Protein AF-0000000086999234 (afdb_homodimer)

Radius of gyration: 30.46 Å; Cα contacts (8 Å, |Δi|>4): 2586; chains: 2; bounding box: 68×95×69 Å

Organism: Coptotermes formosanus (NCBI:txid36987)

Nearest PDB structures (foldseek):
  6o4e-assembly1_C  TM=9.951E-01  e=9.672E-84  Homo sapiens
  6o4g-assembly2_H  TM=9.944E-01  e=2.050E-83  Homo sapiens
  6o4b-assembly2_G  TM=9.876E-01  e=1.150E-83  Homo sapiens
  4zvw-assembly1_D  TM=9.862E-01  e=4.919E-82  Homo sapiens
  2w8o-assembly1_A  TM=9.496E-01  e=3.370E-39  Homo sapiens

InterPro domains:
  IPR015590 Aldehyde dehydrogenase domain [PF00171] (38-498)
  IPR016161 Aldehyde/histidinol dehydrogenase [SSF53720] (27-504)
  IPR016162 Aldehyde dehydrogenase, N-terminal [G3DSA:3.40.605.10] (38-493)
  IPR016163 Aldehyde dehydrogenase, C-terminal [G3DSA:3.40.309.10] (273-467)
  IPR029510 Aldehyde dehydrogenase, glutamic acid active site [PS00687] (269-276)
  IPR044638 Aldehyde dehydrogenase family 7 member A1-like [PTHR43521] (7-514)

Structure (mmCIF, N/CA/C/O backbone):
data_AF-0000000086999234-model_v1
#
loop_
_entity.id
_entity.type
_entity.pdbx_description
1 polymer 'aldehyde dehydrogenase (NAD(+))'
#
loop_
_atom_site.group_PDB
_atom_site.id
_atom_site.type_symbol
_atom_site.label_atom_id
_atom_site.label_alt_id
_atom_site.label_comp_id
_atom_site.label_asym_id
_atom_site.label_entity_id
_atom_site.label_seq_id
_atom_site.pdbx_PDB_ins_code
_atom_site.Cartn_x
_atom_site.Cartn_y
_atom_site.Cartn_z
_atom_site.occupancy
_atom_site.B_iso_or_equiv
_atom_site.auth_seq_id
_atom_site.auth_comp_id
_atom_site.auth_asym_id
_atom_site.auth_atom_id
_atom_site.pdbx_PDB_model_num
ATOM 1 N N . MET A 1 1 ? 6.191 53.688 -1.06 1 38.19 1 MET A N 1
ATOM 2 C CA . MET A 1 1 ? 7.52 53.188 -0.714 1 38.19 1 MET A CA 1
ATOM 3 C C . MET A 1 1 ? 7.449 51.719 -0.226 1 38.19 1 MET A C 1
ATOM 5 O O . MET A 1 1 ? 6.715 51.438 0.713 1 38.19 1 MET A O 1
ATOM 9 N N . SER A 1 2 ? 7.676 50.812 -1.041 1 50.12 2 SER A N 1
ATOM 10 C CA . SER A 1 2 ? 7.43 49.375 -0.823 1 50.12 2 SER A CA 1
ATOM 11 C C . SER A 1 2 ? 8.016 48.906 0.508 1 50.12 2 SER A C 1
ATOM 13 O O . SER A 1 2 ? 9.18 49.156 0.802 1 50.12 2 SER A O 1
ATOM 15 N N . ALA A 1 3 ? 7.184 48.812 1.558 1 71.31 3 ALA A N 1
ATOM 16 C CA . ALA A 1 3 ? 7.598 48.5 2.926 1 71.31 3 ALA A CA 1
ATOM 17 C C . ALA A 1 3 ? 8.727 47.5 2.943 1 71.31 3 ALA A C 1
ATOM 19 O O . ALA A 1 3 ? 8.766 46.562 2.115 1 71.31 3 ALA A O 1
ATOM 20 N N . LEU A 1 4 ? 9.875 47.844 3.438 1 87.12 4 LEU A N 1
ATOM 21 C CA . LEU A 1 4 ? 11.023 46.969 3.654 1 87.12 4 LEU A CA 1
ATOM 22 C C . LEU A 1 4 ? 10.586 45.594 4.141 1 87.12 4 LEU A C 1
ATOM 24 O O . LEU A 1 4 ? 9.617 45.5 4.898 1 87.12 4 LEU A O 1
ATOM 28 N N . PRO A 1 5 ? 11.273 44.594 3.535 1 96 5 PRO A N 1
ATOM 29 C CA . PRO A 1 5 ? 10.969 43.25 4.039 1 96 5 PRO A CA 1
ATOM 30 C C . PRO A 1 5 ? 11.031 43.156 5.559 1 96 5 PRO A C 1
ATOM 32 O O . PRO A 1 5 ? 11.844 43.844 6.188 1 96 5 PRO A O 1
ATOM 35 N N . LEU A 1 6 ? 10.164 42.344 6.113 1 97.69 6 LEU A N 1
ATOM 36 C CA . LEU A 1 6 ? 10.016 42.25 7.562 1 97.69 6 LEU A CA 1
ATOM 37 C C . LEU A 1 6 ? 11.336 41.844 8.211 1 97.69 6 LEU A C 1
ATOM 39 O O . LEU A 1 6 ? 11.602 42.219 9.359 1 97.69 6 LEU A O 1
ATOM 43 N N . ILE A 1 7 ? 12.141 41.125 7.492 1 97.94 7 ILE A N 1
ATOM 44 C CA . ILE A 1 7 ? 13.391 40.594 8.047 1 97.94 7 ILE A CA 1
ATOM 45 C C . ILE A 1 7 ? 14.305 41.75 8.438 1 97.94 7 ILE A C 1
ATOM 47 O O . ILE A 1 7 ? 15.227 41.594 9.234 1 97.94 7 ILE A O 1
ATOM 51 N N . ASN A 1 8 ? 14.094 42.906 7.895 1 97 8 ASN A N 1
ATOM 52 C CA . ASN A 1 8 ? 14.906 44.094 8.203 1 97 8 ASN A CA 1
ATOM 53 C C . ASN A 1 8 ? 14.297 44.906 9.336 1 97 8 ASN A C 1
ATOM 55 O O . ASN A 1 8 ? 14.875 45.906 9.75 1 97 8 ASN A O 1
ATOM 59 N N . ASP A 1 9 ? 13.125 44.594 9.789 1 96.31 9 ASP A N 1
ATOM 60 C CA . ASP A 1 9 ? 12.484 45.219 10.953 1 96.31 9 ASP A CA 1
ATOM 61 C C . ASP A 1 9 ? 13.016 44.625 12.25 1 96.31 9 ASP A C 1
ATOM 63 O O . ASP A 1 9 ? 13.023 43.406 12.422 1 96.31 9 ASP A O 1
ATOM 67 N N . PRO A 1 10 ? 13.453 45.406 13.211 1 95.81 10 PRO A N 1
ATOM 68 C CA . PRO A 1 10 ? 14.008 44.906 14.477 1 95.81 10 PRO A CA 1
ATOM 69 C C . PRO A 1 10 ? 13.031 44 15.234 1 95.81 10 PRO A C 1
ATOM 71 O O . PRO A 1 10 ? 13.461 43.125 15.984 1 95.81 10 PRO A O 1
ATOM 74 N N . LYS A 1 11 ? 11.82 44.188 14.953 1 95 11 LYS A N 1
ATOM 75 C CA . LYS A 1 11 ? 10.797 43.344 15.586 1 95 11 LYS A CA 1
ATOM 76 C C . LYS A 1 11 ? 10.961 41.875 15.219 1 95 11 LYS A C 1
ATOM 78 O O . LYS A 1 11 ? 10.586 41 15.984 1 95 11 LYS A O 1
ATOM 83 N N . TYR A 1 12 ? 11.578 41.719 14.117 1 97.62 12 TYR A N 1
ATOM 84 C CA . TYR A 1 12 ? 11.719 40.344 13.609 1 97.62 1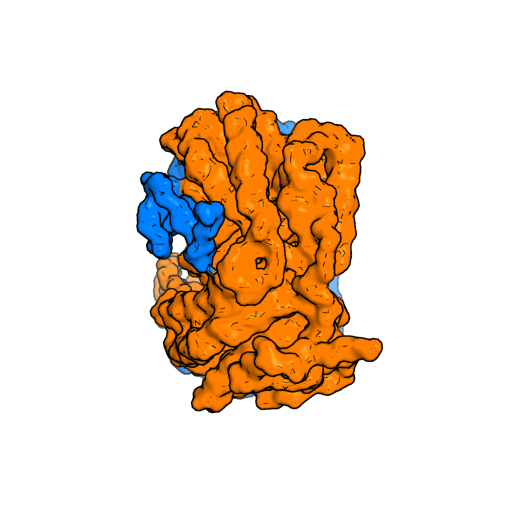2 TYR A CA 1
ATOM 85 C C . TYR A 1 12 ? 13.188 39.938 13.539 1 97.62 12 TYR A C 1
ATOM 87 O O . TYR A 1 12 ? 13.594 39.188 12.656 1 97.62 12 TYR A O 1
ATOM 95 N N . ALA A 1 13 ? 14 40.406 14.422 1 97.38 13 ALA A N 1
ATOM 96 C CA . ALA A 1 13 ? 15.445 40.188 14.43 1 97.38 13 ALA A CA 1
ATOM 97 C C . ALA A 1 13 ? 15.773 38.688 14.57 1 97.38 13 ALA A C 1
ATOM 99 O O . ALA A 1 13 ? 16.859 38.25 14.164 1 97.38 13 ALA A O 1
ATOM 100 N N . PHE A 1 14 ? 14.836 37.875 15.133 1 97.69 14 PHE A N 1
ATOM 101 C CA . PHE A 1 14 ? 15.055 36.469 15.352 1 97.69 14 PHE A CA 1
ATOM 102 C C . PHE A 1 14 ? 15.273 35.75 14.023 1 97.69 14 PHE A C 1
ATOM 104 O O . PHE A 1 14 ? 15.922 34.688 13.977 1 97.69 14 PHE A O 1
ATOM 111 N N . LEU A 1 15 ? 14.734 36.25 12.875 1 98.62 15 LEU A N 1
ATOM 112 C CA . LEU A 1 15 ? 14.898 35.625 11.555 1 98.62 15 LEU A CA 1
ATOM 113 C C . LEU A 1 15 ? 16.375 35.531 11.18 1 98.62 15 LEU A C 1
ATOM 115 O O . LEU A 1 15 ? 16.828 34.5 10.695 1 98.62 15 LEU A O 1
ATOM 119 N N . LYS A 1 16 ? 17.078 36.656 11.438 1 98.38 16 LYS A N 1
ATOM 120 C CA . LYS A 1 16 ? 18.5 36.688 11.125 1 98.38 16 LYS A CA 1
ATOM 121 C C . LYS A 1 16 ? 19.328 36.094 12.273 1 98.38 16 LYS A C 1
ATOM 123 O O . LYS A 1 16 ? 20.156 35.219 12.062 1 98.38 16 LYS A O 1
ATOM 128 N N . ASP A 1 17 ? 19.109 36.5 13.461 1 98.06 17 ASP A N 1
ATOM 129 C CA . ASP A 1 17 ? 19.984 36.281 14.609 1 98.06 17 ASP A CA 1
ATOM 130 C C . ASP A 1 17 ? 19.875 34.844 15.109 1 98.06 17 ASP A C 1
ATOM 132 O O . ASP A 1 17 ? 20.844 34.25 15.57 1 98.06 17 ASP A O 1
ATOM 136 N N . GLU A 1 18 ? 18.641 34.281 15.008 1 98.06 18 GLU A N 1
ATOM 137 C CA . GLU A 1 18 ? 18.422 32.969 15.617 1 98.06 18 GLU A CA 1
ATOM 138 C C . GLU A 1 18 ? 18.266 31.906 14.547 1 98.06 18 GLU A C 1
ATOM 140 O O . GLU A 1 18 ? 18.562 30.734 14.797 1 98.06 18 GLU A O 1
ATOM 145 N N . LEU A 1 19 ? 17.844 32.312 13.297 1 98.62 19 LEU A N 1
ATOM 146 C CA . LEU A 1 19 ? 17.531 31.297 12.297 1 98.62 19 LEU A CA 1
ATOM 147 C C . LEU A 1 19 ? 18.469 31.406 11.102 1 98.62 19 LEU A C 1
ATOM 149 O O . LEU A 1 19 ? 18.375 30.641 10.141 1 98.62 19 LEU A O 1
ATOM 153 N N . ASP A 1 20 ? 19.391 32.375 11.133 1 97.88 20 ASP A N 1
ATOM 154 C CA . ASP A 1 20 ? 20.422 32.562 10.109 1 97.88 20 ASP A CA 1
ATOM 155 C C . ASP A 1 20 ? 19.797 32.75 8.727 1 97.88 20 ASP A C 1
ATOM 157 O O . ASP A 1 20 ? 20.266 32.156 7.75 1 97.88 20 ASP A O 1
ATOM 161 N N . LEU A 1 21 ? 18.641 33.438 8.664 1 98.69 21 LEU A N 1
ATOM 162 C CA . LEU A 1 21 ? 18.031 33.781 7.387 1 98.69 21 LEU A CA 1
ATOM 163 C C . LEU A 1 21 ? 18.547 35.125 6.883 1 98.69 21 LEU A C 1
ATOM 165 O O . LEU A 1 21 ? 19.078 35.906 7.66 1 98.69 21 LEU A O 1
ATOM 169 N N . LYS A 1 22 ? 18.438 35.281 5.594 1 98.25 22 LYS A N 1
ATOM 170 C CA . LYS A 1 22 ? 18.844 36.5 4.914 1 98.25 22 LYS A CA 1
ATOM 171 C C . LYS A 1 22 ? 17.703 37.094 4.09 1 98.25 22 LYS A C 1
ATOM 173 O O . LYS A 1 22 ? 16.625 36.531 4.02 1 98.25 22 LYS A O 1
ATOM 178 N N . GLU A 1 23 ? 17.938 38.281 3.582 1 97.75 23 GLU A N 1
ATOM 179 C CA . GLU A 1 23 ? 16.922 38.906 2.727 1 97.75 23 GLU A CA 1
ATOM 180 C C . GLU A 1 23 ? 16.625 38.031 1.509 1 97.75 23 GLU A C 1
ATOM 182 O O . GLU A 1 23 ? 15.477 37.906 1.088 1 97.75 23 GLU A O 1
ATOM 187 N N . GLU A 1 24 ? 17.688 37.438 0.98 1 98.12 24 GLU A N 1
ATOM 188 C CA . GLU A 1 24 ? 17.578 36.406 -0.045 1 98.12 24 GLU A CA 1
ATOM 189 C C . GLU A 1 24 ? 18.297 35.125 0.378 1 98.12 24 GLU A C 1
ATOM 191 O O . GLU A 1 24 ? 19.469 35.156 0.758 1 98.12 24 GLU A O 1
ATOM 196 N N . ASN A 1 25 ? 17.625 34 0.308 1 98.69 25 ASN A N 1
ATOM 197 C CA . ASN A 1 25 ? 18.141 32.688 0.756 1 98.69 25 ASN A CA 1
ATOM 198 C C . ASN A 1 25 ? 18.188 31.688 -0.387 1 98.69 25 ASN A C 1
ATOM 200 O O . ASN A 1 25 ? 17.375 31.75 -1.305 1 98.69 25 ASN A O 1
ATOM 204 N N . SER A 1 26 ? 19.141 30.797 -0.36 1 98.56 26 SER A N 1
ATOM 205 C CA . SER A 1 26 ? 19.188 29.672 -1.295 1 98.56 26 SER A CA 1
ATOM 206 C C . SER A 1 26 ? 18.203 28.578 -0.89 1 98.56 26 SER A C 1
ATOM 208 O O . SER A 1 26 ? 18.188 28.156 0.267 1 98.56 26 SER A O 1
ATOM 210 N N . GLY A 1 27 ? 17.453 28.109 -1.893 1 98.62 27 GLY A N 1
ATOM 211 C CA . GLY A 1 27 ? 16.422 27.125 -1.611 1 98.62 27 GLY A CA 1
ATOM 212 C C . GLY A 1 27 ? 16.828 25.703 -1.943 1 98.62 27 GLY A C 1
ATOM 213 O O . GLY A 1 27 ? 16.016 24.781 -1.878 1 98.62 27 GLY A O 1
ATOM 214 N N . MET A 1 28 ? 18.109 25.531 -2.311 1 98.56 28 MET A N 1
ATOM 215 C CA . MET A 1 28 ? 18.625 24.203 -2.609 1 98.56 28 MET A CA 1
ATOM 216 C C . MET A 1 28 ? 19.766 23.844 -1.658 1 98.56 28 MET A C 1
ATOM 218 O O . MET A 1 28 ? 20.578 24.688 -1.305 1 98.56 28 MET A O 1
ATOM 222 N N . PHE A 1 29 ? 19.828 22.578 -1.273 1 98.69 29 PHE A N 1
ATOM 223 C CA . PHE A 1 29 ? 20.891 22.094 -0.41 1 98.69 29 PHE A CA 1
ATOM 224 C C . PHE A 1 29 ? 21.188 20.625 -0.665 1 98.69 29 PHE A C 1
ATOM 226 O O . PHE A 1 29 ? 20.266 19.797 -0.709 1 98.69 29 PHE A O 1
ATOM 233 N N . ASP A 1 30 ? 22.375 20.203 -0.878 1 98.44 30 ASP A N 1
ATOM 234 C CA . ASP A 1 30 ? 22.812 18.828 -1.023 1 98.44 30 ASP A CA 1
ATOM 235 C C . ASP A 1 30 ? 24.141 18.578 -0.32 1 98.44 30 ASP A C 1
ATOM 237 O O . ASP A 1 30 ? 24.891 17.672 -0.685 1 98.44 30 ASP A O 1
ATOM 241 N N . GLY A 1 31 ? 24.484 19.344 0.677 1 97.81 31 GLY A N 1
ATOM 242 C CA . GLY A 1 31 ? 25.766 19.438 1.342 1 97.81 31 GLY A CA 1
ATOM 243 C C . GLY A 1 31 ? 26.375 20.828 1.269 1 97.81 31 GLY A C 1
ATOM 244 O O . GLY A 1 31 ? 27.219 21.188 2.084 1 97.81 31 GLY A O 1
ATOM 245 N N . THR A 1 32 ? 25.906 21.516 0.294 1 98 32 THR A N 1
ATOM 246 C CA . THR A 1 32 ? 26.188 22.938 0.106 1 98 32 THR A CA 1
ATOM 247 C C . THR A 1 32 ? 24.938 23.688 -0.305 1 98 32 THR A C 1
ATOM 249 O O . THR A 1 32 ? 24.062 23.141 -0.979 1 98 32 THR A O 1
ATOM 252 N N . TRP A 1 33 ? 24.797 24.922 0.127 1 98.56 33 TRP A N 1
ATOM 253 C CA . TRP A 1 33 ? 23.688 25.766 -0.268 1 98.56 33 TRP A CA 1
ATOM 254 C C . TRP A 1 33 ? 23.906 26.344 -1.659 1 98.56 33 TRP A C 1
ATOM 256 O O . TRP A 1 33 ? 24.969 26.875 -1.954 1 98.56 33 TRP A O 1
ATOM 266 N N . PHE A 1 34 ? 22.906 26.188 -2.518 1 98.31 34 PHE A N 1
ATOM 267 C CA . PHE A 1 34 ? 22.953 26.703 -3.883 1 98.31 34 PHE A CA 1
ATOM 268 C C . PHE A 1 34 ? 21.531 26.906 -4.422 1 98.31 34 PHE A C 1
ATOM 270 O O . PHE A 1 34 ? 20.547 26.641 -3.732 1 98.31 34 PHE A O 1
ATOM 277 N N . ALA A 1 35 ? 21.312 27.5 -5.504 1 97.88 35 ALA A N 1
ATOM 278 C CA . ALA A 1 35 ? 20.062 27.625 -6.23 1 97.88 35 ALA A CA 1
ATOM 279 C C . ALA A 1 35 ? 20.234 28.484 -7.477 1 97.88 35 ALA A C 1
ATOM 281 O O . ALA A 1 35 ? 20.906 29.516 -7.441 1 97.88 35 ALA A O 1
ATOM 282 N N . SER A 1 36 ? 19.656 28.047 -8.547 1 97.69 36 SER A N 1
ATOM 283 C CA . SER A 1 36 ? 19.828 28.766 -9.797 1 97.69 36 SER A CA 1
ATOM 284 C C . SER A 1 36 ? 18.484 29.078 -10.445 1 97.69 36 SER A C 1
ATOM 286 O O . SER A 1 36 ? 18.422 29.438 -11.625 1 97.69 36 SER A O 1
ATOM 288 N N . GLY A 1 37 ? 17.406 28.875 -9.719 1 97.12 37 GLY A N 1
ATOM 289 C CA . GLY A 1 37 ? 16.078 29.125 -10.273 1 97.12 37 GLY A CA 1
ATOM 290 C C . GLY A 1 37 ? 15.562 30.516 -9.969 1 97.12 37 GLY A C 1
ATOM 291 O O . GLY A 1 37 ? 16.344 31.469 -9.828 1 97.12 37 GLY A O 1
ATOM 292 N N . ASP A 1 38 ? 14.266 30.672 -9.984 1 96.88 38 ASP A N 1
ATOM 293 C CA . ASP A 1 38 ? 13.617 31.969 -9.789 1 96.88 38 ASP A CA 1
ATOM 294 C C . ASP A 1 38 ? 13.625 32.375 -8.32 1 96.88 38 ASP A C 1
ATOM 296 O O . ASP A 1 38 ? 13.648 31.516 -7.434 1 96.88 38 ASP A O 1
ATOM 300 N N . VAL A 1 39 ? 13.641 33.656 -8.094 1 97.62 39 VAL A N 1
ATOM 301 C CA . VAL A 1 39 ? 13.508 34.188 -6.746 1 97.62 39 VAL A CA 1
ATOM 302 C C . VAL A 1 39 ? 12.023 34.406 -6.418 1 97.62 39 VAL A C 1
ATOM 304 O O . VAL A 1 39 ? 11.289 35 -7.195 1 97.62 39 VAL A O 1
ATOM 307 N N . VAL A 1 40 ? 11.609 33.875 -5.301 1 97.06 40 VAL A N 1
ATOM 308 C CA . VAL A 1 40 ? 10.211 33.969 -4.887 1 97.06 40 VAL A CA 1
ATOM 309 C C . VAL A 1 40 ? 10.125 34.688 -3.531 1 97.06 40 VAL A C 1
ATOM 311 O O . VAL A 1 40 ? 10.922 34.406 -2.631 1 97.06 40 VAL A O 1
ATOM 314 N N . ALA A 1 41 ? 9.195 35.594 -3.424 1 97.31 41 ALA A N 1
ATOM 315 C CA . ALA A 1 41 ? 8.977 36.312 -2.164 1 97.31 41 ALA A CA 1
ATOM 316 C C . ALA A 1 41 ? 8.07 35.5 -1.232 1 97.31 41 ALA A C 1
ATOM 318 O O . ALA A 1 41 ? 7.094 34.906 -1.674 1 97.31 41 ALA A O 1
ATOM 319 N N . SER A 1 42 ? 8.484 35.438 -0.004 1 97.5 42 SER A N 1
ATOM 320 C CA . SER A 1 42 ? 7.621 34.906 1.045 1 97.5 42 SER A CA 1
ATOM 321 C C . SER A 1 42 ? 6.82 36 1.719 1 97.5 42 SER A C 1
ATOM 323 O O . SER A 1 42 ? 7.383 37.031 2.096 1 97.5 42 SER A O 1
ATOM 325 N N . VAL A 1 43 ? 5.543 35.781 1.846 1 97.38 43 VAL A N 1
ATOM 326 C CA . VAL A 1 43 ? 4.648 36.844 2.291 1 97.38 43 VAL A CA 1
ATOM 327 C C . VAL A 1 43 ? 4.012 36.469 3.625 1 97.38 43 VAL A C 1
ATOM 329 O O . VAL A 1 43 ? 3.65 35.312 3.834 1 97.38 43 VAL A O 1
ATOM 332 N N . CYS A 1 44 ? 3.91 37.406 4.527 1 98.25 44 CYS A N 1
ATOM 333 C CA . CYS A 1 44 ? 3.209 37.219 5.793 1 98.25 44 CYS A CA 1
ATOM 334 C C . CYS A 1 44 ? 1.704 37.406 5.613 1 98.25 44 CYS A C 1
ATOM 336 O O . CYS A 1 44 ? 1.228 38.469 5.273 1 98.25 44 CYS A O 1
ATOM 338 N N . PRO A 1 45 ? 0.913 36.375 5.902 1 98.44 45 PRO A N 1
ATOM 339 C CA . PRO A 1 45 ? -0.528 36.438 5.652 1 98.44 45 PRO A CA 1
ATOM 340 C C . PRO A 1 45 ? -1.241 37.406 6.617 1 98.44 45 PRO A C 1
ATOM 342 O O . PRO A 1 45 ? -2.367 37.812 6.352 1 98.44 45 PRO A O 1
ATOM 345 N N . ALA A 1 46 ? -0.634 37.75 7.73 1 97.81 46 ALA A N 1
ATOM 346 C CA . ALA A 1 46 ? -1.266 38.562 8.758 1 97.81 46 ALA A CA 1
ATOM 347 C C . ALA A 1 46 ? -1.276 40.031 8.344 1 97.81 46 ALA A C 1
ATOM 349 O O . ALA A 1 46 ? -2.094 40.812 8.836 1 97.81 46 ALA A O 1
ATOM 350 N N . ASN A 1 47 ? -0.355 40.438 7.387 1 96.25 47 ASN A N 1
ATOM 351 C CA . ASN A 1 47 ? -0.299 41.875 7.043 1 96.25 47 ASN A CA 1
ATOM 352 C C . ASN A 1 47 ? 0.035 42.062 5.57 1 96.25 47 ASN A C 1
ATOM 354 O O . ASN A 1 47 ? 0.067 43.188 5.09 1 96.25 47 ASN A O 1
ATOM 358 N N . GLY A 1 48 ? 0.313 41 4.828 1 94.94 48 GLY A N 1
ATOM 359 C CA . GLY A 1 48 ? 0.537 41.062 3.393 1 94.94 48 GLY A CA 1
ATOM 360 C C . GLY A 1 48 ? 1.936 41.531 3.029 1 94.94 48 GLY A C 1
ATOM 361 O O . GLY A 1 48 ? 2.256 41.688 1.851 1 94.94 48 GLY A O 1
ATOM 362 N N . ARG A 1 49 ? 2.82 41.688 3.945 1 96.56 49 ARG A N 1
ATOM 363 C CA . ARG A 1 49 ? 4.164 42.188 3.688 1 96.56 49 ARG A CA 1
ATOM 364 C C . ARG A 1 49 ? 5.129 41.031 3.373 1 96.56 49 ARG A C 1
ATOM 366 O O . ARG A 1 49 ? 4.934 39.906 3.834 1 96.56 49 ARG A O 1
ATOM 373 N N . ILE A 1 50 ? 6.156 41.406 2.602 1 97.88 50 ILE A N 1
ATOM 374 C CA . ILE A 1 50 ? 7.199 40.438 2.281 1 97.88 50 ILE A CA 1
ATOM 375 C C . ILE A 1 50 ? 8.07 40.188 3.516 1 97.88 50 ILE A C 1
ATOM 377 O O . ILE A 1 50 ? 8.484 41.125 4.191 1 97.88 50 ILE A O 1
ATOM 381 N N . ILE A 1 51 ? 8.297 38.906 3.836 1 98.56 51 ILE A N 1
ATOM 382 C CA . ILE A 1 51 ? 9.172 38.562 4.945 1 98.56 51 ILE A CA 1
ATOM 383 C C . ILE A 1 51 ? 10.625 38.562 4.48 1 98.56 51 ILE A C 1
ATOM 385 O O . ILE A 1 51 ? 11.453 39.281 5.031 1 98.56 51 ILE A O 1
ATOM 389 N N . ALA A 1 52 ? 10.938 37.812 3.529 1 98.5 52 ALA A N 1
ATOM 390 C CA . ALA A 1 52 ? 12.203 37.594 2.83 1 98.5 52 ALA A CA 1
ATOM 391 C C . ALA A 1 52 ? 11.992 36.875 1.511 1 98.5 52 ALA A C 1
ATOM 393 O O . ALA A 1 52 ? 10.859 36.719 1.05 1 98.5 52 ALA A O 1
ATOM 394 N N . LYS A 1 53 ? 13.109 36.562 0.816 1 98.38 53 LYS A N 1
ATOM 395 C CA . LYS A 1 53 ? 13.016 35.906 -0.479 1 98.38 53 LYS A CA 1
ATOM 396 C C . LYS A 1 53 ? 13.82 34.594 -0.489 1 98.38 53 LYS A C 1
ATOM 398 O O . LYS A 1 53 ? 14.742 34.438 0.314 1 98.38 53 LYS A O 1
ATOM 403 N N . VAL A 1 54 ? 13.461 33.656 -1.341 1 98.5 54 VAL A N 1
ATOM 404 C CA . VAL A 1 54 ? 14.18 32.406 -1.551 1 98.5 54 VAL A CA 1
ATOM 405 C C . VAL A 1 54 ? 14.414 32.188 -3.043 1 98.5 54 VAL A C 1
ATOM 407 O O . VAL A 1 54 ? 13.484 32.312 -3.85 1 98.5 54 VAL A O 1
ATOM 410 N N . ARG A 1 55 ? 15.656 31.984 -3.414 1 98.5 55 ARG A N 1
ATOM 411 C CA . ARG A 1 55 ? 15.945 31.516 -4.77 1 98.5 55 ARG A CA 1
ATOM 412 C C . ARG A 1 55 ? 15.688 30.031 -4.91 1 98.5 55 ARG A C 1
ATOM 414 O O . ARG A 1 55 ? 16.297 29.219 -4.211 1 98.5 55 ARG A O 1
ATOM 421 N N . THR A 1 56 ? 14.758 29.609 -5.797 1 98.06 56 THR A N 1
ATOM 422 C CA . THR A 1 56 ? 14.344 28.219 -5.961 1 98.06 56 THR A CA 1
ATOM 423 C C . THR A 1 56 ? 15.281 27.484 -6.914 1 98.06 56 THR A C 1
ATOM 425 O O . THR A 1 56 ? 16.234 28.078 -7.434 1 98.06 56 THR A O 1
ATOM 428 N N . GLY A 1 57 ? 15.055 26.203 -7.094 1 97.25 57 GLY A N 1
ATOM 429 C CA . GLY A 1 57 ? 15.867 25.406 -7.996 1 97.25 57 GLY A CA 1
ATOM 430 C C . GLY A 1 57 ? 15.227 25.203 -9.359 1 97.25 57 GLY A C 1
ATOM 431 O O . GLY A 1 57 ? 14.031 25.453 -9.523 1 97.25 57 GLY A O 1
ATOM 432 N N . ASN A 1 58 ? 16.062 24.844 -10.336 1 97.31 58 ASN A N 1
ATOM 433 C CA . ASN A 1 58 ? 15.586 24.375 -11.633 1 97.31 58 ASN A CA 1
ATOM 434 C C . ASN A 1 58 ? 15.859 22.891 -11.828 1 97.31 58 ASN A C 1
ATOM 436 O O . ASN A 1 58 ? 16.234 22.203 -10.883 1 97.31 58 ASN A O 1
ATOM 440 N N . ALA A 1 59 ? 15.633 22.375 -13.039 1 97.75 59 ALA A N 1
ATOM 441 C CA . ALA A 1 59 ? 15.75 20.953 -13.336 1 97.75 59 ALA A CA 1
ATOM 442 C C . ALA A 1 59 ? 17.172 20.453 -13.07 1 97.75 59 ALA A C 1
ATOM 444 O O . ALA A 1 59 ? 17.359 19.344 -12.562 1 97.75 59 ALA A O 1
ATOM 445 N N . SER A 1 60 ? 18.141 21.219 -13.461 1 98.25 60 SER A N 1
ATOM 446 C CA . SER A 1 60 ? 19.531 20.844 -13.242 1 98.25 60 SER A CA 1
ATOM 447 C C . SER A 1 60 ? 19.844 20.734 -11.75 1 98.25 60 SER A C 1
ATOM 449 O O . SER A 1 60 ? 20.516 19.797 -11.312 1 98.25 60 SER A O 1
ATOM 451 N N . ASP A 1 61 ? 19.391 21.734 -10.992 1 98.5 61 ASP A N 1
ATOM 452 C CA . ASP A 1 61 ? 19.562 21.734 -9.539 1 98.5 61 ASP A CA 1
ATOM 453 C C . ASP A 1 61 ? 18.922 20.5 -8.922 1 98.5 61 ASP A C 1
ATOM 455 O O . ASP A 1 61 ? 19.516 19.859 -8.039 1 98.5 61 ASP A O 1
ATOM 459 N N . TYR A 1 62 ? 17.734 20.188 -9.406 1 98.5 62 TYR A N 1
ATOM 460 C CA . TYR A 1 62 ? 17.016 19 -8.93 1 98.5 62 TYR A CA 1
ATOM 461 C C . TYR A 1 62 ? 17.844 17.75 -9.133 1 98.5 62 TYR A C 1
ATOM 463 O O . TYR A 1 62 ? 18.031 16.953 -8.203 1 98.5 62 TYR A O 1
ATOM 471 N N . ASN A 1 63 ? 18.328 17.547 -10.32 1 98.62 63 ASN A N 1
ATOM 472 C CA . ASN A 1 63 ? 19.109 16.344 -10.641 1 98.62 63 ASN A CA 1
ATOM 473 C C . ASN A 1 63 ? 20.375 16.25 -9.781 1 98.62 63 ASN A C 1
ATOM 475 O O . ASN A 1 63 ? 20.75 15.164 -9.352 1 98.62 63 ASN A O 1
ATOM 479 N N . ARG A 1 64 ? 20.953 17.391 -9.555 1 98.56 64 ARG A N 1
ATOM 480 C CA . ARG A 1 64 ? 22.141 17.422 -8.688 1 98.56 64 ARG A CA 1
ATOM 481 C C . ARG A 1 64 ? 21.797 16.922 -7.289 1 98.56 64 ARG A C 1
ATOM 483 O O . ARG A 1 64 ? 22.547 16.125 -6.715 1 98.56 64 ARG A O 1
ATOM 490 N N . CYS A 1 65 ? 20.656 17.359 -6.742 1 98.69 65 CYS A N 1
ATOM 491 C CA . CYS A 1 65 ? 20.234 16.953 -5.402 1 98.69 65 CYS A CA 1
ATOM 492 C C . CYS A 1 65 ? 19.953 15.461 -5.348 1 98.69 65 CYS A C 1
ATOM 494 O O . CYS A 1 65 ? 20.328 14.789 -4.383 1 98.69 65 CYS A O 1
ATOM 496 N N . VAL A 1 66 ? 19.281 14.891 -6.367 1 98.75 66 VAL A N 1
ATOM 497 C CA . VAL A 1 66 ? 18.938 13.469 -6.398 1 98.75 66 VAL A CA 1
ATOM 498 C C . VAL A 1 66 ? 20.203 12.625 -6.43 1 98.75 66 VAL A C 1
ATOM 500 O O . VAL A 1 66 ? 20.344 11.664 -5.672 1 98.75 66 VAL A O 1
ATOM 503 N N . GLU A 1 67 ? 21.156 12.977 -7.285 1 98.62 67 GLU A N 1
ATOM 504 C CA . GLU A 1 67 ? 22.406 12.242 -7.406 1 98.62 67 GLU A CA 1
ATOM 505 C C . GLU A 1 67 ? 23.188 12.273 -6.094 1 98.62 67 GLU A C 1
ATOM 507 O O . GLU A 1 67 ? 23.734 11.258 -5.668 1 98.62 67 GLU A O 1
ATOM 512 N N . ALA A 1 68 ? 23.234 13.461 -5.504 1 98.81 68 ALA A N 1
ATOM 513 C CA . ALA A 1 68 ? 23.938 13.602 -4.23 1 98.81 68 ALA A CA 1
ATOM 514 C C . ALA A 1 68 ? 23.281 12.742 -3.15 1 98.81 68 ALA A C 1
ATOM 516 O O . ALA A 1 68 ? 23.969 12.117 -2.344 1 98.81 68 ALA A O 1
ATOM 517 N N . ALA A 1 69 ? 21.953 12.742 -3.115 1 98.81 69 ALA A N 1
ATOM 518 C CA . ALA A 1 69 ? 21.219 11.945 -2.135 1 98.81 69 ALA A CA 1
ATOM 519 C C . ALA A 1 69 ? 21.469 10.453 -2.334 1 98.81 69 ALA A C 1
ATOM 521 O O . ALA A 1 69 ? 21.594 9.703 -1.362 1 98.81 69 ALA A O 1
ATOM 522 N N . GLN A 1 70 ? 21.531 9.961 -3.576 1 98.44 70 GLN A N 1
ATOM 523 C CA . GLN A 1 70 ? 21.844 8.57 -3.873 1 98.44 70 GLN A CA 1
ATOM 524 C C . GLN A 1 70 ? 23.219 8.18 -3.355 1 98.44 70 GLN A C 1
ATOM 526 O O . GLN A 1 70 ? 23.391 7.113 -2.768 1 98.44 70 GLN A O 1
ATOM 531 N N . GLN A 1 71 ? 24.172 9.078 -3.6 1 98.31 71 GLN A N 1
ATOM 532 C CA . GLN A 1 71 ? 25.531 8.812 -3.131 1 98.31 71 GLN A CA 1
ATOM 533 C C . GLN A 1 71 ? 25.594 8.781 -1.606 1 98.31 71 GLN A C 1
ATOM 535 O O . GLN A 1 71 ? 26.25 7.91 -1.022 1 98.31 71 GLN A O 1
ATOM 540 N N . ALA A 1 72 ? 24.891 9.711 -0.996 1 98.69 72 ALA A N 1
ATOM 541 C CA . ALA A 1 72 ? 24.875 9.805 0.461 1 98.69 72 ALA A CA 1
ATOM 542 C C . ALA A 1 72 ? 24.219 8.578 1.083 1 98.69 72 ALA A C 1
ATOM 544 O O . ALA A 1 72 ? 24.594 8.148 2.176 1 98.69 72 ALA A O 1
ATOM 545 N N . TRP A 1 73 ? 23.266 8.016 0.39 1 98.38 73 TRP A N 1
ATOM 546 C CA . TRP A 1 73 ? 22.531 6.852 0.888 1 98.38 73 TRP A CA 1
ATOM 547 C C . TRP A 1 73 ? 23.484 5.688 1.155 1 98.38 73 TRP A C 1
ATOM 549 O O . TRP A 1 73 ? 23.312 4.953 2.133 1 98.38 73 TRP A O 1
ATOM 559 N N . HIS A 1 74 ? 24.484 5.527 0.308 1 96.75 74 HIS A N 1
ATOM 560 C CA . HIS A 1 74 ? 25.391 4.398 0.44 1 96.75 74 HIS A CA 1
ATOM 561 C C . HIS A 1 74 ? 26.156 4.461 1.76 1 96.75 74 HIS A C 1
ATOM 563 O O . HIS A 1 74 ? 26.453 3.426 2.359 1 96.75 74 HIS A O 1
ATOM 569 N N . ILE A 1 75 ? 26.375 5.645 2.174 1 97.38 75 ILE A N 1
ATOM 570 C CA . ILE A 1 75 ? 27.078 5.848 3.439 1 97.38 75 ILE A CA 1
ATOM 571 C C . ILE A 1 75 ? 26.094 5.711 4.598 1 97.38 75 ILE A C 1
ATOM 573 O O . ILE A 1 75 ? 26.375 5.008 5.574 1 97.38 75 ILE A O 1
ATOM 577 N N . TRP A 1 76 ? 25.016 6.301 4.504 1 98.56 76 TRP A N 1
ATOM 578 C CA . TRP A 1 76 ? 24 6.352 5.555 1 98.56 76 TRP A CA 1
ATOM 579 C C . TRP A 1 76 ? 23.453 4.957 5.852 1 98.56 76 TRP A C 1
ATOM 581 O O . TRP A 1 76 ? 23.312 4.578 7.016 1 98.56 76 TRP A O 1
ATOM 591 N N . ALA A 1 77 ? 23.219 4.164 4.832 1 97.62 77 ALA A N 1
ATOM 592 C CA . ALA A 1 77 ? 22.609 2.838 4.965 1 97.62 77 ALA A CA 1
ATOM 593 C C . ALA A 1 77 ? 23.562 1.877 5.68 1 97.62 77 ALA A C 1
ATOM 595 O O . ALA A 1 77 ? 23.125 0.872 6.242 1 97.62 77 ALA A O 1
ATOM 596 N N . ASP A 1 78 ? 24.828 2.205 5.676 1 96.38 78 ASP A N 1
ATOM 597 C CA . ASP A 1 78 ? 25.828 1.323 6.273 1 96.38 78 ASP A CA 1
ATOM 598 C C . ASP A 1 78 ? 25.906 1.541 7.785 1 96.38 78 ASP A C 1
ATOM 600 O O . ASP A 1 78 ? 26.484 0.721 8.5 1 96.38 78 ASP A O 1
ATOM 604 N N . LEU A 1 79 ? 25.359 2.67 8.242 1 97 79 LEU A N 1
ATOM 605 C CA . LEU A 1 79 ? 25.359 2.904 9.68 1 97 79 LEU A CA 1
ATOM 606 C C . LEU A 1 79 ? 24.344 1.997 10.375 1 97 79 LEU A C 1
ATOM 608 O O . LEU A 1 79 ? 23.219 1.825 9.898 1 97 79 LEU A O 1
ATOM 612 N N . PRO A 1 80 ? 24.75 1.381 11.555 1 97.12 80 PRO A N 1
ATOM 613 C CA . PRO A 1 80 ? 23.75 0.643 12.32 1 97.12 80 PRO A CA 1
ATOM 614 C C . PRO A 1 80 ? 22.578 1.518 12.75 1 97.12 80 PRO A C 1
ATOM 616 O O . PRO A 1 80 ? 22.75 2.701 13.047 1 97.12 80 PRO A O 1
ATOM 619 N N . ALA A 1 81 ? 21.422 0.985 12.836 1 97.5 81 ALA A N 1
ATOM 620 C CA . ALA A 1 81 ? 20.172 1.719 13.07 1 97.5 81 ALA A CA 1
ATOM 621 C C . ALA A 1 81 ? 20.266 2.533 14.359 1 97.5 81 ALA A C 1
ATOM 623 O O . ALA A 1 81 ? 19.859 3.701 14.391 1 97.5 81 ALA A O 1
ATOM 624 N N . PRO A 1 82 ? 20.828 1.979 15.508 1 97.81 82 PRO A N 1
ATOM 625 C CA . PRO A 1 82 ? 20.891 2.789 16.734 1 97.81 82 PRO A CA 1
ATOM 626 C C . PRO A 1 82 ? 21.781 4.027 16.562 1 97.81 82 PRO A C 1
ATOM 628 O O . PRO A 1 82 ? 21.516 5.062 17.188 1 97.81 82 PRO A O 1
ATOM 631 N N . ARG A 1 83 ? 22.812 3.924 15.703 1 98.44 83 ARG A N 1
ATOM 632 C CA . ARG A 1 83 ? 23.656 5.09 15.422 1 98.44 83 ARG A CA 1
ATOM 633 C C . ARG A 1 83 ? 22.875 6.141 14.633 1 98.44 83 ARG A C 1
ATOM 635 O O . ARG A 1 83 ? 22.969 7.336 14.93 1 98.44 83 ARG A O 1
ATOM 642 N N . ARG A 1 84 ? 22.109 5.727 13.625 1 98.69 84 ARG A N 1
ATOM 643 C CA . ARG A 1 84 ? 21.219 6.648 12.922 1 98.69 84 ARG A CA 1
ATOM 644 C C . ARG A 1 84 ? 20.234 7.297 13.891 1 98.69 84 ARG A C 1
ATOM 646 O O . ARG A 1 84 ? 20 8.508 13.828 1 98.69 84 ARG A O 1
ATOM 653 N N . GLY A 1 85 ? 19.703 6.445 14.812 1 98.75 85 GLY A N 1
ATOM 654 C CA . GLY A 1 85 ? 18.781 6.945 15.82 1 98.75 85 GLY A CA 1
ATOM 655 C C . GLY A 1 85 ? 19.391 8.016 16.703 1 98.75 85 GLY A C 1
ATOM 656 O O . GLY A 1 85 ? 18.734 9.008 17.031 1 98.75 85 GLY A O 1
ATOM 657 N N . ASP A 1 86 ? 20.641 7.816 17.094 1 98.62 86 ASP A N 1
ATOM 658 C CA . ASP A 1 86 ? 21.328 8.789 17.938 1 98.62 86 ASP A CA 1
ATOM 659 C C . ASP A 1 86 ? 21.5 10.125 17.219 1 98.62 86 ASP A C 1
ATOM 661 O O . ASP A 1 86 ? 21.391 11.188 17.828 1 98.62 86 ASP A O 1
ATOM 665 N N . ILE A 1 87 ? 21.781 10.055 15.93 1 98.81 87 ILE A N 1
ATOM 666 C CA . ILE A 1 87 ? 21.922 11.273 15.133 1 98.81 87 ILE A CA 1
ATOM 667 C C . ILE A 1 87 ? 20.562 11.969 15.031 1 98.81 87 ILE A C 1
ATOM 669 O O . ILE A 1 87 ? 20.469 13.195 15.18 1 98.81 87 ILE A O 1
ATOM 673 N N . VAL A 1 88 ? 19.5 11.195 14.852 1 98.88 88 VAL A N 1
ATOM 674 C CA . VAL A 1 88 ? 18.156 11.75 14.773 1 98.88 88 VAL A CA 1
ATOM 675 C C . VAL A 1 88 ? 17.766 12.367 16.109 1 98.88 88 VAL A C 1
ATOM 677 O O . VAL A 1 88 ? 17.125 13.414 16.156 1 98.88 88 VAL A O 1
ATOM 680 N N . ARG A 1 89 ? 18.156 11.75 17.219 1 98.75 89 ARG A N 1
ATOM 681 C CA . ARG A 1 89 ? 17.953 12.328 18.547 1 98.75 89 ARG A CA 1
ATOM 682 C C . ARG A 1 89 ? 18.609 13.703 18.656 1 98.75 89 ARG A C 1
ATOM 684 O O . ARG A 1 89 ? 18.031 14.641 19.188 1 98.75 89 ARG A O 1
ATOM 691 N N . GLN A 1 90 ? 19.828 13.82 18.109 1 98.88 90 GLN A N 1
ATOM 692 C CA . GLN A 1 90 ? 20.547 15.086 18.141 1 98.88 90 GLN A CA 1
ATOM 693 C C . GLN A 1 90 ? 19.844 16.141 17.281 1 98.88 90 GLN A C 1
ATOM 695 O O . GLN A 1 90 ? 19.859 17.328 17.609 1 98.88 90 GLN A O 1
ATOM 700 N N . ILE A 1 91 ? 19.25 15.695 16.203 1 98.88 91 ILE A N 1
ATOM 701 C CA . ILE A 1 91 ? 18.422 16.609 15.43 1 98.88 91 ILE A CA 1
ATOM 702 C C . ILE A 1 91 ? 17.281 17.125 16.297 1 98.88 91 ILE A C 1
ATOM 704 O O . ILE A 1 91 ? 16.984 18.328 16.312 1 98.88 91 ILE A O 1
ATOM 708 N N . GLY A 1 92 ? 16.625 16.219 17.062 1 98.88 92 GLY A N 1
ATOM 709 C CA . GLY A 1 92 ? 15.602 16.641 18.016 1 98.88 92 GLY A CA 1
ATOM 710 C C . GLY A 1 92 ? 16.094 17.672 19 1 98.88 92 GLY A C 1
ATOM 711 O O . GLY A 1 92 ? 15.406 18.641 19.297 1 98.88 92 GLY A O 1
ATOM 712 N N . ASP A 1 93 ? 17.297 17.484 19.5 1 98.75 93 ASP A N 1
ATOM 713 C CA . ASP A 1 93 ? 17.891 18.422 20.453 1 98.75 93 ASP A CA 1
ATOM 714 C C . ASP A 1 93 ? 18.109 19.797 19.812 1 98.75 93 ASP A C 1
ATOM 716 O O . ASP A 1 93 ? 17.844 20.828 20.422 1 98.75 93 ASP A O 1
ATOM 720 N N . ALA A 1 94 ? 18.625 19.766 18.609 1 98.81 94 ALA A N 1
ATOM 721 C CA . ALA A 1 94 ? 18.859 21.016 17.891 1 98.81 94 ALA A CA 1
ATOM 722 C C . ALA A 1 94 ? 17.547 21.75 17.656 1 98.81 94 ALA A C 1
ATOM 724 O O . ALA A 1 94 ? 17.5 22.984 17.781 1 98.81 94 ALA A O 1
ATOM 725 N N . LEU A 1 95 ? 16.562 21.031 17.281 1 98.81 95 LEU A N 1
ATOM 726 C CA . LEU A 1 95 ? 15.25 21.625 17.078 1 98.81 95 LEU A CA 1
ATOM 727 C C . LEU A 1 95 ? 14.703 22.203 18.391 1 98.81 95 LEU A C 1
ATOM 729 O O . LEU A 1 95 ? 14.094 23.266 18.406 1 98.81 95 LEU A O 1
ATOM 733 N N . ARG A 1 96 ? 14.898 21.469 19.469 1 98.25 96 ARG A N 1
ATOM 734 C CA . ARG A 1 96 ? 14.469 21.953 20.781 1 98.25 96 ARG A CA 1
ATOM 735 C C . ARG A 1 96 ? 15.086 23.312 21.094 1 98.25 96 ARG A C 1
ATOM 737 O O . ARG A 1 96 ? 14.422 24.172 21.688 1 98.25 96 ARG A O 1
ATOM 744 N N . SER A 1 97 ? 16.266 23.469 20.703 1 98.25 97 SER A N 1
ATOM 745 C CA . SER A 1 97 ? 16.969 24.719 20.984 1 98.25 97 SER A CA 1
ATOM 746 C C . SER A 1 97 ? 16.453 25.859 20.109 1 98.25 97 SER A C 1
ATOM 748 O O . SER A 1 97 ? 16.719 27.031 20.391 1 98.25 97 SER A O 1
ATOM 750 N N . LYS A 1 98 ? 15.688 25.547 19.078 1 98.38 98 LYS A N 1
ATOM 751 C CA . LYS A 1 98 ? 15.141 26.547 18.172 1 98.38 98 LYS A CA 1
ATOM 752 C C . LYS A 1 98 ? 13.617 26.562 18.203 1 98.38 98 LYS A C 1
ATOM 754 O O . LYS A 1 98 ? 12.969 27.016 17.266 1 98.38 98 LYS A O 1
ATOM 759 N N . LEU A 1 99 ? 13.031 26.016 19.234 1 98.06 99 LEU A N 1
ATOM 760 C CA . LEU A 1 99 ? 11.594 25.812 19.328 1 98.06 99 LEU A CA 1
ATOM 761 C C . LEU A 1 99 ? 10.852 27.125 19.078 1 98.06 99 LEU A C 1
ATOM 763 O O . LEU A 1 99 ? 10.016 27.219 18.172 1 98.06 99 LEU A O 1
ATOM 767 N N . GLU A 1 100 ? 11.195 28.156 19.797 1 97.69 100 GLU A N 1
ATOM 768 C CA . GLU A 1 100 ? 10.469 29.422 19.75 1 97.69 100 GLU A CA 1
ATOM 769 C C . GLU A 1 100 ? 10.734 30.172 18.438 1 97.69 100 GLU A C 1
ATOM 771 O O . GLU A 1 100 ? 9.797 30.578 17.75 1 97.69 100 GLU A O 1
ATOM 776 N N . PRO A 1 101 ? 12.023 30.344 18.047 1 98.56 101 PRO A N 1
ATOM 777 C CA . PRO A 1 101 ? 12.242 31.094 16.797 1 98.56 101 PRO A CA 1
ATOM 778 C C . PRO A 1 101 ? 11.664 30.391 15.578 1 98.56 101 PRO A C 1
ATOM 780 O O . PRO A 1 101 ? 11.133 31.047 14.68 1 98.56 101 PRO A O 1
ATOM 783 N N . LEU A 1 102 ? 11.758 29.078 15.484 1 98.81 102 LEU A N 1
ATOM 784 C CA . LEU A 1 102 ? 11.148 28.359 14.367 1 98.81 102 LEU A CA 1
ATOM 785 C C . LEU A 1 102 ? 9.625 28.453 14.438 1 98.81 102 LEU A C 1
ATOM 787 O O . LEU A 1 102 ? 8.969 28.609 13.406 1 98.81 102 LEU A O 1
ATOM 791 N N . GLY A 1 103 ? 9.07 28.312 15.641 1 98.5 103 GLY A N 1
ATOM 792 C CA . GLY A 1 103 ? 7.637 28.484 15.812 1 98.5 103 GLY A CA 1
ATOM 793 C C . GLY A 1 103 ? 7.145 29.844 15.375 1 98.5 103 GLY A C 1
ATOM 794 O O . GLY A 1 103 ? 6.102 29.953 14.727 1 98.5 103 GLY A O 1
ATOM 795 N N . LYS A 1 104 ? 7.898 30.891 15.734 1 98.56 104 LYS A N 1
ATOM 796 C CA . LYS A 1 104 ? 7.578 32.25 15.305 1 98.56 104 LYS A CA 1
ATOM 797 C C . LYS A 1 104 ? 7.594 32.375 13.789 1 98.56 104 LYS A C 1
ATOM 799 O O . LYS A 1 104 ? 6.734 33.031 13.203 1 98.56 104 LYS A O 1
ATOM 804 N N . LEU A 1 105 ? 8.586 31.766 13.211 1 98.88 105 LEU A N 1
ATOM 805 C CA . LEU A 1 105 ? 8.664 31.812 11.75 1 98.88 105 LEU A CA 1
ATOM 806 C C . LEU A 1 105 ? 7.465 31.109 11.125 1 98.88 105 LEU A C 1
ATOM 808 O O . LEU A 1 105 ? 6.898 31.609 10.141 1 98.88 105 LEU A O 1
ATOM 812 N N . VAL A 1 106 ? 7.043 29.953 11.648 1 98.75 106 VAL A N 1
ATOM 813 C CA . VAL A 1 106 ? 5.859 29.25 11.148 1 98.75 106 VAL A CA 1
ATOM 814 C C . VAL A 1 106 ? 4.641 30.156 11.25 1 98.75 106 VAL A C 1
ATOM 816 O O . VAL A 1 106 ? 3.881 30.297 10.289 1 98.75 106 VAL A O 1
ATOM 819 N N . SER A 1 107 ? 4.492 30.812 12.375 1 98.38 107 SER A N 1
ATOM 820 C CA . SER A 1 107 ? 3.373 31.719 12.578 1 98.38 107 SER A CA 1
ATOM 821 C C . SER A 1 107 ? 3.412 32.875 11.578 1 98.38 107 SER A C 1
ATOM 823 O O . SER A 1 107 ? 2.377 33.281 11.047 1 98.38 107 SER A O 1
ATOM 825 N N . LEU A 1 108 ? 4.617 33.375 11.406 1 98.44 108 LEU A N 1
ATOM 826 C CA . LEU A 1 108 ? 4.812 34.531 10.547 1 98.44 108 LEU A CA 1
ATOM 827 C C . LEU A 1 108 ? 4.531 34.188 9.086 1 98.44 108 LEU A C 1
ATOM 829 O O . LEU A 1 108 ? 3.904 34.969 8.367 1 98.44 108 LEU A O 1
ATOM 833 N N . GLU A 1 109 ? 4.984 33.031 8.672 1 98.62 109 GLU A N 1
ATOM 834 C CA . GLU A 1 109 ? 4.945 32.688 7.25 1 98.62 109 GLU A CA 1
ATOM 835 C C . GLU A 1 109 ? 3.682 31.906 6.906 1 98.62 109 GLU A C 1
ATOM 837 O O . GLU A 1 109 ? 3.137 32.062 5.809 1 98.62 109 GLU A O 1
ATOM 842 N N . MET A 1 110 ? 3.174 31.078 7.727 1 98.62 110 MET A N 1
ATOM 843 C CA . MET A 1 110 ? 1.998 30.25 7.473 1 98.62 110 MET A CA 1
ATOM 844 C C . MET A 1 110 ? 0.731 30.953 7.965 1 98.62 110 MET A C 1
ATOM 846 O O . MET A 1 110 ? -0.324 30.844 7.336 1 98.62 110 MET A O 1
ATOM 850 N N . GLY A 1 111 ? 0.795 31.594 9.141 1 98.38 111 GLY A N 1
ATOM 851 C CA . GLY A 1 111 ? -0.339 32.375 9.625 1 98.38 111 GLY A CA 1
ATOM 852 C C . GLY A 1 111 ? -0.958 31.781 10.883 1 98.38 111 GLY A C 1
ATOM 853 O O . GLY A 1 111 ? -1.815 32.406 11.508 1 98.38 111 GLY A O 1
ATOM 854 N N . LYS A 1 112 ? -0.538 30.578 11.359 1 97.88 112 LYS A N 1
ATOM 855 C CA . LYS A 1 112 ? -1.12 30.016 12.578 1 97.88 112 LYS A CA 1
ATOM 856 C C . LYS A 1 112 ? -0.612 30.734 13.82 1 97.88 112 LYS A C 1
ATOM 858 O O . LYS A 1 112 ? 0.463 31.344 13.797 1 97.88 112 LYS A O 1
ATOM 863 N N . ILE A 1 113 ? -1.284 30.641 14.898 1 97 113 ILE A N 1
ATOM 864 C CA . ILE A 1 113 ? -0.945 31.375 16.109 1 97 113 ILE A CA 1
ATOM 865 C C . ILE A 1 113 ? 0.343 30.812 16.719 1 97 113 ILE A C 1
ATOM 867 O O . ILE A 1 113 ? 0.719 29.672 16.438 1 97 113 ILE A O 1
ATOM 871 N N . LEU A 1 114 ? 1.01 31.594 17.531 1 96.75 114 LEU A N 1
ATOM 872 C CA . LEU A 1 114 ? 2.344 31.281 18.031 1 96.75 114 LEU A CA 1
ATOM 873 C C . LEU A 1 114 ? 2.354 29.953 18.766 1 96.75 114 LEU A C 1
ATOM 875 O O . LEU A 1 114 ? 3.25 29.125 18.562 1 96.75 114 LEU A O 1
ATOM 879 N N . ALA A 1 115 ? 1.313 29.703 19.609 1 95.38 115 ALA A N 1
ATOM 880 C CA . ALA A 1 115 ? 1.255 28.453 20.359 1 95.38 115 ALA A CA 1
ATOM 881 C C . ALA A 1 115 ? 1.236 27.25 19.422 1 95.38 115 ALA A C 1
ATOM 883 O O . ALA A 1 115 ? 1.884 26.234 19.688 1 95.38 115 ALA A O 1
ATOM 884 N N . GLU A 1 116 ? 0.515 27.344 18.328 1 95.94 116 GLU A N 1
ATOM 885 C CA . GLU A 1 116 ? 0.443 26.266 17.359 1 95.94 116 GLU A CA 1
ATOM 886 C C . GLU A 1 116 ? 1.747 26.141 16.578 1 95.94 116 GLU A C 1
ATOM 888 O O . GLU A 1 116 ? 2.152 25.031 16.203 1 95.94 116 GLU A O 1
ATOM 893 N N . GLY A 1 117 ? 2.363 27.281 16.234 1 97.44 117 GLY A N 1
ATOM 894 C CA . GLY A 1 117 ? 3.662 27.234 15.578 1 97.44 117 GLY A CA 1
ATOM 895 C C . GLY A 1 117 ? 4.715 26.516 16.391 1 97.44 117 GLY A C 1
ATOM 896 O O . GLY A 1 117 ? 5.395 25.609 15.891 1 97.44 117 GLY A O 1
ATOM 897 N N . VAL A 1 118 ? 4.801 26.891 17.688 1 97.31 118 VAL A N 1
ATOM 898 C CA . VAL A 1 118 ? 5.742 26.25 18.594 1 97.31 118 VAL A CA 1
ATOM 899 C C . VAL A 1 118 ? 5.383 24.766 18.75 1 97.31 118 VAL A C 1
ATOM 901 O O . VAL A 1 118 ? 6.266 23.906 18.75 1 97.31 118 VAL A O 1
ATOM 904 N N . GLY A 1 119 ? 4.074 24.516 18.875 1 95.75 119 GLY A N 1
ATOM 905 C CA . GLY A 1 119 ? 3.605 23.141 18.984 1 95.75 119 GLY A CA 1
ATOM 906 C C . GLY A 1 119 ? 3.988 22.281 17.781 1 95.75 119 GLY A C 1
ATOM 907 O O . GLY A 1 119 ? 4.285 21.094 17.938 1 95.75 119 GLY A O 1
ATOM 908 N N . GLU A 1 120 ? 3.955 22.891 16.656 1 96.31 120 GLU A N 1
ATOM 909 C CA . GLU A 1 120 ? 4.316 22.172 15.445 1 96.31 120 GLU A CA 1
ATOM 910 C C . GLU A 1 120 ? 5.789 21.766 15.461 1 96.31 120 GLU A C 1
ATOM 912 O O . GLU A 1 120 ? 6.141 20.656 15.086 1 96.31 120 GLU A O 1
ATOM 917 N N . VAL A 1 121 ? 6.707 22.672 15.812 1 98.38 121 VAL A N 1
ATOM 918 C CA . VAL A 1 121 ? 8.125 22.359 15.922 1 98.38 121 VAL A CA 1
ATOM 919 C C . VAL A 1 121 ? 8.336 21.281 16.984 1 98.38 121 VAL A C 1
ATOM 921 O O . VAL A 1 121 ? 9.117 20.344 16.781 1 98.38 121 VAL A O 1
ATOM 924 N N . GLN A 1 122 ? 7.598 21.391 18.078 1 97.38 122 GLN A N 1
ATOM 925 C CA . GLN A 1 122 ? 7.656 20.375 19.141 1 97.38 122 GLN A CA 1
ATOM 926 C C . GLN A 1 122 ? 7.273 19 18.609 1 97.38 122 GLN A C 1
ATOM 928 O O . GLN A 1 122 ? 7.832 17.984 19.031 1 97.38 122 GLN A O 1
ATOM 933 N N . GLU A 1 123 ? 6.324 19.016 17.734 1 95.88 123 GLU A N 1
ATOM 934 C CA . GLU A 1 123 ? 5.918 17.734 17.141 1 95.88 123 GLU A CA 1
ATOM 935 C C . GLU A 1 123 ? 7.086 17.062 16.422 1 95.88 123 GLU A C 1
ATOM 937 O O . GLU A 1 123 ? 7.27 15.852 16.531 1 95.88 123 GLU A O 1
ATOM 942 N N . TYR A 1 124 ? 7.859 17.812 15.633 1 98.12 124 TYR A N 1
ATOM 943 C CA . TYR A 1 124 ? 9.047 17.25 15 1 98.12 124 TYR A CA 1
ATOM 944 C C . TYR A 1 124 ? 10.008 16.703 16.047 1 98.12 124 TYR A C 1
ATOM 946 O O . TYR A 1 124 ? 10.539 15.594 15.891 1 98.12 124 TYR A O 1
ATOM 954 N N . VAL A 1 125 ? 10.188 17.453 17.125 1 98.38 125 VAL A N 1
ATOM 955 C CA . VAL A 1 125 ? 11.039 17.016 18.234 1 98.38 125 VAL A CA 1
ATOM 956 C C . VAL A 1 125 ? 10.539 15.672 18.766 1 98.38 125 VAL A C 1
ATOM 958 O O . VAL A 1 125 ? 11.32 14.727 18.922 1 98.38 125 VAL A O 1
ATOM 961 N N . ASP A 1 126 ? 9.258 15.609 19.031 1 97 126 ASP A N 1
ATOM 962 C CA . ASP A 1 126 ? 8.672 14.398 19.578 1 97 126 ASP A CA 1
ATOM 963 C C . ASP A 1 126 ? 8.844 13.219 18.625 1 97 126 ASP A C 1
ATOM 965 O O . ASP A 1 126 ? 9.07 12.086 19.047 1 97 126 ASP A O 1
ATOM 969 N N . VAL A 1 127 ? 8.734 13.461 17.344 1 97.38 127 VAL A N 1
ATOM 970 C CA . VAL A 1 127 ? 8.914 12.391 16.375 1 97.38 127 VAL A CA 1
ATOM 971 C C . VAL A 1 127 ? 10.375 11.945 16.344 1 97.38 127 VAL A C 1
ATOM 973 O O . VAL A 1 127 ? 10.672 10.766 16.156 1 97.38 127 VAL A O 1
ATOM 976 N N . CYS A 1 128 ? 11.297 12.883 16.516 1 98.56 128 CYS A N 1
ATOM 977 C CA . CYS A 1 128 ? 12.703 12.5 16.625 1 98.56 128 CYS A CA 1
ATOM 978 C C . CYS A 1 128 ? 12.914 11.562 17.812 1 98.56 128 CYS A C 1
ATOM 980 O O . CYS A 1 128 ? 13.633 10.57 17.703 1 98.56 128 CYS A O 1
ATOM 982 N N . ASP A 1 129 ? 12.281 11.906 18.938 1 97.81 129 ASP A N 1
ATOM 983 C CA . ASP A 1 129 ? 12.375 11.039 20.109 1 97.81 129 ASP A CA 1
ATOM 984 C C . ASP A 1 129 ? 11.789 9.656 19.812 1 97.81 129 ASP A C 1
ATOM 986 O O . ASP A 1 129 ? 12.406 8.641 20.125 1 97.81 129 ASP A O 1
ATOM 990 N N . PHE A 1 130 ? 10.641 9.664 19.234 1 97.5 130 PHE A N 1
ATOM 991 C CA . PHE A 1 130 ? 10 8.422 18.844 1 97.5 130 PHE A CA 1
ATOM 992 C C . PHE A 1 130 ? 10.906 7.605 17.938 1 97.5 130 PHE A C 1
ATOM 994 O O . PHE A 1 130 ? 11.102 6.41 18.141 1 97.5 130 PHE A O 1
ATOM 1001 N N . ALA A 1 131 ? 11.453 8.227 16.922 1 98.06 131 ALA A N 1
ATOM 1002 C CA . ALA A 1 131 ? 12.305 7.574 15.922 1 98.06 131 ALA A CA 1
ATOM 1003 C C . ALA A 1 131 ? 13.57 7.016 16.562 1 98.06 131 ALA A C 1
ATOM 1005 O O . ALA A 1 131 ? 14.062 5.957 16.172 1 98.06 131 ALA A O 1
ATOM 1006 N N . CYS A 1 132 ? 14.094 7.762 17.5 1 98.12 132 CYS A N 1
ATOM 1007 C CA . CYS A 1 132 ? 15.258 7.258 18.234 1 98.12 132 CYS A CA 1
ATOM 1008 C C . CYS A 1 132 ? 14.938 5.93 18.906 1 98.12 132 CYS A C 1
ATOM 1010 O O . CYS A 1 132 ? 15.703 4.969 18.781 1 98.12 132 CYS A O 1
ATOM 1012 N N . GLY A 1 133 ? 13.805 5.898 19.625 1 97.44 133 GLY A N 1
ATOM 1013 C CA . GLY A 1 133 ? 13.383 4.637 20.203 1 97.44 133 GLY A CA 1
ATOM 1014 C C . GLY A 1 133 ? 13.148 3.553 19.172 1 97.44 133 GLY A C 1
ATOM 1015 O O . GLY A 1 133 ? 13.562 2.406 19.359 1 97.44 133 GLY A O 1
ATOM 1016 N N . LEU A 1 134 ? 12.508 3.922 18.125 1 96.94 134 LEU A N 1
ATOM 1017 C CA . LEU A 1 134 ? 12.188 3.002 17.031 1 96.94 134 LEU A CA 1
ATOM 1018 C C . LEU A 1 134 ? 13.453 2.371 16.469 1 96.94 134 LEU A C 1
ATOM 1020 O O . LEU A 1 134 ? 13.461 1.188 16.125 1 96.94 134 LEU A O 1
ATOM 1024 N N . SER A 1 135 ? 14.531 3.094 16.375 1 97.31 135 SER A N 1
ATOM 1025 C CA . SER A 1 135 ? 15.781 2.607 15.805 1 97.31 135 SER A CA 1
ATOM 1026 C C . SER A 1 135 ? 16.281 1.367 16.547 1 97.31 135 SER A C 1
ATOM 1028 O O . SER A 1 135 ? 17.016 0.563 15.984 1 97.31 135 SER A O 1
ATOM 1030 N N . ARG A 1 136 ? 15.875 1.19 17.781 1 96.31 136 ARG A N 1
ATOM 1031 C CA . ARG A 1 136 ? 16.312 0.048 18.578 1 96.31 136 ARG A CA 1
ATOM 1032 C C . ARG A 1 136 ? 15.258 -1.051 18.578 1 96.31 136 ARG A C 1
ATOM 1034 O O . ARG A 1 136 ? 15.469 -2.121 19.156 1 96.31 136 ARG A O 1
ATOM 1041 N N . THR A 1 137 ? 14.078 -0.748 17.922 1 95 137 THR A N 1
ATOM 1042 C CA . THR A 1 137 ? 12.992 -1.723 17.969 1 95 137 THR A CA 1
ATOM 1043 C C . THR A 1 137 ? 12.578 -2.135 16.562 1 95 137 THR A C 1
ATOM 1045 O O . THR A 1 137 ? 11.594 -2.861 16.391 1 95 137 THR A O 1
ATOM 1048 N N . LEU A 1 138 ? 13.273 -1.669 15.523 1 95.06 138 LEU A N 1
ATOM 1049 C CA . LEU A 1 138 ? 13.023 -2.156 14.172 1 95.06 138 LEU A CA 1
ATOM 1050 C C . LEU A 1 138 ? 13.281 -3.656 14.078 1 95.06 138 LEU A C 1
ATOM 1052 O O . LEU A 1 138 ? 14.367 -4.125 14.43 1 95.06 138 LEU A O 1
ATOM 1056 N N . ARG A 1 139 ? 12.281 -4.359 13.664 1 92.5 139 ARG A N 1
ATOM 1057 C CA . ARG A 1 139 ? 12.492 -5.805 13.734 1 92.5 139 ARG A CA 1
ATOM 1058 C C . ARG A 1 139 ? 11.875 -6.5 12.523 1 92.5 139 ARG A C 1
ATOM 1060 O O . ARG A 1 139 ? 10.859 -6.047 11.984 1 92.5 139 ARG A O 1
ATOM 1067 N N . GLY A 1 140 ? 12.578 -7.578 12.047 1 94.38 140 GLY A N 1
ATOM 1068 C CA . GLY A 1 140 ? 11.977 -8.602 11.203 1 94.38 140 GLY A CA 1
ATOM 1069 C C . GLY A 1 140 ? 11.336 -9.727 11.992 1 94.38 140 GLY A C 1
ATOM 1070 O O . GLY A 1 140 ? 10.93 -9.531 13.141 1 94.38 140 GLY A O 1
ATOM 1071 N N . GLN A 1 141 ? 11.039 -10.781 11.328 1 95.12 141 GLN A N 1
ATOM 1072 C CA . GLN A 1 141 ? 10.414 -11.938 11.969 1 95.12 141 GLN A CA 1
ATOM 1073 C C . GLN A 1 141 ? 11.156 -13.227 11.617 1 95.12 141 GLN A C 1
ATOM 1075 O O . GLN A 1 141 ? 11.727 -13.344 10.531 1 95.12 141 GLN A O 1
ATOM 1080 N N . VAL A 1 142 ? 11.227 -14.086 12.57 1 95.38 142 VAL A N 1
ATOM 1081 C CA . VAL A 1 142 ? 11.523 -15.492 12.305 1 95.38 142 VAL A CA 1
ATOM 1082 C C . VAL A 1 142 ? 10.234 -16.297 12.273 1 95.38 142 VAL A C 1
ATOM 1084 O O . VAL A 1 142 ? 9.438 -16.25 13.211 1 95.38 142 VAL A O 1
ATOM 1087 N N . LEU A 1 143 ? 10 -16.984 11.164 1 94.94 143 LEU A N 1
ATOM 1088 C CA . LEU A 1 143 ? 8.773 -17.75 10.953 1 94.94 143 LEU A CA 1
ATOM 1089 C C . LEU A 1 143 ? 9.07 -19.25 10.906 1 94.94 143 LEU A C 1
ATOM 1091 O O . LEU A 1 143 ? 10.156 -19.656 10.5 1 94.94 143 LEU A O 1
ATOM 1095 N N . PRO A 1 144 ? 8.148 -20.062 11.398 1 92.5 144 PRO A N 1
ATOM 1096 C CA . PRO A 1 144 ? 8.375 -21.5 11.289 1 92.5 144 PRO A CA 1
ATOM 1097 C C . PRO A 1 144 ? 8.453 -21.984 9.844 1 92.5 144 PRO A C 1
ATOM 1099 O O . PRO A 1 144 ? 7.531 -21.75 9.062 1 92.5 144 PRO A O 1
ATOM 1102 N N . SER A 1 145 ? 9.508 -22.609 9.508 1 92.12 145 SER A N 1
ATOM 1103 C CA . SER A 1 145 ? 9.617 -23.234 8.195 1 92.12 145 SER A CA 1
ATOM 1104 C C . SER A 1 145 ? 8.859 -24.562 8.148 1 92.12 145 SER A C 1
ATOM 1106 O O . SER A 1 145 ? 8.828 -25.297 9.133 1 92.12 145 SER A O 1
ATOM 1108 N N . GLU A 1 146 ? 8.328 -24.875 7.023 1 89.75 146 GLU A N 1
ATOM 1109 C CA . GLU A 1 146 ? 7.672 -26.172 6.824 1 89.75 146 GLU A CA 1
ATOM 1110 C C . GLU A 1 146 ? 8.664 -27.234 6.375 1 89.75 146 GLU A C 1
ATOM 1112 O O . GLU A 1 146 ? 8.312 -28.406 6.242 1 89.75 146 GLU A O 1
ATOM 1117 N N . ARG A 1 147 ? 9.898 -26.859 6.156 1 90.81 147 ARG A N 1
ATOM 1118 C CA . ARG A 1 147 ? 10.898 -27.766 5.598 1 90.81 147 ARG A CA 1
ATOM 1119 C C . ARG A 1 147 ? 12.023 -28.016 6.594 1 90.81 147 ARG A C 1
ATOM 1121 O O . ARG A 1 147 ? 12.609 -27.078 7.137 1 90.81 147 ARG A O 1
ATOM 1128 N N . PRO A 1 148 ? 12.375 -29.344 6.84 1 92.5 148 PRO A N 1
ATOM 1129 C CA . PRO A 1 148 ? 13.555 -29.625 7.664 1 92.5 148 PRO A CA 1
ATOM 1130 C C . PRO A 1 148 ? 14.828 -29 7.094 1 92.5 148 PRO A C 1
ATOM 1132 O O . PRO A 1 148 ? 15.023 -29 5.875 1 92.5 148 PRO A O 1
ATOM 1135 N N . GLY A 1 149 ? 15.625 -28.484 7.941 1 94.06 149 GLY A N 1
ATOM 1136 C CA . GLY A 1 149 ? 16.906 -27.938 7.508 1 94.06 149 GLY A CA 1
ATOM 1137 C C . GLY A 1 149 ? 16.797 -26.562 6.895 1 94.06 149 GLY A C 1
ATOM 1138 O O . GLY A 1 149 ? 17.719 -26.094 6.219 1 94.06 149 GLY A O 1
ATOM 1139 N N . HIS A 1 150 ? 15.664 -25.891 7.059 1 95 150 HIS A N 1
ATOM 1140 C CA . HIS A 1 150 ? 15.445 -24.562 6.5 1 95 150 HIS A CA 1
ATOM 1141 C C . HIS A 1 150 ? 15.062 -23.562 7.586 1 95 150 HIS A C 1
ATOM 1143 O O . HIS A 1 150 ? 14.531 -23.953 8.633 1 95 150 HIS A O 1
ATOM 1149 N N . VAL A 1 151 ? 15.445 -22.344 7.398 1 95.81 151 VAL A N 1
ATOM 1150 C CA . VAL A 1 151 ? 14.961 -21.234 8.219 1 95.81 151 VAL A CA 1
ATOM 1151 C C . VAL A 1 151 ? 14.211 -20.234 7.344 1 95.81 151 VAL A C 1
ATOM 1153 O O . VAL A 1 151 ? 14.617 -19.953 6.211 1 95.81 151 VAL A O 1
ATOM 1156 N N . LEU A 1 152 ? 13.078 -19.766 7.805 1 96.19 152 LEU A N 1
ATOM 1157 C CA . LEU A 1 152 ? 12.25 -18.75 7.148 1 96.19 152 LEU A CA 1
ATOM 1158 C C . LEU A 1 152 ? 12.266 -17.453 7.938 1 96.19 152 LEU A C 1
ATOM 1160 O O . LEU A 1 152 ? 11.945 -17.438 9.125 1 96.19 152 LEU A O 1
ATOM 1164 N N . LEU A 1 153 ? 12.766 -16.391 7.23 1 96 153 LEU A N 1
ATOM 1165 C CA . LEU A 1 153 ? 12.875 -15.07 7.852 1 96 153 LEU A CA 1
ATOM 1166 C C . LEU A 1 153 ? 12.078 -14.031 7.066 1 96 153 LEU A C 1
ATOM 1168 O O . LEU A 1 153 ? 11.797 -14.227 5.883 1 96 153 LEU A O 1
ATOM 1172 N N . GLU A 1 154 ? 11.664 -13.031 7.734 1 96.31 154 GLU A N 1
ATOM 1173 C CA . GLU A 1 154 ? 11.227 -11.781 7.129 1 96.31 154 GLU A CA 1
ATOM 1174 C C . GLU A 1 154 ? 12.211 -10.648 7.434 1 96.31 154 GLU A C 1
ATOM 1176 O O . GLU A 1 154 ? 12.5 -10.367 8.594 1 96.31 154 GLU A O 1
ATOM 1181 N N . ASN A 1 155 ? 12.734 -10.133 6.391 1 96.81 155 ASN A N 1
ATOM 1182 C CA . ASN A 1 155 ? 13.734 -9.078 6.531 1 96.81 155 ASN A CA 1
ATOM 1183 C C . ASN A 1 155 ? 13.258 -7.766 5.926 1 96.81 155 ASN A C 1
ATOM 1185 O O . ASN A 1 155 ? 12.594 -7.758 4.887 1 96.81 155 ASN A O 1
ATOM 1189 N N . TRP A 1 156 ? 13.602 -6.617 6.621 1 97.38 156 TRP A N 1
ATOM 1190 C CA . TRP A 1 156 ? 13.258 -5.277 6.152 1 97.38 156 TRP A CA 1
ATOM 1191 C C . TRP A 1 156 ? 14.516 -4.465 5.859 1 97.38 156 TRP A C 1
ATOM 1193 O O . TRP A 1 156 ? 15.438 -4.414 6.684 1 97.38 156 TRP A O 1
ATOM 1203 N N . ASN A 1 157 ? 14.609 -3.896 4.656 1 98.12 157 ASN A N 1
ATOM 1204 C CA . ASN A 1 157 ? 15.742 -3.08 4.234 1 98.12 157 ASN A CA 1
ATOM 1205 C C . ASN A 1 157 ? 15.289 -1.723 3.705 1 98.12 157 ASN A C 1
ATOM 1207 O O . ASN A 1 157 ? 14.148 -1.576 3.26 1 98.12 157 ASN A O 1
ATOM 1211 N N . PRO A 1 158 ? 16.172 -0.672 3.785 1 98.44 158 PRO A N 1
ATOM 1212 C CA . PRO A 1 158 ? 15.789 0.646 3.271 1 98.44 158 PRO A CA 1
ATOM 1213 C C . PRO A 1 158 ? 15.484 0.633 1.775 1 98.44 158 PRO A C 1
ATOM 1215 O O . PRO A 1 158 ? 15.922 -0.273 1.062 1 98.44 158 PRO A O 1
ATOM 1218 N N . LEU A 1 159 ? 14.805 1.648 1.332 1 98.25 159 LEU A N 1
ATOM 1219 C CA . LEU A 1 159 ? 14.406 1.785 -0.064 1 98.25 159 LEU A CA 1
ATOM 1220 C C . LEU A 1 159 ? 15.484 2.498 -0.872 1 98.25 159 LEU A C 1
ATOM 1222 O O . LEU A 1 159 ? 15.625 2.262 -2.074 1 98.25 159 LEU A O 1
ATOM 1226 N N . GLY A 1 160 ? 16.172 3.42 -0.346 1 98.25 160 GLY A N 1
ATOM 1227 C CA . GLY A 1 160 ? 17.109 4.289 -1.039 1 98.25 160 GLY A CA 1
ATOM 1228 C C . GLY A 1 160 ? 16.906 5.758 -0.722 1 98.25 160 GLY A C 1
ATOM 1229 O O . GLY A 1 160 ? 17.094 6.18 0.422 1 98.25 160 GLY A O 1
ATOM 1230 N N . VAL A 1 161 ? 16.469 6.527 -1.748 1 98.69 161 VAL A N 1
ATOM 1231 C CA . VAL A 1 161 ? 16.156 7.941 -1.58 1 98.69 161 VAL A CA 1
ATOM 1232 C C . VAL A 1 161 ? 14.641 8.125 -1.51 1 98.69 161 VAL A C 1
ATOM 1234 O O . VAL A 1 161 ? 13.922 7.758 -2.439 1 98.69 161 VAL A O 1
ATOM 1237 N N . VAL A 1 162 ? 14.211 8.703 -0.402 1 98.56 162 VAL A N 1
ATOM 1238 C CA . VAL A 1 162 ? 12.789 8.992 -0.208 1 98.56 162 VAL A CA 1
ATOM 1239 C C . VAL A 1 162 ? 12.516 10.461 -0.519 1 98.56 162 VAL A C 1
ATOM 1241 O O . VAL A 1 162 ? 13.211 11.352 -0.024 1 98.56 162 VAL A O 1
ATOM 1244 N N . GLY A 1 163 ? 11.531 10.695 -1.434 1 98.81 163 GLY A N 1
ATOM 1245 C CA . GLY A 1 163 ? 11.07 12.055 -1.652 1 98.81 163 GLY A CA 1
ATOM 1246 C C . GLY A 1 163 ? 9.961 12.469 -0.701 1 98.81 163 GLY A C 1
ATOM 1247 O O . GLY A 1 163 ? 9.078 11.672 -0.385 1 98.81 163 GLY A O 1
ATOM 1248 N N . VAL A 1 164 ? 10.008 13.711 -0.232 1 98.81 164 VAL A N 1
ATOM 1249 C CA . VAL A 1 164 ? 8.977 14.266 0.64 1 98.81 164 VAL A CA 1
ATOM 1250 C C . VAL A 1 164 ? 8.5 15.609 0.091 1 98.81 164 VAL A C 1
ATOM 1252 O O . VAL A 1 164 ? 9.289 16.547 -0.044 1 98.81 164 VAL A O 1
ATOM 1255 N N . ILE A 1 165 ? 7.266 15.672 -0.282 1 98.75 165 ILE A N 1
ATOM 1256 C CA . ILE A 1 165 ? 6.598 16.938 -0.598 1 98.75 165 ILE A CA 1
ATOM 1257 C C . ILE A 1 165 ? 5.621 17.297 0.519 1 98.75 165 ILE A C 1
ATOM 1259 O O . ILE A 1 165 ? 4.621 16.594 0.724 1 98.75 165 ILE A O 1
ATOM 1263 N N . SER A 1 166 ? 5.93 18.344 1.228 1 97.94 166 SER A N 1
ATOM 1264 C CA . SER A 1 166 ? 5.156 18.656 2.424 1 97.94 166 SER A CA 1
ATOM 1265 C C . SER A 1 166 ? 4.16 19.781 2.154 1 97.94 166 SER A C 1
ATOM 1267 O O . SER A 1 166 ? 4.312 20.547 1.189 1 97.94 166 SER A O 1
ATOM 1269 N N . ALA A 1 167 ? 3.178 19.938 2.971 1 97.25 167 ALA A N 1
ATOM 1270 C CA . ALA A 1 167 ? 2.086 20.891 2.842 1 97.25 167 ALA A CA 1
ATOM 1271 C C . ALA A 1 167 ? 2.438 22.219 3.518 1 97.25 167 ALA A C 1
ATOM 1273 O O . ALA A 1 167 ? 3.314 22.266 4.383 1 97.25 167 ALA A O 1
ATOM 1274 N N . PHE A 1 168 ? 1.653 23.266 3.232 1 97.94 168 PHE A N 1
ATOM 1275 C CA . PHE A 1 168 ? 1.968 24.609 3.709 1 97.94 168 PHE A CA 1
ATOM 1276 C C . PHE A 1 168 ? 1.528 24.781 5.156 1 97.94 168 PHE A C 1
ATOM 1278 O O . PHE A 1 168 ? 2.094 25.594 5.887 1 97.94 168 PHE A O 1
ATOM 1285 N N . ASN A 1 169 ? 0.522 24.031 5.527 1 97.75 169 ASN A N 1
ATOM 1286 C CA . ASN A 1 169 ? -0.143 24.375 6.777 1 97.75 169 ASN A CA 1
ATOM 1287 C C . ASN A 1 169 ? 0.588 23.797 7.984 1 97.75 169 ASN A C 1
ATOM 1289 O O . ASN A 1 169 ? 0.402 24.266 9.109 1 97.75 169 ASN A O 1
ATOM 1293 N N . PHE A 1 170 ? 1.342 22.719 7.785 1 97.38 170 PHE A N 1
ATOM 1294 C CA . PHE A 1 170 ? 2.246 22.172 8.789 1 97.38 170 PHE A CA 1
ATOM 1295 C C . PHE A 1 170 ? 3.609 21.859 8.18 1 97.38 170 PHE A C 1
ATOM 1297 O O . PHE A 1 170 ? 4.043 20.703 8.164 1 97.38 170 PHE A O 1
ATOM 1304 N N . PRO A 1 171 ? 4.312 22.859 7.777 1 98.19 171 PRO A N 1
ATOM 1305 C CA . PRO A 1 171 ? 5.508 22.656 6.957 1 98.19 171 PRO A CA 1
ATOM 1306 C C . PRO A 1 171 ? 6.637 21.969 7.719 1 98.19 171 PRO A C 1
ATOM 1308 O O . PRO A 1 171 ? 7.426 21.234 7.129 1 98.19 171 PRO A O 1
ATOM 1311 N N . VAL A 1 172 ? 6.738 22.156 9.039 1 98.62 172 VAL A N 1
ATOM 1312 C CA . VAL A 1 172 ? 7.809 21.547 9.82 1 98.62 172 VAL A CA 1
ATOM 1313 C C . VAL A 1 172 ? 7.43 20.125 10.195 1 98.62 172 VAL A C 1
ATOM 1315 O O . VAL A 1 172 ? 8.203 19.188 9.977 1 98.62 172 VAL A O 1
ATOM 1318 N N . ALA A 1 173 ? 6.227 19.953 10.695 1 97.12 173 ALA A N 1
ATOM 1319 C CA . ALA A 1 173 ? 5.797 18.672 11.25 1 97.12 173 ALA A CA 1
ATOM 1320 C C . ALA A 1 173 ? 5.703 17.609 10.172 1 97.12 173 ALA A C 1
ATOM 1322 O O . ALA A 1 173 ? 6.16 16.484 10.359 1 97.12 173 ALA A O 1
ATOM 1323 N N . VAL A 1 174 ? 5.109 17.969 9.023 1 96.94 174 VAL A N 1
ATOM 1324 C CA . VAL A 1 174 ? 4.918 16.984 7.961 1 96.94 174 VAL A CA 1
ATOM 1325 C C . VAL A 1 174 ? 6.273 16.484 7.469 1 96.94 174 VAL A C 1
ATOM 1327 O O . VAL A 1 174 ? 6.453 15.289 7.238 1 96.94 174 VAL A O 1
ATOM 1330 N N . TYR A 1 175 ? 7.207 17.438 7.293 1 98.31 175 TYR A N 1
ATOM 1331 C CA . TYR A 1 175 ? 8.562 17.016 6.953 1 98.31 175 TYR A CA 1
ATOM 1332 C C . TYR A 1 175 ? 9.141 16.109 8.039 1 98.31 175 TYR A C 1
ATOM 1334 O O . TYR A 1 175 ? 9.75 15.086 7.75 1 98.31 175 TYR A O 1
ATOM 1342 N N . GLY A 1 176 ? 8.969 16.484 9.281 1 97.88 176 GLY A N 1
ATOM 1343 C CA . GLY A 1 176 ? 9.523 15.758 10.414 1 97.88 176 GLY A CA 1
ATOM 1344 C C . GLY A 1 176 ? 9.008 14.328 10.523 1 97.88 176 GLY A C 1
ATOM 1345 O O . GLY A 1 176 ? 9.773 13.406 10.789 1 97.88 176 GLY A O 1
ATOM 1346 N N . TRP A 1 177 ? 7.656 14.148 10.328 1 95.75 177 TRP A N 1
ATOM 1347 C CA . TRP A 1 177 ? 7.039 12.828 10.359 1 95.75 177 TRP A CA 1
ATOM 1348 C C . TRP A 1 177 ? 7.738 11.875 9.398 1 95.75 177 TRP A C 1
ATOM 1350 O O . TRP A 1 177 ? 7.973 10.711 9.734 1 95.75 177 TRP A O 1
ATOM 1360 N N . ASN A 1 178 ? 8.07 12.406 8.258 1 97.81 178 ASN A N 1
ATOM 1361 C CA . ASN A 1 178 ? 8.641 11.578 7.199 1 97.81 178 ASN A CA 1
ATOM 1362 C C . ASN A 1 178 ? 10.148 11.398 7.379 1 97.81 178 ASN A C 1
ATOM 1364 O O . ASN A 1 178 ? 10.648 10.273 7.348 1 97.81 178 ASN A O 1
ATOM 1368 N N . SER A 1 179 ? 10.844 12.516 7.613 1 98.5 179 SER A N 1
ATOM 1369 C CA . SER A 1 179 ? 12.297 12.484 7.586 1 98.5 179 SER A CA 1
ATOM 1370 C C . SER A 1 179 ? 12.852 11.664 8.75 1 98.5 179 SER A C 1
ATOM 1372 O O . SER A 1 179 ? 13.773 10.867 8.57 1 98.5 179 SER A O 1
ATOM 1374 N N . ALA A 1 180 ? 12.297 11.836 9.969 1 98.62 180 ALA A N 1
ATOM 1375 C CA . ALA A 1 180 ? 12.812 11.133 11.141 1 98.62 180 ALA A CA 1
ATOM 1376 C C . ALA A 1 180 ? 12.711 9.617 10.969 1 98.62 180 ALA A C 1
ATOM 1378 O O . ALA A 1 180 ? 13.688 8.898 11.203 1 98.62 180 ALA A O 1
ATOM 1379 N N . ILE A 1 181 ? 11.555 9.18 10.484 1 98.38 181 ILE A N 1
ATOM 1380 C CA . ILE A 1 181 ? 11.328 7.746 10.336 1 98.38 181 ILE A CA 1
ATOM 1381 C C . ILE A 1 181 ? 12.148 7.215 9.156 1 98.38 181 ILE A C 1
ATOM 1383 O O . ILE A 1 181 ? 12.797 6.172 9.266 1 98.38 181 ILE A O 1
ATOM 1387 N N . ALA A 1 182 ? 12.148 7.949 8.039 1 98.69 182 ALA A N 1
ATOM 1388 C CA . ALA A 1 182 ? 12.906 7.52 6.867 1 98.69 182 ALA A CA 1
ATOM 1389 C C . ALA A 1 182 ? 14.391 7.375 7.199 1 98.69 182 ALA A C 1
ATOM 1391 O O . ALA A 1 182 ? 15.031 6.402 6.793 1 98.69 182 ALA A O 1
ATOM 1392 N N . MET A 1 183 ? 14.922 8.312 7.977 1 98.81 183 MET A N 1
ATOM 1393 C CA . MET A 1 183 ? 16.344 8.312 8.305 1 98.81 183 MET A CA 1
ATOM 1394 C C . MET A 1 183 ? 16.703 7.105 9.164 1 98.81 183 MET A C 1
ATOM 1396 O O . MET A 1 183 ? 17.672 6.402 8.875 1 98.81 183 MET A O 1
ATOM 1400 N N . VAL A 1 184 ? 15.898 6.816 10.188 1 98.5 184 VAL A N 1
ATOM 1401 C CA . VAL A 1 184 ? 16.266 5.723 11.078 1 98.5 184 VAL A CA 1
ATOM 1402 C C . VAL A 1 184 ? 16.109 4.391 10.352 1 98.5 184 VAL A C 1
ATOM 1404 O O . VAL A 1 184 ? 16.781 3.412 10.68 1 98.5 184 VAL A O 1
ATOM 1407 N N . CYS A 1 185 ? 15.219 4.344 9.328 1 98.5 185 CYS A N 1
ATOM 1408 C CA . CYS A 1 185 ? 15.047 3.145 8.516 1 98.5 185 CYS A CA 1
ATOM 1409 C C . CYS A 1 185 ? 16.219 2.959 7.562 1 98.5 185 CYS A C 1
ATOM 1411 O O . CYS A 1 185 ? 16.359 1.906 6.938 1 98.5 185 CYS A O 1
ATOM 1413 N N . GLY A 1 186 ? 17.031 4 7.363 1 98.69 186 GLY A N 1
ATOM 1414 C CA . GLY A 1 186 ? 18.266 3.877 6.594 1 98.69 186 GLY A CA 1
ATOM 1415 C C . GLY A 1 186 ? 18.188 4.562 5.242 1 98.69 186 GLY A C 1
ATOM 1416 O O . GLY A 1 186 ? 19.031 4.32 4.375 1 98.69 186 GLY A O 1
ATOM 1417 N N . ASN A 1 187 ? 17.172 5.414 5.031 1 98.88 187 ASN A N 1
ATOM 1418 C CA . ASN A 1 187 ? 17 6.113 3.762 1 98.88 187 ASN A CA 1
ATOM 1419 C C . ASN A 1 187 ? 17.594 7.52 3.814 1 98.88 187 ASN A C 1
ATOM 1421 O O . ASN A 1 187 ? 17.672 8.125 4.883 1 98.88 187 ASN A O 1
ATOM 1425 N N . SER A 1 188 ? 18.047 8.008 2.703 1 98.88 188 SER A N 1
ATOM 1426 C CA . SER A 1 188 ? 18.219 9.445 2.551 1 98.88 188 SER A CA 1
ATOM 1427 C C . SER A 1 188 ? 16.906 10.109 2.115 1 98.88 188 SER A C 1
ATOM 1429 O O . SER A 1 188 ? 15.984 9.43 1.662 1 98.88 188 SER A O 1
ATOM 1431 N N . VAL A 1 189 ? 16.828 11.461 2.346 1 98.88 189 VAL A N 1
ATOM 1432 C CA . VAL A 1 189 ? 15.555 12.156 2.135 1 98.88 189 VAL A CA 1
ATOM 1433 C C . VAL A 1 189 ? 15.781 13.375 1.244 1 98.88 189 VAL A C 1
ATOM 1435 O O . VAL A 1 189 ? 16.719 14.148 1.459 1 98.88 189 VAL A O 1
ATOM 1438 N N . LEU A 1 190 ? 15.016 13.539 0.207 1 98.88 190 LEU A N 1
ATOM 1439 C CA . LEU A 1 190 ? 14.914 14.75 -0.604 1 98.88 190 LEU A CA 1
ATOM 1440 C C . LEU A 1 190 ? 13.609 15.484 -0.326 1 98.88 190 LEU A C 1
ATOM 1442 O O . LEU A 1 190 ? 12.523 14.938 -0.552 1 98.88 190 LEU A O 1
ATOM 1446 N N . TRP A 1 191 ? 13.727 16.766 0.108 1 98.88 191 TRP A N 1
ATOM 1447 C CA . TRP A 1 191 ? 12.57 17.484 0.622 1 98.88 191 TRP A CA 1
ATOM 1448 C C . TRP A 1 191 ? 12.203 18.656 -0.295 1 98.88 191 TRP A C 1
ATOM 1450 O O . TRP A 1 191 ? 13.062 19.453 -0.659 1 98.88 191 TRP A O 1
ATOM 1460 N N . LYS A 1 192 ? 11.031 18.672 -0.745 1 98.81 192 LYS A N 1
ATOM 1461 C CA . LYS A 1 192 ? 10.414 19.844 -1.356 1 98.81 192 LYS A CA 1
ATOM 1462 C C . LYS A 1 192 ? 9.289 20.391 -0.487 1 98.81 192 LYS A C 1
ATOM 1464 O O . LYS A 1 192 ? 8.203 19.812 -0.424 1 98.81 192 LYS A O 1
ATOM 1469 N N . GLY A 1 193 ? 9.477 21.516 0.136 1 98.25 193 GLY A N 1
ATOM 1470 C CA . GLY A 1 193 ? 8.43 22.172 0.899 1 98.25 193 GLY A CA 1
ATOM 1471 C C . GLY A 1 193 ? 7.418 22.891 0.028 1 98.25 193 GLY A C 1
ATOM 1472 O O . GLY A 1 193 ? 7.605 23 -1.186 1 98.25 193 GLY A O 1
ATOM 1473 N N . ALA A 1 194 ? 6.352 23.344 0.643 1 97.94 194 ALA A N 1
ATOM 1474 C CA . ALA A 1 194 ? 5.344 24.109 -0.088 1 97.94 194 ALA A CA 1
ATOM 1475 C C . ALA A 1 194 ? 5.918 25.422 -0.597 1 97.94 194 ALA A C 1
ATOM 1477 O O . ALA A 1 194 ? 6.703 26.078 0.094 1 97.94 194 ALA A O 1
ATOM 1478 N N . PRO A 1 195 ? 5.484 25.891 -1.743 1 96.62 195 PRO A N 1
ATOM 1479 C CA . PRO A 1 195 ? 6.043 27.109 -2.336 1 96.62 195 PRO A CA 1
ATOM 1480 C C . PRO A 1 195 ? 5.777 28.344 -1.491 1 96.62 195 PRO A C 1
ATOM 1482 O O . PRO A 1 195 ? 6.492 29.344 -1.61 1 96.62 195 PRO A O 1
ATOM 1485 N N . SER A 1 196 ? 4.793 28.297 -0.641 1 97.25 196 SER A N 1
ATOM 1486 C CA . SER A 1 196 ? 4.406 29.484 0.107 1 97.25 196 SER A CA 1
ATOM 1487 C C . SER A 1 196 ? 5.043 29.5 1.494 1 97.25 196 SER A C 1
ATOM 1489 O O . SER A 1 196 ? 4.852 30.438 2.262 1 97.25 196 SER A O 1
ATOM 1491 N N . THR A 1 197 ? 5.801 28.422 1.886 1 98.31 197 THR A N 1
ATOM 1492 C CA . THR A 1 197 ? 6.457 28.375 3.189 1 98.31 197 THR A CA 1
ATOM 1493 C C . THR A 1 197 ? 7.918 27.953 3.047 1 98.31 197 THR A C 1
ATOM 1495 O O . THR A 1 197 ? 8.398 27.109 3.793 1 98.31 197 THR A O 1
ATOM 1498 N N . GLN A 1 198 ? 8.617 28.562 2.174 1 97.88 198 GLN A N 1
ATOM 1499 C CA . GLN A 1 198 ? 9.969 28.141 1.814 1 97.88 198 GLN A CA 1
ATOM 1500 C C . GLN A 1 198 ? 10.984 28.594 2.859 1 97.88 198 GLN A C 1
ATOM 1502 O O . GLN A 1 198 ? 12.008 27.953 3.062 1 97.88 198 GLN A O 1
ATOM 1507 N N . LEU A 1 199 ? 10.703 29.75 3.537 1 98.81 199 LEU A N 1
ATOM 1508 C CA . LEU A 1 199 ? 11.633 30.203 4.57 1 98.81 199 LEU A CA 1
ATOM 1509 C C . LEU A 1 199 ? 11.68 29.203 5.723 1 98.81 199 LEU A C 1
ATOM 1511 O O . LEU A 1 199 ? 12.758 28.922 6.262 1 98.81 199 LEU A O 1
ATOM 1515 N N . VAL A 1 200 ? 10.523 28.625 6.043 1 98.81 200 VAL A N 1
ATOM 1516 C CA . VAL A 1 200 ? 10.461 27.594 7.062 1 98.81 200 VAL A CA 1
ATOM 1517 C C . VAL A 1 200 ? 11.281 26.375 6.617 1 98.81 200 VAL A C 1
ATOM 1519 O O . VAL A 1 200 ? 12.016 25.797 7.414 1 98.81 200 VAL A O 1
ATOM 1522 N N . SER A 1 201 ? 11.188 26.016 5.336 1 98.75 201 SER A N 1
ATOM 1523 C CA . SER A 1 201 ? 11.938 24.875 4.809 1 98.75 201 SER A CA 1
ATOM 1524 C C . SER A 1 201 ? 13.438 25.109 4.922 1 98.75 201 SER A C 1
ATOM 1526 O O . SER A 1 201 ? 14.18 24.234 5.367 1 98.75 201 SER A O 1
ATOM 1528 N N . VAL A 1 202 ? 13.867 26.297 4.551 1 98.88 202 VAL A N 1
ATOM 1529 C CA . VAL A 1 202 ? 15.289 26.625 4.582 1 98.88 202 VAL A CA 1
ATOM 1530 C C . VAL A 1 202 ? 15.797 26.609 6.02 1 98.88 202 VAL A C 1
ATOM 1532 O O . VAL A 1 202 ? 16.812 26 6.316 1 98.88 202 VAL A O 1
ATOM 1535 N N . ALA A 1 203 ? 15.047 27.281 6.906 1 98.88 203 ALA A N 1
ATOM 1536 C CA . ALA A 1 203 ? 15.461 27.359 8.305 1 98.88 203 ALA A CA 1
ATOM 1537 C C . ALA A 1 203 ? 15.531 25.969 8.945 1 98.88 203 ALA A C 1
ATOM 1539 O O . ALA A 1 203 ? 16.484 25.656 9.664 1 98.88 203 ALA A O 1
ATOM 1540 N N . THR A 1 204 ? 14.531 25.141 8.672 1 98.88 204 THR A N 1
ATOM 1541 C CA . THR A 1 204 ? 14.492 23.781 9.211 1 98.88 204 THR A CA 1
ATOM 1542 C C . THR A 1 204 ? 15.648 22.953 8.664 1 98.88 204 THR A C 1
ATOM 1544 O O . THR A 1 204 ? 16.312 22.234 9.406 1 98.88 204 THR A O 1
ATOM 1547 N N . ALA A 1 205 ? 15.875 23.062 7.355 1 98.75 205 ALA A N 1
ATOM 1548 C CA . ALA A 1 205 ? 16.969 22.312 6.723 1 98.75 205 ALA A CA 1
ATOM 1549 C C . ALA A 1 205 ? 18.312 22.688 7.34 1 98.75 205 ALA A C 1
ATOM 1551 O O . ALA A 1 205 ? 19.172 21.828 7.543 1 98.75 205 ALA A O 1
ATOM 1552 N N . LYS A 1 206 ? 18.516 24 7.672 1 98.62 206 LYS A N 1
ATOM 1553 C CA . LYS A 1 206 ? 19.766 24.453 8.289 1 98.62 206 LYS A CA 1
ATOM 1554 C C . LYS A 1 206 ? 19.984 23.766 9.641 1 98.62 206 LYS A C 1
ATOM 1556 O O . LYS A 1 206 ? 21.094 23.344 9.953 1 98.62 206 LYS A O 1
ATOM 1561 N N . VAL A 1 207 ? 18.906 23.688 10.391 1 98.56 207 VAL A N 1
ATOM 1562 C CA . VAL A 1 207 ? 19 23.047 11.703 1 98.56 207 VAL A CA 1
ATOM 1563 C C . VAL A 1 207 ? 19.359 21.578 11.547 1 98.56 207 VAL A C 1
ATOM 1565 O O . VAL A 1 207 ? 20.297 21.094 12.188 1 98.56 207 VAL A O 1
ATOM 1568 N N . VAL A 1 208 ? 18.688 20.844 10.664 1 98.75 208 VAL A N 1
ATOM 1569 C CA . VAL A 1 208 ? 18.844 19.406 10.477 1 98.75 208 VAL A CA 1
ATOM 1570 C C . VAL A 1 208 ? 20.25 19.109 9.93 1 98.75 208 VAL A C 1
ATOM 1572 O O . VAL A 1 208 ? 20.953 18.266 10.461 1 98.75 208 VAL A O 1
ATOM 1575 N N . THR A 1 209 ? 20.688 19.844 8.898 1 97.75 209 THR A N 1
ATOM 1576 C CA . THR A 1 209 ? 21.938 19.531 8.211 1 97.75 209 THR A CA 1
ATOM 1577 C C . THR A 1 209 ? 23.141 19.953 9.055 1 97.75 209 THR A C 1
ATOM 1579 O O . THR A 1 209 ? 24.219 19.375 8.945 1 97.75 209 THR A O 1
ATOM 1582 N N . GLY A 1 210 ? 22.922 20.938 9.953 1 98.19 210 GLY A N 1
ATOM 1583 C CA . GLY A 1 210 ? 23.969 21.266 10.906 1 98.19 210 GLY A CA 1
ATOM 1584 C C . GLY A 1 210 ? 24.359 20.094 11.781 1 98.19 210 GLY A C 1
ATOM 1585 O O . GLY A 1 210 ? 25.547 19.891 12.062 1 98.19 210 GLY A O 1
ATOM 1586 N N . VAL A 1 211 ? 23.375 19.297 12.172 1 98.75 211 VAL A N 1
ATOM 1587 C CA . VAL A 1 211 ? 23.625 18.125 13.008 1 98.75 211 VAL A CA 1
ATOM 1588 C C . VAL A 1 211 ? 24.344 17.047 12.195 1 98.75 211 VAL A C 1
ATOM 1590 O O . VAL A 1 211 ? 25.266 16.406 12.688 1 98.75 211 VAL A O 1
ATOM 1593 N N . LEU A 1 212 ? 23.906 16.875 10.938 1 98.62 212 LEU A N 1
ATOM 1594 C CA . LEU A 1 212 ? 24.562 15.898 10.086 1 98.62 212 LEU A CA 1
ATOM 1595 C C . LEU A 1 212 ? 26.031 16.25 9.898 1 98.62 212 LEU A C 1
ATOM 1597 O O . LEU A 1 212 ? 26.906 15.391 10.039 1 98.62 212 LEU A O 1
ATOM 1601 N N . GLU A 1 213 ? 26.297 17.5 9.664 1 97.75 213 GLU A N 1
ATOM 1602 C CA . GLU A 1 213 ? 27.672 17.969 9.477 1 97.75 213 GLU A CA 1
ATOM 1603 C C . GLU A 1 213 ? 28.5 17.75 10.734 1 97.75 213 GLU A C 1
ATOM 1605 O O . GLU A 1 213 ? 29.656 17.312 10.656 1 97.75 213 GLU A O 1
ATOM 1610 N N . ALA A 1 214 ? 27.938 18.016 11.828 1 98.25 214 ALA A N 1
ATOM 1611 C CA . ALA A 1 214 ? 28.641 17.859 13.102 1 98.25 214 ALA A CA 1
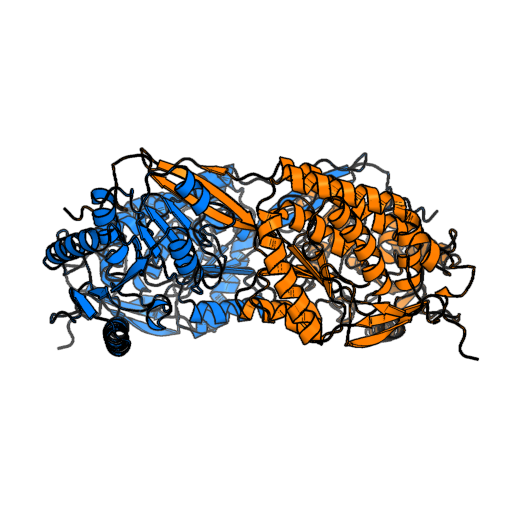ATOM 1612 C C . ALA A 1 214 ? 29.016 16.406 13.359 1 98.25 214 ALA A C 1
ATOM 1614 O O . ALA A 1 214 ? 29.953 16.109 14.102 1 98.25 214 ALA A O 1
ATOM 1615 N N . ASN A 1 215 ? 28.297 15.477 12.766 1 98.31 215 ASN A N 1
ATOM 1616 C CA . ASN A 1 215 ? 28.547 14.055 12.938 1 98.31 215 ASN A CA 1
ATOM 1617 C C . ASN A 1 215 ? 29.375 13.484 11.789 1 98.31 215 ASN A C 1
ATOM 1619 O O . ASN A 1 215 ? 29.562 12.266 11.695 1 98.31 215 ASN A O 1
ATOM 1623 N N . GLY A 1 216 ? 29.812 14.297 10.859 1 98 216 GLY A N 1
ATOM 1624 C CA . GLY A 1 216 ? 30.578 13.852 9.703 1 98 216 GLY A CA 1
ATOM 1625 C C . GLY A 1 216 ? 29.734 13.109 8.68 1 98 216 GLY A C 1
ATOM 1626 O O . GLY A 1 216 ? 30.25 12.273 7.938 1 98 216 GLY A O 1
ATOM 1627 N N . ILE A 1 217 ? 28.469 13.258 8.734 1 98.44 217 ILE A N 1
ATOM 1628 C CA . ILE A 1 217 ? 27.531 12.633 7.809 1 98.44 217 ILE A CA 1
ATOM 1629 C C . ILE A 1 217 ? 27.281 13.562 6.617 1 98.44 217 ILE A C 1
ATOM 1631 O O . ILE A 1 217 ? 27.078 14.766 6.793 1 98.44 217 ILE A O 1
ATOM 1635 N N . PRO A 1 218 ? 27.359 13.047 5.336 1 98.25 218 PRO A N 1
ATOM 1636 C CA . PRO A 1 218 ? 27.062 13.914 4.191 1 98.25 218 PRO A CA 1
ATOM 1637 C C . PRO A 1 218 ? 25.719 14.625 4.324 1 98.25 218 PRO A C 1
ATOM 1639 O O . PRO A 1 218 ? 24.703 13.992 4.656 1 98.25 218 PRO A O 1
ATOM 1642 N N . GLY A 1 219 ? 25.719 15.914 4.016 1 98.12 219 GLY A N 1
ATOM 1643 C CA . GLY A 1 219 ? 24.5 16.703 4.137 1 98.12 219 GLY A CA 1
ATOM 1644 C C . GLY A 1 219 ? 23.375 16.219 3.238 1 98.12 219 GLY A C 1
ATOM 1645 O O . GLY A 1 219 ? 22.203 16.344 3.578 1 98.12 219 GLY A O 1
ATOM 1646 N N . ALA A 1 220 ? 23.75 15.531 2.152 1 98.62 220 ALA A N 1
ATOM 1647 C CA . ALA A 1 220 ? 22.781 15.086 1.153 1 98.62 220 ALA A CA 1
ATOM 1648 C C . ALA A 1 220 ? 21.922 13.938 1.687 1 98.62 220 ALA A C 1
ATOM 1650 O O . ALA A 1 220 ? 20.969 13.508 1.031 1 98.62 220 ALA A O 1
ATOM 1651 N N . VAL A 1 221 ? 22.219 13.422 2.906 1 98.88 221 VAL A N 1
ATOM 1652 C CA . VAL A 1 221 ? 21.312 12.492 3.57 1 98.88 221 VAL A CA 1
ATOM 1653 C C . VAL A 1 221 ? 19.953 13.172 3.777 1 98.88 221 VAL A C 1
ATOM 1655 O O . VAL A 1 221 ? 18.906 12.508 3.748 1 98.88 221 VAL A O 1
ATOM 1658 N N . CYS A 1 222 ? 19.984 14.477 3.986 1 98.81 222 CYS A N 1
ATOM 1659 C CA . CYS A 1 222 ? 18.781 15.32 3.99 1 98.81 222 CYS A CA 1
ATOM 1660 C C . CYS A 1 222 ? 18.953 16.5 3.041 1 98.81 222 CYS A C 1
ATOM 1662 O O . CYS A 1 222 ? 19.422 17.562 3.443 1 98.81 222 CYS A O 1
ATOM 1664 N N . ALA A 1 223 ? 18.516 16.312 1.85 1 98.81 223 ALA A N 1
ATOM 1665 C CA . ALA A 1 223 ? 18.641 17.359 0.841 1 98.81 223 ALA A CA 1
ATOM 1666 C C . ALA A 1 223 ? 17.359 18.172 0.734 1 98.81 223 ALA A C 1
ATOM 1668 O O . ALA A 1 223 ? 16.281 17.688 1.063 1 98.81 223 ALA A O 1
ATOM 1669 N N . LEU A 1 224 ? 17.484 19.453 0.376 1 98.81 224 LEU A N 1
ATOM 1670 C CA . LEU A 1 224 ? 16.359 20.359 0.177 1 98.81 224 LEU A CA 1
ATOM 1671 C C . LEU A 1 224 ? 16.281 20.812 -1.278 1 98.81 224 LEU A C 1
ATOM 1673 O O . LEU A 1 224 ? 17.297 21.156 -1.886 1 98.81 224 LEU A O 1
ATOM 1677 N N . CYS A 1 225 ? 15.156 20.719 -1.806 1 98.31 225 CYS A N 1
ATOM 1678 C CA . CYS A 1 225 ? 14.891 21.172 -3.166 1 98.31 225 CYS A CA 1
ATOM 1679 C C . CYS A 1 225 ? 13.625 22.016 -3.223 1 98.31 225 CYS A C 1
ATOM 1681 O O . CYS A 1 225 ? 12.531 21.484 -3.424 1 98.31 225 CYS A O 1
ATOM 1683 N N . SER A 1 226 ? 13.828 23.328 -3.15 1 97.62 226 SER A N 1
ATOM 1684 C CA . SER A 1 226 ? 12.68 24.219 -3.256 1 97.62 226 SER A CA 1
ATOM 1685 C C . SER A 1 226 ? 12.266 24.422 -4.711 1 97.62 226 SER A C 1
ATOM 1687 O O . SER A 1 226 ? 13.109 24.391 -5.609 1 97.62 226 SER A O 1
ATOM 1689 N N . GLY A 1 227 ? 11.008 24.594 -4.953 1 95.75 227 GLY A N 1
ATOM 1690 C CA . GLY A 1 227 ? 10.477 24.812 -6.285 1 95.75 227 GLY A CA 1
ATOM 1691 C C . GLY A 1 227 ? 8.961 24.734 -6.344 1 95.75 227 GLY A C 1
ATOM 1692 O O . GLY A 1 227 ? 8.297 24.625 -5.312 1 95.75 227 GLY A O 1
ATOM 1693 N N . GLY A 1 228 ? 8.422 24.953 -7.535 1 94.94 228 GLY A N 1
ATOM 1694 C CA . GLY A 1 228 ? 6.98 24.891 -7.75 1 94.94 228 GLY A CA 1
ATOM 1695 C C . GLY A 1 228 ? 6.523 23.531 -8.25 1 94.94 228 GLY A C 1
ATOM 1696 O O . GLY A 1 228 ? 7.07 22.5 -7.848 1 94.94 228 GLY A O 1
ATOM 1697 N N . SER A 1 229 ? 5.438 23.531 -8.992 1 94.75 229 SER A N 1
ATOM 1698 C CA . SER A 1 229 ? 4.805 22.297 -9.469 1 94.75 229 SER A CA 1
ATOM 1699 C C . SER A 1 229 ? 5.719 21.547 -10.43 1 94.75 229 SER A C 1
ATOM 1701 O O . SER A 1 229 ? 5.645 20.312 -10.523 1 94.75 229 SER A O 1
ATOM 1703 N N . ASP A 1 230 ? 6.617 22.203 -11.062 1 96.19 230 ASP A N 1
ATOM 1704 C CA . ASP A 1 230 ? 7.547 21.562 -11.992 1 96.19 230 ASP A CA 1
ATOM 1705 C C . ASP A 1 230 ? 8.477 20.609 -11.25 1 96.19 230 ASP A C 1
ATOM 1707 O O . ASP A 1 230 ? 8.664 19.469 -11.68 1 96.19 230 ASP A O 1
ATOM 1711 N N . ILE A 1 231 ? 9.055 21.078 -10.148 1 97.44 231 ILE A N 1
ATOM 1712 C CA . ILE A 1 231 ? 9.914 20.234 -9.328 1 97.44 231 ILE A CA 1
ATOM 1713 C C . ILE A 1 231 ? 9.094 19.094 -8.734 1 97.44 231 ILE A C 1
ATOM 1715 O O . ILE A 1 231 ? 9.57 17.953 -8.672 1 97.44 231 ILE A O 1
ATOM 1719 N N . GLY A 1 232 ? 7.883 19.422 -8.289 1 98 232 GLY A N 1
ATOM 1720 C CA . GLY A 1 232 ? 7.012 18.391 -7.777 1 98 232 GLY A CA 1
ATOM 1721 C C . GLY A 1 232 ? 6.742 17.281 -8.781 1 98 232 GLY A C 1
ATOM 1722 O O . GLY A 1 232 ? 6.754 16.094 -8.438 1 98 232 GLY A O 1
ATOM 1723 N N . GLU A 1 233 ? 6.496 17.641 -9.992 1 98.12 233 GLU A N 1
ATOM 1724 C CA . GLU A 1 233 ? 6.23 16.656 -11.047 1 98.12 233 GLU A CA 1
ATOM 1725 C C . GLU A 1 233 ? 7.48 15.844 -11.367 1 98.12 233 GLU A C 1
ATOM 1727 O O . GLU A 1 233 ? 7.391 14.633 -11.617 1 98.12 233 GLU A O 1
ATOM 1732 N N . MET A 1 234 ? 8.664 16.5 -11.391 1 98.5 234 MET A N 1
ATOM 1733 C CA . MET A 1 234 ? 9.922 15.773 -11.594 1 98.5 234 MET A CA 1
ATOM 1734 C C . MET A 1 234 ? 10.109 14.703 -10.523 1 98.5 234 MET A C 1
ATOM 1736 O O . MET A 1 234 ? 10.5 13.578 -10.836 1 98.5 234 MET A O 1
ATOM 1740 N N . MET A 1 235 ? 9.812 15.062 -9.32 1 98.69 235 MET A N 1
ATOM 1741 C CA . MET A 1 235 ? 9.922 14.109 -8.219 1 98.69 235 MET A CA 1
ATOM 1742 C C . MET A 1 235 ? 8.992 12.922 -8.43 1 98.69 235 MET A C 1
ATOM 1744 O O . MET A 1 235 ? 9.383 11.773 -8.219 1 98.69 235 MET A O 1
ATOM 1748 N N . ALA A 1 236 ? 7.758 13.211 -8.844 1 98.75 236 ALA A N 1
ATOM 1749 C CA . ALA A 1 236 ? 6.738 12.18 -8.992 1 98.75 236 ALA A CA 1
ATOM 1750 C C . ALA A 1 236 ? 7.113 11.195 -10.094 1 98.75 236 ALA A C 1
ATOM 1752 O O . ALA A 1 236 ? 6.836 10 -9.992 1 98.75 236 ALA A O 1
ATOM 1753 N N . ARG A 1 237 ? 7.801 11.633 -11.109 1 98.5 237 ARG A N 1
ATOM 1754 C CA . ARG A 1 237 ? 8.109 10.82 -12.281 1 98.5 237 ARG A CA 1
ATOM 1755 C C . ARG A 1 237 ? 9.453 10.117 -12.117 1 98.5 237 ARG A C 1
ATOM 1757 O O . ARG A 1 237 ? 9.781 9.203 -12.883 1 98.5 237 ARG A O 1
ATOM 1764 N N . ASP A 1 238 ? 10.25 10.516 -11.164 1 98.69 238 ASP A N 1
ATOM 1765 C CA . ASP A 1 238 ? 11.648 10.117 -11.102 1 98.69 238 ASP A CA 1
ATOM 1766 C C . ASP A 1 238 ? 11.789 8.703 -10.531 1 98.69 238 ASP A C 1
ATOM 1768 O O . ASP A 1 238 ? 11.516 8.477 -9.352 1 98.69 238 ASP A O 1
ATOM 1772 N N . THR A 1 239 ? 12.258 7.75 -11.344 1 97.38 239 THR A N 1
ATOM 1773 C CA . THR A 1 239 ? 12.398 6.355 -10.938 1 97.38 239 THR A CA 1
ATOM 1774 C C . THR A 1 239 ? 13.531 6.199 -9.93 1 97.38 239 THR A C 1
ATOM 1776 O O . THR A 1 239 ? 13.641 5.164 -9.266 1 97.38 239 THR A O 1
ATOM 1779 N N . ARG A 1 240 ? 14.391 7.203 -9.758 1 98 240 ARG A N 1
ATOM 1780 C CA . ARG A 1 240 ? 15.477 7.168 -8.781 1 98 240 ARG A CA 1
ATOM 1781 C C . ARG A 1 240 ? 14.945 7.371 -7.363 1 98 240 ARG A C 1
ATOM 1783 O O . ARG A 1 240 ? 15.664 7.141 -6.387 1 98 240 ARG A O 1
ATOM 1790 N N . LEU A 1 241 ? 13.68 7.797 -7.133 1 98.56 241 LEU A N 1
ATOM 1791 C CA . LEU A 1 241 ? 12.984 7.918 -5.855 1 98.56 241 LEU A CA 1
ATOM 1792 C C . LEU A 1 241 ? 11.961 6.801 -5.688 1 98.56 241 LEU A C 1
ATOM 1794 O O . LEU A 1 241 ? 10.797 6.961 -6.062 1 98.56 241 LEU A O 1
ATOM 1798 N N . PRO A 1 242 ? 12.344 5.742 -5.023 1 98 242 PRO A N 1
ATOM 1799 C CA . PRO A 1 242 ? 11.43 4.602 -4.914 1 98 242 PRO A CA 1
ATOM 1800 C C . PRO A 1 242 ? 10.148 4.941 -4.16 1 98 242 PRO A C 1
ATOM 1802 O O . PRO A 1 242 ? 9.117 4.301 -4.371 1 98 242 PRO A O 1
ATOM 1805 N N . LEU A 1 243 ? 10.18 5.91 -3.281 1 98.56 243 LEU A N 1
ATOM 1806 C CA . LEU A 1 243 ? 9.023 6.355 -2.514 1 98.56 243 LEU A CA 1
ATOM 1807 C C . LEU A 1 243 ? 8.875 7.871 -2.586 1 98.56 243 LEU A C 1
ATOM 1809 O O . LEU A 1 243 ? 9.859 8.602 -2.439 1 98.56 243 LEU A O 1
ATOM 1813 N N . LEU A 1 244 ? 7.668 8.328 -2.902 1 98.81 244 LEU A N 1
ATOM 1814 C CA . LEU A 1 244 ? 7.332 9.742 -2.783 1 98.81 244 LEU A CA 1
ATOM 1815 C C . LEU A 1 244 ? 6.188 9.945 -1.795 1 98.81 244 LEU A C 1
ATOM 1817 O O . LEU A 1 244 ? 5.09 9.414 -1.988 1 98.81 244 LEU A O 1
ATOM 1821 N N . SER A 1 245 ? 6.484 10.633 -0.71 1 98.69 245 SER A N 1
ATOM 1822 C CA . SER A 1 245 ? 5.445 11.078 0.213 1 98.69 245 SER A CA 1
ATOM 1823 C C . SER A 1 245 ? 4.895 12.445 -0.19 1 98.69 245 SER A C 1
ATOM 1825 O O . SER A 1 245 ? 5.66 13.375 -0.451 1 98.69 245 SER A O 1
ATOM 1827 N N . PHE A 1 246 ? 3.619 12.523 -0.279 1 98.62 246 PHE A N 1
ATOM 1828 C CA . PHE A 1 246 ? 2.955 13.781 -0.619 1 98.62 246 PHE A CA 1
ATOM 1829 C C . PHE A 1 246 ? 1.842 14.086 0.375 1 98.62 246 PHE A C 1
ATOM 1831 O O . PHE A 1 246 ? 0.932 13.281 0.569 1 98.62 246 PHE A O 1
ATOM 1838 N N . THR A 1 247 ? 1.938 15.172 1.008 1 98.19 247 THR A N 1
ATOM 1839 C CA . THR A 1 247 ? 0.864 15.711 1.833 1 98.19 247 THR A CA 1
ATOM 1840 C C . THR A 1 247 ? 0.31 17 1.227 1 98.19 247 THR A C 1
ATOM 1842 O O . THR A 1 247 ? 1.05 17.969 1.017 1 98.19 247 THR A O 1
ATOM 1845 N N . GLY A 1 248 ? -0.958 17.016 0.903 1 96.94 248 GLY A N 1
ATOM 1846 C CA . GLY A 1 248 ? -1.58 18.172 0.277 1 96.94 248 GLY A CA 1
ATOM 1847 C C . GLY A 1 248 ? -3.018 17.922 -0.136 1 96.94 248 GLY A C 1
ATOM 1848 O O . GLY A 1 248 ? -3.719 17.125 0.483 1 96.94 248 GLY A O 1
ATOM 1849 N N . SER A 1 249 ? -3.471 18.656 -1.137 1 96 249 SER A N 1
ATOM 1850 C CA . SER A 1 249 ? -4.863 18.562 -1.561 1 96 249 SER A CA 1
ATOM 1851 C C . SER A 1 249 ? -5.137 17.234 -2.256 1 96 249 SER A C 1
ATOM 1853 O O . SER A 1 249 ? -4.234 16.641 -2.85 1 96 249 SER A O 1
ATOM 1855 N N . THR A 1 250 ? -6.363 16.812 -2.182 1 96.75 250 THR A N 1
ATOM 1856 C CA . THR A 1 250 ? -6.785 15.586 -2.838 1 96.75 250 THR A CA 1
ATOM 1857 C C . THR A 1 250 ? -6.555 15.672 -4.344 1 96.75 250 THR A C 1
ATOM 1859 O O . THR A 1 250 ? -6.117 14.695 -4.965 1 96.75 250 THR A O 1
ATOM 1862 N N . GLN A 1 251 ? -6.789 16.812 -4.891 1 95.88 251 GLN A N 1
ATOM 1863 C CA . GLN A 1 251 ? -6.652 17 -6.332 1 95.88 251 GLN A CA 1
ATOM 1864 C C . GLN A 1 251 ? -5.211 16.781 -6.781 1 95.88 251 GLN A C 1
ATOM 1866 O O . GLN A 1 251 ? -4.961 16.016 -7.723 1 95.88 251 GLN A O 1
ATOM 1871 N N . ILE A 1 252 ? -4.289 17.438 -6.121 1 96.94 252 ILE A N 1
ATOM 1872 C CA . ILE A 1 252 ? -2.889 17.297 -6.496 1 96.94 252 ILE A CA 1
ATOM 1873 C C . ILE A 1 252 ? -2.395 15.906 -6.141 1 96.94 252 ILE A C 1
ATOM 1875 O O . ILE A 1 252 ? -1.629 15.297 -6.891 1 96.94 252 ILE A O 1
ATOM 1879 N N . GLY A 1 253 ? -2.838 15.43 -4.973 1 98 253 GLY A N 1
ATOM 1880 C CA . GLY A 1 253 ? -2.484 14.07 -4.582 1 98 253 GLY A CA 1
ATOM 1881 C C . GLY A 1 253 ? -2.92 13.023 -5.59 1 98 253 GLY A C 1
ATOM 1882 O O . GLY A 1 253 ? -2.23 12.023 -5.793 1 98 253 GLY A O 1
ATOM 1883 N N . HIS A 1 254 ? -4.105 13.234 -6.172 1 98.06 254 HIS A N 1
ATOM 1884 C CA . HIS A 1 254 ? -4.598 12.344 -7.219 1 98.06 254 HIS A CA 1
ATOM 1885 C C . HIS A 1 254 ? -3.623 12.273 -8.391 1 98.06 254 HIS A C 1
ATOM 1887 O O . HIS A 1 254 ? -3.285 11.188 -8.859 1 98.06 254 HIS A O 1
ATOM 1893 N N . GLN A 1 255 ? -3.096 13.367 -8.82 1 98.19 255 GLN A N 1
ATOM 1894 C CA . GLN A 1 255 ? -2.141 13.445 -9.922 1 98.19 255 GLN A CA 1
ATOM 1895 C C . GLN A 1 255 ? -0.814 12.789 -9.547 1 98.19 255 GLN A C 1
ATOM 1897 O O . GLN A 1 255 ? -0.263 12.008 -10.312 1 98.19 255 GLN A O 1
ATOM 1902 N N . VAL A 1 256 ? -0.33 13.133 -8.375 1 98.5 256 VAL A N 1
ATOM 1903 C CA . VAL A 1 256 ? 0.932 12.586 -7.887 1 98.5 256 VAL A CA 1
ATOM 1904 C C . VAL A 1 256 ? 0.836 11.062 -7.809 1 98.5 256 VAL A C 1
ATOM 1906 O O . VAL A 1 256 ? 1.731 10.352 -8.273 1 98.5 256 VAL A O 1
ATOM 1909 N N . GLY A 1 257 ? -0.284 10.57 -7.238 1 98.38 257 GLY A N 1
ATOM 1910 C CA . GLY A 1 257 ? -0.479 9.133 -7.121 1 98.38 257 GLY A CA 1
ATOM 1911 C C . GLY A 1 257 ? -0.422 8.414 -8.453 1 98.38 257 GLY A C 1
ATOM 1912 O O . GLY A 1 257 ? 0.198 7.355 -8.57 1 98.38 257 GLY A O 1
ATOM 1913 N N . LEU A 1 258 ? -1.045 8.969 -9.445 1 98.44 258 LEU A N 1
ATOM 1914 C CA . LEU A 1 258 ? -1.081 8.359 -10.766 1 98.44 258 LEU A CA 1
ATOM 1915 C C . LEU A 1 258 ? 0.305 8.352 -11.406 1 98.44 258 LEU A C 1
ATOM 1917 O O . LEU A 1 258 ? 0.717 7.348 -11.992 1 98.44 258 LEU A O 1
ATOM 1921 N N . LEU A 1 259 ? 1.056 9.469 -11.273 1 98.56 259 LEU A N 1
ATOM 1922 C CA . LEU A 1 259 ? 2.391 9.562 -11.859 1 98.56 259 LEU A CA 1
ATOM 1923 C C . LEU A 1 259 ? 3.334 8.555 -11.203 1 98.56 259 LEU A C 1
ATOM 1925 O O . LEU A 1 259 ? 4.117 7.895 -11.891 1 98.56 259 LEU A O 1
ATOM 1929 N N . VAL A 1 260 ? 3.258 8.484 -9.875 1 98.56 260 VAL A N 1
ATOM 1930 C CA . VAL A 1 260 ? 4.129 7.559 -9.156 1 98.56 260 VAL A CA 1
ATOM 1931 C C . VAL A 1 260 ? 3.762 6.117 -9.516 1 98.56 260 VAL A C 1
ATOM 1933 O O . VAL A 1 260 ? 4.645 5.277 -9.711 1 98.56 260 VAL A O 1
ATOM 1936 N N . GLN A 1 261 ? 2.445 5.809 -9.594 1 97.94 261 GLN A N 1
ATOM 1937 C CA . GLN A 1 261 ? 1.975 4.473 -9.945 1 97.94 261 GLN A CA 1
ATOM 1938 C C . GLN A 1 261 ? 2.418 4.086 -11.352 1 97.94 261 GLN A C 1
ATOM 1940 O O . GLN A 1 261 ? 2.711 2.916 -11.609 1 97.94 261 GLN A O 1
ATOM 1945 N N . GLU A 1 262 ? 2.467 5.027 -12.203 1 97.75 262 GLU A N 1
ATOM 1946 C CA . GLU A 1 262 ? 2.836 4.766 -13.594 1 97.75 262 GLU A CA 1
ATOM 1947 C C . GLU A 1 262 ? 4.211 4.113 -13.68 1 97.75 262 GLU A C 1
ATOM 1949 O O . GLU A 1 262 ? 4.453 3.283 -14.562 1 97.75 262 GLU A O 1
ATOM 1954 N N . ARG A 1 263 ? 5.094 4.43 -12.781 1 97.38 263 ARG A N 1
ATOM 1955 C CA . ARG A 1 263 ? 6.438 3.859 -12.789 1 97.38 263 ARG A CA 1
ATOM 1956 C C . ARG A 1 263 ? 6.578 2.77 -11.734 1 97.38 263 ARG A C 1
ATOM 1958 O O . ARG A 1 263 ? 7.695 2.41 -11.352 1 97.38 263 ARG A O 1
ATOM 1965 N N . PHE A 1 264 ? 5.48 2.318 -11.164 1 97.31 264 PHE A N 1
ATOM 1966 C CA . PHE A 1 264 ? 5.434 1.299 -10.125 1 97.31 264 PHE A CA 1
ATOM 1967 C C . PHE A 1 264 ? 6.172 1.766 -8.875 1 97.31 264 PHE A C 1
ATOM 1969 O O . PHE A 1 264 ? 6.781 0.958 -8.172 1 97.31 264 PHE A O 1
ATOM 1976 N N . GLY A 1 265 ? 6.23 3.119 -8.727 1 97.38 265 GLY A N 1
ATOM 1977 C CA . GLY A 1 265 ? 6.773 3.652 -7.484 1 97.38 265 GLY A CA 1
ATOM 1978 C C . GLY A 1 265 ? 5.828 3.51 -6.309 1 97.38 265 GLY A C 1
ATOM 1979 O O . GLY A 1 265 ? 4.652 3.188 -6.484 1 97.38 265 GLY A O 1
ATOM 1980 N N . ARG A 1 266 ? 6.379 3.717 -5.121 1 97.31 266 ARG A N 1
ATOM 1981 C CA . ARG A 1 266 ? 5.57 3.785 -3.908 1 97.31 266 ARG A CA 1
ATOM 1982 C C . ARG A 1 266 ? 5.141 5.219 -3.615 1 97.31 266 ARG A C 1
ATOM 1984 O O . ARG A 1 266 ? 5.93 6.152 -3.773 1 97.31 266 ARG A O 1
ATOM 1991 N N . HIS A 1 267 ? 3.918 5.375 -3.332 1 97.62 267 HIS A N 1
ATOM 1992 C CA . HIS A 1 267 ? 3.498 6.684 -2.848 1 97.62 267 HIS A CA 1
ATOM 1993 C C . HIS A 1 267 ? 2.91 6.59 -1.443 1 97.62 267 HIS A C 1
ATOM 1995 O O . HIS A 1 267 ? 2.32 5.57 -1.08 1 97.62 267 HIS A O 1
ATOM 2001 N N . LEU A 1 268 ? 3.182 7.52 -0.611 1 98.12 268 LEU A N 1
ATOM 2002 C CA . LEU A 1 268 ? 2.551 7.805 0.673 1 98.12 268 LEU A CA 1
ATOM 2003 C C . LEU A 1 268 ? 1.736 9.094 0.606 1 98.12 268 LEU A C 1
ATOM 2005 O O . LEU A 1 268 ? 2.287 10.188 0.737 1 98.12 268 LEU A O 1
ATOM 2009 N N . LEU A 1 269 ? 0.402 8.938 0.445 1 98.31 269 LEU A N 1
ATOM 2010 C CA . LEU A 1 269 ? -0.475 10.086 0.243 1 98.31 269 LEU A CA 1
ATOM 2011 C C . LEU A 1 269 ? -1.255 10.406 1.515 1 98.31 269 LEU A C 1
ATOM 2013 O O . LEU A 1 269 ? -1.93 9.539 2.068 1 98.31 269 LEU A O 1
ATOM 2017 N N . GLU A 1 270 ? -1.071 11.508 2.041 1 97.5 270 GLU A N 1
ATOM 2018 C CA . GLU A 1 270 ? -1.885 12.117 3.09 1 97.5 270 GLU A CA 1
ATOM 2019 C C . GLU A 1 270 ? -2.609 13.359 2.576 1 97.5 270 GLU A C 1
ATOM 2021 O O . GLU A 1 270 ? -1.994 14.406 2.395 1 97.5 270 GLU A O 1
ATOM 2026 N N . LEU A 1 271 ? -3.914 13.234 2.367 1 97.81 271 LEU A N 1
ATOM 2027 C CA . LEU A 1 271 ? -4.629 14.25 1.61 1 97.81 271 LEU A CA 1
ATOM 2028 C C . LEU A 1 271 ? -5.781 14.828 2.426 1 97.81 271 LEU A C 1
ATOM 2030 O O . LEU A 1 271 ? -5.695 14.922 3.652 1 97.81 271 LEU A O 1
ATOM 2034 N N . GLY A 1 272 ? -6.711 15.383 1.756 1 95.19 272 GLY A N 1
ATOM 2035 C CA . GLY A 1 272 ? -7.75 16.156 2.416 1 95.19 272 GLY A CA 1
ATOM 2036 C C . GLY A 1 272 ? -8.68 15.305 3.266 1 95.19 272 GLY A C 1
ATOM 2037 O O . GLY A 1 272 ? -8.719 14.086 3.119 1 95.19 272 GLY A O 1
ATOM 2038 N N . GLY A 1 273 ? -9.359 15.961 4.176 1 96.12 273 GLY A N 1
ATOM 2039 C CA . GLY A 1 273 ? -10.414 15.383 4.996 1 96.12 273 GLY A CA 1
ATOM 2040 C C . GLY A 1 273 ? -11.695 16.188 4.961 1 96.12 273 GLY A C 1
ATOM 2041 O O . GLY A 1 273 ? -11.68 17.391 4.75 1 96.12 273 GLY A O 1
ATOM 2042 N N . ASN A 1 274 ? -12.812 15.523 5.004 1 97.81 274 ASN A N 1
ATOM 2043 C CA . ASN A 1 274 ? -14.125 16.109 5.25 1 97.81 274 ASN A CA 1
ATOM 2044 C C . ASN A 1 274 ? -14.742 15.57 6.543 1 97.81 274 ASN A C 1
ATOM 2046 O O . ASN A 1 274 ? -15.773 14.898 6.516 1 97.81 274 ASN A O 1
ATOM 2050 N N . ASN A 1 275 ? -14.086 15.969 7.598 1 98.69 275 ASN A N 1
ATOM 2051 C CA . ASN A 1 275 ? -14.195 15.312 8.898 1 98.69 275 ASN A CA 1
ATOM 2052 C C . ASN A 1 275 ? -15.523 15.641 9.57 1 98.69 275 ASN A C 1
ATOM 2054 O O . ASN A 1 275 ? -15.992 16.781 9.516 1 98.69 275 ASN A O 1
ATOM 2058 N N . ALA A 1 276 ? -16.109 14.633 10.195 1 98.81 276 ALA A N 1
ATOM 2059 C CA . ALA A 1 276 ? -17.391 14.797 10.891 1 98.81 276 ALA A CA 1
ATOM 2060 C C . ALA A 1 276 ? -17.234 14.531 12.383 1 98.81 276 ALA A C 1
ATOM 2062 O O . ALA A 1 276 ? -16.469 13.648 12.789 1 98.81 276 ALA A O 1
ATOM 2063 N N . LEU A 1 277 ? -17.859 15.312 13.125 1 98.88 277 LEU A N 1
ATOM 2064 C CA . LEU A 1 277 ? -18.062 15.102 14.555 1 98.88 277 LEU A CA 1
ATOM 2065 C C . LEU A 1 277 ? -19.531 14.828 14.852 1 98.88 277 LEU A C 1
ATOM 2067 O O . LEU A 1 277 ? -20.391 15.695 14.641 1 98.88 277 LEU A O 1
ATOM 2071 N N . ILE A 1 278 ? -19.812 13.602 15.25 1 98.94 278 ILE A N 1
ATOM 2072 C CA . ILE A 1 278 ? -21.172 13.156 15.539 1 98.94 278 ILE A CA 1
ATOM 2073 C C . ILE A 1 278 ? -21.469 13.328 17.031 1 98.94 278 ILE A C 1
ATOM 2075 O O . ILE A 1 278 ? -20.672 12.93 17.875 1 98.94 278 ILE A O 1
ATOM 2079 N N . VAL A 1 279 ? -22.641 13.938 17.328 1 98.94 279 VAL A N 1
ATOM 2080 C CA . VAL A 1 279 ? -23.078 14.086 18.703 1 98.94 279 VAL A CA 1
ATOM 2081 C C . VAL A 1 279 ? -24.359 13.273 18.922 1 98.94 279 VAL A C 1
ATOM 2083 O O . VAL A 1 279 ? -25.422 13.633 18.406 1 98.94 279 VAL A O 1
ATOM 2086 N N . HIS A 1 280 ? -24.219 12.203 19.688 1 98.62 280 HIS A N 1
ATOM 2087 C CA . HIS A 1 280 ? -25.359 11.383 20.031 1 98.62 280 HIS A CA 1
ATOM 2088 C C . HIS A 1 280 ? -26.203 12.016 21.141 1 98.62 280 HIS A C 1
ATOM 2090 O O . HIS A 1 280 ? -25.766 12.992 21.75 1 98.62 280 HIS A O 1
ATOM 2096 N N . HIS A 1 281 ? -27.406 11.461 21.469 1 98.25 281 HIS A N 1
ATOM 2097 C CA . HIS A 1 281 ? -28.359 12.078 22.391 1 98.25 281 HIS A CA 1
ATOM 2098 C C . HIS A 1 281 ? -27.859 12.008 23.828 1 98.25 281 HIS A C 1
ATOM 2100 O O . HIS A 1 281 ? -28.297 12.781 24.688 1 98.25 281 HIS A O 1
ATOM 2106 N N . ASP A 1 282 ? -26.906 11.094 24.078 1 98 282 ASP A N 1
ATOM 2107 C CA . ASP A 1 282 ? -26.453 10.891 25.453 1 98 282 ASP A CA 1
ATOM 2108 C C . ASP A 1 282 ? -25.094 11.539 25.688 1 98 282 ASP A C 1
ATOM 2110 O O . ASP A 1 282 ? -24.438 11.281 26.703 1 98 282 ASP A O 1
ATOM 2114 N N . ALA A 1 283 ? -24.609 12.391 24.766 1 98 283 ALA A N 1
ATOM 2115 C CA . ALA A 1 283 ? -23.281 13.008 24.812 1 98 283 ALA A CA 1
ATOM 2116 C C . ALA A 1 283 ? -23.203 14.039 25.938 1 98 283 ALA A C 1
ATOM 2118 O O . ALA A 1 283 ? -24.219 14.633 26.312 1 98 283 ALA A O 1
ATOM 2119 N N . ASP A 1 284 ? -22.016 14.227 26.5 1 97.12 284 ASP A N 1
ATOM 2120 C CA . ASP A 1 284 ? -21.734 15.352 27.391 1 97.12 284 ASP A CA 1
ATOM 2121 C C . ASP A 1 284 ? -21.609 16.656 26.609 1 97.12 284 ASP A C 1
ATOM 2123 O O . ASP A 1 284 ? -20.578 16.922 25.984 1 97.12 284 ASP A O 1
ATOM 2127 N N . LEU A 1 285 ? -22.562 17.531 26.734 1 96.81 285 LEU A N 1
ATOM 2128 C CA . LEU A 1 285 ? -22.656 18.703 25.859 1 96.81 285 LEU A CA 1
ATOM 2129 C C . LEU A 1 285 ? -21.578 19.719 26.203 1 96.81 285 LEU A C 1
ATOM 2131 O O . LEU A 1 285 ? -21.156 20.5 25.344 1 96.81 285 LEU A O 1
ATOM 2135 N N . ASP A 1 286 ? -21.094 19.734 27.453 1 94.69 286 ASP A N 1
ATOM 2136 C CA . ASP A 1 286 ? -19.969 20.609 27.797 1 94.69 286 ASP A CA 1
ATOM 2137 C C . ASP A 1 286 ? -18.719 20.219 27.016 1 94.69 286 ASP A C 1
ATOM 2139 O O . ASP A 1 286 ? -18.031 21.078 26.469 1 94.69 286 ASP A O 1
ATOM 2143 N N . LEU A 1 287 ? -18.484 18.953 27 1 94.81 287 LEU A N 1
ATOM 2144 C CA . LEU A 1 287 ? -17.344 18.438 26.266 1 94.81 287 LEU A CA 1
ATOM 2145 C C . LEU A 1 287 ? -17.484 18.688 24.766 1 94.81 287 LEU A C 1
ATOM 2147 O O . LEU A 1 287 ? -16.516 19.047 24.094 1 94.81 287 LEU A O 1
ATOM 2151 N N . VAL A 1 288 ? -18.703 18.547 24.297 1 96.94 288 VAL A N 1
ATOM 2152 C CA . VAL A 1 288 ? -19 18.672 22.875 1 96.94 288 VAL A CA 1
ATOM 2153 C C . VAL A 1 288 ? -18.672 20.094 22.406 1 96.94 288 VAL A C 1
ATOM 2155 O O . VAL A 1 288 ? -17.984 20.297 21.406 1 96.94 288 VAL A O 1
ATOM 2158 N N . VAL A 1 289 ? -19.141 21.078 23.125 1 95.94 289 VAL A N 1
ATOM 2159 C CA . VAL A 1 289 ? -19.016 22.469 22.688 1 95.94 289 VAL A CA 1
ATOM 2160 C C . VAL A 1 289 ? -17.531 22.875 22.734 1 95.94 289 VAL A C 1
ATOM 2162 O O . VAL A 1 289 ? -17.031 23.484 21.781 1 95.94 289 VAL A O 1
ATOM 2165 N N . ARG A 1 290 ? -16.859 22.516 23.75 1 92.88 290 ARG A N 1
ATOM 2166 C CA . ARG A 1 290 ? -15.445 22.828 23.844 1 92.88 290 ARG A CA 1
ATOM 2167 C C . ARG A 1 290 ? -14.664 22.172 22.703 1 92.88 290 ARG A C 1
ATOM 2169 O O . ARG A 1 290 ? -13.836 22.828 22.062 1 92.88 290 ARG A O 1
ATOM 2176 N N . ALA A 1 291 ? -14.93 20.891 22.5 1 95.06 291 ALA A N 1
ATOM 2177 C CA . ALA A 1 291 ? -14.25 20.141 21.453 1 95.06 291 ALA A CA 1
ATOM 2178 C C . ALA A 1 291 ? -14.562 20.719 20.078 1 95.06 291 ALA A C 1
ATOM 2180 O O . ALA A 1 291 ? -13.664 20.875 19.234 1 95.06 291 ALA A O 1
ATOM 2181 N N . ALA A 1 292 ? -15.789 21.031 19.859 1 96.75 292 ALA A N 1
ATOM 2182 C CA . ALA A 1 292 ? -16.234 21.484 18.547 1 96.75 292 ALA A CA 1
ATOM 2183 C C . ALA A 1 292 ? -15.609 22.828 18.188 1 96.75 292 ALA A C 1
ATOM 2185 O O . ALA A 1 292 ? -15.203 23.047 17.047 1 96.75 292 ALA A O 1
ATOM 2186 N N . VAL A 1 293 ? -15.547 23.734 19.156 1 95.06 293 VAL A N 1
ATOM 2187 C CA . VAL A 1 293 ? -14.977 25.047 18.891 1 95.06 293 VAL A CA 1
ATOM 2188 C C . VAL A 1 293 ? -13.531 24.906 18.406 1 95.06 293 VAL A C 1
ATOM 2190 O O . VAL A 1 293 ? -13.156 25.422 17.359 1 95.06 293 VAL A O 1
ATOM 2193 N N . PHE A 1 294 ? -12.789 24.188 19.078 1 91.62 294 PHE A N 1
ATOM 2194 C CA . PHE A 1 294 ? -11.383 23.984 18.734 1 91.62 294 PHE A CA 1
ATOM 2195 C C . PHE A 1 294 ? -11.258 23.266 17.391 1 91.62 294 PHE A C 1
ATOM 2197 O O . PHE A 1 294 ? -10.445 23.672 16.547 1 91.62 294 PHE A O 1
ATOM 2204 N N . ALA A 1 295 ? -12.047 22.234 17.266 1 96.19 295 ALA A N 1
ATOM 2205 C CA . ALA A 1 295 ? -11.969 21.391 16.062 1 96.19 295 ALA A CA 1
ATOM 2206 C C . ALA A 1 295 ? -12.336 22.188 14.812 1 96.19 295 ALA A C 1
ATOM 2208 O O . ALA A 1 295 ? -11.789 21.938 13.734 1 96.19 295 ALA A O 1
ATOM 2209 N N . CYS A 1 296 ? -13.18 23.156 14.922 1 97.25 296 CYS A N 1
ATOM 2210 C CA . CYS A 1 296 ? -13.711 23.875 13.773 1 97.25 296 CYS A CA 1
ATOM 2211 C C . CYS A 1 296 ? -12.852 25.094 13.453 1 97.25 296 CYS A C 1
ATOM 2213 O O . CYS A 1 296 ? -12.664 25.438 12.281 1 97.25 296 CYS A O 1
ATOM 2215 N N . VAL A 1 297 ? -12.289 25.719 14.477 1 96 297 VAL A N 1
ATOM 2216 C CA . VAL A 1 297 ? -11.766 27.047 14.242 1 96 297 VAL A CA 1
ATOM 2217 C C . VAL A 1 297 ? -10.25 27.047 14.375 1 96 297 VAL A C 1
ATOM 2219 O O . VAL A 1 297 ? -9.578 28 13.945 1 96 297 VAL A O 1
ATOM 2222 N N . GLY A 1 298 ? -9.719 25.906 15.016 1 94.56 298 GLY A N 1
ATOM 2223 C CA . GLY A 1 298 ? -8.273 25.844 15.164 1 94.56 298 GLY A CA 1
ATOM 2224 C C . GLY A 1 298 ? -7.531 26.078 13.859 1 94.56 298 GLY A C 1
ATOM 2225 O O . GLY A 1 298 ? -7.941 25.578 12.805 1 94.56 298 GLY A O 1
ATOM 2226 N N . THR A 1 299 ? -6.441 26.859 13.93 1 96.75 299 THR A N 1
ATOM 2227 C CA . THR A 1 299 ? -5.625 27.219 12.781 1 96.75 299 THR A CA 1
ATOM 2228 C C . THR A 1 299 ? -6.48 27.828 11.68 1 96.75 299 THR A C 1
ATOM 2230 O O . THR A 1 299 ? -6.262 27.578 10.492 1 96.75 299 THR A O 1
ATOM 2233 N N . ALA A 1 300 ? -7.574 28.5 12.102 1 97.62 300 ALA A N 1
ATOM 2234 C CA . ALA A 1 300 ? -8.523 29.141 11.188 1 97.62 300 ALA A CA 1
ATOM 2235 C C . ALA A 1 300 ? -9.109 28.125 10.211 1 97.62 300 ALA A C 1
ATOM 2237 O O . ALA A 1 300 ? -9.312 28.422 9.039 1 97.62 300 ALA A O 1
ATOM 2238 N N . GLY A 1 301 ? -9.297 26.922 10.625 1 97.62 301 GLY A N 1
ATOM 2239 C CA . GLY A 1 301 ? -9.906 25.891 9.82 1 97.62 301 GLY A CA 1
ATOM 2240 C C . GLY A 1 301 ? -8.961 25.297 8.781 1 97.62 301 GLY A C 1
ATOM 2241 O O . GLY A 1 301 ? -9.398 24.625 7.848 1 97.62 301 GLY A O 1
ATOM 2242 N N . GLN A 1 302 ? -7.664 25.562 8.922 1 97.94 302 GLN A N 1
ATOM 2243 C CA . GLN A 1 302 ? -6.711 25.156 7.895 1 97.94 302 GLN A CA 1
ATOM 2244 C C . GLN A 1 302 ? -5.922 23.922 8.328 1 97.94 302 GLN A C 1
ATOM 2246 O O . GLN A 1 302 ? -4.695 23.875 8.188 1 97.94 302 GLN A O 1
ATOM 2251 N N . ARG A 1 303 ? -6.59 22.953 8.891 1 97.06 303 ARG A N 1
ATOM 2252 C CA . ARG A 1 303 ? -6.066 21.609 9.172 1 97.06 303 ARG A CA 1
ATOM 2253 C C . ARG A 1 303 ? -6.766 20.562 8.328 1 97.06 303 ARG A C 1
ATOM 2255 O O . ARG A 1 303 ? -7.969 20.641 8.086 1 97.06 303 ARG A O 1
ATOM 2262 N N . CYS A 1 304 ? -6.027 19.578 7.945 1 96.75 304 CYS A N 1
ATOM 2263 C CA . CYS A 1 304 ? -6.664 18.484 7.223 1 96.75 304 CYS A CA 1
ATOM 2264 C C . CYS A 1 304 ? -7.707 17.781 8.086 1 96.75 304 CYS A C 1
ATOM 2266 O O . CYS A 1 304 ? -8.672 17.219 7.57 1 96.75 304 CYS A O 1
ATOM 2268 N N . THR A 1 305 ? -7.539 17.875 9.453 1 97.5 305 THR A N 1
ATOM 2269 C CA . THR A 1 305 ? -8.414 17.188 10.391 1 97.5 305 THR A CA 1
ATOM 2270 C C . THR A 1 305 ? -9.477 18.141 10.945 1 97.5 305 THR A C 1
ATOM 2272 O O . THR A 1 305 ? -10.188 17.781 11.891 1 97.5 305 THR A O 1
ATOM 2275 N N . THR A 1 306 ? -9.617 19.312 10.43 1 98.12 306 THR A N 1
ATOM 2276 C CA . THR A 1 306 ? -10.633 20.266 10.867 1 98.12 306 THR A CA 1
ATOM 2277 C C . THR A 1 306 ? -12.031 19.672 10.727 1 98.12 306 THR A C 1
ATOM 2279 O O . THR A 1 306 ? -12.336 19.016 9.719 1 98.12 306 THR A O 1
ATOM 2282 N N . THR A 1 307 ? -12.852 19.844 11.82 1 98.5 307 THR A N 1
ATOM 2283 C CA . THR A 1 307 ? -14.242 19.438 11.727 1 98.5 307 THR A CA 1
ATOM 2284 C C . THR A 1 307 ? -15 20.312 10.734 1 98.5 307 THR A C 1
ATOM 2286 O O . THR A 1 307 ? -15.102 21.531 10.93 1 98.5 307 THR A O 1
ATOM 2289 N N . ARG A 1 308 ? -15.547 19.75 9.75 1 98.56 308 ARG A N 1
ATOM 2290 C CA . ARG A 1 308 ? -16.25 20.5 8.711 1 98.56 308 ARG A CA 1
ATOM 2291 C C . ARG A 1 308 ? -17.75 20.188 8.727 1 98.56 308 ARG A C 1
ATOM 2293 O O . ARG A 1 308 ? -18.547 20.969 8.211 1 98.56 308 ARG A O 1
ATOM 2300 N N . ARG A 1 309 ? -18.109 19.031 9.258 1 98.81 309 ARG A N 1
ATOM 2301 C CA . ARG A 1 309 ? -19.5 18.625 9.414 1 98.81 309 ARG A CA 1
ATOM 2302 C C . ARG A 1 309 ? -19.797 18.266 10.867 1 98.81 309 ARG A C 1
ATOM 2304 O O . ARG A 1 309 ? -19.156 17.391 11.438 1 98.81 309 ARG A O 1
ATOM 2311 N N . LEU A 1 310 ? -20.656 18.969 11.445 1 98.81 310 LEU A N 1
ATOM 2312 C CA . LEU A 1 310 ? -21.188 18.641 12.766 1 98.81 310 LEU A CA 1
ATOM 2313 C C . LEU A 1 310 ? -22.578 18 12.648 1 98.81 310 LEU A C 1
ATOM 2315 O O . LEU A 1 310 ? -23.547 18.656 12.258 1 98.81 310 LEU A O 1
ATOM 2319 N N . ILE A 1 311 ? -22.656 16.703 12.945 1 98.94 311 ILE A N 1
ATOM 2320 C CA . ILE A 1 311 ? -23.891 15.93 12.812 1 98.94 311 ILE A CA 1
ATOM 2321 C C . ILE A 1 311 ? -24.516 15.703 14.188 1 98.94 311 ILE A C 1
ATOM 2323 O O . ILE A 1 311 ? -23.984 14.938 14.992 1 98.94 311 ILE A O 1
ATOM 2327 N N . LEU A 1 312 ? -25.656 16.344 14.422 1 98.88 312 LEU A N 1
ATOM 2328 C CA . LEU A 1 312 ? -26.25 16.391 15.75 1 98.88 312 LEU A CA 1
ATOM 2329 C C . LEU A 1 312 ? -27.547 15.594 15.797 1 98.88 312 LEU A C 1
ATOM 2331 O O . LEU A 1 312 ? -28.422 15.758 14.938 1 98.88 312 LEU A O 1
ATOM 2335 N N . HIS A 1 313 ? -27.609 14.719 16.781 1 98.81 313 HIS A N 1
ATOM 2336 C CA . HIS A 1 313 ? -28.891 14.07 17.031 1 98.81 313 HIS A CA 1
ATOM 2337 C C . HIS A 1 313 ? -29.984 15.102 17.266 1 98.81 313 HIS A C 1
ATOM 2339 O O . HIS A 1 313 ? -29.766 16.109 17.938 1 98.81 313 HIS A O 1
ATOM 2345 N N . THR A 1 314 ? -31.172 14.781 16.828 1 98.5 314 THR A N 1
ATOM 2346 C CA . THR A 1 314 ? -32.312 15.688 16.875 1 98.5 314 THR A CA 1
ATOM 2347 C C . THR A 1 314 ? -32.562 16.172 18.312 1 98.5 314 THR A C 1
ATOM 2349 O O . THR A 1 314 ? -32.969 17.312 18.531 1 98.5 314 THR A O 1
ATOM 2352 N N . LYS A 1 315 ? -32.281 15.422 19.266 1 98.5 315 LYS A N 1
ATOM 2353 C CA . LYS A 1 315 ? -32.625 15.711 20.656 1 98.5 315 LYS A CA 1
ATOM 2354 C C . LYS A 1 315 ? -31.672 16.75 21.234 1 98.5 315 LYS A C 1
ATOM 2356 O O . LYS A 1 315 ? -31.984 17.391 22.25 1 98.5 315 LYS A O 1
ATOM 2361 N N . VAL A 1 316 ? -30.5 16.953 20.625 1 98.56 316 VAL A N 1
ATOM 2362 C CA . VAL A 1 316 ? -29.531 17.875 21.219 1 98.56 316 VAL A CA 1
ATOM 2363 C C . VAL A 1 316 ? -29.203 18.984 20.219 1 98.56 316 VAL A C 1
ATOM 2365 O O . VAL A 1 316 ? -28.406 19.875 20.516 1 98.56 316 VAL A O 1
ATOM 2368 N N . TYR A 1 317 ? -29.781 19 19.062 1 98.5 317 TYR A N 1
ATOM 2369 C CA . TYR A 1 317 ? -29.453 19.875 17.938 1 98.5 317 TYR A CA 1
ATOM 2370 C C . TYR A 1 317 ? -29.516 21.344 18.359 1 98.5 317 TYR A C 1
ATOM 2372 O O . TYR A 1 317 ? -28.531 22.062 18.234 1 98.5 317 TYR A O 1
ATOM 2380 N N . ASP A 1 318 ? -30.641 21.781 18.953 1 98.38 318 ASP A N 1
ATOM 2381 C CA . ASP A 1 318 ? -30.859 23.203 19.234 1 98.38 318 ASP A CA 1
ATOM 2382 C C . ASP A 1 318 ? -29.938 23.688 20.359 1 98.38 318 ASP A C 1
ATOM 2384 O O . ASP A 1 318 ? -29.391 24.781 20.281 1 98.38 318 ASP A O 1
ATOM 2388 N N . GLN A 1 319 ? -29.75 22.844 21.281 1 98.44 319 GLN A N 1
ATOM 2389 C CA . GLN A 1 319 ? -28.906 23.219 22.406 1 98.44 319 GLN A CA 1
ATOM 2390 C C . GLN A 1 319 ? -27.453 23.359 21.969 1 98.44 319 GLN A C 1
ATOM 2392 O O . GLN A 1 319 ? -26.781 24.328 22.359 1 98.44 319 GLN A O 1
ATOM 2397 N N . VAL A 1 320 ? -26.953 22.453 21.219 1 98.5 320 VAL A N 1
ATOM 2398 C CA . VAL A 1 320 ? -25.562 22.5 20.766 1 98.5 320 VAL A CA 1
ATOM 2399 C C . VAL A 1 320 ? -25.344 23.703 19.859 1 98.5 320 VAL A C 1
ATOM 2401 O O . VAL A 1 320 ? -24.359 24.422 19.984 1 98.5 320 VAL A O 1
ATOM 2404 N N . LEU A 1 321 ? -26.281 23.922 18.922 1 98.38 321 LEU A N 1
ATOM 2405 C CA . LEU A 1 321 ? -26.156 25.062 18 1 98.38 321 LEU A CA 1
ATOM 2406 C C . LEU A 1 321 ? -26.109 26.375 18.766 1 98.38 321 LEU A C 1
ATOM 2408 O O . LEU A 1 321 ? -25.281 27.234 18.484 1 98.38 321 LEU A O 1
ATOM 2412 N N . MET A 1 322 ? -27 26.516 19.734 1 98.38 322 MET A N 1
ATOM 2413 C CA . MET A 1 322 ? -27.062 27.734 20.547 1 98.38 322 MET A CA 1
ATOM 2414 C C . MET A 1 322 ? -25.75 27.953 21.297 1 98.38 322 MET A C 1
ATOM 2416 O O . MET A 1 322 ? -25.188 29.047 21.25 1 98.38 322 MET A O 1
ATOM 2420 N N . ARG A 1 323 ? -25.281 26.953 21.891 1 97.94 323 ARG A N 1
ATOM 2421 C CA . ARG A 1 323 ? -24.062 27.047 22.703 1 97.94 323 ARG A CA 1
ATOM 2422 C C . ARG A 1 323 ? -22.844 27.281 21.812 1 97.94 323 ARG A C 1
ATOM 2424 O O . ARG A 1 323 ? -21.922 28.016 22.203 1 97.94 323 ARG A O 1
ATOM 2431 N N . LEU A 1 324 ? -22.812 26.641 20.672 1 97.94 324 LEU A N 1
ATOM 2432 C CA . LEU A 1 324 ? -21.703 26.828 19.75 1 97.94 324 LEU A CA 1
ATOM 2433 C C . LEU A 1 324 ? -21.656 28.266 19.234 1 97.94 324 LEU A C 1
ATOM 2435 O O . LEU A 1 324 ? -20.578 28.844 19.141 1 97.94 324 LEU A O 1
ATOM 2439 N N . LYS A 1 325 ? -22.828 28.859 18.922 1 97.94 325 LYS A N 1
ATOM 2440 C CA . LYS A 1 325 ? -22.875 30.25 18.484 1 97.94 325 LYS A CA 1
ATOM 2441 C C . LYS A 1 325 ? -22.328 31.172 19.562 1 97.94 325 LYS A C 1
ATOM 2443 O O . LYS A 1 325 ? -21.578 32.094 19.266 1 97.94 325 LYS A O 1
ATOM 2448 N N . ALA A 1 326 ? -22.734 30.875 20.734 1 97.19 326 ALA A N 1
ATOM 2449 C CA . ALA A 1 326 ? -22.25 31.688 21.859 1 97.19 326 ALA A CA 1
ATOM 2450 C C . ALA A 1 326 ? -20.734 31.578 22 1 97.19 326 ALA A C 1
ATOM 2452 O O . ALA A 1 326 ? -20.062 32.594 22.234 1 97.19 326 ALA A O 1
ATOM 2453 N N . ALA A 1 327 ? -20.25 30.391 21.922 1 95.75 327 ALA A N 1
ATOM 2454 C CA . ALA A 1 327 ? -18.812 30.172 22.031 1 95.75 327 ALA A CA 1
ATOM 2455 C C . ALA A 1 327 ? -18.062 30.859 20.891 1 95.75 327 ALA A C 1
ATOM 2457 O O . ALA A 1 327 ? -17 31.453 21.109 1 95.75 327 ALA A O 1
ATOM 2458 N N . TYR A 1 328 ? -18.578 30.797 19.641 1 96.88 328 TYR A N 1
ATOM 2459 C CA . TYR A 1 328 ? -17.984 31.484 18.5 1 96.88 328 TYR A CA 1
ATOM 2460 C C . TYR A 1 328 ? -17.922 33 18.734 1 96.88 328 TYR A C 1
ATOM 2462 O O . TYR A 1 328 ? -16.953 33.656 18.359 1 96.88 328 TYR A O 1
ATOM 2470 N N . GLY A 1 329 ? -18.969 33.531 19.312 1 95.88 329 GLY A N 1
ATOM 2471 C CA . GLY A 1 329 ? -19 34.938 19.641 1 95.88 329 GLY A CA 1
ATOM 2472 C C . GLY A 1 329 ? -17.844 35.375 20.5 1 95.88 329 GLY A C 1
ATOM 2473 O O . GLY A 1 329 ? -17.297 36.469 20.312 1 95.88 329 GLY A O 1
ATOM 2474 N N . LYS A 1 330 ? -17.422 34.531 21.359 1 92.06 330 LYS A N 1
ATOM 2475 C CA . LYS A 1 330 ? -16.359 34.844 22.297 1 92.06 330 LYS A CA 1
ATOM 2476 C C . LYS A 1 330 ? -15 34.875 21.609 1 92.06 330 LYS A C 1
ATOM 2478 O O . LYS A 1 330 ? -14.094 35.594 22.047 1 92.06 330 LYS A O 1
ATOM 2483 N N . VAL A 1 331 ? -14.82 34.156 20.562 1 92.38 331 VAL A N 1
ATOM 2484 C CA . VAL A 1 331 ? -13.5 34.031 19.953 1 92.38 331 VAL A CA 1
ATOM 2485 C C . VAL A 1 331 ? -13.305 35.125 18.922 1 92.38 331 VAL A C 1
ATOM 2487 O O . VAL A 1 331 ? -12.18 35.375 18.5 1 92.38 331 VAL A O 1
ATOM 2490 N N . LEU A 1 332 ? -14.336 35.844 18.547 1 93.75 332 LEU A N 1
ATOM 2491 C CA . LEU A 1 332 ? -14.234 36.875 17.531 1 93.75 332 LEU A CA 1
ATOM 2492 C C . LEU A 1 332 ? -13.273 38 17.969 1 93.75 332 LEU A C 1
ATOM 2494 O O . LEU A 1 332 ? -12.57 38.562 17.141 1 93.75 332 LEU A O 1
ATOM 2498 N N . SER A 1 333 ? -13.25 38.281 19.234 1 92.44 333 SER A N 1
ATOM 2499 C CA . SER A 1 333 ? -12.414 39.344 19.75 1 92.44 333 SER A CA 1
ATOM 2500 C C . SER A 1 333 ? -10.953 38.938 19.828 1 92.44 333 SER A C 1
ATOM 2502 O O . SER A 1 333 ? -10.078 39.781 20.078 1 92.44 333 SER A O 1
ATOM 2504 N N . ARG A 1 334 ? -10.703 37.719 19.562 1 94.81 334 ARG A N 1
ATOM 2505 C CA . ARG A 1 334 ? -9.352 37.219 19.672 1 94.81 334 ARG A CA 1
ATOM 2506 C C . ARG A 1 334 ? -8.805 36.812 18.312 1 94.81 334 ARG A C 1
ATOM 2508 O O . ARG A 1 334 ? -8.016 35.875 18.203 1 94.81 334 ARG A O 1
ATOM 2515 N N . ILE A 1 335 ? -9.273 37.406 17.25 1 96.75 335 ILE A N 1
ATOM 2516 C CA . ILE A 1 335 ? -8.742 37.25 15.891 1 96.75 335 ILE A CA 1
ATOM 2517 C C . ILE A 1 335 ? -7.719 38.375 15.633 1 96.75 335 ILE A C 1
ATOM 2519 O O . ILE A 1 335 ? -7.98 39.531 15.906 1 96.75 335 ILE A O 1
ATOM 2523 N N . GLY A 1 336 ? -6.512 38 15.211 1 97.12 336 GLY A N 1
ATOM 2524 C CA . GLY A 1 336 ? -5.527 39.031 14.969 1 97.12 336 GLY A CA 1
ATOM 2525 C C . GLY A 1 336 ? -4.156 38.5 14.609 1 97.12 336 GLY A C 1
ATOM 2526 O O . GLY A 1 336 ? -4.043 37.438 13.953 1 97.12 336 GLY A O 1
ATOM 2527 N N . ASP A 1 337 ? -3.141 39.25 14.977 1 96.81 337 ASP A N 1
ATOM 2528 C CA . ASP A 1 337 ? -1.752 38.906 14.664 1 96.81 337 ASP A CA 1
ATOM 2529 C C . ASP A 1 337 ? -1.328 37.625 15.352 1 96.81 337 ASP A C 1
ATOM 2531 O O . ASP A 1 337 ? -1.315 37.531 16.578 1 96.81 337 ASP A O 1
ATOM 2535 N N . PRO A 1 338 ? -0.871 36.656 14.539 1 96.69 338 PRO A N 1
ATOM 2536 C CA . PRO A 1 338 ? -0.558 35.344 15.109 1 96.69 338 PRO A CA 1
ATOM 2537 C C . PRO A 1 338 ? 0.566 35.406 16.141 1 96.69 338 PRO A C 1
ATOM 2539 O O . PRO A 1 338 ? 0.687 34.5 16.984 1 96.69 338 PRO A O 1
ATOM 2542 N N . LEU A 1 339 ? 1.41 36.344 16.125 1 96.75 339 LEU A N 1
ATOM 2543 C CA . LEU A 1 339 ? 2.545 36.438 17.031 1 96.75 339 LEU A CA 1
ATOM 2544 C C . LEU A 1 339 ? 2.127 37.031 18.375 1 96.75 339 LEU A C 1
ATOM 2546 O O . LEU A 1 339 ? 2.893 37 19.328 1 96.75 339 LEU A O 1
ATOM 2550 N N . ASP A 1 340 ? 0.891 37.594 18.391 1 95.31 340 ASP A N 1
ATOM 2551 C CA . ASP A 1 340 ? 0.334 38.094 19.656 1 95.31 340 ASP A CA 1
ATOM 2552 C C . ASP A 1 340 ? -0.178 36.938 20.5 1 95.31 340 ASP A C 1
ATOM 2554 O O . ASP A 1 340 ? -1.03 36.156 20.062 1 95.31 340 ASP A O 1
ATOM 2558 N N . LYS A 1 341 ? 0.227 36.844 21.719 1 91.25 341 LYS A N 1
ATOM 2559 C CA . LYS A 1 341 ? -0.035 35.719 22.609 1 91.25 341 LYS A CA 1
ATOM 2560 C C . LYS A 1 341 ? -1.516 35.625 22.969 1 91.25 341 LYS A C 1
ATOM 2562 O O . LYS A 1 341 ? -1.999 34.594 23.391 1 91.25 341 LYS A O 1
ATOM 2567 N N . GLU A 1 342 ? -2.24 36.719 22.797 1 91.88 342 GLU A N 1
ATOM 2568 C CA . GLU A 1 342 ? -3.645 36.75 23.203 1 91.88 342 GLU A CA 1
ATOM 2569 C C . GLU A 1 342 ? -4.551 36.281 22.062 1 91.88 342 GLU A C 1
ATOM 2571 O O . GLU A 1 342 ? -5.742 36.062 22.266 1 91.88 342 GLU A O 1
ATOM 2576 N N . ILE A 1 343 ? -3.982 36.188 20.922 1 94.94 343 ILE A N 1
ATOM 2577 C CA . ILE A 1 343 ? -4.766 35.844 19.734 1 94.94 343 ILE A CA 1
ATOM 2578 C C . ILE A 1 343 ? -4.969 34.344 19.656 1 94.94 343 ILE A C 1
ATOM 2580 O O . ILE A 1 343 ? -4.043 33.562 19.922 1 94.94 343 ILE A O 1
ATOM 2584 N N . LEU A 1 344 ? -6.223 33.938 19.312 1 94.62 344 LEU A N 1
ATOM 2585 C CA . LEU A 1 344 ? -6.582 32.531 19.234 1 94.62 344 LEU A CA 1
ATOM 2586 C C . LEU A 1 344 ? -6.816 32.125 17.781 1 94.62 344 LEU A C 1
ATOM 2588 O O . LEU A 1 344 ? -6.84 30.922 17.469 1 94.62 344 LEU A O 1
ATOM 2592 N N . ILE A 1 345 ? -7.094 33.062 16.922 1 96.75 345 ILE A N 1
ATOM 2593 C CA . ILE A 1 345 ? -7.348 32.75 15.516 1 96.75 345 ILE A CA 1
ATOM 2594 C C . ILE A 1 345 ? -6.52 33.656 14.625 1 96.75 345 ILE A C 1
ATOM 2596 O O . ILE A 1 345 ? -6.602 34.906 14.742 1 96.75 345 ILE A O 1
ATOM 2600 N N . GLY A 1 346 ? -5.68 33.094 13.82 1 98.06 346 GLY A N 1
ATOM 2601 C CA . GLY A 1 346 ? -4.891 33.844 12.844 1 98.06 346 GLY A CA 1
ATOM 2602 C C . GLY A 1 346 ? -5.578 33.969 11.5 1 98.06 346 GLY A C 1
ATOM 2603 O O . GLY A 1 346 ? -6.777 33.688 11.375 1 98.06 346 GLY A O 1
ATOM 2604 N N . PRO A 1 347 ? -4.859 34.469 10.539 1 98.69 347 PRO A N 1
ATOM 2605 C CA . PRO A 1 347 ? -5.41 34.656 9.195 1 98.69 347 PRO A CA 1
ATOM 2606 C C . PRO A 1 347 ? -5.484 33.344 8.406 1 98.69 347 PRO A C 1
ATOM 2608 O O . PRO A 1 347 ? -4.855 32.344 8.789 1 98.69 347 PRO A O 1
ATOM 2611 N N . LEU A 1 348 ? -6.344 33.344 7.348 1 98.62 348 LEU A N 1
ATOM 2612 C CA . LEU A 1 348 ? -6.129 32.375 6.293 1 98.62 348 LEU A CA 1
ATOM 2613 C C . LEU A 1 348 ? -4.777 32.594 5.621 1 98.62 348 LEU A C 1
ATOM 2615 O O . LEU A 1 348 ? -4.184 33.656 5.734 1 98.62 348 LEU A O 1
ATOM 2619 N N . HIS A 1 349 ? -4.289 31.594 4.957 1 98.44 349 HIS A N 1
ATOM 2620 C CA . HIS A 1 349 ? -2.914 31.547 4.473 1 98.44 349 HIS A CA 1
ATOM 2621 C C . HIS A 1 349 ? -2.711 32.469 3.279 1 98.44 349 HIS A C 1
ATOM 2623 O O . HIS A 1 349 ? -1.612 33 3.072 1 98.44 349 HIS A O 1
ATOM 2629 N N . SER A 1 350 ? -3.791 32.75 2.469 1 97.69 350 SER A N 1
ATOM 2630 C CA . SER A 1 350 ? -3.615 33.469 1.224 1 97.69 350 SER A CA 1
ATOM 2631 C C . SER A 1 350 ? -4.906 34.188 0.804 1 97.69 350 SER A C 1
ATOM 2633 O O . SER A 1 350 ? -5.977 33.875 1.347 1 97.69 350 SER A O 1
ATOM 2635 N N . ALA A 1 351 ? -4.711 35.062 -0.189 1 97.31 351 ALA A N 1
ATOM 2636 C CA . ALA A 1 351 ? -5.871 35.719 -0.774 1 97.31 351 ALA A CA 1
ATOM 2637 C C . ALA A 1 351 ? -6.785 34.719 -1.467 1 97.31 351 ALA A C 1
ATOM 2639 O O . ALA A 1 351 ? -8.008 34.875 -1.447 1 97.31 351 ALA A O 1
ATOM 2640 N N . ALA A 1 352 ? -6.199 33.75 -2.039 1 97.25 352 ALA A N 1
ATOM 2641 C CA . ALA A 1 352 ? -6.973 32.719 -2.697 1 97.25 352 ALA A CA 1
ATOM 2642 C C . ALA A 1 352 ? -7.844 31.969 -1.696 1 97.25 352 ALA A C 1
ATOM 2644 O O . ALA A 1 352 ? -8.969 31.578 -2.018 1 97.25 352 ALA A O 1
ATOM 2645 N N . ALA A 1 353 ? -7.324 31.703 -0.51 1 98 353 ALA A N 1
ATOM 2646 C CA . ALA A 1 353 ? -8.094 31.031 0.535 1 98 353 ALA A CA 1
ATOM 2647 C C . ALA A 1 353 ? -9.289 31.891 0.968 1 98 353 ALA A C 1
ATOM 2649 O O . ALA A 1 353 ? -10.367 31.359 1.234 1 98 353 ALA A O 1
ATOM 2650 N N . VAL A 1 354 ? -9.109 33.219 1.019 1 98.44 354 VAL A N 1
ATOM 2651 C CA . VAL A 1 354 ? -10.203 34.125 1.355 1 98.44 354 VAL A CA 1
ATOM 2652 C C . VAL A 1 354 ? -11.289 34.062 0.289 1 98.44 354 VAL A C 1
ATOM 2654 O O . VAL A 1 354 ? -12.477 33.969 0.609 1 98.44 354 VAL A O 1
ATOM 2657 N N . LYS A 1 355 ? -10.836 34.094 -0.921 1 98.44 355 LYS A N 1
ATOM 2658 C CA . LYS A 1 355 ? -11.789 33.969 -2.023 1 98.44 355 LYS A CA 1
ATOM 2659 C C . LYS A 1 355 ? -12.555 32.656 -1.959 1 98.44 355 LYS A C 1
ATOM 2661 O O . LYS A 1 355 ? -13.773 32.625 -2.164 1 98.44 355 LYS A O 1
ATOM 2666 N N . SER A 1 356 ? -11.859 31.594 -1.696 1 98.19 356 SER A N 1
ATOM 2667 C CA . SER A 1 356 ? -12.5 30.281 -1.554 1 98.19 356 SER A CA 1
ATOM 2668 C C . SER A 1 356 ? -13.531 30.297 -0.427 1 98.19 356 SER A C 1
ATOM 2670 O O . SER A 1 356 ? -14.602 29.703 -0.552 1 98.19 356 SER A O 1
ATOM 2672 N N . TYR A 1 357 ? -13.211 30.922 0.682 1 98.56 357 TYR A N 1
ATOM 2673 C CA . TYR A 1 357 ? -14.125 31.094 1.806 1 98.56 357 TYR A CA 1
ATOM 2674 C C . TYR A 1 357 ? -15.398 31.812 1.367 1 98.56 357 TYR A C 1
ATOM 2676 O O . TYR A 1 357 ? -16.5 31.328 1.614 1 98.56 357 TYR A O 1
ATOM 2684 N N . GLN A 1 358 ? -15.203 32.875 0.668 1 98.62 358 GLN A N 1
ATOM 2685 C CA . GLN A 1 358 ? -16.344 33.656 0.214 1 98.62 358 GLN A CA 1
ATOM 2686 C C . GLN A 1 358 ? -17.188 32.906 -0.798 1 98.62 358 GLN A C 1
ATOM 2688 O O . GLN A 1 358 ? -18.406 32.875 -0.708 1 98.62 358 GLN A O 1
ATOM 2693 N N . ASP A 1 359 ? -16.516 32.312 -1.733 1 98.69 359 ASP A N 1
ATOM 2694 C CA . ASP A 1 359 ? -17.203 31.531 -2.77 1 98.69 359 ASP A CA 1
ATOM 2695 C C . ASP A 1 359 ? -18 30.375 -2.164 1 98.69 359 ASP A C 1
ATOM 2697 O O . ASP A 1 359 ? -19.109 30.078 -2.596 1 98.69 359 ASP A O 1
ATOM 2701 N N . THR A 1 360 ? -17.422 29.719 -1.217 1 98.69 360 THR A N 1
ATOM 2702 C CA . THR A 1 360 ? -18.062 28.578 -0.57 1 98.69 360 THR A CA 1
ATOM 2703 C C . THR A 1 360 ? -19.328 29.016 0.175 1 98.69 360 THR A C 1
ATOM 2705 O O . THR A 1 360 ? -20.359 28.344 0.098 1 98.69 360 THR A O 1
ATOM 2708 N N . LEU A 1 361 ? -19.266 30.078 0.895 1 98.69 361 LEU A N 1
ATOM 2709 C CA . LEU A 1 361 ? -20.438 30.578 1.619 1 98.69 361 LEU A CA 1
ATOM 2710 C C . LEU A 1 361 ? -21.547 30.984 0.654 1 98.69 361 LEU A C 1
ATOM 2712 O O . LEU A 1 361 ? -22.719 30.719 0.912 1 98.69 361 LEU A O 1
ATOM 2716 N N . SER A 1 362 ? -21.125 31.625 -0.42 1 98.62 362 SER A N 1
ATOM 2717 C CA . SER A 1 362 ? -22.109 31.969 -1.448 1 98.62 362 SER A CA 1
ATOM 2718 C C . SER A 1 362 ? -22.781 30.719 -1.997 1 98.62 362 SER A C 1
ATOM 2720 O O . SER A 1 362 ? -24 30.703 -2.186 1 98.62 362 SER A O 1
ATOM 2722 N N . GLU A 1 363 ? -22.031 29.734 -2.238 1 98.5 363 GLU A N 1
ATOM 2723 C CA . GLU A 1 363 ? -22.562 28.469 -2.721 1 98.5 363 GLU A CA 1
ATOM 2724 C C . GLU A 1 363 ? -23.5 27.844 -1.695 1 98.5 363 GLU A C 1
ATOM 2726 O O . GLU A 1 363 ? -24.562 27.297 -2.055 1 98.5 363 GLU A O 1
ATOM 2731 N N . ALA A 1 364 ? -23.125 27.828 -0.452 1 98.62 364 ALA A N 1
ATOM 2732 C CA . ALA A 1 364 ? -23.922 27.25 0.622 1 98.62 364 ALA A CA 1
ATOM 2733 C C . ALA A 1 364 ? -25.281 27.938 0.72 1 98.62 364 ALA A C 1
ATOM 2735 O O . ALA A 1 364 ? -26.312 27.281 0.852 1 98.62 364 ALA A O 1
ATOM 2736 N N . VAL A 1 365 ? -25.266 29.25 0.629 1 98.56 365 VAL A N 1
ATOM 2737 C CA . VAL A 1 365 ? -26.516 30.031 0.714 1 98.56 365 VAL A CA 1
ATOM 2738 C C . VAL A 1 365 ? -27.375 29.734 -0.505 1 98.56 365 VAL A C 1
ATOM 2740 O O . VAL A 1 365 ? -28.594 29.531 -0.377 1 98.56 365 VAL A O 1
ATOM 2743 N N . LYS A 1 366 ? -26.797 29.672 -1.657 1 98.31 366 LYS A N 1
ATOM 2744 C CA . LYS A 1 366 ? -27.516 29.359 -2.887 1 98.31 366 LYS A CA 1
ATOM 2745 C C . LYS A 1 366 ? -28.156 27.984 -2.812 1 98.31 366 LYS A C 1
ATOM 2747 O O . LYS A 1 366 ? -29.219 27.75 -3.381 1 98.31 366 LYS A O 1
ATOM 2752 N N . ALA A 1 367 ? -27.516 27.141 -2.086 1 98 367 ALA A N 1
ATOM 2753 C CA . ALA A 1 367 ? -28 25.766 -1.965 1 98 367 ALA A CA 1
ATOM 2754 C C . ALA A 1 367 ? -29.062 25.656 -0.878 1 98 367 ALA A C 1
ATOM 2756 O O . ALA A 1 367 ? -29.578 24.562 -0.61 1 98 367 ALA A O 1
ATOM 2757 N N . GLY A 1 368 ? -29.391 26.719 -0.268 1 98 368 GLY A N 1
ATOM 2758 C CA . GLY A 1 368 ? -30.469 26.734 0.713 1 98 368 GLY A CA 1
ATOM 2759 C C . GLY A 1 368 ? -29.969 26.828 2.143 1 98 368 GLY A C 1
ATOM 2760 O O . GLY A 1 368 ? -30.766 26.781 3.088 1 98 368 GLY A O 1
ATOM 2761 N N . GLY A 1 369 ? -28.703 27.016 2.326 1 98.5 369 GLY A N 1
ATOM 2762 C CA . GLY A 1 369 ? -28.125 27.125 3.66 1 98.5 369 GLY A CA 1
ATOM 2763 C C . GLY A 1 369 ? -28.359 28.484 4.297 1 98.5 369 GLY A C 1
ATOM 2764 O O . GLY A 1 369 ? -28.531 29.484 3.594 1 98.5 369 GLY A O 1
ATOM 2765 N N . THR A 1 370 ? -28.375 28.453 5.578 1 98.56 370 THR A N 1
ATOM 2766 C CA . THR A 1 370 ? -28.484 29.672 6.375 1 98.56 370 THR A CA 1
ATOM 2767 C C . THR A 1 370 ? -27.203 29.891 7.184 1 98.56 370 THR A C 1
ATOM 2769 O O . THR A 1 370 ? -26.781 29.016 7.93 1 98.56 370 THR A O 1
ATOM 2772 N N . ILE A 1 371 ? -26.656 31.062 7.012 1 98.75 371 ILE A N 1
ATOM 2773 C CA . ILE A 1 371 ? -25.531 31.422 7.855 1 98.75 371 ILE A CA 1
ATOM 2774 C C . ILE A 1 371 ? -26.016 31.75 9.266 1 98.75 371 ILE A C 1
ATOM 2776 O O . ILE A 1 371 ? -26.641 32.781 9.492 1 98.75 371 ILE A O 1
ATOM 2780 N N . GLU A 1 372 ? -25.719 30.891 10.172 1 98.56 372 GLU A N 1
ATOM 2781 C CA . GLU A 1 372 ? -26.156 31.031 11.555 1 98.56 372 GLU A CA 1
ATOM 2782 C C . GLU A 1 372 ? -25.234 31.953 12.344 1 98.56 372 GLU A C 1
ATOM 2784 O O . GLU A 1 372 ? -25.625 32.531 13.352 1 98.56 372 GLU A O 1
ATOM 2789 N N . PHE A 1 373 ? -24.016 32.031 11.945 1 98.56 373 PHE A N 1
ATOM 2790 C CA . PHE A 1 373 ? -23 32.812 12.609 1 98.56 373 PHE A CA 1
ATOM 2791 C C . PHE A 1 373 ? -21.875 33.188 11.648 1 98.56 373 PHE A C 1
ATOM 2793 O O . PHE A 1 373 ? -21.469 32.344 10.844 1 98.56 373 PHE A O 1
ATOM 2800 N N . GLY A 1 374 ? -21.359 34.375 11.727 1 98.31 374 GLY A N 1
ATOM 2801 C CA . GLY A 1 374 ? -20.203 34.781 10.953 1 98.31 374 GLY A CA 1
ATOM 2802 C C . GLY A 1 374 ? -20.516 35.031 9.492 1 98.31 374 GLY A C 1
ATOM 2803 O O . GLY A 1 374 ? -21.547 35.625 9.164 1 98.31 374 GLY A O 1
ATOM 2804 N N . GLY A 1 375 ? -19.578 34.719 8.602 1 98.06 375 GLY A N 1
ATOM 2805 C CA . GLY A 1 375 ? -19.797 34.781 7.164 1 98.06 375 GLY A CA 1
ATOM 2806 C C . GLY A 1 375 ? -19.125 35.969 6.512 1 98.06 375 GLY A C 1
ATOM 2807 O O . GLY A 1 375 ? -19.281 36.188 5.312 1 98.06 375 GLY A O 1
ATOM 2808 N N . ASN A 1 376 ? -18.266 36.625 7.266 1 97.94 376 ASN A N 1
ATOM 2809 C CA . ASN A 1 376 ? -17.719 37.875 6.699 1 97.94 376 ASN A CA 1
ATOM 2810 C C . ASN A 1 376 ? -16.188 37.812 6.633 1 97.94 376 ASN A C 1
ATOM 2812 O O . ASN A 1 376 ? -15.555 37.125 7.449 1 97.94 376 ASN A O 1
ATOM 2816 N N . VAL A 1 377 ? -15.688 38.469 5.625 1 98.25 377 VAL A N 1
ATOM 2817 C CA . VAL A 1 377 ? -14.266 38.812 5.617 1 98.25 377 VAL A CA 1
ATOM 2818 C C . VAL A 1 377 ? -14.016 40 6.543 1 98.25 377 VAL A C 1
ATOM 2820 O O . VAL A 1 377 ? -14.742 41 6.5 1 98.25 377 VAL A O 1
ATOM 2823 N N . ILE A 1 378 ? -13.062 39.875 7.406 1 97.75 378 ILE A N 1
ATOM 2824 C CA . ILE A 1 378 ? -12.789 40.938 8.367 1 97.75 378 ILE A CA 1
ATOM 2825 C C . ILE A 1 378 ? -11.984 42.031 7.691 1 97.75 378 ILE A C 1
ATOM 2827 O O . ILE A 1 378 ? -10.984 41.781 7.027 1 97.75 378 ILE A O 1
ATOM 2831 N N . LYS A 1 379 ? -12.383 43.25 7.875 1 94.94 379 LYS A N 1
ATOM 2832 C CA . LYS A 1 379 ? -11.75 44.406 7.238 1 94.94 379 LYS A CA 1
ATOM 2833 C C . LYS A 1 379 ? -10.523 44.844 8.031 1 94.94 379 LYS A C 1
ATOM 2835 O O . LYS A 1 379 ? -10.602 45.812 8.805 1 94.94 379 LYS A O 1
ATOM 2840 N N . MET A 1 380 ? -9.414 44.375 7.812 1 94 380 MET A N 1
ATOM 2841 C CA . MET A 1 380 ? -8.109 44.719 8.352 1 94 380 MET A CA 1
ATOM 2842 C C . MET A 1 380 ? -6.992 44.156 7.477 1 94 380 MET A C 1
ATOM 2844 O O . MET A 1 380 ? -7.242 43.344 6.594 1 94 380 MET A O 1
ATOM 2848 N N . PRO A 1 381 ? -5.836 44.719 7.59 1 94.88 381 PRO A N 1
ATOM 2849 C CA . PRO A 1 381 ? -4.75 44.125 6.801 1 94.88 381 PRO A CA 1
ATOM 2850 C C . PRO A 1 381 ? -4.578 42.625 7.059 1 94.88 381 PRO A C 1
ATOM 2852 O O . PRO A 1 381 ? -4.695 42.156 8.195 1 94.88 381 PRO A O 1
ATOM 2855 N N . GLY A 1 382 ? -4.324 41.906 5.98 1 97.19 382 GLY A N 1
ATOM 2856 C CA . GLY A 1 382 ? -4.152 40.469 6.082 1 97.19 382 GLY A CA 1
ATOM 2857 C C . GLY A 1 382 ? -5.375 39.688 5.637 1 97.19 382 GLY A C 1
ATOM 2858 O O . GLY A 1 382 ? -6.305 40.25 5.062 1 97.19 382 GLY A O 1
ATOM 2859 N N . PHE A 1 383 ? -5.336 38.375 5.781 1 98.38 383 PHE A N 1
ATOM 2860 C CA . PHE A 1 383 ? -6.344 37.5 5.227 1 98.38 383 PHE A CA 1
ATOM 2861 C C . PHE A 1 383 ? -7.219 36.906 6.328 1 98.38 383 PHE A C 1
ATOM 2863 O O . PHE A 1 383 ? -7.242 35.688 6.531 1 98.38 383 PHE A O 1
ATOM 2870 N N . PHE A 1 384 ? -7.992 37.781 7.008 1 98.56 384 PHE A N 1
ATOM 2871 C CA . PHE A 1 384 ? -8.781 37.375 8.164 1 98.56 384 PHE A CA 1
ATOM 2872 C C . PHE A 1 384 ? -10.25 37.188 7.785 1 98.56 384 PHE A C 1
ATOM 2874 O O . PHE A 1 384 ? -10.805 37.969 7.027 1 98.56 384 PHE A O 1
ATOM 2881 N N . VAL A 1 385 ? -10.82 36.094 8.273 1 98.69 385 VAL A N 1
ATOM 2882 C CA . VAL A 1 385 ? -12.234 35.812 8.07 1 98.69 385 VAL A CA 1
ATOM 2883 C C . VAL A 1 385 ? -12.875 35.406 9.398 1 98.69 385 VAL A C 1
ATOM 2885 O O . VAL A 1 385 ? -12.18 35.062 10.352 1 98.69 385 VAL A O 1
ATOM 2888 N N . GLU A 1 386 ? -14.164 35.531 9.484 1 98.44 386 GLU A N 1
ATOM 2889 C CA . GLU A 1 386 ? -14.906 35.094 10.656 1 98.44 386 GLU A CA 1
ATOM 2890 C C . GLU A 1 386 ? -15.18 33.594 10.594 1 98.44 386 GLU A C 1
ATOM 2892 O O . GLU A 1 386 ? -15.539 33.062 9.539 1 98.44 386 GLU A O 1
ATOM 2897 N N . PRO A 1 387 ? -14.93 32.844 11.758 1 98.31 387 PRO A N 1
ATOM 2898 C CA . PRO A 1 387 ? -15.492 31.5 11.789 1 98.31 387 PRO A CA 1
ATOM 2899 C C . PRO A 1 387 ? -16.984 31.484 11.477 1 98.31 387 PRO A C 1
ATOM 2901 O O . PRO A 1 387 ? -17.719 32.375 11.906 1 98.31 387 PRO A O 1
ATOM 2904 N N . THR A 1 388 ? -17.406 30.484 10.688 1 98.88 388 THR A N 1
ATOM 2905 C CA . THR A 1 388 ? -18.766 30.547 10.164 1 98.88 388 THR A CA 1
ATOM 2906 C C . THR A 1 388 ? -19.5 29.219 10.391 1 98.88 388 THR A C 1
ATOM 2908 O O . THR A 1 388 ? -18.922 28.141 10.219 1 98.88 388 THR A O 1
ATOM 2911 N N . ILE A 1 389 ? -20.734 29.328 10.883 1 98.81 389 ILE A N 1
ATOM 2912 C CA . ILE A 1 389 ? -21.641 28.188 11.062 1 98.81 389 ILE A CA 1
ATOM 2913 C C . ILE A 1 389 ? -22.75 28.266 10.023 1 98.81 389 ILE A C 1
ATOM 2915 O O . ILE A 1 389 ? -23.438 29.281 9.914 1 98.81 389 ILE A O 1
ATOM 2919 N N . VAL A 1 390 ? -22.906 27.25 9.25 1 98.88 390 VAL A N 1
ATOM 2920 C CA . VAL A 1 390 ? -23.984 27.172 8.258 1 98.88 390 VAL A CA 1
ATOM 2921 C C . VAL A 1 390 ? -24.922 26 8.602 1 98.88 390 VAL A C 1
ATOM 2923 O O . VAL A 1 390 ? -24.469 24.891 8.852 1 98.88 390 VAL A O 1
ATOM 2926 N N . ALA A 1 391 ? -26.203 26.234 8.688 1 98.56 391 ALA A N 1
ATOM 2927 C CA . ALA A 1 391 ? -27.219 25.219 8.938 1 98.56 391 ALA A CA 1
ATOM 2928 C C . ALA A 1 391 ? -28.234 25.156 7.785 1 98.56 391 ALA A C 1
ATOM 2930 O O . ALA A 1 391 ? -28.203 26 6.879 1 98.56 391 ALA A O 1
ATOM 2931 N N . GLY A 1 392 ? -29 24.078 7.758 1 97.94 392 GLY A N 1
ATOM 2932 C CA . GLY A 1 392 ? -30.156 24.016 6.863 1 97.94 392 GLY A CA 1
ATOM 2933 C C . GLY A 1 392 ? -29.859 23.281 5.57 1 97.94 392 GLY A C 1
ATOM 2934 O O . GLY A 1 392 ? -30.75 23.078 4.746 1 97.94 392 GLY A O 1
ATOM 2935 N N . LEU A 1 393 ? -28.656 22.875 5.32 1 98.5 393 LEU A N 1
ATOM 2936 C CA . LEU A 1 393 ? -28.281 22.172 4.098 1 98.5 393 LEU A CA 1
ATOM 2937 C C . LEU A 1 393 ? -28.625 20.688 4.203 1 98.5 393 LEU A C 1
ATOM 2939 O O . LEU A 1 393 ? -28.625 20.125 5.301 1 98.5 393 LEU A O 1
ATOM 2943 N N . SER A 1 394 ? -28.875 20.141 3.025 1 98.19 394 SER A N 1
ATOM 2944 C CA . SER A 1 394 ? -28.984 18.688 2.961 1 98.19 394 SER A CA 1
ATOM 2945 C C . SER A 1 394 ? -27.625 18.031 3.195 1 98.19 394 SER A C 1
ATOM 2947 O O . SER A 1 394 ? -26.578 18.609 2.854 1 98.19 394 SER A O 1
ATOM 2949 N N . HIS A 1 395 ? -27.641 16.781 3.754 1 97.88 395 HIS A N 1
ATOM 2950 C CA . HIS A 1 395 ? -26.422 16.047 4.086 1 97.88 395 HIS A CA 1
ATOM 2951 C C . HIS A 1 395 ? -25.578 15.789 2.84 1 97.88 395 HIS A C 1
ATOM 2953 O O . HIS A 1 395 ? -24.359 15.625 2.932 1 97.88 395 HIS A O 1
ATOM 2959 N N . ASN A 1 396 ? -26.188 15.742 1.678 1 97.75 396 ASN A N 1
ATOM 2960 C CA . ASN A 1 396 ? -25.469 15.391 0.453 1 97.75 396 ASN A CA 1
ATOM 2961 C C . ASN A 1 396 ? -25.344 16.594 -0.487 1 97.75 396 ASN A C 1
ATOM 2963 O O . ASN A 1 396 ? -25.172 16.422 -1.694 1 97.75 396 ASN A O 1
ATOM 2967 N N . ALA A 1 397 ? -25.578 17.844 0.031 1 98.06 397 ALA A N 1
ATOM 2968 C CA . ALA A 1 397 ? -25.297 19.016 -0.782 1 98.06 397 ALA A CA 1
ATOM 2969 C C . ALA A 1 397 ? -23.844 19.031 -1.241 1 98.06 397 ALA A C 1
ATOM 2971 O O . ALA A 1 397 ? -22.938 18.609 -0.5 1 98.06 397 ALA A O 1
ATOM 2972 N N . SER A 1 398 ? -23.609 19.531 -2.465 1 97.5 398 SER A N 1
ATOM 2973 C CA . SER A 1 398 ? -22.281 19.5 -3.051 1 97.5 398 SER A CA 1
ATOM 2974 C C . SER A 1 398 ? -21.281 20.234 -2.168 1 97.5 398 SER A C 1
ATOM 2976 O O . SER A 1 398 ? -20.141 19.781 -1.993 1 97.5 398 SER A O 1
ATOM 2978 N N . VAL A 1 399 ? -21.688 21.328 -1.59 1 97.94 399 VAL A N 1
ATOM 2979 C CA . VAL A 1 399 ? -20.797 22.156 -0.777 1 97.94 399 VAL A CA 1
ATOM 2980 C C . VAL A 1 399 ? -20.453 21.422 0.515 1 97.94 399 VAL A C 1
ATOM 2982 O O . VAL A 1 399 ? -19.344 21.562 1.044 1 97.94 399 VAL A O 1
ATOM 2985 N N . VAL A 1 400 ? -21.359 20.516 1 1 98.31 400 VAL A N 1
ATOM 2986 C CA . VAL A 1 400 ? -21.141 19.734 2.213 1 98.31 400 VAL A CA 1
ATOM 2987 C C . VAL A 1 400 ? -20.125 18.625 1.938 1 98.31 400 VAL A C 1
ATOM 2989 O O . VAL A 1 400 ? -19.359 18.25 2.826 1 98.31 400 VAL A O 1
ATOM 2992 N N . HIS A 1 401 ? -20.031 18.156 0.722 1 97.62 401 HIS A N 1
ATOM 2993 C CA . HIS A 1 401 ? -19.172 17.031 0.355 1 97.62 401 HIS A CA 1
ATOM 2994 C C . HIS A 1 401 ? -17.797 17.531 -0.118 1 97.62 401 HIS A C 1
ATOM 2996 O O . HIS A 1 401 ? -16.922 16.719 -0.419 1 97.62 401 HIS A O 1
ATOM 3002 N N . LYS A 1 402 ? -17.609 18.797 -0.147 1 95.5 402 LYS A N 1
ATOM 3003 C CA . LYS A 1 402 ? -16.359 19.391 -0.631 1 95.5 402 LYS A CA 1
ATOM 3004 C C . LYS A 1 402 ? -15.531 19.953 0.521 1 95.5 402 LYS A C 1
ATOM 3006 O O . LYS A 1 402 ? -16.078 20.625 1.408 1 95.5 402 LYS A O 1
ATOM 3011 N N . GLU A 1 403 ? -14.25 19.656 0.515 1 96.25 403 GLU A N 1
ATOM 3012 C CA . GLU A 1 403 ? -13.375 20.234 1.526 1 96.25 403 GLU A CA 1
ATOM 3013 C C . GLU A 1 403 ? -13.023 21.688 1.18 1 96.25 403 GLU A C 1
ATOM 3015 O O . GLU A 1 403 ? -12.578 21.969 0.065 1 96.25 403 GLU A O 1
ATOM 3020 N N . THR A 1 404 ? -13.289 22.578 2.049 1 96.44 404 THR A N 1
ATOM 3021 C CA . THR A 1 404 ? -12.797 23.953 1.984 1 96.44 404 THR A CA 1
ATOM 3022 C C . THR A 1 404 ? -11.891 24.266 3.174 1 96.44 404 THR A C 1
ATOM 3024 O O . THR A 1 404 ? -12.312 24.156 4.328 1 96.44 404 THR A O 1
ATOM 3027 N N . PHE A 1 405 ? -10.68 24.641 2.902 1 97 405 PHE A N 1
ATOM 3028 C CA . PHE A 1 405 ? -9.672 24.906 3.922 1 97 405 PHE A CA 1
ATOM 3029 C C . PHE A 1 405 ? -9.891 26.266 4.57 1 97 405 PHE A C 1
ATOM 3031 O O . PHE A 1 405 ? -9.086 27.172 4.387 1 97 405 PHE A O 1
ATOM 3038 N N . ALA A 1 406 ? -10.938 26.422 5.305 1 98.38 406 ALA A N 1
ATOM 3039 C CA . ALA A 1 406 ? -11.398 27.609 5.996 1 98.38 406 ALA A CA 1
ATOM 3040 C C . ALA A 1 406 ? -12.273 27.25 7.195 1 98.38 406 ALA A C 1
ATOM 3042 O O . ALA A 1 406 ? -12.672 26.094 7.352 1 98.38 406 ALA A O 1
ATOM 3043 N N . PRO A 1 407 ? -12.484 28.156 8.102 1 98.38 407 PRO A N 1
ATOM 3044 C CA . PRO A 1 407 ? -13.25 27.844 9.305 1 98.38 407 PRO A CA 1
ATOM 3045 C C . PRO A 1 407 ? -14.758 27.875 9.07 1 98.38 407 PRO A C 1
ATOM 3047 O O . PRO A 1 407 ? -15.453 28.719 9.656 1 98.38 407 PRO A O 1
ATOM 3050 N N . ILE A 1 408 ? -15.258 26.984 8.258 1 98.81 408 ILE A N 1
ATOM 3051 C CA . ILE A 1 408 ? -16.672 26.812 7.977 1 98.81 408 ILE A CA 1
ATOM 3052 C C . ILE A 1 408 ? -17.141 25.453 8.492 1 98.81 408 ILE A C 1
ATOM 3054 O O . ILE A 1 408 ? -16.516 24.422 8.195 1 98.81 408 ILE A O 1
ATOM 3058 N N . VAL A 1 409 ? -18.188 25.422 9.289 1 98.81 409 VAL A N 1
ATOM 3059 C CA . VAL A 1 409 ? -18.75 24.156 9.727 1 98.81 409 VAL A CA 1
ATOM 3060 C C . VAL A 1 409 ? -20.219 24.062 9.328 1 98.81 409 VAL A C 1
ATOM 3062 O O . VAL A 1 409 ? -20.953 25.062 9.422 1 98.81 409 VAL A O 1
ATOM 3065 N N . TYR A 1 410 ? -20.594 22.984 8.742 1 98.88 410 TYR A N 1
ATOM 3066 C CA . TYR A 1 410 ? -21.984 22.703 8.414 1 98.88 410 TYR A CA 1
ATOM 3067 C C . TYR A 1 410 ? -22.656 21.891 9.531 1 98.88 410 TYR A C 1
ATOM 3069 O O . TYR A 1 410 ? -22.109 20.875 9.977 1 98.88 410 TYR A O 1
ATOM 3077 N N . ILE A 1 411 ? -23.781 22.328 9.961 1 98.69 411 ILE A N 1
ATOM 3078 C CA . ILE A 1 411 ? -24.531 21.625 11 1 98.69 411 ILE A CA 1
ATOM 3079 C C . ILE A 1 411 ? -25.656 20.812 10.359 1 98.69 411 ILE A C 1
ATOM 3081 O O . ILE A 1 411 ? -26.484 21.359 9.625 1 98.69 411 ILE A O 1
ATOM 3085 N N . LEU A 1 412 ? -25.656 19.531 10.633 1 98.81 412 LEU A N 1
ATOM 3086 C CA . LEU A 1 412 ? -26.672 18.609 10.102 1 98.81 412 LEU A CA 1
ATOM 3087 C C . LEU A 1 412 ? -27.469 17.969 11.227 1 98.81 412 LEU A C 1
ATOM 3089 O O . LEU A 1 412 ? -26.938 17.75 12.328 1 98.81 412 LEU A O 1
ATOM 3093 N N . ARG A 1 413 ? -28.719 17.734 11.016 1 98.62 413 ARG A N 1
ATOM 3094 C CA . ARG A 1 413 ? -29.625 17.125 11.984 1 98.62 413 ARG A CA 1
ATOM 3095 C C . ARG A 1 413 ? -29.906 15.664 11.625 1 98.62 413 ARG A C 1
ATOM 3097 O O . ARG A 1 413 ? -30.484 15.375 10.578 1 98.62 413 ARG A O 1
ATOM 3104 N N . ALA A 1 414 ? -29.469 14.773 12.469 1 98.69 414 ALA A N 1
ATOM 3105 C CA . ALA A 1 414 ? -29.703 13.352 12.258 1 98.69 414 ALA A CA 1
ATOM 3106 C C . ALA A 1 414 ? -30.703 12.805 13.273 1 98.69 414 ALA A C 1
ATOM 3108 O O . ALA A 1 414 ? -30.797 13.312 14.391 1 98.69 414 ALA A O 1
ATOM 3109 N N . GLU A 1 415 ? -31.375 11.641 12.898 1 98.38 415 GLU A N 1
ATOM 3110 C CA . GLU A 1 415 ? -32.406 11.062 13.742 1 98.38 415 GLU A CA 1
ATOM 3111 C C . GLU A 1 415 ? -31.875 9.883 14.539 1 98.38 415 GLU A C 1
ATOM 3113 O O . GLU A 1 415 ? -32.5 9.453 15.516 1 98.38 415 GLU A O 1
ATOM 3118 N N . SER A 1 416 ? -30.797 9.32 14.055 1 98.38 416 SER A N 1
ATOM 3119 C CA . SER A 1 416 ? -30.234 8.141 14.695 1 98.38 416 SER A CA 1
ATOM 3120 C C . SER A 1 416 ? -28.719 8.055 14.469 1 98.38 416 SER A C 1
ATOM 3122 O O . SER A 1 416 ? -28.188 8.734 13.594 1 98.38 416 SER A O 1
ATOM 3124 N N . LEU A 1 417 ? -28.094 7.254 15.32 1 98.38 417 LEU A N 1
ATOM 3125 C CA . LEU A 1 417 ? -26.656 7.012 15.148 1 98.38 417 LEU A CA 1
ATOM 3126 C C . LEU A 1 417 ? -26.375 6.363 13.797 1 98.38 417 LEU A C 1
ATOM 3128 O O . LEU A 1 417 ? -25.406 6.719 13.125 1 98.38 417 LEU A O 1
ATOM 3132 N N . ASP A 1 418 ? -27.25 5.395 13.328 1 98.31 418 ASP A N 1
ATOM 3133 C CA . ASP A 1 418 ? -27.062 4.719 12.047 1 98.31 418 ASP A CA 1
ATOM 3134 C C . ASP A 1 418 ? -27.078 5.719 10.898 1 98.31 418 ASP A C 1
ATOM 3136 O O . ASP A 1 418 ? -26.266 5.629 9.977 1 98.31 418 ASP A O 1
ATOM 3140 N N . GLN A 1 419 ? -27.984 6.609 10.992 1 98.62 419 GLN A N 1
ATOM 3141 C CA . GLN A 1 419 ? -28.078 7.641 9.961 1 98.62 419 GLN A CA 1
ATOM 3142 C C . GLN A 1 419 ? -26.828 8.523 9.969 1 98.62 419 GLN A C 1
ATOM 3144 O O . GLN A 1 419 ? -26.281 8.852 8.906 1 98.62 419 GLN A O 1
ATOM 3149 N N . ALA A 1 420 ? -26.375 8.938 11.125 1 98.81 420 ALA A N 1
ATOM 3150 C CA . ALA A 1 420 ? -25.203 9.781 11.258 1 98.81 420 ALA A CA 1
ATOM 3151 C C . ALA A 1 420 ? -23.953 9.078 10.711 1 98.81 420 ALA A C 1
ATOM 3153 O O . ALA A 1 420 ? -23.141 9.703 10.031 1 98.81 420 ALA A O 1
ATOM 3154 N N . ILE A 1 421 ? -23.828 7.789 11.031 1 98.75 421 ILE A N 1
ATOM 3155 C CA . ILE A 1 421 ? -22.703 7.004 10.531 1 98.75 421 ILE A CA 1
ATOM 3156 C C . ILE A 1 421 ? -22.75 6.93 9.008 1 98.75 421 ILE A C 1
ATOM 3158 O O . ILE A 1 421 ? -21.719 7.074 8.344 1 98.75 421 ILE A O 1
ATOM 3162 N N . MET A 1 422 ? -23.938 6.691 8.484 1 98.38 422 MET A N 1
ATOM 3163 C CA . MET A 1 422 ? -24.109 6.66 7.039 1 98.38 422 MET A CA 1
ATOM 3164 C C . MET A 1 422 ? -23.656 7.973 6.41 1 98.38 422 MET A C 1
ATOM 3166 O O . MET A 1 422 ? -22.984 7.969 5.379 1 98.38 422 MET A O 1
ATOM 3170 N N . TRP A 1 423 ? -24.031 9.117 7.004 1 98.69 423 TRP A N 1
ATOM 3171 C CA . TRP A 1 423 ? -23.641 10.422 6.496 1 98.69 423 TRP A CA 1
ATOM 3172 C C . TRP A 1 423 ? -22.125 10.625 6.625 1 98.69 423 TRP A C 1
ATOM 3174 O O . TRP A 1 423 ? -21.5 11.188 5.73 1 98.69 423 TRP A O 1
ATOM 3184 N N . ASN A 1 424 ? -21.531 10.203 7.723 1 98.69 424 ASN A N 1
ATOM 3185 C CA . ASN A 1 424 ? -20.094 10.266 7.887 1 98.69 424 ASN A CA 1
ATOM 3186 C C . ASN A 1 424 ? -19.375 9.555 6.738 1 98.69 424 ASN A C 1
ATOM 3188 O O . ASN A 1 424 ? -18.391 10.078 6.203 1 98.69 424 ASN A O 1
ATOM 3192 N N . ASN A 1 425 ? -19.875 8.383 6.332 1 98.06 425 ASN A N 1
ATOM 3193 C CA . ASN A 1 425 ? -19.172 7.484 5.422 1 98.06 425 ASN A CA 1
ATOM 3194 C C . ASN A 1 425 ? -19.469 7.828 3.963 1 98.06 425 ASN A C 1
ATOM 3196 O O . ASN A 1 425 ? -18.828 7.301 3.057 1 98.06 425 ASN A O 1
ATOM 3200 N N . GLU A 1 426 ? -20.391 8.719 3.709 1 97.31 426 GLU A N 1
ATOM 3201 C CA . GLU A 1 426 ? -20.859 8.898 2.34 1 97.31 426 GLU A CA 1
ATOM 3202 C C . GLU A 1 426 ? -19.953 9.859 1.571 1 97.31 426 GLU A C 1
ATOM 3204 O O . GLU A 1 426 ? -20.047 9.961 0.346 1 97.31 426 GLU A O 1
ATOM 3209 N N . VAL A 1 427 ? -19.062 10.602 2.281 1 97.44 427 VAL A N 1
ATOM 3210 C CA . VAL A 1 427 ? -18.156 11.531 1.601 1 97.44 427 VAL A CA 1
ATOM 3211 C C . VAL A 1 427 ? -16.953 10.773 1.049 1 97.44 427 VAL A C 1
ATOM 3213 O O . VAL A 1 427 ? -16.641 9.672 1.507 1 97.44 427 VAL A O 1
ATOM 3216 N N . HIS A 1 428 ? -16.266 11.375 0.085 1 96.31 428 HIS A N 1
ATOM 3217 C CA . HIS A 1 428 ? -15.156 10.711 -0.589 1 96.31 428 HIS A CA 1
ATOM 3218 C C . HIS A 1 428 ? -13.945 10.578 0.335 1 96.31 428 HIS A C 1
ATOM 3220 O O . HIS A 1 428 ? -13.203 9.594 0.253 1 96.31 428 HIS A O 1
ATOM 3226 N N . GLN A 1 429 ? -13.758 11.539 1.21 1 97.06 429 GLN A N 1
ATOM 3227 C CA . GLN A 1 429 ? -12.602 11.547 2.098 1 97.06 429 GLN A CA 1
ATOM 3228 C C . GLN A 1 429 ? -12.82 10.633 3.301 1 97.06 429 GLN A C 1
ATOM 3230 O O . GLN A 1 429 ? -13.961 10.422 3.721 1 97.06 429 GLN A O 1
ATOM 3235 N N . GLY A 1 430 ? -11.812 10.07 3.922 1 97.88 430 GLY A N 1
ATOM 3236 C CA . GLY A 1 430 ? -11.867 9.227 5.102 1 97.88 430 GLY A CA 1
ATOM 3237 C C . GLY A 1 430 ? -10.711 9.445 6.055 1 97.88 430 GLY A C 1
ATOM 3238 O O . GLY A 1 430 ? -10.047 8.492 6.465 1 97.88 430 GLY A O 1
ATOM 3239 N N . LEU A 1 431 ? -10.5 10.711 6.488 1 98.06 431 LEU A N 1
ATOM 3240 C CA . LEU A 1 431 ? -9.344 11.023 7.32 1 98.06 431 LEU A CA 1
ATOM 3241 C C . LEU A 1 431 ? -9.672 10.844 8.797 1 98.06 431 LEU A C 1
ATOM 3243 O O . LEU A 1 431 ? -9.25 9.867 9.414 1 98.06 431 LEU A O 1
ATOM 3247 N N . SER A 1 432 ? -10.516 11.734 9.32 1 98.38 432 SER A N 1
ATOM 3248 C CA . SER A 1 432 ? -10.805 11.727 10.75 1 98.38 432 SER A CA 1
ATOM 3249 C C . SER A 1 432 ? -12.297 11.883 11.016 1 98.38 432 SER A C 1
ATOM 3251 O O . SER A 1 432 ? -13.008 12.531 10.242 1 98.38 432 SER A O 1
ATOM 3253 N N . SER A 1 433 ? -12.789 11.266 12.047 1 98.56 433 SER A N 1
ATOM 3254 C CA . SER A 1 433 ? -14.164 11.422 12.508 1 98.56 433 SER A CA 1
ATOM 3255 C C . SER A 1 433 ? -14.273 11.156 14.008 1 98.56 433 SER A C 1
ATOM 3257 O O . SER A 1 433 ? -13.383 10.547 14.602 1 98.56 433 SER A O 1
ATOM 3259 N N . SER A 1 434 ? -15.289 11.68 14.602 1 98.75 434 SER A N 1
ATOM 3260 C CA . SER A 1 434 ? -15.469 11.547 16.047 1 98.75 434 SER A CA 1
ATOM 3261 C C . SER A 1 434 ? -16.938 11.289 16.406 1 98.75 434 SER A C 1
ATOM 3263 O O . SER A 1 434 ? -17.828 11.805 15.734 1 98.75 434 SER A O 1
ATOM 3265 N N . LEU A 1 435 ? -17.125 10.484 17.438 1 98.88 435 LEU A N 1
ATOM 3266 C CA . LEU A 1 435 ? -18.438 10.281 18.047 1 98.88 435 LEU A CA 1
ATOM 3267 C C . LEU A 1 435 ? -18.406 10.672 19.516 1 98.88 435 LEU A C 1
ATOM 3269 O O . LEU A 1 435 ? -17.516 10.242 20.266 1 98.88 435 LEU A O 1
ATOM 3273 N N . PHE A 1 436 ? -19.297 11.539 19.891 1 98.75 436 PHE A N 1
ATOM 3274 C CA . PHE A 1 436 ? -19.516 11.836 21.297 1 98.75 436 PHE A CA 1
ATOM 3275 C C . PHE A 1 436 ? -20.703 11.062 21.844 1 98.75 436 PHE A C 1
ATOM 3277 O O . PHE A 1 436 ? -21.828 11.219 21.344 1 98.75 436 PHE A O 1
ATOM 3284 N N . THR A 1 437 ? -20.5 10.211 22.797 1 98.56 437 THR A N 1
ATOM 3285 C CA . THR A 1 437 ? -21.531 9.352 23.375 1 98.56 437 THR A CA 1
ATOM 3286 C C . THR A 1 437 ? -21.078 8.805 24.734 1 98.56 437 THR A C 1
ATOM 3288 O O . THR A 1 437 ? -19.906 8.875 25.078 1 98.56 437 THR A O 1
ATOM 3291 N N . ALA A 1 438 ? -22.047 8.383 25.516 1 97.06 438 ALA A N 1
ATOM 3292 C CA . ALA A 1 438 ? -21.766 7.664 26.766 1 97.06 438 ALA A CA 1
ATOM 3293 C C . ALA A 1 438 ? -22.109 6.18 26.625 1 97.06 438 ALA A C 1
ATOM 3295 O O . ALA A 1 438 ? -21.844 5.391 27.531 1 97.06 438 ALA A O 1
ATOM 3296 N N . GLY A 1 439 ? -22.609 5.766 25.469 1 96.75 439 GLY A N 1
ATOM 3297 C CA . GLY A 1 439 ? -23.109 4.41 25.312 1 96.75 439 GLY A CA 1
ATOM 3298 C C . GLY A 1 439 ? -22.047 3.428 24.859 1 96.75 439 GLY A C 1
ATOM 3299 O O . GLY A 1 439 ? -21.375 3.643 23.844 1 96.75 439 GLY A O 1
ATOM 3300 N N . LEU A 1 440 ? -22 2.387 25.625 1 96 440 LEU A N 1
ATOM 3301 C CA . LEU A 1 440 ? -21.062 1.324 25.312 1 96 440 LEU A CA 1
ATOM 3302 C C . LEU A 1 440 ? -21.344 0.72 23.938 1 96 440 LEU A C 1
ATOM 3304 O O . LEU A 1 440 ? -20.422 0.467 23.172 1 96 440 LEU A O 1
ATOM 3308 N N . ASP A 1 441 ? -22.562 0.445 23.656 1 96.44 441 ASP A N 1
ATOM 3309 C CA . ASP A 1 441 ? -22.969 -0.143 22.375 1 96.44 441 ASP A CA 1
ATOM 3310 C C . ASP A 1 441 ? -22.641 0.787 21.219 1 96.44 441 ASP A C 1
ATOM 3312 O O . ASP A 1 441 ? -22.188 0.333 20.156 1 96.44 441 ASP A O 1
ATOM 3316 N N . CYS A 1 442 ? -22.781 2.145 21.453 1 97.88 442 CYS A N 1
ATOM 3317 C CA . CYS A 1 442 ? -22.5 3.137 20.422 1 97.88 442 CYS A CA 1
ATOM 3318 C C . CYS A 1 442 ? -21.016 3.193 20.094 1 97.88 442 CYS A C 1
ATOM 3320 O O . CYS A 1 442 ? -20.625 3.303 18.938 1 97.88 442 CYS A O 1
ATOM 3322 N N . ILE A 1 443 ? -20.203 3.123 21.125 1 97.81 443 ILE A N 1
ATOM 3323 C CA . ILE A 1 443 ? -18.75 3.199 20.969 1 97.81 443 ILE A CA 1
ATOM 3324 C C . ILE A 1 443 ? -18.266 2.049 20.094 1 97.81 443 ILE A C 1
ATOM 3326 O O . ILE A 1 443 ? -17.531 2.266 19.125 1 97.81 443 ILE A O 1
ATOM 3330 N N . PHE A 1 444 ? -18.719 0.837 20.328 1 96.5 444 PHE A N 1
ATOM 3331 C CA . PHE A 1 444 ? -18.172 -0.329 19.641 1 96.5 444 PHE A CA 1
ATOM 3332 C C . PHE A 1 444 ? -18.828 -0.513 18.281 1 96.5 444 PHE A C 1
ATOM 3334 O O . PHE A 1 444 ? -18.234 -1.099 17.375 1 96.5 444 PHE A O 1
ATOM 3341 N N . LYS A 1 445 ? -20.078 0.008 18.125 1 97.5 445 LYS A N 1
ATOM 3342 C CA . LYS A 1 445 ? -20.625 0.12 16.766 1 97.5 445 LYS A CA 1
ATOM 3343 C C . LYS A 1 445 ? -19.797 1.082 15.922 1 97.5 445 LYS A C 1
ATOM 3345 O O . LYS A 1 445 ? -19.469 0.783 14.773 1 97.5 445 LYS A O 1
ATOM 3350 N N . TRP A 1 446 ? -19.375 2.164 16.516 1 98.62 446 TRP A N 1
ATOM 3351 C CA . TRP A 1 446 ? -18.656 3.254 15.859 1 98.62 446 TRP A CA 1
ATOM 3352 C C . TRP A 1 446 ? -17.266 2.809 15.422 1 98.62 446 TRP A C 1
ATOM 3354 O O . TRP A 1 446 ? -16.844 3.072 14.297 1 98.62 446 TRP A O 1
ATOM 3364 N N . ILE A 1 447 ? -16.5 2.088 16.188 1 98.19 447 ILE A N 1
ATOM 3365 C CA . ILE A 1 447 ? -15.125 1.735 15.859 1 98.19 447 ILE A CA 1
ATOM 3366 C C . ILE A 1 447 ? -15.086 0.376 15.164 1 98.19 447 ILE A C 1
ATOM 3368 O O . ILE A 1 447 ? -14.016 -0.111 14.797 1 98.19 447 ILE A O 1
ATOM 3372 N N . GLY A 1 448 ? -16.297 -0.275 14.914 1 97.06 448 GLY A N 1
ATOM 3373 C CA . GLY A 1 448 ? -16.406 -1.62 14.375 1 97.06 448 GLY A CA 1
ATOM 3374 C C . GLY A 1 448 ? -16.531 -1.646 12.859 1 97.06 448 GLY A C 1
ATOM 3375 O O . GLY A 1 448 ? -16.297 -0.633 12.195 1 97.06 448 GLY A O 1
ATOM 3376 N N . PRO A 1 449 ? -16.844 -2.801 12.266 1 96.81 449 PRO A N 1
ATOM 3377 C CA . PRO A 1 449 ? -16.812 -3.027 10.82 1 96.81 449 PRO A CA 1
ATOM 3378 C C . PRO A 1 449 ? -17.812 -2.143 10.062 1 96.81 449 PRO A C 1
ATOM 3380 O O . PRO A 1 449 ? -17.578 -1.814 8.898 1 96.81 449 PRO A O 1
ATOM 3383 N N . LYS A 1 450 ? -18.859 -1.749 10.695 1 96.75 450 LYS A N 1
ATOM 3384 C CA . LYS A 1 450 ? -19.891 -0.965 10 1 96.75 450 LYS A CA 1
ATOM 3385 C C . LYS A 1 450 ? -19.938 0.464 10.539 1 96.75 450 LYS A C 1
ATOM 3387 O O . LYS A 1 450 ? -20.906 1.182 10.312 1 96.75 450 LYS A O 1
ATOM 3392 N N . GLY A 1 451 ? -18.938 0.84 11.367 1 98.19 451 GLY A N 1
ATOM 3393 C CA . GLY A 1 451 ? -18.812 2.186 11.906 1 98.19 451 GLY A CA 1
ATOM 3394 C C . GLY A 1 451 ? -18.078 3.135 10.977 1 98.19 451 GLY A C 1
ATOM 3395 O O . GLY A 1 451 ? -18.234 3.062 9.758 1 98.19 451 GLY A O 1
ATOM 3396 N N . SER A 1 452 ? -17.281 4.004 11.555 1 98.62 452 SER A N 1
ATOM 3397 C CA . SER A 1 452 ? -16.516 4.984 10.773 1 98.62 452 SER A CA 1
ATOM 3398 C C . SER A 1 452 ? -15.578 4.301 9.797 1 98.62 452 SER A C 1
ATOM 3400 O O . SER A 1 452 ? -14.922 3.311 10.141 1 98.62 452 SER A O 1
ATOM 3402 N N . ASP A 1 453 ? -15.492 4.824 8.625 1 97.81 453 ASP A N 1
ATOM 3403 C CA . ASP A 1 453 ? -14.562 4.305 7.625 1 97.81 453 ASP A CA 1
ATOM 3404 C C . ASP A 1 453 ? -13.328 5.199 7.508 1 97.81 453 ASP A C 1
ATOM 3406 O O . ASP A 1 453 ? -12.641 5.18 6.484 1 97.81 453 ASP A O 1
ATOM 3410 N N . CYS A 1 454 ? -13.062 6.02 8.547 1 98.19 454 CYS A N 1
ATOM 3411 C CA . CYS A 1 454 ? -11.914 6.922 8.562 1 98.19 454 CYS A CA 1
ATOM 3412 C C . CYS A 1 454 ? -10.68 6.223 9.109 1 98.19 454 CYS A C 1
ATOM 3414 O O . CYS A 1 454 ? -10.781 5.172 9.75 1 98.19 454 CYS A O 1
ATOM 3416 N N . GLY A 1 455 ? -9.523 6.809 8.82 1 97.56 455 GLY A N 1
ATOM 3417 C CA . GLY A 1 455 ? -8.266 6.297 9.359 1 97.56 455 GLY A CA 1
ATOM 3418 C C . GLY A 1 455 ? -8.039 6.695 10.805 1 97.56 455 GLY A C 1
ATOM 3419 O O . GLY A 1 455 ? -7.305 6.016 11.531 1 97.56 455 GLY A O 1
ATOM 3420 N N . ILE A 1 456 ? -8.578 7.785 11.211 1 97.88 456 ILE A N 1
ATOM 3421 C CA . ILE A 1 456 ? -8.555 8.266 12.586 1 97.88 456 ILE A CA 1
ATOM 3422 C C . ILE A 1 456 ? -9.984 8.312 13.133 1 97.88 456 ILE A C 1
ATOM 3424 O O . ILE A 1 456 ? -10.836 9.023 12.602 1 97.88 456 ILE A O 1
ATOM 3428 N N . VAL A 1 457 ? -10.234 7.535 14.141 1 98.44 457 VAL A N 1
ATOM 3429 C CA . VAL A 1 457 ? -11.578 7.398 14.703 1 98.44 457 VAL A CA 1
ATOM 3430 C C . VAL A 1 457 ? -11.555 7.754 16.188 1 98.44 457 VAL A C 1
ATOM 3432 O O . VAL A 1 457 ? -10.93 7.059 16.984 1 98.44 457 VAL A O 1
ATOM 3435 N N . ASN A 1 458 ? -12.289 8.797 16.531 1 98.25 458 ASN A N 1
ATOM 3436 C CA . ASN A 1 458 ? -12.242 9.352 17.891 1 98.25 458 ASN A CA 1
ATOM 3437 C C . ASN A 1 458 ? -13.562 9.156 18.625 1 98.25 458 ASN A C 1
ATOM 3439 O O . ASN A 1 458 ? -14.625 9.109 18 1 98.25 458 ASN A O 1
ATOM 3443 N N . VAL A 1 459 ? -13.43 9 19.922 1 98.12 459 VAL A N 1
ATOM 3444 C CA . VAL A 1 459 ? -14.586 9 20.812 1 98.12 459 VAL A CA 1
ATOM 3445 C C . VAL A 1 459 ? -14.398 10.039 21.922 1 98.12 459 VAL A C 1
ATOM 3447 O O . VAL A 1 459 ? -13.422 9.977 22.672 1 98.12 459 VAL A O 1
ATOM 3450 N N . ASN A 1 460 ? -15.234 11.016 21.969 1 97.25 460 ASN A N 1
ATOM 3451 C CA . ASN A 1 460 ? -15.289 12.039 23 1 97.25 460 ASN A CA 1
ATOM 3452 C C . ASN A 1 460 ? -14.055 12.93 22.969 1 97.25 460 ASN A C 1
ATOM 3454 O O . ASN A 1 460 ? -13.609 13.406 24.016 1 97.25 460 ASN A O 1
ATOM 3458 N N . ILE A 1 461 ? -13.484 13.078 21.875 1 95.94 461 ILE A N 1
ATOM 3459 C CA . ILE A 1 461 ? -12.453 14.062 21.578 1 95.94 461 ILE A CA 1
ATOM 3460 C C . ILE A 1 461 ? -12.672 14.633 20.188 1 95.94 461 ILE A C 1
ATOM 3462 O O . ILE A 1 461 ? -13.383 14.031 19.359 1 95.94 461 ILE A O 1
ATOM 3466 N N . PRO A 1 462 ? -12.102 15.781 19.922 1 96.38 462 PRO A N 1
ATOM 3467 C CA . PRO A 1 462 ? -12.312 16.391 18.609 1 96.38 462 PRO A CA 1
ATOM 3468 C C . PRO A 1 462 ? -11.602 15.641 17.484 1 96.38 462 PRO A C 1
ATOM 3470 O O . PRO A 1 462 ? -10.828 14.719 17.75 1 96.38 462 PRO A O 1
ATOM 3473 N N . THR A 1 463 ? -11.898 16.031 16.203 1 97.25 463 THR A N 1
ATOM 3474 C CA . THR A 1 463 ? -11.312 15.414 15.016 1 97.25 463 THR A CA 1
ATOM 3475 C C . THR A 1 463 ? -9.844 15.805 14.867 1 97.25 463 THR A C 1
ATOM 3477 O O . THR A 1 463 ? -9.086 15.141 14.156 1 97.25 463 THR A O 1
ATOM 3480 N N . ASN A 1 464 ? -9.469 16.922 15.453 1 92.94 464 ASN A N 1
ATOM 3481 C CA . ASN A 1 464 ? -8.078 17.359 15.359 1 92.94 464 ASN A CA 1
ATOM 3482 C C . ASN A 1 464 ? -7.215 16.703 16.438 1 92.94 464 ASN A C 1
ATOM 3484 O O . ASN A 1 464 ? -7.711 16.359 17.516 1 92.94 464 ASN A O 1
ATOM 3488 N N . GLY A 1 465 ? -6.035 16.469 16.172 1 80.19 465 GLY A N 1
ATOM 3489 C CA . GLY A 1 465 ? -5.09 15.914 17.12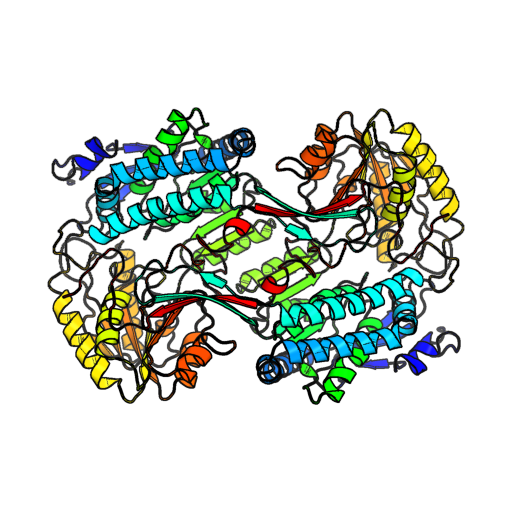5 1 80.19 465 GLY A CA 1
ATOM 3490 C C . GLY A 1 465 ? -4.793 14.445 16.859 1 80.19 465 GLY A C 1
ATOM 3491 O O . GLY A 1 465 ? -5.656 13.703 16.406 1 80.19 465 GLY A O 1
ATOM 3492 N N . ALA A 1 466 ? -3.67 14.141 16.906 1 81.69 466 ALA A N 1
ATOM 3493 C CA . ALA A 1 466 ? -3.211 12.758 16.766 1 81.69 466 ALA A CA 1
ATOM 3494 C C . ALA A 1 466 ? -2.047 12.469 17.703 1 81.69 466 ALA A C 1
ATOM 3496 O O . ALA A 1 466 ? -1.337 13.391 18.125 1 81.69 466 ALA A O 1
ATOM 3497 N N . GLU A 1 467 ? -2.113 11.344 18.219 1 89.56 467 GLU A N 1
ATOM 3498 C CA . GLU A 1 467 ? -0.986 10.898 19.031 1 89.56 467 GLU A CA 1
ATOM 3499 C C . GLU A 1 467 ? 0.071 10.203 18.188 1 89.56 467 GLU A C 1
ATOM 3501 O O . GLU A 1 467 ? -0.258 9.359 17.344 1 89.56 467 GLU A O 1
ATOM 3506 N N . ILE A 1 468 ? 1.255 10.477 18.438 1 90.62 468 ILE A N 1
ATOM 3507 C CA . ILE A 1 468 ? 2.379 10.086 17.594 1 90.62 468 ILE A CA 1
ATOM 3508 C C . ILE A 1 468 ? 2.502 8.57 17.562 1 90.62 468 ILE A C 1
ATOM 3510 O O . ILE A 1 468 ? 2.951 7.996 16.562 1 90.62 468 ILE A O 1
ATOM 3514 N N . GLY A 1 469 ? 2.078 7.949 18.656 1 91.5 469 GLY A N 1
ATOM 3515 C CA . GLY A 1 469 ? 2.207 6.5 18.719 1 91.5 469 GLY A CA 1
ATOM 3516 C C . GLY A 1 469 ? 1.297 5.77 17.75 1 91.5 469 GLY A C 1
ATOM 3517 O O . GLY A 1 469 ? 1.54 4.609 17.422 1 91.5 469 GLY A O 1
ATOM 3518 N N . GLY A 1 470 ? 0.181 6.445 17.406 1 93.69 470 GLY A N 1
ATOM 3519 C CA . GLY A 1 470 ? -0.739 5.883 16.438 1 93.69 470 GLY A CA 1
ATOM 3520 C C . GLY A 1 470 ? -0.491 6.379 15.016 1 93.69 470 GLY A C 1
ATOM 3521 O O . GLY A 1 470 ? -0.076 7.523 14.82 1 93.69 470 GLY A O 1
ATOM 3522 N N . ALA A 1 471 ? -0.788 5.527 14.102 1 92.44 471 ALA A N 1
ATOM 3523 C CA . ALA A 1 471 ? -0.595 5.926 12.711 1 92.44 471 ALA A CA 1
ATOM 3524 C C . ALA A 1 471 ? -1.557 7.043 12.32 1 92.44 471 ALA A C 1
ATOM 3526 O O . ALA A 1 471 ? -2.732 7.02 12.695 1 92.44 471 ALA A O 1
ATOM 3527 N N . PHE A 1 472 ? -0.996 8.023 11.664 1 95.31 472 PHE A N 1
ATOM 3528 C CA . PHE A 1 472 ? -1.778 9.148 11.156 1 95.31 472 PHE A CA 1
ATOM 3529 C C . PHE A 1 472 ? -2.031 9 9.664 1 95.31 472 PHE A C 1
ATOM 3531 O O . PHE A 1 472 ? -1.105 8.719 8.898 1 95.31 472 PHE A O 1
ATOM 3538 N N . GLY A 1 473 ? -3.254 9.188 9.227 1 94.5 473 GLY A N 1
ATOM 3539 C CA . GLY A 1 473 ? -3.629 9.094 7.82 1 94.5 473 GLY A CA 1
ATOM 3540 C C . GLY A 1 473 ? -5.023 8.539 7.613 1 94.5 473 GLY A C 1
ATOM 3541 O O . GLY A 1 473 ? -5.727 8.234 8.578 1 94.5 473 GLY A O 1
ATOM 3542 N N . GLY A 1 474 ? -5.438 8.562 6.41 1 94.94 474 GLY A N 1
ATOM 3543 C CA . GLY A 1 474 ? -6.836 8.227 6.18 1 94.94 474 GLY A CA 1
ATOM 3544 C C . GLY A 1 474 ? -7.027 7.215 5.066 1 94.94 474 GLY A C 1
ATOM 3545 O O . GLY A 1 474 ? -6.062 6.609 4.594 1 94.94 474 GLY A O 1
ATOM 3546 N N . GLU A 1 475 ? -8.289 6.934 4.773 1 96 475 GLU A N 1
ATOM 3547 C CA . GLU A 1 475 ? -8.773 5.98 3.777 1 96 475 GLU A CA 1
ATOM 3548 C C . GLU A 1 475 ? -9.383 6.699 2.576 1 96 475 GLU A C 1
ATOM 3550 O O . GLU A 1 475 ? -9.562 7.918 2.6 1 96 475 GLU A O 1
ATOM 3555 N N . LYS A 1 476 ? -9.789 6.004 1.553 1 96.69 476 LYS A N 1
ATOM 3556 C CA . LYS A 1 476 ? -10.508 6.531 0.395 1 96.69 476 LYS A CA 1
ATOM 3557 C C . LYS A 1 476 ? -9.742 7.68 -0.25 1 96.69 476 LYS A C 1
ATOM 3559 O O . LYS A 1 476 ? -8.555 7.543 -0.571 1 96.69 476 LYS A O 1
ATOM 3564 N N . HIS A 1 477 ? -10.328 8.844 -0.485 1 97.75 477 HIS A N 1
ATOM 3565 C CA . HIS A 1 477 ? -9.695 9.922 -1.233 1 97.75 477 HIS A CA 1
ATOM 3566 C C . HIS A 1 477 ? -8.695 10.68 -0.367 1 97.75 477 HIS A C 1
ATOM 3568 O O . HIS A 1 477 ? -8.07 11.633 -0.831 1 97.75 477 HIS A O 1
ATOM 3574 N N . THR A 1 478 ? -8.539 10.273 0.87 1 97.5 478 THR A N 1
ATOM 3575 C CA . THR A 1 478 ? -7.477 10.812 1.708 1 97.5 478 THR A CA 1
ATOM 3576 C C . THR A 1 478 ? -6.133 10.188 1.341 1 97.5 478 THR A C 1
ATOM 3578 O O . THR A 1 478 ? -5.078 10.742 1.659 1 97.5 478 THR A O 1
ATOM 3581 N N . GLY A 1 479 ? -6.109 9.07 0.668 1 95.25 479 GLY A N 1
ATOM 3582 C CA . GLY A 1 479 ? -4.91 8.641 -0.037 1 95.25 479 GLY A CA 1
ATOM 3583 C C . GLY A 1 479 ? -4.352 7.328 0.479 1 95.25 479 GLY A C 1
ATOM 3584 O O . GLY A 1 479 ? -3.52 6.699 -0.179 1 95.25 479 GLY A O 1
ATOM 3585 N N . GLY A 1 480 ? -4.652 6.914 1.784 1 93.19 480 GLY A N 1
ATOM 3586 C CA . GLY A 1 480 ? -4.301 5.594 2.277 1 93.19 480 GLY A CA 1
ATOM 3587 C C . GLY A 1 480 ? -2.98 5.562 3.02 1 93.19 480 GLY A C 1
ATOM 3588 O O . GLY A 1 480 ? -2.689 4.609 3.744 1 93.19 480 GLY A O 1
ATOM 3589 N N . GLY A 1 481 ? -2.127 6.535 2.826 1 94 481 GLY A N 1
ATOM 3590 C CA . GLY A 1 481 ? -0.855 6.602 3.529 1 94 481 GLY A CA 1
ATOM 3591 C C . GLY A 1 481 ? -1.009 6.762 5.027 1 94 481 GLY A C 1
ATOM 3592 O O . GLY A 1 481 ? -1.971 7.375 5.496 1 94 481 GLY A O 1
ATOM 3593 N N . ARG A 1 482 ? -0.065 6.199 5.715 1 94.38 482 ARG A N 1
ATOM 3594 C CA . ARG A 1 482 ? -0.009 6.336 7.168 1 94.38 482 ARG A CA 1
ATOM 3595 C C . ARG A 1 482 ? 1.354 6.848 7.617 1 94.38 482 ARG A C 1
ATOM 3597 O O . ARG A 1 482 ? 2.389 6.406 7.113 1 94.38 482 ARG A O 1
ATOM 3604 N N . GLU A 1 483 ? 1.341 7.73 8.562 1 92.75 483 GLU A N 1
ATOM 3605 C CA . GLU A 1 483 ? 2.572 8.367 9.023 1 92.75 483 GLU A CA 1
ATOM 3606 C C . GLU A 1 483 ? 2.766 8.188 10.523 1 92.75 483 GLU A C 1
ATOM 3608 O O . GLU A 1 483 ? 1.801 7.945 11.25 1 92.75 483 GLU A O 1
ATOM 3613 N N . SER A 1 484 ? 4.035 8.219 10.984 1 89.06 484 SER A N 1
ATOM 3614 C CA . SER A 1 484 ? 4.484 8.383 12.367 1 89.06 484 SER A CA 1
ATOM 3615 C C . SER A 1 484 ? 4.465 7.051 13.109 1 89.06 484 SER A C 1
ATOM 3617 O O . SER A 1 484 ? 5.477 6.348 13.164 1 89.06 484 SER A O 1
ATOM 3619 N N . GLY A 1 485 ? 3.35 6.641 13.633 1 90.94 485 GLY A N 1
ATOM 3620 C CA . GLY A 1 485 ? 3.305 5.605 14.648 1 90.94 485 GLY A CA 1
ATOM 3621 C C . GLY A 1 485 ? 2.982 4.234 14.094 1 90.94 485 GLY A C 1
ATOM 3622 O O . GLY A 1 485 ? 2.869 4.062 12.875 1 90.94 485 GLY A O 1
ATOM 3623 N N . SER A 1 486 ? 2.918 3.299 15.023 1 92.5 486 SER A N 1
ATOM 3624 C CA . SER A 1 486 ? 2.627 1.898 14.742 1 92.5 486 SER A CA 1
ATOM 3625 C C . SER A 1 486 ? 3.625 1.319 13.742 1 92.5 486 SER A C 1
ATOM 3627 O O . SER A 1 486 ? 4.836 1.37 13.961 1 92.5 486 SER A O 1
ATOM 3629 N N . ASP A 1 487 ? 3.164 0.721 12.734 1 93.31 487 ASP A N 1
ATOM 3630 C CA . ASP A 1 487 ? 4.082 0.074 11.797 1 93.31 487 ASP A CA 1
ATOM 3631 C C . ASP A 1 487 ? 4.25 0.905 10.531 1 93.31 487 ASP A C 1
ATOM 3633 O O . ASP A 1 487 ? 4.539 0.364 9.461 1 93.31 487 ASP A O 1
ATOM 3637 N N . SER A 1 488 ? 4.074 2.252 10.719 1 94.75 488 SER A N 1
ATOM 3638 C CA . SER A 1 488 ? 4.199 3.145 9.578 1 94.75 488 SER A CA 1
ATOM 3639 C C . SER A 1 488 ? 5.605 3.098 8.984 1 94.75 488 SER A C 1
ATOM 3641 O O . SER A 1 488 ? 5.805 3.408 7.812 1 94.75 488 SER A O 1
ATOM 3643 N N . TRP A 1 489 ? 6.641 2.703 9.844 1 97.25 489 TRP A N 1
ATOM 3644 C CA . TRP A 1 489 ? 8.023 2.629 9.391 1 97.25 489 TRP A CA 1
ATOM 3645 C C . TRP A 1 489 ? 8.172 1.631 8.25 1 97.25 489 TRP A C 1
ATOM 3647 O O . TRP A 1 489 ? 9.055 1.771 7.402 1 97.25 489 TRP A O 1
ATOM 3657 N N . LYS A 1 490 ? 7.277 0.694 8.148 1 96.75 490 LYS A N 1
ATOM 3658 C CA . LYS A 1 490 ? 7.348 -0.326 7.105 1 96.75 490 LYS A CA 1
ATOM 3659 C C . LYS A 1 490 ? 7.199 0.293 5.719 1 96.75 490 LYS A C 1
ATOM 3661 O O . LYS A 1 490 ? 7.746 -0.222 4.742 1 96.75 490 LYS A O 1
ATOM 3666 N N . GLN A 1 491 ? 6.484 1.441 5.598 1 96.5 491 GLN A N 1
ATOM 3667 C CA . GLN A 1 491 ? 6.273 2.096 4.312 1 96.5 491 GLN A CA 1
ATOM 3668 C C . GLN A 1 491 ? 7.59 2.617 3.736 1 96.5 491 GLN A C 1
ATOM 3670 O O . GLN A 1 491 ? 7.699 2.842 2.529 1 96.5 491 GLN A O 1
ATOM 3675 N N . TYR A 1 492 ? 8.609 2.764 4.605 1 98.12 492 TYR A N 1
ATOM 3676 C CA . TYR A 1 492 ? 9.883 3.332 4.195 1 98.12 492 TYR A CA 1
ATOM 3677 C C . TYR A 1 492 ? 10.906 2.236 3.928 1 98.12 492 TYR A C 1
ATOM 3679 O O . TYR A 1 492 ? 12.102 2.516 3.773 1 98.12 492 TYR A O 1
ATOM 3687 N N . MET A 1 493 ? 10.453 1.001 3.961 1 97.88 493 MET A N 1
ATOM 3688 C CA . MET A 1 493 ? 11.359 -0.128 3.791 1 97.88 493 MET A CA 1
ATOM 3689 C C . MET A 1 493 ? 10.781 -1.156 2.826 1 97.88 493 MET A C 1
ATOM 3691 O O . MET A 1 493 ? 9.57 -1.171 2.584 1 97.88 493 MET A O 1
ATOM 3695 N N . ARG A 1 494 ? 11.641 -1.893 2.207 1 97.19 494 ARG A N 1
ATOM 3696 C CA . ARG A 1 494 ? 11.203 -3.059 1.447 1 97.19 494 ARG A CA 1
ATOM 3697 C C . ARG A 1 494 ? 11.32 -4.332 2.277 1 97.19 494 ARG A C 1
ATOM 3699 O O . ARG A 1 494 ? 12.266 -4.48 3.061 1 97.19 494 ARG A O 1
ATOM 3706 N N . ARG A 1 495 ? 10.383 -5.188 2.078 1 96 495 ARG A N 1
ATOM 3707 C CA . ARG A 1 495 ? 10.32 -6.457 2.791 1 96 495 ARG A CA 1
ATOM 3708 C C . ARG A 1 495 ? 10.805 -7.605 1.911 1 96 495 ARG A C 1
ATOM 3710 O O . ARG A 1 495 ? 10.5 -7.648 0.717 1 96 495 ARG A O 1
ATOM 3717 N N . SER A 1 496 ? 11.531 -8.516 2.486 1 96.81 496 SER A N 1
ATOM 3718 C CA . SER A 1 496 ? 11.922 -9.75 1.814 1 96.81 496 SER A CA 1
ATOM 3719 C C . SER A 1 496 ? 11.562 -10.969 2.652 1 96.81 496 SER A C 1
ATOM 3721 O O . SER A 1 496 ? 11.852 -11.016 3.85 1 96.81 496 SER A O 1
ATOM 3723 N N . THR A 1 497 ? 10.844 -11.883 2.074 1 97.62 497 THR A N 1
ATOM 3724 C CA . THR A 1 497 ? 10.766 -13.227 2.629 1 97.62 497 THR A CA 1
ATOM 3725 C C . THR A 1 497 ? 12.008 -14.031 2.271 1 97.62 497 THR A C 1
ATOM 3727 O O . THR A 1 497 ? 12.273 -14.289 1.096 1 97.62 497 THR A O 1
ATOM 3730 N N . VAL A 1 498 ? 12.758 -14.406 3.277 1 97.5 498 VAL A N 1
ATOM 3731 C CA . VAL A 1 498 ? 14.055 -15.055 3.08 1 97.5 498 VAL A CA 1
ATOM 3732 C C . VAL A 1 498 ? 13.969 -16.516 3.512 1 97.5 498 VAL A C 1
ATOM 3734 O O . VAL A 1 498 ? 13.57 -16.812 4.637 1 97.5 498 VAL A O 1
ATOM 3737 N N . THR A 1 499 ? 14.258 -17.359 2.666 1 97.44 499 THR A N 1
ATOM 3738 C 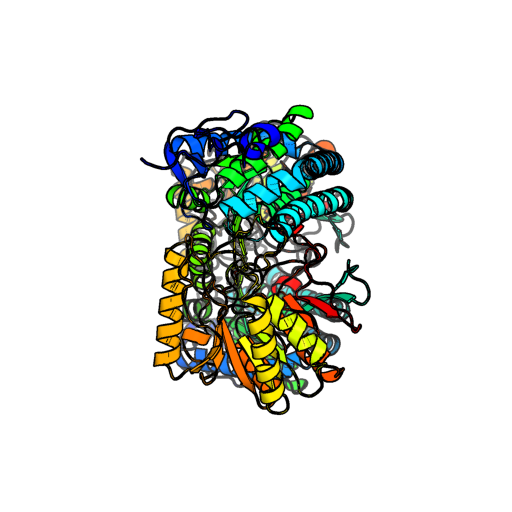CA . THR A 1 499 ? 14.398 -18.766 3.012 1 97.44 499 THR A CA 1
ATOM 3739 C C . THR A 1 499 ? 15.844 -19.219 2.861 1 97.44 499 THR A C 1
ATOM 3741 O O . THR A 1 499 ? 16.453 -19.016 1.812 1 97.44 499 THR A O 1
ATOM 3744 N N . ILE A 1 500 ? 16.438 -19.781 3.885 1 96.06 500 ILE A N 1
ATOM 3745 C CA . ILE A 1 500 ? 17.812 -20.25 3.895 1 96.06 500 ILE A CA 1
ATOM 3746 C C . ILE A 1 500 ? 17.828 -21.766 4.105 1 96.06 500 ILE A C 1
ATOM 3748 O O . ILE A 1 500 ? 17.344 -22.266 5.121 1 96.06 500 ILE A O 1
ATOM 3752 N N . ASN A 1 501 ? 18.312 -22.469 3.166 1 96.5 501 ASN A N 1
ATOM 3753 C CA . ASN A 1 501 ? 18.609 -23.891 3.322 1 96.5 501 ASN A CA 1
ATOM 3754 C C . ASN A 1 501 ? 20.016 -24.109 3.877 1 96.5 501 ASN A C 1
ATOM 3756 O O . ASN A 1 501 ? 21 -23.859 3.188 1 96.5 501 ASN A O 1
ATOM 3760 N N . TYR A 1 502 ? 20.109 -24.609 5.109 1 93.38 502 TYR A N 1
ATOM 3761 C CA . TYR A 1 502 ? 21.422 -24.828 5.723 1 93.38 502 TYR A CA 1
ATOM 3762 C C . TYR A 1 502 ? 21.766 -26.312 5.715 1 93.38 502 TYR A C 1
ATOM 3764 O O . TYR A 1 502 ? 22.672 -26.75 6.438 1 93.38 502 TYR A O 1
ATOM 3772 N N . SER A 1 503 ? 21.016 -27.109 4.98 1 92.25 503 SER A N 1
ATOM 3773 C CA . SER A 1 503 ? 21.266 -28.531 4.824 1 92.25 503 SER A CA 1
ATOM 3774 C C . SER A 1 503 ? 21.797 -28.844 3.43 1 92.25 503 SER A C 1
ATOM 3776 O O . SER A 1 503 ? 22.078 -27.938 2.645 1 92.25 503 SER A O 1
ATOM 3778 N N . LYS A 1 504 ? 21.953 -30.141 3.215 1 89 504 LYS A N 1
ATOM 3779 C CA . LYS A 1 504 ? 22.422 -30.609 1.907 1 89 504 LYS A CA 1
ATOM 3780 C C . LYS A 1 504 ? 21.297 -31.25 1.119 1 89 504 LYS A C 1
ATOM 3782 O O . LYS A 1 504 ? 21.5 -31.719 -0 1 89 504 LYS A O 1
ATOM 3787 N N . GLU A 1 505 ? 20.094 -31.094 1.711 1 86.56 505 GLU A N 1
ATOM 3788 C CA . GLU A 1 505 ? 18.922 -31.672 1.058 1 86.56 505 GLU A CA 1
ATOM 3789 C C . GLU A 1 505 ? 18.094 -30.594 0.343 1 86.56 505 GLU A C 1
ATOM 3791 O O . GLU A 1 505 ? 18.094 -29.438 0.749 1 86.56 505 GLU A O 1
ATOM 3796 N N . LEU A 1 506 ? 17.453 -31.047 -0.775 1 86.06 506 LEU A N 1
ATOM 3797 C CA . LEU A 1 506 ? 16.609 -30.109 -1.521 1 86.06 506 LEU A CA 1
ATOM 3798 C C . LEU A 1 506 ? 15.258 -30.75 -1.845 1 86.06 506 LEU A C 1
ATOM 3800 O O . LEU A 1 506 ? 15.031 -31.188 -2.975 1 86.06 506 LEU A O 1
ATOM 3804 N N . PRO A 1 507 ? 14.461 -30.891 -0.851 1 73.81 507 PRO A N 1
ATOM 3805 C CA . PRO A 1 507 ? 13.117 -31.328 -1.214 1 73.81 507 PRO A CA 1
ATOM 3806 C C . PRO A 1 507 ? 12.414 -30.359 -2.166 1 73.81 507 PRO A C 1
ATOM 3808 O O . PRO A 1 507 ? 12.438 -29.156 -1.946 1 73.81 507 PRO A O 1
ATOM 3811 N N . LEU A 1 508 ? 12.039 -30.844 -3.385 1 68.12 508 LEU A N 1
ATOM 3812 C CA . LEU A 1 508 ? 11.391 -30 -4.383 1 68.12 508 LEU A CA 1
ATOM 3813 C C . LEU A 1 508 ? 9.906 -29.859 -4.09 1 68.12 508 LEU A C 1
ATOM 3815 O O . LEU A 1 508 ? 9.312 -30.703 -3.42 1 68.12 508 LEU A O 1
ATOM 3819 N N . ALA A 1 509 ? 9.445 -28.734 -4.484 1 61.31 509 ALA A N 1
ATOM 3820 C CA . ALA A 1 509 ? 8.023 -28.422 -4.301 1 61.31 509 ALA A CA 1
ATOM 3821 C C . ALA A 1 509 ? 7.148 -29.531 -4.883 1 61.31 509 ALA A C 1
ATOM 3823 O O . ALA A 1 509 ? 7.469 -30.094 -5.934 1 61.31 509 ALA A O 1
ATOM 3824 N N . GLN A 1 510 ? 6.082 -29.906 -4.133 1 58.75 510 GLN A N 1
ATOM 3825 C CA . GLN A 1 510 ? 5.012 -30.812 -4.531 1 58.75 510 GLN A CA 1
ATOM 3826 C C . GLN A 1 510 ? 5.52 -32.25 -4.656 1 58.75 510 GLN A C 1
ATOM 3828 O O . GLN A 1 510 ? 4.898 -33.062 -5.324 1 58.75 510 GLN A O 1
ATOM 3833 N N . GLY A 1 511 ? 6.805 -32.531 -4.125 1 59.88 511 GLY A N 1
ATOM 3834 C CA . GLY A 1 511 ? 7.344 -33.875 -4.066 1 59.88 511 GLY A CA 1
ATOM 3835 C C . GLY A 1 511 ? 7.914 -34.344 -5.395 1 59.88 511 GLY A C 1
ATOM 3836 O O . GLY A 1 511 ? 8.102 -35.562 -5.605 1 59.88 511 GLY A O 1
ATOM 3837 N N . ILE A 1 512 ? 8.219 -33.438 -6.32 1 64.12 512 ILE A N 1
ATOM 3838 C CA . ILE A 1 512 ? 8.711 -33.781 -7.648 1 64.12 512 ILE A CA 1
ATOM 3839 C C . ILE A 1 512 ? 10.172 -34.219 -7.562 1 64.12 512 ILE A C 1
ATOM 3841 O O . ILE A 1 512 ? 10.945 -33.656 -6.785 1 64.12 512 ILE A O 1
ATOM 3845 N N . ARG A 1 513 ? 10.547 -35.438 -8.125 1 64.06 513 ARG A N 1
ATOM 3846 C CA . ARG A 1 513 ? 11.922 -35.906 -8.211 1 64.06 513 ARG A CA 1
ATOM 3847 C C . ARG A 1 513 ? 12.398 -35.938 -9.656 1 64.06 513 ARG A C 1
ATOM 3849 O O . ARG A 1 513 ? 11.789 -36.594 -10.5 1 64.06 513 ARG A O 1
ATOM 3856 N N . PHE A 1 514 ? 13.32 -35.031 -10.062 1 61.09 514 PHE A N 1
ATOM 3857 C CA . PHE A 1 514 ? 13.867 -35 -11.414 1 61.09 514 PHE A CA 1
ATOM 3858 C C . PHE A 1 514 ? 14.945 -36.094 -11.57 1 61.09 514 PHE A C 1
ATOM 3860 O O . PHE A 1 514 ? 15.688 -36.094 -12.555 1 61.09 514 PHE A O 1
ATOM 3867 N N . GLU A 1 515 ? 15.195 -37.125 -10.617 1 54.41 515 GLU A N 1
ATOM 3868 C CA . GLU A 1 515 ? 16.203 -38.156 -10.812 1 54.41 515 GLU A CA 1
ATOM 3869 C C . GLU A 1 515 ? 15.789 -39.125 -11.914 1 54.41 515 GLU A C 1
ATOM 3871 O O . GLU A 1 515 ? 14.602 -39.344 -12.141 1 54.41 515 GLU A O 1
ATOM 3876 N N . MET B 1 1 ? -14.266 -34.75 -38.812 1 38.72 1 MET B N 1
ATOM 3877 C CA . MET B 1 1 ? -15.297 -34.906 -37.781 1 38.72 1 MET B CA 1
ATOM 3878 C C . MET B 1 1 ? -14.828 -34.312 -36.469 1 38.72 1 MET B C 1
ATOM 3880 O O . MET B 1 1 ? -13.773 -34.688 -35.938 1 38.72 1 MET B O 1
ATOM 3884 N N . SER B 1 2 ? -15.172 -33.125 -36.188 1 49.91 2 SER B N 1
ATOM 3885 C CA . SER B 1 2 ? -14.648 -32.312 -35.094 1 49.91 2 SER B CA 1
ATOM 3886 C C . SER B 1 2 ? -14.672 -33.094 -33.781 1 49.91 2 SER B C 1
ATOM 3888 O O . SER B 1 2 ? -15.695 -33.656 -33.406 1 49.91 2 SER B O 1
ATOM 3890 N N . ALA B 1 3 ? -13.523 -33.656 -33.375 1 70.75 3 ALA B N 1
ATOM 3891 C CA . ALA B 1 3 ? -13.391 -34.531 -32.219 1 70.75 3 ALA B CA 1
ATOM 3892 C C . ALA B 1 3 ? -14.273 -34.094 -31.062 1 70.75 3 ALA B C 1
ATOM 3894 O O . ALA B 1 3 ? -14.438 -32.875 -30.844 1 70.75 3 ALA B O 1
ATOM 3895 N N . LEU B 1 4 ? -15.211 -34.875 -30.656 1 87.19 4 LEU B N 1
ATOM 3896 C CA . LEU B 1 4 ? -16.062 -34.656 -29.5 1 87.19 4 LEU B CA 1
ATOM 3897 C C . LEU B 1 4 ? -15.266 -34.062 -28.344 1 87.19 4 LEU B C 1
ATOM 3899 O O . LEU B 1 4 ? -14.086 -34.406 -28.156 1 87.19 4 LEU B O 1
ATOM 3903 N N . PRO B 1 5 ? -15.953 -33.094 -27.656 1 96.06 5 PRO B N 1
ATOM 3904 C CA . PRO B 1 5 ? -15.273 -32.562 -26.484 1 96.06 5 PRO B CA 1
ATOM 3905 C C . PRO B 1 5 ? -14.789 -33.656 -25.531 1 96.06 5 PRO B C 1
ATOM 3907 O O . PRO B 1 5 ? -15.445 -34.688 -25.406 1 96.06 5 PRO B O 1
ATOM 3910 N N . LEU B 1 6 ? -13.664 -33.406 -24.922 1 97.75 6 LEU B N 1
ATOM 3911 C CA . LEU B 1 6 ? -13.016 -34.406 -24.062 1 97.75 6 LEU B CA 1
ATOM 3912 C C . LEU B 1 6 ? -13.945 -34.844 -22.938 1 97.75 6 LEU B C 1
ATOM 3914 O O . LEU B 1 6 ? -13.867 -36 -22.484 1 97.75 6 LEU B O 1
ATOM 3918 N N . ILE B 1 7 ? -14.82 -33.969 -22.531 1 98 7 ILE B N 1
ATOM 3919 C CA . ILE B 1 7 ? -15.695 -34.281 -21.391 1 98 7 ILE B CA 1
ATOM 3920 C C . ILE B 1 7 ? -16.594 -35.438 -21.734 1 98 7 ILE B C 1
ATOM 3922 O O . ILE B 1 7 ? -17.156 -36.094 -20.844 1 98 7 ILE B O 1
ATOM 3926 N N . ASN B 1 8 ? -16.781 -35.75 -22.969 1 97 8 ASN B N 1
ATOM 3927 C CA . ASN B 1 8 ? -17.625 -36.875 -23.391 1 97 8 ASN B CA 1
ATOM 3928 C C . ASN B 1 8 ? -16.812 -38.156 -23.578 1 97 8 ASN B C 1
ATOM 3930 O O . ASN B 1 8 ? -17.359 -39.188 -23.891 1 97 8 ASN B O 1
ATOM 3934 N N . ASP B 1 9 ? -15.516 -38.094 -23.484 1 96.31 9 ASP B N 1
ATOM 3935 C CA . ASP B 1 9 ? -14.633 -39.25 -23.516 1 96.31 9 ASP B CA 1
ATOM 3936 C C . ASP B 1 9 ? -14.57 -39.938 -22.156 1 96.31 9 ASP B C 1
ATOM 3938 O O . ASP B 1 9 ? -14.32 -39.281 -21.141 1 96.31 9 ASP B O 1
ATOM 3942 N N . PRO B 1 10 ? -14.766 -41.25 -22.047 1 95.81 10 PRO B N 1
ATOM 3943 C CA . PRO B 1 10 ? -14.758 -41.969 -20.781 1 95.81 10 PRO B CA 1
ATOM 3944 C C . PRO B 1 10 ? -13.453 -41.781 -20 1 95.81 10 PRO B C 1
ATOM 3946 O O . PRO B 1 10 ? -13.438 -41.844 -18.781 1 95.81 10 PRO B O 1
ATOM 3949 N N . LYS B 1 11 ? -12.453 -41.469 -20.719 1 95 11 LYS B N 1
ATOM 3950 C CA . LYS B 1 11 ? -11.156 -41.25 -20.094 1 95 11 LYS B CA 1
ATOM 3951 C C . LYS B 1 11 ? -11.195 -40.062 -19.141 1 95 11 LYS B C 1
ATOM 3953 O O . LYS B 1 11 ? -10.43 -40 -18.172 1 95 11 LYS B O 1
ATOM 3958 N N . TYR B 1 12 ? -12.109 -39.219 -19.422 1 97.62 12 TYR B N 1
ATOM 3959 C CA . TYR B 1 12 ? -12.195 -38 -18.625 1 97.62 12 TYR B CA 1
ATOM 3960 C C . TYR B 1 12 ? -13.508 -37.938 -17.859 1 97.62 12 TYR B C 1
ATOM 3962 O O . TYR B 1 12 ? -14.07 -36.875 -17.672 1 97.62 12 TYR B O 1
ATOM 3970 N N . ALA B 1 13 ? -14.023 -39.031 -17.422 1 97.38 13 ALA B N 1
ATOM 3971 C CA . ALA B 1 13 ? -15.32 -39.125 -16.766 1 97.38 13 ALA B CA 1
ATOM 3972 C C . ALA B 1 13 ? -15.336 -38.344 -15.453 1 97.38 13 ALA B C 1
ATOM 3974 O O . ALA B 1 13 ? -16.406 -37.938 -14.977 1 97.38 13 ALA B O 1
ATOM 3975 N N . PHE B 1 14 ? -14.141 -38.062 -14.844 1 97.62 14 PHE B N 1
ATOM 3976 C CA . PHE B 1 14 ? -14.039 -37.344 -13.586 1 97.62 14 PHE B CA 1
ATOM 3977 C C . PHE B 1 14 ? -14.578 -35.938 -13.719 1 97.62 14 PHE B C 1
ATOM 3979 O O . PHE B 1 14 ? -15.031 -35.344 -12.742 1 97.62 14 PHE B O 1
ATOM 3986 N N . LEU B 1 15 ? -14.555 -35.312 -14.922 1 98.62 15 LEU B N 1
ATOM 3987 C CA . LEU B 1 15 ? -15.062 -33.969 -15.172 1 98.62 15 LEU B CA 1
ATOM 3988 C C . LEU B 1 15 ? -16.547 -33.875 -14.805 1 98.62 15 LEU B C 1
ATOM 3990 O O . LEU B 1 15 ? -16.953 -32.906 -14.141 1 98.62 15 LEU B O 1
ATOM 3994 N N . LYS B 1 16 ? -17.281 -34.875 -15.242 1 98.31 16 LYS B N 1
ATOM 3995 C CA . LYS B 1 16 ? -18.719 -34.906 -14.961 1 98.31 16 LYS B CA 1
ATOM 3996 C C . LYS B 1 16 ? -19 -35.531 -13.594 1 98.31 16 LYS B C 1
ATOM 3998 O O . LYS B 1 16 ? -19.688 -34.969 -12.758 1 98.31 16 LYS B O 1
ATOM 4003 N N . ASP B 1 17 ? -18.453 -36.656 -13.312 1 98.06 17 ASP B N 1
ATOM 4004 C CA . ASP B 1 17 ? -18.828 -37.5 -12.188 1 98.06 17 ASP B CA 1
ATOM 4005 C C . ASP B 1 17 ? -18.312 -36.938 -10.867 1 98.06 17 ASP B C 1
ATOM 4007 O O . ASP B 1 17 ? -18.969 -37.094 -9.828 1 98.06 17 ASP B O 1
ATOM 4011 N N . GLU B 1 18 ? -17.125 -36.312 -10.922 1 98.06 18 GLU B N 1
ATOM 4012 C CA . GLU B 1 18 ? -16.484 -35.906 -9.68 1 98.06 18 GLU B CA 1
ATOM 4013 C C . GLU B 1 18 ? -16.547 -34.375 -9.523 1 98.06 18 GLU B C 1
ATOM 4015 O O . GLU B 1 18 ? -16.531 -33.875 -8.398 1 98.06 18 GLU B O 1
ATOM 4020 N N . LEU B 1 19 ? -16.625 -33.625 -10.664 1 98.62 19 LEU B N 1
ATOM 4021 C CA . LEU B 1 19 ? -16.531 -32.188 -10.578 1 98.62 19 LEU B CA 1
ATOM 4022 C C . LEU B 1 19 ? -17.828 -31.516 -11.016 1 98.62 19 LEU B C 1
ATOM 4024 O O . LEU B 1 19 ? -17.938 -30.281 -11.016 1 98.62 19 LEU B O 1
ATOM 4028 N N . ASP B 1 20 ? -18.828 -32.312 -11.414 1 97.88 20 ASP B N 1
ATOM 4029 C CA . ASP B 1 20 ? -20.156 -31.828 -11.781 1 97.88 20 ASP B CA 1
ATOM 4030 C C . ASP B 1 20 ? -20.094 -30.812 -12.914 1 97.88 20 ASP B C 1
ATOM 4032 O O . ASP B 1 20 ? -20.766 -29.781 -12.867 1 97.88 20 ASP B O 1
ATOM 4036 N N . LEU B 1 21 ? -19.156 -31 -13.852 1 98.69 21 LEU B N 1
ATOM 4037 C CA . LEU B 1 21 ? -19.078 -30.172 -15.047 1 98.69 21 LEU B CA 1
ATOM 4038 C C . LEU B 1 21 ? -19.969 -30.734 -16.156 1 98.69 21 LEU B C 1
ATOM 4040 O O . LEU B 1 21 ? -20.328 -31.922 -16.125 1 98.69 21 LEU B O 1
ATOM 4044 N N . LYS B 1 22 ? -20.328 -29.859 -17.047 1 98.25 22 LYS B N 1
ATOM 4045 C CA . LYS B 1 22 ? -21.156 -30.203 -18.203 1 98.25 22 LYS B CA 1
ATOM 4046 C C . LYS B 1 22 ? -20.484 -29.766 -19.5 1 98.25 22 LYS B C 1
ATOM 4048 O O . LYS B 1 22 ? -19.406 -29.156 -19.484 1 98.25 22 LYS B O 1
ATOM 4053 N N . GLU B 1 23 ? -21.062 -30.188 -20.594 1 97.75 23 GLU B N 1
ATOM 4054 C CA . GLU B 1 23 ? -20.531 -29.781 -21.891 1 97.75 23 GLU B CA 1
ATOM 4055 C C . GLU B 1 23 ? -20.531 -28.266 -22.031 1 97.75 23 GLU B C 1
ATOM 4057 O O . GLU B 1 23 ? -19.594 -27.672 -22.578 1 97.75 23 GLU B O 1
ATOM 4062 N N . GLU B 1 24 ? -21.594 -27.656 -21.516 1 98.12 24 GLU B N 1
ATOM 4063 C CA . GLU B 1 24 ? -21.672 -26.219 -21.375 1 98.12 24 GLU B CA 1
ATOM 4064 C C . GLU B 1 24 ? -21.969 -25.828 -19.922 1 98.12 24 GLU B C 1
ATOM 4066 O O . GLU B 1 24 ? -22.922 -26.328 -19.328 1 98.12 24 GLU B O 1
ATOM 4071 N N . ASN B 1 25 ? -21.203 -24.938 -19.344 1 98.69 25 ASN B N 1
ATOM 4072 C CA . ASN B 1 25 ? -21.297 -24.531 -17.938 1 98.69 25 ASN B CA 1
ATOM 4073 C C . ASN B 1 25 ? -21.578 -23.047 -17.812 1 98.69 25 ASN B C 1
ATOM 4075 O O . ASN B 1 25 ? -21.156 -22.25 -18.656 1 98.69 25 ASN B O 1
ATOM 4079 N N . SER B 1 26 ? -22.297 -22.641 -16.797 1 98.56 26 SER B N 1
ATOM 4080 C CA . SER B 1 26 ? -22.484 -21.234 -16.484 1 98.56 26 SER B CA 1
ATOM 4081 C C . SER B 1 26 ? -21.25 -20.672 -15.766 1 98.56 26 SER B C 1
ATOM 4083 O O . SER B 1 26 ? -20.766 -21.266 -14.805 1 98.56 26 SER B O 1
ATOM 4085 N N . GLY B 1 27 ? -20.844 -19.484 -16.234 1 98.62 27 GLY B N 1
ATOM 4086 C CA . GLY B 1 27 ? -19.625 -18.906 -15.703 1 98.62 27 GLY B CA 1
ATOM 4087 C C . GLY B 1 27 ? -19.875 -17.812 -14.688 1 98.62 27 GLY B C 1
ATOM 4088 O O . GLY B 1 27 ? -18.953 -17.125 -14.25 1 98.62 27 GLY B O 1
ATOM 4089 N N . MET B 1 28 ? -21.156 -17.625 -14.32 1 98.56 28 MET B N 1
ATOM 4090 C CA . MET B 1 28 ? -21.531 -16.641 -13.305 1 98.56 28 MET B CA 1
ATOM 4091 C C . MET B 1 28 ? -22.188 -17.297 -12.109 1 98.56 28 MET B C 1
ATOM 4093 O O . MET B 1 28 ? -22.969 -18.25 -12.266 1 98.56 28 MET B O 1
ATOM 4097 N N . PHE B 1 29 ? -21.891 -16.781 -10.914 1 98.62 29 PHE B N 1
ATOM 4098 C CA . PHE B 1 29 ? -22.516 -17.312 -9.703 1 98.62 29 PHE B CA 1
ATOM 4099 C C . PHE B 1 29 ? -22.625 -16.219 -8.641 1 98.62 29 PHE B C 1
ATOM 4101 O O . PHE B 1 29 ? -21.641 -15.516 -8.367 1 98.62 29 PHE B O 1
ATOM 4108 N N . ASP B 1 30 ? -23.719 -15.984 -8.031 1 98.44 30 ASP B N 1
ATOM 4109 C CA . ASP B 1 30 ? -23.938 -15.055 -6.93 1 98.44 30 ASP B CA 1
ATOM 4110 C C . ASP B 1 30 ? -24.891 -15.648 -5.891 1 98.44 30 ASP B C 1
ATOM 4112 O O . ASP B 1 30 ? -25.547 -14.906 -5.156 1 98.44 30 ASP B O 1
ATOM 4116 N N . GLY B 1 31 ? -25 -16.938 -5.777 1 97.75 31 GLY B N 1
ATOM 4117 C CA . GLY B 1 31 ? -25.969 -17.703 -5.035 1 97.75 31 GLY B CA 1
ATOM 4118 C C . GLY B 1 31 ? -26.781 -18.641 -5.91 1 97.75 31 GLY B C 1
ATOM 4119 O O . GLY B 1 31 ? -27.359 -19.625 -5.418 1 97.75 31 GLY B O 1
ATOM 4120 N N . THR B 1 32 ? -26.797 -18.281 -7.133 1 98 32 THR B N 1
ATOM 4121 C CA . THR B 1 32 ? -27.359 -19.094 -8.203 1 98 32 THR B CA 1
ATOM 4122 C C . THR B 1 32 ? -26.453 -19.062 -9.438 1 98 32 THR B C 1
ATOM 4124 O O . THR B 1 32 ? -25.797 -18.062 -9.703 1 98 32 THR B O 1
ATOM 4127 N N . TRP B 1 33 ? -26.391 -20.172 -10.156 1 98.56 33 TRP B N 1
ATOM 4128 C CA . TRP B 1 33 ? -25.641 -20.219 -11.398 1 98.56 33 TRP B CA 1
ATOM 4129 C C . TRP B 1 33 ? -26.406 -19.594 -12.547 1 98.56 33 TRP B C 1
ATOM 4131 O O . TRP B 1 33 ? -27.594 -19.891 -12.742 1 98.56 33 TRP B O 1
ATOM 4141 N N . PHE B 1 34 ? -25.75 -18.672 -13.258 1 98.31 34 PHE B N 1
ATOM 4142 C CA . PHE B 1 34 ? -26.344 -17.984 -14.398 1 98.31 34 PHE B CA 1
ATOM 4143 C C . PHE B 1 34 ? -25.266 -17.5 -15.352 1 98.31 34 PHE B C 1
ATOM 4145 O O . PHE B 1 34 ? -24.078 -17.672 -15.102 1 98.31 34 PHE B O 1
ATOM 4152 N N . ALA B 1 35 ? -25.531 -17.031 -16.484 1 97.88 35 ALA B N 1
ATOM 4153 C CA . ALA B 1 35 ? -24.641 -16.375 -17.422 1 97.88 35 ALA B CA 1
ATOM 4154 C C . ALA B 1 35 ? -25.375 -16.016 -18.719 1 97.88 35 ALA B C 1
ATOM 4156 O O . ALA B 1 35 ? -26.172 -16.812 -19.219 1 97.88 35 ALA B O 1
ATOM 4157 N N . SER B 1 36 ? -25.141 -14.836 -19.188 1 97.62 36 SER B N 1
ATOM 4158 C CA . SER B 1 36 ? -25.859 -14.391 -20.375 1 97.62 36 SER B CA 1
ATOM 4159 C C . SER B 1 36 ? -24.891 -13.891 -21.438 1 97.62 36 SER B C 1
ATOM 4161 O O . SER B 1 36 ? -25.312 -13.219 -22.391 1 97.62 36 SER B O 1
ATOM 4163 N N . GLY B 1 37 ? -23.625 -14.125 -21.266 1 97.12 37 GLY B N 1
ATOM 4164 C CA . GLY B 1 37 ? -22.625 -13.648 -22.219 1 97.12 37 GLY B CA 1
ATOM 4165 C C . GLY B 1 37 ? -22.281 -14.68 -23.281 1 97.12 37 GLY B C 1
ATOM 4166 O O . GLY B 1 37 ? -23.109 -15.516 -23.641 1 97.12 37 GLY B O 1
ATOM 4167 N N . ASP B 1 38 ? -21.109 -14.555 -23.844 1 96.88 38 ASP B N 1
ATOM 4168 C CA . ASP B 1 38 ? -20.656 -15.422 -24.922 1 96.88 38 ASP B CA 1
ATOM 4169 C C . ASP B 1 38 ? -20.234 -16.781 -24.391 1 96.88 38 ASP B C 1
ATOM 4171 O O . ASP B 1 38 ? -19.797 -16.906 -23.25 1 96.88 38 ASP B O 1
ATOM 4175 N N . VAL B 1 39 ? -20.375 -17.781 -25.219 1 97.62 39 VAL B N 1
ATOM 4176 C CA . VAL B 1 39 ? -19.859 -19.109 -24.922 1 97.62 39 VAL B CA 1
ATOM 4177 C C . VAL B 1 39 ? -18.422 -19.234 -25.391 1 97.62 39 VAL B C 1
ATOM 4179 O O . VAL B 1 39 ? -18.109 -18.922 -26.547 1 97.62 39 VAL B O 1
ATOM 4182 N N . VAL B 1 40 ? -17.562 -19.688 -24.516 1 97.06 40 VAL B N 1
ATOM 4183 C CA . VAL B 1 40 ? -16.141 -19.812 -24.828 1 97.06 40 VAL B CA 1
ATOM 4184 C C . VAL B 1 40 ? -15.703 -21.266 -24.625 1 97.06 40 VAL B C 1
ATOM 4186 O O . VAL B 1 40 ? -16.078 -21.891 -23.625 1 97.06 40 VAL B O 1
ATOM 4189 N N . ALA B 1 41 ? -14.961 -21.781 -25.578 1 97.38 41 ALA B N 1
ATOM 4190 C CA . ALA B 1 41 ? -14.438 -23.141 -25.469 1 97.38 41 ALA B CA 1
ATOM 4191 C C . ALA B 1 41 ? -13.148 -23.172 -24.641 1 97.38 41 ALA B C 1
ATOM 4193 O O . ALA B 1 41 ? -12.297 -22.297 -24.781 1 97.38 41 ALA B O 1
ATOM 4194 N N . SER B 1 42 ? -13.086 -24.109 -23.75 1 97.5 42 SER B N 1
ATOM 4195 C CA . SER B 1 42 ? -11.836 -24.422 -23.062 1 97.5 42 SER B CA 1
ATOM 4196 C C . SER B 1 42 ? -11.055 -25.5 -23.781 1 97.5 42 SER B C 1
ATOM 4198 O O . SER B 1 42 ? -11.609 -26.531 -24.156 1 97.5 42 SER B O 1
ATOM 4200 N N . VAL B 1 43 ? -9.781 -25.234 -23.984 1 97.44 43 VAL B N 1
ATOM 4201 C CA . VAL B 1 43 ? -8.984 -26.094 -24.844 1 97.44 43 VAL B CA 1
ATOM 4202 C C . VAL B 1 43 ? -7.871 -26.75 -24.031 1 97.44 43 VAL B C 1
ATOM 4204 O O . VAL B 1 43 ? -7.273 -26.109 -23.156 1 97.44 43 VAL B O 1
ATOM 4207 N N . CYS B 1 44 ? -7.617 -28.016 -24.266 1 98.25 44 CYS B N 1
ATOM 4208 C CA . CYS B 1 44 ? -6.508 -28.75 -23.656 1 98.25 44 CYS B CA 1
ATOM 4209 C C . CYS B 1 44 ? -5.203 -28.453 -24.391 1 98.25 44 CYS B C 1
ATOM 4211 O O . CYS B 1 44 ? -5.055 -28.828 -25.562 1 98.25 44 CYS B O 1
ATOM 4213 N N . PRO B 1 45 ? -4.203 -27.891 -23.734 1 98.44 45 PRO B N 1
ATOM 4214 C CA . PRO B 1 45 ? -2.971 -27.516 -24.422 1 98.44 45 PRO B CA 1
ATOM 4215 C C . PRO B 1 45 ? -2.135 -28.734 -24.828 1 98.44 45 PRO B C 1
ATOM 4217 O O . PRO B 1 45 ? -1.249 -28.625 -25.688 1 98.44 45 PRO B O 1
ATOM 4220 N N . ALA B 1 46 ? -2.369 -29.891 -24.266 1 97.81 46 ALA B N 1
ATOM 4221 C CA . ALA B 1 46 ? -1.572 -31.094 -24.516 1 97.81 46 ALA B CA 1
ATOM 4222 C C . ALA B 1 46 ? -1.945 -31.719 -25.859 1 97.81 46 ALA B C 1
ATOM 4224 O O . ALA B 1 46 ? -1.154 -32.469 -26.438 1 97.81 46 ALA B O 1
ATOM 4225 N N . ASN B 1 47 ? -3.193 -31.406 -26.391 1 96.31 47 ASN B N 1
ATOM 4226 C CA . ASN B 1 47 ? -3.598 -32.062 -27.625 1 96.31 47 ASN B CA 1
ATOM 4227 C C . ASN B 1 47 ? -4.449 -31.141 -28.5 1 96.31 47 ASN B C 1
ATOM 4229 O O . ASN B 1 47 ? -4.836 -31.516 -29.609 1 96.31 47 ASN B O 1
ATOM 4233 N N . GLY B 1 48 ? -4.785 -29.938 -28.016 1 95 48 GLY B N 1
ATOM 4234 C CA . GLY B 1 48 ? -5.496 -28.953 -28.797 1 95 48 GLY B CA 1
ATOM 4235 C C . GLY B 1 48 ? -6.992 -29.203 -28.875 1 95 48 GLY B C 1
ATOM 4236 O O . GLY B 1 48 ? -7.719 -28.484 -29.562 1 95 48 GLY B O 1
ATOM 4237 N N . ARG B 1 49 ? -7.52 -30.141 -28.172 1 96.56 49 ARG B N 1
ATOM 4238 C CA . ARG B 1 49 ? -8.938 -30.484 -28.234 1 96.56 49 ARG B CA 1
ATOM 4239 C C . ARG B 1 49 ? -9.742 -29.672 -27.219 1 96.56 49 ARG B C 1
ATOM 4241 O O . ARG B 1 49 ? -9.219 -29.266 -26.188 1 96.56 49 ARG B O 1
ATOM 4248 N N . ILE B 1 50 ? -11.023 -29.5 -27.562 1 97.88 50 ILE B N 1
ATOM 4249 C CA . ILE B 1 50 ? -11.945 -28.812 -26.656 1 97.88 50 ILE B CA 1
ATOM 4250 C C . ILE B 1 50 ? -12.273 -29.719 -25.484 1 97.88 50 ILE B C 1
ATOM 4252 O O . ILE B 1 50 ? -12.578 -30.906 -25.656 1 97.88 50 ILE B O 1
ATOM 4256 N N . ILE B 1 51 ? -12.164 -29.188 -24.266 1 98.56 51 ILE B N 1
ATOM 4257 C CA . ILE B 1 51 ? -12.523 -29.938 -23.062 1 98.56 51 ILE B CA 1
ATOM 4258 C C . ILE B 1 51 ? -14.031 -29.844 -22.828 1 98.56 51 ILE B C 1
ATOM 4260 O O . ILE B 1 51 ? -14.727 -30.859 -22.797 1 98.56 51 ILE B O 1
ATOM 4264 N N . ALA B 1 52 ? -14.523 -28.688 -22.703 1 98.5 52 ALA B N 1
ATOM 4265 C CA . ALA B 1 52 ? -15.906 -28.25 -22.516 1 98.5 52 ALA B CA 1
ATOM 4266 C C . ALA B 1 52 ? -16.047 -26.75 -22.781 1 98.5 52 ALA B C 1
ATOM 4268 O O . ALA B 1 52 ? -15.133 -26.125 -23.312 1 98.5 52 ALA B O 1
ATOM 4269 N N . LYS B 1 53 ? -17.266 -26.219 -22.547 1 98.38 53 LYS B N 1
ATOM 4270 C CA . LYS B 1 53 ? -17.516 -24.797 -22.812 1 98.38 53 LYS B CA 1
ATOM 4271 C C . LYS B 1 53 ? -18.047 -24.094 -21.578 1 98.38 53 LYS B C 1
ATOM 4273 O O . LYS B 1 53 ? -18.609 -24.75 -20.672 1 98.38 53 LYS B O 1
ATOM 4278 N N . VAL B 1 54 ? -17.875 -22.812 -21.484 1 98.5 54 VAL B N 1
ATOM 4279 C CA . VAL B 1 54 ? -18.406 -21.969 -20.406 1 98.5 54 VAL B CA 1
ATOM 4280 C C . VAL B 1 54 ? -19.094 -20.75 -21.016 1 98.5 54 VAL B C 1
ATOM 4282 O O . VAL B 1 54 ? -18.531 -20.062 -21.875 1 98.5 54 VAL B O 1
ATOM 4285 N N . ARG B 1 55 ? -20.328 -20.531 -20.641 1 98.5 55 ARG B N 1
ATOM 4286 C CA . ARG B 1 55 ? -20.984 -19.281 -20.953 1 98.5 55 ARG B CA 1
ATOM 4287 C C . ARG B 1 55 ? -20.547 -18.172 -20 1 98.5 55 ARG B C 1
ATOM 4289 O O . ARG B 1 55 ? -20.734 -18.281 -18.781 1 98.5 55 ARG B O 1
ATOM 4296 N N . THR B 1 56 ? -19.922 -17.094 -20.5 1 98 56 THR B N 1
ATOM 4297 C CA . THR B 1 56 ? -19.375 -16.016 -19.703 1 98 56 THR B CA 1
ATOM 4298 C C . THR B 1 56 ? -20.453 -14.977 -19.359 1 98 56 THR B C 1
ATOM 4300 O O . THR B 1 56 ? -21.609 -15.125 -19.766 1 98 56 THR B O 1
ATOM 4303 N N . GLY B 1 57 ? -20.094 -13.984 -18.578 1 97.25 57 GLY B N 1
ATOM 4304 C CA . GLY B 1 57 ? -21.016 -12.93 -18.203 1 97.25 57 GLY B CA 1
ATOM 4305 C C . GLY B 1 57 ? -20.859 -11.672 -19.047 1 97.25 57 GLY B C 1
ATOM 4306 O O . GLY B 1 57 ? -19.859 -11.5 -19.734 1 97.25 57 GLY B O 1
ATOM 4307 N N . ASN B 1 58 ? -21.922 -10.852 -19.047 1 97.31 58 ASN B N 1
ATOM 4308 C CA . ASN B 1 58 ? -21.859 -9.5 -19.594 1 97.31 58 ASN B CA 1
ATOM 4309 C C . ASN B 1 58 ? -21.922 -8.445 -18.5 1 97.31 58 ASN B C 1
ATOM 4311 O O . ASN B 1 58 ? -21.828 -8.766 -17.312 1 97.31 58 ASN B O 1
ATOM 4315 N N . ALA B 1 59 ? -22.047 -7.172 -18.891 1 97.69 59 ALA B N 1
ATOM 4316 C CA . ALA B 1 59 ? -22.016 -6.055 -17.953 1 97.69 59 ALA B CA 1
ATOM 4317 C C . ALA B 1 59 ? -23.156 -6.156 -16.938 1 97.69 59 ALA B C 1
ATOM 4319 O O . ALA B 1 59 ? -22.969 -5.863 -15.75 1 97.69 59 ALA B O 1
ATOM 4320 N N . SER B 1 60 ? -24.297 -6.52 -17.375 1 98.25 60 SER B N 1
ATOM 4321 C CA . SER B 1 60 ? -25.453 -6.668 -16.484 1 98.25 60 SER B CA 1
ATOM 4322 C C . SER B 1 60 ? -25.219 -7.773 -15.461 1 98.25 60 SER B C 1
ATOM 4324 O O . SER B 1 60 ? -25.531 -7.609 -14.281 1 98.25 60 SER B O 1
ATOM 4326 N N . ASP B 1 61 ? -24.703 -8.906 -15.945 1 98.5 61 ASP B N 1
ATOM 4327 C CA . ASP B 1 61 ? -24.359 -10.016 -15.047 1 98.5 61 ASP B CA 1
ATOM 4328 C C . ASP B 1 61 ? -23.344 -9.586 -13.992 1 98.5 61 ASP B C 1
ATOM 4330 O O . ASP B 1 61 ? -23.484 -9.938 -12.82 1 98.5 61 ASP B O 1
ATOM 4334 N N . TYR B 1 62 ? -22.375 -8.82 -14.445 1 98.5 62 TYR B N 1
ATOM 4335 C CA . TYR B 1 62 ? -21.344 -8.305 -13.547 1 98.5 62 TYR B CA 1
ATOM 4336 C C . TYR B 1 62 ? -21.969 -7.473 -12.43 1 98.5 62 TYR B C 1
ATOM 4338 O O . TYR B 1 62 ? -21.688 -7.703 -11.25 1 98.5 62 TYR B O 1
ATOM 4346 N N . ASN B 1 63 ? -22.797 -6.535 -12.789 1 98.62 63 ASN B N 1
ATOM 4347 C CA . ASN B 1 63 ? -23.438 -5.656 -11.805 1 98.62 63 ASN B CA 1
ATOM 4348 C C . ASN B 1 63 ? -24.281 -6.449 -10.812 1 98.62 63 ASN B C 1
ATOM 4350 O O . ASN B 1 63 ? -24.297 -6.133 -9.617 1 98.62 63 ASN B O 1
ATOM 4354 N N . ARG B 1 64 ? -24.938 -7.438 -11.328 1 98.56 64 ARG B N 1
ATOM 4355 C CA . ARG B 1 64 ? -25.719 -8.305 -10.461 1 98.56 64 ARG B CA 1
ATOM 4356 C C . ARG B 1 64 ? -24.859 -8.977 -9.406 1 98.56 64 ARG B C 1
ATOM 4358 O O . ARG B 1 64 ? -25.219 -9.016 -8.234 1 98.56 64 ARG B O 1
ATOM 4365 N N . CYS B 1 65 ? -23.688 -9.484 -9.812 1 98.69 65 CYS B N 1
ATOM 4366 C CA . CYS B 1 65 ? -22.766 -10.164 -8.906 1 98.69 65 CYS B CA 1
ATOM 4367 C C . CYS B 1 65 ? -22.234 -9.195 -7.852 1 98.69 65 CYS B C 1
ATOM 4369 O O . CYS B 1 65 ? -22.141 -9.547 -6.672 1 98.69 65 CYS B O 1
ATOM 4371 N N . VAL B 1 66 ? -21.891 -7.953 -8.227 1 98.75 66 VAL B N 1
ATOM 4372 C CA . VAL B 1 66 ? -21.344 -6.965 -7.305 1 98.75 66 VAL B CA 1
ATOM 4373 C C . VAL B 1 66 ? -22.391 -6.609 -6.25 1 98.75 66 VAL B C 1
ATOM 4375 O O . VAL B 1 66 ? -22.094 -6.578 -5.055 1 98.75 66 VAL B O 1
ATOM 4378 N N . GLU B 1 67 ? -23.609 -6.348 -6.668 1 98.62 67 GLU B N 1
ATOM 4379 C CA . GLU B 1 67 ? -24.688 -5.992 -5.754 1 98.62 67 GLU B CA 1
ATOM 4380 C C . GLU B 1 67 ? -24.969 -7.121 -4.766 1 98.62 67 GLU B C 1
ATOM 4382 O O . GLU B 1 67 ? -25.156 -6.879 -3.572 1 98.62 67 GLU B O 1
ATOM 4387 N N . ALA B 1 68 ? -25 -8.336 -5.309 1 98.81 68 ALA B N 1
ATOM 4388 C CA . ALA B 1 68 ? -25.234 -9.492 -4.449 1 98.81 68 ALA B CA 1
ATOM 4389 C C . ALA B 1 68 ? -24.109 -9.641 -3.424 1 98.81 68 ALA B C 1
ATOM 4391 O O . ALA B 1 68 ? -24.375 -9.961 -2.26 1 98.81 68 ALA B O 1
ATOM 4392 N N . ALA B 1 69 ? -22.875 -9.453 -3.855 1 98.81 69 ALA B N 1
ATOM 4393 C CA . ALA B 1 69 ? -21.734 -9.555 -2.959 1 98.81 69 ALA B CA 1
ATOM 4394 C C . ALA B 1 69 ? -21.797 -8.492 -1.865 1 98.81 69 ALA B C 1
ATOM 4396 O O . ALA B 1 69 ? -21.453 -8.758 -0.711 1 98.81 69 ALA B O 1
ATOM 4397 N N . GLN B 1 70 ? -22.188 -7.254 -2.174 1 98.44 70 GLN B N 1
ATOM 4398 C CA . GLN B 1 70 ? -22.344 -6.184 -1.191 1 98.44 70 GLN B CA 1
ATOM 4399 C C . GLN B 1 70 ? -23.375 -6.551 -0.132 1 98.44 70 GLN B C 1
ATOM 4401 O O . GLN B 1 70 ? -23.156 -6.328 1.061 1 98.44 70 GLN B O 1
ATOM 4406 N N . GLN B 1 71 ? -24.484 -7.102 -0.618 1 98.31 71 GLN B N 1
ATOM 4407 C CA . GLN B 1 71 ? -25.531 -7.5 0.315 1 98.31 71 GLN B CA 1
ATOM 4408 C C . GLN B 1 71 ? -25.062 -8.633 1.221 1 98.31 71 GLN B C 1
ATOM 4410 O O . GLN B 1 71 ? -25.328 -8.625 2.426 1 98.31 71 GLN B O 1
ATOM 4415 N N . ALA B 1 72 ? -24.375 -9.57 0.632 1 98.69 72 ALA B N 1
ATOM 4416 C CA . ALA B 1 72 ? -23.875 -10.719 1.381 1 98.69 72 ALA B CA 1
ATOM 4417 C C . ALA B 1 72 ? -22.844 -10.297 2.42 1 98.69 72 ALA B C 1
ATOM 4419 O O . ALA B 1 72 ? -22.734 -10.898 3.488 1 98.69 72 ALA B O 1
ATOM 4420 N N . TRP B 1 73 ? -22.094 -9.258 2.123 1 98.38 73 TRP B N 1
ATOM 4421 C CA . TRP B 1 73 ? -21.062 -8.766 3.02 1 98.38 73 TRP B CA 1
ATOM 4422 C C . TRP B 1 73 ? -21.641 -8.375 4.375 1 98.38 73 TRP B C 1
ATOM 4424 O O . TRP B 1 73 ? -21.031 -8.609 5.414 1 98.38 73 TRP B O 1
ATOM 4434 N N . HIS B 1 74 ? -22.828 -7.805 4.367 1 96.81 74 HIS B N 1
ATOM 4435 C CA . HIS B 1 74 ? -23.453 -7.332 5.605 1 96.81 74 HIS B CA 1
ATOM 4436 C C . HIS B 1 74 ? -23.703 -8.492 6.566 1 96.81 74 HIS B C 1
ATOM 4438 O O . HIS B 1 74 ? -23.594 -8.328 7.781 1 96.81 74 HIS B O 1
ATOM 4444 N N . ILE B 1 75 ? -23.969 -9.594 5.992 1 97.38 75 ILE B N 1
ATOM 4445 C CA . ILE B 1 75 ? -24.203 -10.789 6.797 1 97.38 75 ILE B CA 1
ATOM 4446 C C . ILE B 1 75 ? -22.875 -11.406 7.211 1 97.38 75 ILE B C 1
ATOM 4448 O O . ILE B 1 75 ? -22.672 -11.734 8.383 1 97.38 75 ILE B O 1
ATOM 4452 N N . TRP B 1 76 ? -22 -11.531 6.336 1 98.56 76 TRP B N 1
ATOM 4453 C CA . TRP B 1 76 ? -20.719 -12.18 6.539 1 98.56 76 TRP B CA 1
ATOM 4454 C C . TRP B 1 76 ? -19.875 -11.414 7.566 1 98.56 76 TRP B C 1
ATOM 4456 O O . TRP B 1 76 ? -19.281 -12.023 8.453 1 98.56 76 TRP B O 1
ATOM 4466 N N . ALA B 1 77 ? -19.875 -10.094 7.508 1 97.69 77 ALA B N 1
ATOM 4467 C CA . ALA B 1 77 ? -19.062 -9.242 8.375 1 97.69 77 ALA B CA 1
ATOM 4468 C C . ALA B 1 77 ? -19.531 -9.32 9.82 1 97.69 77 ALA B C 1
ATOM 4470 O O . ALA B 1 77 ? -18.766 -9.023 10.742 1 97.69 77 ALA B O 1
ATOM 4471 N N . ASP B 1 78 ? -20.766 -9.742 10.008 1 96.44 78 ASP B N 1
ATOM 4472 C CA . ASP B 1 78 ? -21.328 -9.797 11.352 1 96.44 78 ASP B CA 1
ATOM 4473 C C . ASP B 1 78 ? -20.922 -11.078 12.07 1 96.44 78 ASP B C 1
ATOM 4475 O O . ASP B 1 78 ? -21.078 -11.188 13.289 1 96.44 78 ASP B O 1
ATOM 4479 N N . LEU B 1 79 ? -20.438 -12.047 11.289 1 97 79 LEU B N 1
ATOM 4480 C CA . LEU B 1 79 ? -19.969 -13.273 11.922 1 97 79 LEU B CA 1
ATOM 4481 C C . LEU B 1 79 ? -18.656 -13.047 12.648 1 97 79 LEU B C 1
ATOM 4483 O O . LEU B 1 79 ? -17.75 -12.391 12.125 1 97 79 LEU B O 1
ATOM 4487 N N . PRO B 1 80 ? -18.531 -13.609 13.914 1 97.19 80 PRO B N 1
ATOM 4488 C CA . PRO B 1 80 ? -17.219 -13.547 14.562 1 97.19 80 PRO B CA 1
ATOM 4489 C C . PRO B 1 80 ? -16.125 -14.234 13.742 1 97.19 80 PRO B C 1
ATOM 4491 O O . PRO B 1 80 ? -16.375 -15.25 13.086 1 97.19 80 PRO B O 1
ATOM 4494 N N . ALA B 1 81 ? -14.93 -13.758 13.773 1 97.5 81 ALA B N 1
ATOM 4495 C CA . ALA B 1 81 ? -13.82 -14.203 12.93 1 97.5 81 ALA B CA 1
ATOM 4496 C C . ALA B 1 81 ? -13.594 -15.703 13.078 1 97.5 81 ALA B C 1
ATOM 4498 O O . ALA B 1 81 ? -13.406 -16.406 12.078 1 97.5 81 ALA B O 1
ATOM 4499 N N . PRO B 1 82 ? -13.633 -16.312 14.336 1 97.81 82 PRO B N 1
ATOM 4500 C CA . PRO B 1 82 ? -13.406 -17.75 14.438 1 97.81 82 PRO B CA 1
ATOM 4501 C C . PRO B 1 82 ? -14.477 -18.562 13.719 1 97.81 82 PRO B C 1
ATOM 4503 O O . PRO B 1 82 ? -14.188 -19.656 13.211 1 97.81 82 PRO B O 1
ATOM 4506 N N . ARG B 1 83 ? -15.719 -18.031 13.672 1 98.38 83 ARG B N 1
ATOM 4507 C CA . ARG B 1 83 ? -16.781 -18.703 12.922 1 98.38 83 ARG B CA 1
ATOM 4508 C C . ARG B 1 83 ? -16.5 -18.656 11.422 1 98.38 83 ARG B C 1
ATOM 4510 O O . ARG B 1 83 ? -16.688 -19.656 10.727 1 98.38 83 ARG B O 1
ATOM 4517 N N . ARG B 1 84 ? -16.078 -17.516 10.898 1 98.69 84 ARG B N 1
ATOM 4518 C CA . ARG B 1 84 ? -15.648 -17.438 9.5 1 98.69 84 ARG B CA 1
ATOM 4519 C C . ARG B 1 84 ? -14.516 -18.406 9.219 1 98.69 84 ARG B C 1
ATOM 4521 O O . ARG B 1 84 ? -14.523 -19.094 8.203 1 98.69 84 ARG B O 1
ATOM 4528 N N . GLY B 1 85 ? -13.562 -18.469 10.211 1 98.75 85 GLY B N 1
ATOM 4529 C CA . GLY B 1 85 ? -12.445 -19.391 10.086 1 98.75 85 GLY B CA 1
ATOM 4530 C C . GLY B 1 85 ? -12.883 -20.844 9.992 1 98.75 85 GLY B C 1
ATOM 4531 O O . GLY B 1 85 ? -12.32 -21.609 9.211 1 98.75 85 GLY B O 1
ATOM 4532 N N . ASP B 1 86 ? -13.867 -21.203 10.797 1 98.62 86 ASP B N 1
ATOM 4533 C CA . ASP B 1 86 ? -14.375 -22.578 10.781 1 98.62 86 ASP B CA 1
ATOM 4534 C C . ASP B 1 86 ? -15.008 -22.906 9.43 1 98.62 86 ASP B C 1
ATOM 4536 O O . ASP B 1 86 ? -14.859 -24.031 8.938 1 98.62 86 ASP B O 1
ATOM 4540 N N . ILE B 1 87 ? -15.695 -21.969 8.852 1 98.81 87 ILE B N 1
ATOM 4541 C CA . ILE B 1 87 ? -16.297 -22.172 7.539 1 98.81 87 ILE B CA 1
ATOM 4542 C C . ILE B 1 87 ? -15.188 -22.312 6.492 1 98.81 87 ILE B C 1
ATOM 4544 O O . ILE B 1 87 ? -15.258 -23.188 5.629 1 98.81 87 ILE B O 1
ATOM 4548 N N . VAL B 1 88 ? -14.148 -21.516 6.598 1 98.88 88 VAL B N 1
ATOM 4549 C CA . VAL B 1 88 ? -13.016 -21.594 5.676 1 98.88 88 VAL B CA 1
ATOM 4550 C C . VAL B 1 88 ? -12.305 -22.922 5.84 1 98.88 88 VAL B C 1
ATOM 4552 O O . VAL B 1 88 ? -11.867 -23.531 4.859 1 98.88 88 VAL B O 1
ATOM 4555 N N . ARG B 1 89 ? -12.172 -23.422 7.062 1 98.75 89 ARG B N 1
ATOM 4556 C CA . ARG B 1 89 ? -11.633 -24.75 7.309 1 98.75 89 ARG B CA 1
ATOM 4557 C C . ARG B 1 89 ? -12.43 -25.812 6.57 1 98.75 89 ARG B C 1
ATOM 4559 O O . ARG B 1 89 ? -11.859 -26.719 5.965 1 98.75 89 ARG B O 1
ATOM 4566 N N . GLN B 1 90 ? -13.758 -25.688 6.59 1 98.88 90 GLN B N 1
ATOM 4567 C CA . GLN B 1 90 ? -14.625 -26.641 5.906 1 98.88 90 GLN B CA 1
ATOM 4568 C C . GLN B 1 90 ? -14.438 -26.562 4.391 1 98.88 90 GLN B C 1
ATOM 4570 O O . GLN B 1 90 ? -14.547 -27.578 3.695 1 98.88 90 GLN B O 1
ATOM 4575 N N . ILE B 1 91 ? -14.195 -25.375 3.9 1 98.88 91 ILE B N 1
ATOM 4576 C CA . ILE B 1 91 ? -13.844 -25.25 2.492 1 98.88 91 ILE B CA 1
ATOM 4577 C C . ILE B 1 91 ? -12.57 -26.047 2.201 1 98.88 91 ILE B C 1
ATOM 4579 O O . ILE B 1 91 ? -12.508 -26.766 1.21 1 98.88 91 ILE B O 1
ATOM 4583 N N . GLY B 1 92 ? -11.555 -25.922 3.094 1 98.88 92 GLY B N 1
ATOM 4584 C CA . GLY B 1 92 ? -10.352 -26.734 2.965 1 98.88 92 GLY B CA 1
ATOM 4585 C C . GLY B 1 92 ? -10.641 -28.219 2.928 1 98.88 92 GLY B C 1
ATOM 4586 O O . GLY B 1 92 ? -10.062 -28.953 2.123 1 98.88 92 GLY B O 1
ATOM 4587 N N . ASP B 1 93 ? -11.547 -28.672 3.76 1 98.75 93 ASP B N 1
ATOM 4588 C CA . ASP B 1 93 ? -11.922 -30.094 3.797 1 98.75 93 ASP B CA 1
ATOM 4589 C C . ASP B 1 93 ? -12.57 -30.516 2.482 1 98.75 93 ASP B C 1
ATOM 4591 O O . ASP B 1 93 ? -12.281 -31.594 1.965 1 98.75 93 ASP B O 1
ATOM 4595 N N . ALA B 1 94 ? -13.461 -29.688 2.008 1 98.81 94 ALA B N 1
ATOM 4596 C CA . ALA B 1 94 ? -14.125 -29.984 0.744 1 98.81 94 ALA B CA 1
ATOM 4597 C C . ALA B 1 94 ? -13.125 -30.062 -0.401 1 98.81 94 ALA B C 1
ATOM 4599 O O . ALA B 1 94 ? -13.219 -30.953 -1.262 1 98.81 94 ALA B O 1
ATOM 4600 N N . LEU B 1 95 ? -12.211 -29.172 -0.412 1 98.81 95 LEU B N 1
ATOM 4601 C CA . LEU B 1 95 ? -11.164 -29.188 -1.427 1 98.81 95 LEU B CA 1
ATOM 4602 C C . LEU B 1 95 ? -10.305 -30.438 -1.298 1 98.81 95 LEU B C 1
ATOM 4604 O O . LEU B 1 95 ? -9.914 -31.031 -2.303 1 98.81 95 LEU B O 1
ATOM 4608 N N . ARG B 1 96 ? -9.992 -30.812 -0.073 1 98.25 96 ARG B N 1
ATOM 4609 C CA . ARG B 1 96 ? -9.227 -32.031 0.169 1 98.25 96 ARG B CA 1
ATOM 4610 C C . ARG B 1 96 ? -9.906 -33.25 -0.461 1 98.25 96 ARG B C 1
ATOM 4612 O O . ARG B 1 96 ? -9.234 -34.125 -0.998 1 98.25 96 ARG B O 1
ATOM 4619 N N . SER B 1 97 ? -11.172 -33.25 -0.404 1 98.25 97 SER B N 1
ATOM 4620 C CA . SER B 1 97 ? -11.938 -34.375 -0.938 1 98.25 97 SER B CA 1
ATOM 4621 C C . SER B 1 97 ? -11.945 -34.344 -2.463 1 98.25 97 SER B C 1
ATOM 4623 O O . SER B 1 97 ? -12.297 -35.344 -3.096 1 98.25 97 SER B O 1
ATOM 4625 N N . LYS B 1 98 ? -11.547 -33.281 -3.084 1 98.38 98 LYS B N 1
ATOM 4626 C CA . LYS B 1 98 ? -11.516 -33.125 -4.535 1 98.38 98 LYS B CA 1
ATOM 4627 C C . LYS B 1 98 ? -10.094 -32.906 -5.043 1 98.38 98 LYS B C 1
ATOM 4629 O O . LYS B 1 98 ? -9.891 -32.406 -6.141 1 98.38 98 LYS B O 1
ATOM 4634 N N . LEU B 1 99 ? -9.109 -33.25 -4.254 1 98.06 99 LEU B N 1
ATOM 4635 C CA . LEU B 1 99 ? -7.711 -32.938 -4.555 1 98.06 99 LEU B CA 1
ATOM 4636 C C . LEU B 1 99 ? -7.328 -33.5 -5.93 1 98.06 99 LEU B C 1
ATOM 4638 O O . LEU B 1 99 ? -6.879 -32.719 -6.793 1 98.06 99 LEU B O 1
ATOM 4642 N N . GLU B 1 100 ? -7.574 -34.75 -6.176 1 97.69 100 GLU B N 1
ATOM 4643 C CA . GLU B 1 100 ? -7.125 -35.406 -7.402 1 97.69 100 GLU B CA 1
ATOM 4644 C C . GLU B 1 100 ? -7.945 -34.938 -8.602 1 97.69 100 GLU B C 1
ATOM 4646 O O . GLU B 1 100 ? -7.387 -34.531 -9.625 1 97.69 100 GLU B O 1
ATOM 4651 N N . PRO B 1 101 ? -9.305 -34.969 -8.523 1 98.56 101 PRO B N 1
ATOM 4652 C CA . PRO B 1 101 ? -10.055 -34.562 -9.711 1 98.56 101 PRO B CA 1
ATOM 4653 C C . PRO B 1 101 ? -9.828 -33.094 -10.078 1 98.56 101 PRO B C 1
ATOM 4655 O O . PRO B 1 101 ? -9.75 -32.75 -11.266 1 98.56 101 PRO B O 1
ATOM 4658 N N . LEU B 1 102 ? -9.734 -32.188 -9.117 1 98.81 102 LEU B N 1
ATOM 4659 C CA . LEU B 1 102 ? -9.43 -30.797 -9.422 1 98.81 102 LEU B CA 1
ATOM 4660 C C . LEU B 1 102 ? -8.023 -30.656 -9.977 1 98.81 102 LEU B C 1
ATOM 4662 O O . LEU B 1 102 ? -7.789 -29.875 -10.906 1 98.81 102 LEU B O 1
ATOM 4666 N N . GLY B 1 103 ? -7.066 -31.375 -9.375 1 98.44 103 GLY B N 1
ATOM 4667 C CA . GLY B 1 103 ? -5.711 -31.391 -9.906 1 98.44 103 GLY B CA 1
ATOM 4668 C C . GLY B 1 103 ? -5.633 -31.844 -11.344 1 98.44 103 GLY B C 1
ATOM 4669 O O . GLY B 1 103 ? -4.91 -31.266 -12.156 1 98.44 103 GLY B O 1
ATOM 4670 N N . LYS B 1 104 ? -6.375 -32.906 -11.664 1 98.56 104 LYS B N 1
ATOM 4671 C CA . LYS B 1 104 ? -6.449 -33.406 -13.031 1 98.56 104 LYS B CA 1
ATOM 4672 C C . LYS B 1 104 ? -7.004 -32.344 -13.977 1 98.56 104 LYS B C 1
ATOM 4674 O O . LYS B 1 104 ? -6.52 -32.188 -15.102 1 98.56 104 LYS B O 1
ATOM 4679 N N . LEU B 1 105 ? -8.016 -31.688 -13.508 1 98.88 105 LEU B N 1
ATOM 4680 C CA . LEU B 1 105 ? -8.594 -30.641 -14.336 1 98.88 105 LEU B CA 1
ATOM 4681 C C . LEU B 1 105 ? -7.59 -29.516 -14.586 1 98.88 105 LEU B C 1
ATOM 4683 O O . LEU B 1 105 ? -7.484 -29.016 -15.703 1 98.88 105 LEU B O 1
ATOM 4687 N N . VAL B 1 106 ? -6.836 -29.094 -13.555 1 98.75 106 VAL B N 1
ATOM 4688 C CA . VAL B 1 106 ? -5.801 -28.078 -13.719 1 98.75 106 VAL B CA 1
ATOM 4689 C C . VAL B 1 106 ? -4.789 -28.547 -14.773 1 98.75 106 VAL B C 1
ATOM 4691 O O . VAL B 1 106 ? -4.441 -27.781 -15.68 1 98.75 106 VAL B O 1
ATOM 4694 N N . SER B 1 107 ? -4.367 -29.781 -14.664 1 98.38 107 SER B N 1
ATOM 4695 C CA . SER B 1 107 ? -3.414 -30.328 -15.625 1 98.38 107 SER B CA 1
ATOM 4696 C C . SER B 1 107 ? -3.986 -30.328 -17.031 1 98.38 107 SER B C 1
ATOM 4698 O O . SER B 1 107 ? -3.283 -30 -18 1 98.38 107 SER B O 1
ATOM 4700 N N . LEU B 1 108 ? -5.238 -30.703 -17.094 1 98.44 108 LEU B N 1
ATOM 4701 C CA . LEU B 1 108 ? -5.91 -30.844 -18.375 1 98.44 108 LEU B CA 1
ATOM 4702 C C . LEU B 1 108 ? -6.098 -29.484 -19.031 1 98.44 108 LEU B C 1
ATOM 4704 O O . LEU B 1 108 ? -5.891 -29.328 -20.25 1 98.44 108 LEU B O 1
ATOM 4708 N N . GLU B 1 109 ? -6.473 -28.5 -18.266 1 98.62 109 GLU B N 1
ATOM 4709 C CA . GLU B 1 109 ? -6.871 -27.203 -18.828 1 98.62 109 GLU B CA 1
ATOM 4710 C C . GLU B 1 109 ? -5.695 -26.234 -18.875 1 98.62 109 GLU B C 1
ATOM 4712 O O . GLU B 1 109 ? -5.598 -25.406 -19.781 1 98.62 109 GLU B O 1
ATOM 4717 N N . MET B 1 110 ? -4.793 -26.25 -17.953 1 98.62 110 MET B N 1
ATOM 4718 C CA . MET B 1 110 ? -3.656 -25.328 -17.891 1 98.62 110 MET B CA 1
ATOM 4719 C C . MET B 1 110 ? -2.432 -25.938 -18.562 1 98.62 110 MET B C 1
ATOM 4721 O O . MET B 1 110 ? -1.653 -25.219 -19.203 1 98.62 110 MET B O 1
ATOM 4725 N N . GLY B 1 111 ? -2.199 -27.234 -18.359 1 98.31 111 GLY B N 1
ATOM 4726 C CA . GLY B 1 111 ? -1.11 -27.906 -19.062 1 98.31 111 GLY B CA 1
ATOM 4727 C C . GLY B 1 111 ? -0.009 -28.375 -18.125 1 98.31 111 GLY B C 1
ATOM 4728 O O . GLY B 1 111 ? 0.898 -29.094 -18.547 1 98.31 111 GLY B O 1
ATOM 4729 N N . LYS B 1 112 ? -0.041 -28.031 -16.812 1 97.81 112 LYS B N 1
ATOM 4730 C CA . LYS B 1 112 ? 1.01 -28.484 -15.898 1 97.81 112 LYS B CA 1
ATOM 4731 C C . LYS B 1 112 ? 0.85 -29.969 -15.57 1 97.81 112 LYS B C 1
ATOM 4733 O O . LYS B 1 112 ? -0.251 -30.516 -15.664 1 97.81 112 LYS B O 1
ATOM 4738 N N . ILE B 1 113 ? 1.859 -30.609 -15.109 1 96.94 113 ILE B N 1
ATOM 4739 C CA . ILE B 1 113 ? 1.845 -32.031 -14.859 1 96.94 113 ILE B CA 1
ATOM 4740 C C . ILE B 1 113 ? 0.952 -32.344 -13.656 1 96.94 113 ILE B C 1
ATOM 4742 O O . ILE B 1 113 ? 0.691 -31.469 -12.836 1 96.94 113 ILE B O 1
ATOM 4746 N N . LEU B 1 114 ? 0.496 -33.562 -13.547 1 96.69 114 LEU B N 1
ATOM 4747 C CA . LEU B 1 114 ? -0.514 -33.969 -12.578 1 96.69 114 LEU B CA 1
ATOM 4748 C C . LEU B 1 114 ? -0.05 -33.656 -11.156 1 96.69 114 LEU B C 1
ATOM 4750 O O . LEU B 1 114 ? -0.814 -33.125 -10.352 1 96.69 114 LEU B O 1
ATOM 4754 N N . ALA B 1 115 ? 1.234 -33.938 -10.859 1 95.19 115 ALA B N 1
ATOM 4755 C CA . ALA B 1 115 ? 1.753 -33.719 -9.516 1 95.19 115 ALA B CA 1
ATOM 4756 C C . ALA B 1 115 ? 1.645 -32.219 -9.148 1 95.19 115 ALA B C 1
ATOM 4758 O O . ALA B 1 115 ? 1.302 -31.891 -8.016 1 95.19 115 ALA B O 1
ATOM 4759 N N . GLU B 1 116 ? 1.925 -31.359 -10.086 1 95.88 116 GLU B N 1
ATOM 4760 C CA . GLU B 1 116 ? 1.834 -29.922 -9.852 1 95.88 116 GLU B CA 1
ATOM 4761 C C . GLU B 1 116 ? 0.38 -29.469 -9.75 1 95.88 116 GLU B C 1
ATOM 4763 O O . GLU B 1 116 ? 0.061 -28.547 -8.992 1 95.88 116 GLU B O 1
ATOM 4768 N N . GLY B 1 117 ? -0.496 -30.047 -10.578 1 97.38 117 GLY B N 1
ATOM 4769 C CA . GLY B 1 117 ? -1.913 -29.75 -10.461 1 97.38 117 GLY B CA 1
ATOM 4770 C C . GLY B 1 117 ? -2.48 -30.062 -9.086 1 97.38 117 GLY B C 1
ATOM 4771 O O . GLY B 1 117 ? -3.135 -29.219 -8.469 1 97.38 117 GLY B O 1
ATOM 4772 N N . VAL B 1 118 ? -2.184 -31.297 -8.625 1 97.25 118 VAL B N 1
ATOM 4773 C CA . VAL B 1 118 ? -2.635 -31.719 -7.305 1 97.25 118 VAL B CA 1
ATOM 4774 C C . VAL B 1 118 ? -2.004 -30.828 -6.234 1 97.25 118 VAL B C 1
ATOM 4776 O O . VAL B 1 118 ? -2.676 -30.422 -5.281 1 97.25 118 VAL B O 1
ATOM 4779 N N . GLY B 1 119 ? -0.713 -30.547 -6.426 1 95.62 119 GLY B N 1
ATOM 4780 C CA . GLY B 1 119 ? -0.013 -29.672 -5.496 1 95.62 119 GLY B CA 1
ATOM 4781 C C . GLY B 1 119 ? -0.633 -28.297 -5.395 1 95.62 119 GLY B C 1
ATOM 4782 O O . GLY B 1 119 ? -0.656 -27.688 -4.316 1 95.62 119 GLY B O 1
ATOM 4783 N N . GLU B 1 120 ? -1.094 -27.828 -6.5 1 96.31 120 GLU B N 1
ATOM 4784 C CA . GLU B 1 120 ? -1.723 -26.516 -6.516 1 96.31 120 GLU B CA 1
ATOM 4785 C C . GLU B 1 120 ? -3.016 -26.5 -5.707 1 96.31 120 GLU B C 1
ATOM 4787 O O . GLU B 1 120 ? -3.285 -25.562 -4.961 1 96.31 120 GLU B O 1
ATOM 4792 N N . VAL B 1 121 ? -3.885 -27.5 -5.863 1 98.31 121 VAL B N 1
ATOM 4793 C CA . VAL B 1 121 ? -5.105 -27.609 -5.074 1 98.31 121 VAL B CA 1
ATOM 4794 C C . VAL B 1 121 ? -4.754 -27.75 -3.596 1 98.31 121 VAL B C 1
ATOM 4796 O O . VAL B 1 121 ? -5.395 -27.125 -2.742 1 98.31 121 VAL B O 1
ATOM 4799 N N . GLN B 1 122 ? -3.725 -28.531 -3.309 1 97.31 122 GLN B N 1
ATOM 4800 C CA . GLN B 1 122 ? -3.248 -28.672 -1.937 1 97.31 122 GLN B CA 1
ATOM 4801 C C . GLN B 1 122 ? -2.852 -27.328 -1.342 1 97.31 122 GLN B C 1
ATOM 4803 O O . GLN B 1 122 ? -3.059 -27.078 -0.151 1 97.31 122 GLN B O 1
ATOM 4808 N N . GLU B 1 123 ? -2.275 -26.516 -2.174 1 95.88 123 GLU B N 1
ATOM 4809 C CA . GLU B 1 123 ? -1.892 -25.203 -1.691 1 95.88 123 GLU B CA 1
ATOM 4810 C C . GLU B 1 123 ? -3.105 -24.422 -1.195 1 95.88 123 GLU B C 1
ATOM 4812 O O . GLU B 1 123 ? -3.037 -23.75 -0.166 1 95.88 123 GLU B O 1
ATOM 4817 N N . TYR B 1 124 ? -4.215 -24.438 -1.925 1 98.12 124 TYR B N 1
ATOM 4818 C CA . TYR B 1 124 ? -5.434 -23.781 -1.448 1 98.12 124 TYR B CA 1
ATOM 4819 C C . TYR B 1 124 ? -5.875 -24.375 -0.112 1 98.12 124 TYR B C 1
ATOM 4821 O O . TYR B 1 124 ? -6.23 -23.641 0.809 1 98.12 124 TYR B O 1
ATOM 4829 N N . VAL B 1 125 ? -5.789 -25.688 0.001 1 98.38 125 VAL B N 1
ATOM 4830 C CA . VAL B 1 125 ? -6.121 -26.375 1.249 1 98.38 125 VAL B CA 1
ATOM 4831 C C . VAL B 1 125 ? -5.254 -25.828 2.381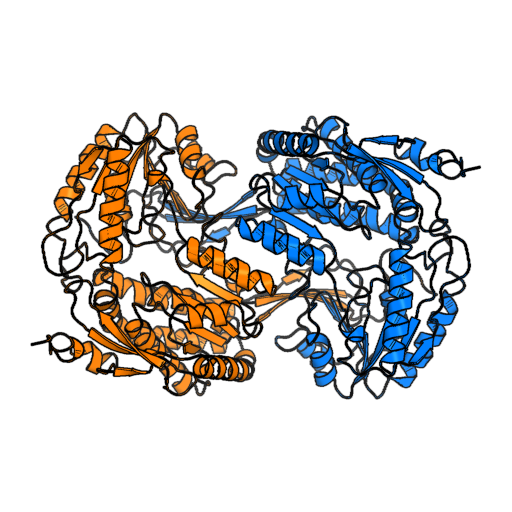 1 98.38 125 VAL B C 1
ATOM 4833 O O . VAL B 1 125 ? -5.762 -25.484 3.447 1 98.38 125 VAL B O 1
ATOM 4836 N N . ASP B 1 126 ? -3.967 -25.781 2.121 1 97 126 ASP B N 1
ATOM 4837 C CA . ASP B 1 126 ? -3.031 -25.312 3.139 1 97 126 ASP B CA 1
ATOM 4838 C C . ASP B 1 126 ? -3.326 -23.875 3.537 1 97 126 ASP B C 1
ATOM 4840 O O . ASP B 1 126 ? -3.195 -23.5 4.707 1 97 126 ASP B O 1
ATOM 4844 N N . VAL B 1 127 ? -3.713 -23.047 2.604 1 97.38 127 VAL B N 1
ATOM 4845 C CA . VAL B 1 127 ? -4.039 -21.672 2.91 1 97.38 127 VAL B CA 1
ATOM 4846 C C . VAL B 1 127 ? -5.324 -21.609 3.738 1 97.38 127 VAL B C 1
ATOM 4848 O O . VAL B 1 127 ? -5.461 -20.75 4.621 1 97.38 127 VAL B O 1
ATOM 4851 N N . CYS B 1 128 ? -6.27 -22.469 3.451 1 98.56 128 CYS B N 1
ATOM 4852 C CA . CYS B 1 128 ? -7.461 -22.562 4.289 1 98.56 128 CYS B CA 1
ATOM 4853 C C . CYS B 1 128 ? -7.094 -22.875 5.734 1 98.56 128 CYS B C 1
ATOM 4855 O O . CYS B 1 128 ? -7.629 -22.281 6.664 1 98.56 128 CYS B O 1
ATOM 4857 N N . ASP B 1 129 ? -6.184 -23.828 5.887 1 97.81 129 ASP B N 1
ATOM 4858 C CA . ASP B 1 129 ? -5.719 -24.156 7.23 1 97.81 129 ASP B CA 1
ATOM 4859 C C . ASP B 1 129 ? -5.055 -22.953 7.895 1 97.81 129 ASP B C 1
ATOM 4861 O O . ASP B 1 129 ? -5.34 -22.656 9.055 1 97.81 129 ASP B O 1
ATOM 4865 N N . PHE B 1 130 ? -4.199 -22.344 7.172 1 97.44 130 PHE B N 1
ATOM 4866 C CA . PHE B 1 130 ? -3.533 -21.141 7.664 1 97.44 130 PHE B CA 1
ATOM 4867 C C . PHE B 1 130 ? -4.551 -20.094 8.062 1 97.44 130 PHE B C 1
ATOM 4869 O O . PHE B 1 130 ? -4.461 -19.516 9.156 1 97.44 130 PHE B O 1
ATOM 4876 N N . ALA B 1 131 ? -5.504 -19.812 7.219 1 98.06 131 ALA B N 1
ATOM 4877 C CA . ALA B 1 131 ? -6.527 -18.797 7.441 1 98.06 131 ALA B CA 1
ATOM 4878 C C . ALA B 1 131 ? -7.383 -19.141 8.664 1 98.06 131 ALA B C 1
ATOM 4880 O O . ALA B 1 131 ? -7.801 -18.234 9.398 1 98.06 131 ALA B O 1
ATOM 4881 N N . CYS B 1 132 ? -7.668 -20.406 8.805 1 98.19 132 CYS B N 1
ATOM 4882 C CA . CYS B 1 132 ? -8.406 -20.812 9.992 1 98.19 132 CYS B CA 1
ATOM 4883 C C . CYS B 1 132 ? -7.664 -20.422 11.266 1 98.19 132 CYS B C 1
ATOM 4885 O O . CYS B 1 132 ? -8.25 -19.828 12.172 1 98.19 132 CYS B O 1
ATOM 4887 N N . GLY B 1 133 ? -6.375 -20.75 11.312 1 97.44 133 GLY B N 1
ATOM 4888 C CA . GLY B 1 133 ? -5.574 -20.312 12.445 1 97.44 133 GLY B CA 1
ATOM 4889 C C . GLY B 1 133 ? -5.539 -18.797 12.586 1 97.44 133 GLY B C 1
ATOM 4890 O O . GLY B 1 133 ? -5.668 -18.281 13.695 1 97.44 133 GLY B O 1
ATOM 4891 N N . LEU B 1 134 ? -5.363 -18.141 11.5 1 97 134 LEU B N 1
ATOM 4892 C CA . LEU B 1 134 ? -5.293 -16.688 11.461 1 97 134 LEU B CA 1
ATOM 4893 C C . LEU B 1 134 ? -6.555 -16.062 12.047 1 97 134 LEU B C 1
ATOM 4895 O O . LEU B 1 134 ? -6.488 -15.047 12.742 1 97 134 LEU B O 1
ATOM 4899 N N . SER B 1 135 ? -7.695 -16.625 11.82 1 97.38 135 SER B N 1
ATOM 4900 C CA . SER B 1 135 ? -8.969 -16.094 12.297 1 97.38 135 SER B CA 1
ATOM 4901 C C . SER B 1 135 ? -8.969 -15.93 13.812 1 97.38 135 SER B C 1
ATOM 4903 O O . SER B 1 135 ? -9.719 -15.109 14.352 1 97.38 135 SER B O 1
ATOM 4905 N N . ARG B 1 136 ? -8.148 -16.672 14.508 1 96.38 136 ARG B N 1
ATOM 4906 C CA . ARG B 1 136 ? -8.086 -16.609 15.961 1 96.38 136 ARG B CA 1
ATOM 4907 C C . ARG B 1 136 ? -6.918 -15.742 16.422 1 96.38 136 ARG B C 1
ATOM 4909 O O . ARG B 1 136 ? -6.734 -15.523 17.625 1 96.38 136 ARG B O 1
ATOM 4916 N N . THR B 1 137 ? -6.109 -15.25 15.414 1 95.12 137 THR B N 1
ATOM 4917 C CA . THR B 1 137 ? -4.926 -14.484 15.797 1 95.12 137 THR B CA 1
ATOM 4918 C C . THR B 1 137 ? -4.957 -13.094 15.164 1 95.12 137 THR B C 1
ATOM 4920 O O . THR B 1 137 ? -3.986 -12.344 15.266 1 95.12 137 THR B O 1
ATOM 4923 N N . LEU B 1 138 ? -6.039 -12.734 14.469 1 95.19 138 LEU B N 1
ATOM 4924 C CA . LEU B 1 138 ? -6.195 -11.367 13.992 1 95.19 138 LEU B CA 1
ATOM 4925 C C . LEU B 1 138 ? -6.219 -10.383 15.156 1 95.19 138 LEU B C 1
ATOM 4927 O O . LEU B 1 138 ? -7.016 -10.531 16.078 1 95.19 138 LEU B O 1
ATOM 4931 N N . ARG B 1 139 ? -5.32 -9.445 15.094 1 92.69 139 ARG B N 1
ATOM 4932 C CA . ARG B 1 139 ? -5.246 -8.609 16.281 1 92.69 139 ARG B CA 1
ATOM 4933 C C . ARG B 1 139 ? -4.988 -7.148 15.914 1 92.69 139 ARG B C 1
ATOM 4935 O O . ARG B 1 139 ? -4.324 -6.867 14.914 1 92.69 139 ARG B O 1
ATOM 4942 N N . GLY B 1 140 ? -5.621 -6.219 16.703 1 94.38 140 GLY B N 1
ATOM 4943 C CA . GLY B 1 140 ? -5.188 -4.836 16.781 1 94.38 140 GLY B CA 1
ATOM 4944 C C . GLY B 1 140 ? -4.133 -4.598 17.844 1 94.38 140 GLY B C 1
ATOM 4945 O O . GLY B 1 140 ? -3.387 -5.512 18.203 1 94.38 140 GLY B O 1
ATOM 4946 N N . GLN B 1 141 ? -3.914 -3.379 18.156 1 95.12 141 GLN B N 1
ATOM 4947 C CA . GLN B 1 141 ? -2.926 -3.012 19.172 1 95.12 141 GLN B CA 1
ATOM 4948 C C . GLN B 1 141 ? -3.52 -2.055 20.188 1 95.12 141 GLN B C 1
ATOM 4950 O O . GLN B 1 141 ? -4.41 -1.267 19.875 1 95.12 141 GLN B O 1
ATOM 4955 N N . VAL B 1 142 ? -3.111 -2.221 21.406 1 95.38 142 VAL B N 1
ATOM 4956 C CA . VAL B 1 142 ? -3.254 -1.178 22.406 1 95.38 142 VAL B CA 1
ATOM 4957 C C . VAL B 1 142 ? -1.937 -0.42 22.562 1 95.38 142 VAL B C 1
ATOM 4959 O O . VAL B 1 142 ? -0.887 -1.026 22.797 1 95.38 142 VAL B O 1
ATOM 4962 N N . LEU B 1 143 ? -1.997 0.891 22.359 1 94.94 143 LEU B N 1
ATOM 4963 C CA . LEU B 1 143 ? -0.814 1.744 22.406 1 94.94 143 LEU B CA 1
ATOM 4964 C C . LEU B 1 143 ? -0.86 2.688 23.594 1 94.94 143 LEU B C 1
ATOM 4966 O O . LEU B 1 143 ? -1.941 3.082 24.047 1 94.94 143 LEU B O 1
ATOM 4970 N N . PRO B 1 144 ? 0.289 2.996 24.188 1 92.5 144 PRO B N 1
ATOM 4971 C CA . PRO B 1 144 ? 0.273 3.963 25.281 1 92.5 144 PRO B CA 1
ATOM 4972 C C . PRO B 1 144 ? -0.203 5.348 24.844 1 92.5 144 PRO B C 1
ATOM 4974 O O . PRO B 1 144 ? 0.357 5.93 23.906 1 92.5 144 PRO B O 1
ATOM 4977 N N . SER B 1 145 ? -1.2 5.816 25.453 1 92.25 145 SER B N 1
ATOM 4978 C CA . SER B 1 145 ? -1.641 7.188 25.219 1 92.25 145 SER B CA 1
ATOM 4979 C C . SER B 1 145 ? -0.733 8.188 25.922 1 92.25 145 SER B C 1
ATOM 4981 O O . SER B 1 145 ? -0.257 7.93 27.031 1 92.25 145 SER B O 1
ATOM 4983 N N . GLU B 1 146 ? -0.574 9.32 25.344 1 89.81 146 GLU B N 1
ATOM 4984 C CA . GLU B 1 146 ? 0.183 10.398 25.969 1 89.81 146 GLU B CA 1
ATOM 4985 C C . GLU B 1 146 ? -0.716 11.273 26.844 1 89.81 146 GLU B C 1
ATOM 4987 O O . GLU B 1 146 ? -0.238 12.18 27.516 1 89.81 146 GLU B O 1
ATOM 4992 N N . ARG B 1 147 ? -1.997 10.992 26.859 1 90.81 147 ARG B N 1
ATOM 4993 C CA . ARG B 1 147 ? -2.961 11.836 27.562 1 90.81 147 ARG B CA 1
ATOM 4994 C C . ARG B 1 147 ? -3.613 11.07 28.719 1 90.81 147 ARG B C 1
ATOM 4996 O O . ARG B 1 147 ? -4.137 9.977 28.531 1 90.81 147 ARG B O 1
ATOM 5003 N N . PRO B 1 148 ? -3.627 11.688 29.969 1 92.56 148 PRO B N 1
ATOM 5004 C CA . PRO B 1 148 ? -4.387 11.047 31.047 1 92.56 148 PRO B CA 1
ATOM 5005 C C . PRO B 1 148 ? -5.863 10.875 30.703 1 92.56 148 PRO B C 1
ATOM 5007 O O . PRO B 1 148 ? -6.469 11.75 30.094 1 92.56 148 PRO B O 1
ATOM 5010 N N . GLY B 1 149 ? -6.395 9.766 31.078 1 94.06 149 GLY B N 1
ATOM 5011 C CA . GLY B 1 149 ? -7.816 9.539 30.875 1 94.06 149 GLY B CA 1
ATOM 5012 C C . GLY B 1 149 ? -8.156 9.133 29.453 1 94.06 149 GLY B C 1
ATOM 5013 O O . GLY B 1 149 ? -9.32 9.188 29.047 1 94.06 149 GLY B O 1
ATOM 5014 N N . HIS B 1 150 ? -7.172 8.75 28.656 1 95.06 150 HIS B N 1
ATOM 5015 C CA . HIS B 1 150 ? -7.387 8.344 27.281 1 95.06 150 HIS B CA 1
ATOM 5016 C C . HIS B 1 150 ? -6.82 6.957 27.016 1 95.06 150 HIS B C 1
ATOM 5018 O O . HIS B 1 150 ? -5.906 6.512 27.703 1 95.06 150 HIS B O 1
ATOM 5024 N N . VAL B 1 151 ? -7.453 6.254 26.125 1 95.81 151 VAL B N 1
ATOM 5025 C CA . VAL B 1 151 ? -6.914 5.008 25.594 1 95.81 151 VAL B CA 1
ATOM 5026 C C . VAL B 1 151 ? -6.684 5.141 24.078 1 95.81 151 VAL B C 1
ATOM 5028 O O . VAL B 1 151 ? -7.484 5.758 23.375 1 95.81 151 VAL B O 1
ATOM 5031 N N . LEU B 1 152 ? -5.551 4.695 23.609 1 96.19 152 LEU B N 1
ATOM 5032 C CA . LEU B 1 152 ? -5.176 4.672 22.188 1 96.19 152 LEU B CA 1
ATOM 5033 C C . LEU B 1 152 ? -5.129 3.24 21.672 1 96.19 152 LEU B C 1
ATOM 5035 O O . LEU B 1 152 ? -4.434 2.391 22.219 1 96.19 152 LEU B O 1
ATOM 5039 N N . LEU B 1 153 ? -6.012 2.994 20.641 1 96.06 153 LEU B N 1
ATOM 5040 C CA . LEU B 1 153 ? -6.113 1.669 20.031 1 96.06 153 LEU B CA 1
ATOM 5041 C C . LEU B 1 153 ? -5.824 1.725 18.547 1 96.06 153 LEU B C 1
ATOM 5043 O O . LEU B 1 153 ? -5.949 2.783 17.922 1 96.06 153 LEU B O 1
ATOM 5047 N N . GLU B 1 154 ? -5.383 0.654 18.031 1 96.31 154 GLU B N 1
ATOM 5048 C CA . GLU B 1 154 ? -5.391 0.379 16.609 1 96.31 154 GLU B CA 1
ATOM 5049 C C . GLU B 1 154 ? -6.375 -0.737 16.266 1 96.31 154 GLU B C 1
ATOM 5051 O O . GLU B 1 154 ? -6.281 -1.841 16.797 1 96.31 154 GLU B O 1
ATOM 5056 N N . ASN B 1 155 ? -7.309 -0.382 15.477 1 96.88 155 ASN B N 1
ATOM 5057 C CA . ASN B 1 155 ? -8.352 -1.335 15.109 1 96.88 155 ASN B CA 1
ATOM 5058 C C . ASN B 1 155 ? -8.328 -1.642 13.617 1 96.88 155 ASN B C 1
ATOM 5060 O O . ASN B 1 155 ? -8.078 -0.754 12.797 1 96.88 155 ASN B O 1
ATOM 5064 N N . TRP B 1 156 ? -8.594 -2.953 13.266 1 97.44 156 TRP B N 1
ATOM 5065 C CA . TRP B 1 156 ? -8.664 -3.404 11.875 1 97.44 156 TRP B CA 1
ATOM 5066 C C . TRP B 1 156 ? -10.055 -3.918 11.539 1 97.44 156 TRP B C 1
ATOM 5068 O O . TRP B 1 156 ? -10.625 -4.719 12.281 1 97.44 156 TRP B O 1
ATOM 5078 N N . ASN B 1 157 ? -10.648 -3.395 10.461 1 98.12 157 ASN B N 1
ATOM 5079 C CA . ASN B 1 157 ? -11.977 -3.789 10 1 98.12 157 ASN B CA 1
ATOM 5080 C C . ASN B 1 157 ? -11.961 -4.188 8.523 1 98.12 157 ASN B C 1
ATOM 5082 O O . ASN B 1 157 ? -11.086 -3.766 7.773 1 98.12 157 ASN B O 1
ATOM 5086 N N . PRO B 1 158 ? -12.93 -5.062 8.086 1 98.5 158 PRO B N 1
ATOM 5087 C CA . PRO B 1 158 ? -12.969 -5.461 6.676 1 98.5 158 PRO B CA 1
ATOM 5088 C C . PRO B 1 158 ? -13.203 -4.277 5.734 1 98.5 158 PRO B C 1
ATOM 5090 O O . PRO B 1 158 ? -13.695 -3.232 6.16 1 98.5 158 PRO B O 1
ATOM 5093 N N . LEU B 1 159 ? -12.898 -4.492 4.492 1 98.31 159 LEU B N 1
ATOM 5094 C CA . LEU B 1 159 ? -13.031 -3.469 3.461 1 98.31 159 LEU B CA 1
ATOM 5095 C C . LEU B 1 159 ? -14.422 -3.496 2.844 1 98.31 159 LEU B C 1
ATOM 5097 O O . LEU B 1 159 ? -14.922 -2.469 2.385 1 98.31 159 LEU B O 1
ATOM 5101 N N . GLY B 1 160 ? -15.039 -4.594 2.693 1 98.25 160 GLY B N 1
ATOM 5102 C CA . GLY B 1 160 ? -16.297 -4.785 1.98 1 98.25 160 GLY B CA 1
ATOM 5103 C C . GLY B 1 160 ? -16.234 -5.934 0.99 1 98.25 160 GLY B C 1
ATOM 5104 O O . GLY B 1 160 ? -16.109 -7.094 1.384 1 98.25 160 GLY B O 1
ATOM 5105 N N . VAL B 1 161 ? -16.297 -5.578 -0.326 1 98.69 161 VAL B N 1
ATOM 5106 C CA . VAL B 1 161 ? -16.188 -6.559 -1.399 1 98.69 161 VAL B CA 1
ATOM 5107 C C . VAL B 1 161 ? -14.797 -6.48 -2.023 1 98.69 161 VAL B C 1
ATOM 5109 O O . VAL B 1 161 ? -14.391 -5.426 -2.518 1 98.69 161 VAL B O 1
ATOM 5112 N N . VAL B 1 162 ? -14.109 -7.617 -1.981 1 98.62 162 VAL B N 1
ATOM 5113 C CA . VAL B 1 162 ? -12.781 -7.711 -2.576 1 98.62 162 VAL B CA 1
ATOM 5114 C C . VAL B 1 162 ? -12.875 -8.375 -3.949 1 98.62 162 VAL B C 1
ATOM 5116 O O . VAL B 1 162 ? -13.5 -9.43 -4.094 1 98.62 162 VAL B O 1
ATOM 5119 N N . GLY B 1 163 ? -12.32 -7.684 -4.98 1 98.81 163 GLY B N 1
ATOM 5120 C CA . GLY B 1 163 ? -12.195 -8.312 -6.285 1 98.81 163 GLY B CA 1
ATOM 5121 C C . GLY B 1 163 ? -10.914 -9.109 -6.441 1 98.81 163 GLY B C 1
ATOM 5122 O O . GLY B 1 163 ? -9.859 -8.688 -5.969 1 98.81 163 GLY B O 1
ATOM 5123 N N . VAL B 1 164 ? -11 -10.266 -7.094 1 98.81 164 VAL B N 1
ATOM 5124 C CA . VAL B 1 164 ? -9.836 -11.102 -7.371 1 98.81 164 VAL B CA 1
ATOM 5125 C C . VAL B 1 164 ? -9.812 -11.469 -8.852 1 98.81 164 VAL B C 1
ATOM 5127 O O . VAL B 1 164 ? -10.742 -12.102 -9.359 1 98.81 164 VAL B O 1
ATOM 5130 N N . ILE B 1 165 ? -8.812 -11.031 -9.539 1 98.69 165 ILE B N 1
ATOM 5131 C CA . ILE B 1 165 ? -8.508 -11.492 -10.891 1 98.69 165 ILE B CA 1
ATOM 5132 C C . ILE B 1 165 ? -7.281 -12.398 -10.867 1 98.69 165 ILE B C 1
ATOM 5134 O O . ILE B 1 165 ? -6.172 -11.938 -10.57 1 98.69 165 ILE B O 1
ATOM 5138 N N . SER B 1 166 ? -7.488 -13.656 -11.148 1 97.94 166 SER B N 1
ATOM 5139 C CA . SER B 1 166 ? -6.414 -14.633 -10.977 1 97.94 166 SER B CA 1
ATOM 5140 C C . SER B 1 166 ? -5.777 -14.984 -12.312 1 97.94 166 SER B C 1
ATOM 5142 O O . SER B 1 166 ? -6.375 -14.773 -13.375 1 97.94 166 SER B O 1
ATOM 5144 N N . ALA B 1 167 ? -4.613 -15.523 -12.305 1 97.25 167 ALA B N 1
ATOM 5145 C CA . ALA B 1 167 ? -3.811 -15.867 -13.477 1 97.25 167 ALA B CA 1
ATOM 5146 C C . ALA B 1 167 ? -4.113 -17.281 -13.961 1 97.25 167 ALA B C 1
ATOM 5148 O O . ALA B 1 167 ? -4.633 -18.109 -13.203 1 97.25 167 ALA B O 1
ATOM 5149 N N . PHE B 1 168 ? -3.66 -17.609 -15.172 1 97.94 168 PHE B N 1
ATOM 5150 C CA . PHE B 1 168 ? -4.004 -18.891 -15.797 1 97.94 168 PHE B CA 1
ATOM 5151 C C . PHE B 1 168 ? -3.125 -20.016 -15.258 1 97.94 168 PHE B C 1
ATOM 5153 O O . PHE B 1 168 ? -3.527 -21.172 -15.266 1 97.94 168 PHE B O 1
ATOM 5160 N N . ASN B 1 169 ? -1.948 -19.641 -14.828 1 97.75 169 ASN B N 1
ATOM 5161 C CA . ASN B 1 169 ? -0.958 -20.688 -14.617 1 97.75 169 ASN B CA 1
ATOM 5162 C C . ASN B 1 169 ? -1.12 -21.344 -13.25 1 97.75 169 ASN B C 1
ATOM 5164 O O . ASN B 1 169 ? -0.631 -22.453 -13.023 1 97.75 169 ASN B O 1
ATOM 5168 N N . PHE B 1 170 ? -1.708 -20.625 -12.289 1 97.38 170 PHE B N 1
ATOM 5169 C CA . PHE B 1 170 ? -2.109 -21.188 -11 1 97.38 170 PHE B CA 1
ATOM 5170 C C . PHE B 1 170 ? -3.529 -20.75 -10.641 1 97.38 170 PHE B C 1
ATOM 5172 O O . PHE B 1 170 ? -3.746 -20.078 -9.641 1 97.38 170 PHE B O 1
ATOM 5179 N N . PRO B 1 171 ? -4.48 -21.203 -11.383 1 98.19 171 PRO B N 1
ATOM 5180 C CA . PRO B 1 171 ? -5.836 -20.656 -11.281 1 98.19 171 PRO B CA 1
ATOM 5181 C C . PRO B 1 171 ? -6.504 -20.984 -9.953 1 98.19 171 PRO B C 1
ATOM 5183 O O . PRO B 1 171 ? -7.316 -20.188 -9.461 1 98.19 171 PRO B O 1
ATOM 5186 N N . VAL B 1 172 ? -6.172 -22.094 -9.312 1 98.56 172 VAL B N 1
ATOM 5187 C CA . VAL B 1 172 ? -6.797 -22.469 -8.047 1 98.56 172 VAL B CA 1
ATOM 5188 C C . VAL B 1 172 ? -6.082 -21.781 -6.891 1 98.56 172 VAL B C 1
ATOM 5190 O O . VAL B 1 172 ? -6.723 -21.141 -6.051 1 98.56 172 VAL B O 1
ATOM 5193 N N . ALA B 1 173 ? -4.77 -21.844 -6.887 1 97.06 173 ALA B N 1
ATOM 5194 C CA . ALA B 1 173 ? -3.973 -21.375 -5.758 1 97.06 173 ALA B CA 1
ATOM 5195 C C . ALA B 1 173 ? -4.078 -19.859 -5.605 1 97.06 173 ALA B C 1
ATOM 5197 O O . ALA B 1 173 ? -4.246 -19.359 -4.492 1 97.06 173 ALA B O 1
ATOM 5198 N N . VAL B 1 174 ? -3.979 -19.141 -6.73 1 96.88 174 VAL B N 1
ATOM 5199 C CA . VAL B 1 174 ? -4 -17.688 -6.664 1 96.88 174 VAL B CA 1
ATOM 5200 C C . VAL B 1 174 ? -5.34 -17.203 -6.105 1 96.88 174 VAL B C 1
ATOM 5202 O O . VAL B 1 174 ? -5.387 -16.297 -5.277 1 96.88 174 VAL B O 1
ATOM 5205 N N . TYR B 1 175 ? -6.422 -17.828 -6.582 1 98.31 175 TYR B N 1
ATOM 5206 C CA . TYR B 1 175 ? -7.715 -17.516 -5.988 1 98.31 175 TYR B CA 1
ATOM 5207 C C . TYR B 1 175 ? -7.73 -17.859 -4.504 1 98.31 175 TYR B C 1
ATOM 5209 O O . TYR B 1 175 ? -8.219 -17.078 -3.686 1 98.31 175 TYR B O 1
ATOM 5217 N N . GLY B 1 176 ? -7.215 -19 -4.137 1 97.88 176 GLY B N 1
ATOM 5218 C CA . GLY B 1 176 ? -7.211 -19.469 -2.764 1 97.88 176 GLY B CA 1
ATOM 5219 C C . GLY B 1 176 ? -6.461 -18.562 -1.815 1 97.88 176 GLY B C 1
ATOM 5220 O O . GLY B 1 176 ? -6.922 -18.297 -0.704 1 97.88 176 GLY B O 1
ATOM 5221 N N . TRP B 1 177 ? -5.258 -18.078 -2.258 1 95.75 177 TRP B N 1
ATOM 5222 C CA . TRP B 1 177 ? -4.449 -17.156 -1.466 1 95.75 177 TRP B CA 1
ATOM 5223 C C . TRP B 1 177 ? -5.266 -15.93 -1.054 1 95.75 177 TRP B C 1
ATOM 5225 O O . TRP B 1 177 ? -5.168 -15.469 0.085 1 95.75 177 TRP B O 1
ATOM 5235 N N . ASN B 1 178 ? -6.059 -15.469 -1.979 1 97.75 178 ASN B N 1
ATOM 5236 C CA . ASN B 1 178 ? -6.816 -14.242 -1.763 1 97.75 178 ASN B CA 1
ATOM 5237 C C . ASN B 1 178 ? -8.109 -14.508 -1.003 1 97.75 178 ASN B C 1
ATOM 5239 O O . ASN B 1 178 ? -8.398 -13.844 -0.002 1 97.75 178 ASN B O 1
ATOM 5243 N N . SER B 1 179 ? -8.852 -15.508 -1.463 1 98.5 179 SER B N 1
ATOM 5244 C CA . SER B 1 179 ? -10.203 -15.703 -0.953 1 98.5 179 SER B CA 1
ATOM 5245 C C . SER B 1 179 ? -10.188 -16.141 0.507 1 98.5 179 SER B C 1
ATOM 5247 O O . SER B 1 179 ? -10.969 -15.656 1.321 1 98.5 179 SER B O 1
ATOM 5249 N N . ALA B 1 180 ? -9.281 -17.078 0.877 1 98.62 180 ALA B N 1
ATOM 5250 C CA . ALA B 1 180 ? -9.242 -17.594 2.244 1 98.62 180 ALA B CA 1
ATOM 5251 C C . ALA B 1 180 ? -8.961 -16.469 3.242 1 98.62 180 ALA B C 1
ATOM 5253 O O . ALA B 1 180 ? -9.664 -16.344 4.25 1 98.62 180 ALA B O 1
ATOM 5254 N N . ILE B 1 181 ? -7.98 -15.633 2.902 1 98.38 181 ILE B N 1
ATOM 5255 C CA . ILE B 1 181 ? -7.59 -14.57 3.818 1 98.38 181 ILE B CA 1
ATOM 5256 C C . ILE B 1 181 ? -8.656 -13.477 3.83 1 98.38 181 ILE B C 1
ATOM 5258 O O . ILE B 1 181 ? -9.047 -13 4.895 1 98.38 181 ILE B O 1
ATOM 5262 N N . ALA B 1 182 ? -9.164 -13.109 2.652 1 98.69 182 ALA B N 1
ATOM 5263 C CA . ALA B 1 182 ? -10.195 -12.086 2.57 1 98.69 182 ALA B CA 1
ATOM 5264 C C . ALA B 1 182 ? -11.43 -12.484 3.379 1 98.69 182 ALA B C 1
ATOM 5266 O O . ALA B 1 182 ? -12 -11.656 4.102 1 98.69 182 ALA B O 1
ATOM 5267 N N . MET B 1 183 ? -11.812 -13.75 3.295 1 98.81 183 MET B N 1
ATOM 5268 C CA . MET B 1 183 ? -13.016 -14.227 3.973 1 98.81 183 MET B CA 1
ATOM 5269 C C . MET B 1 183 ? -12.852 -14.156 5.488 1 98.81 183 MET B C 1
ATOM 5271 O O . MET B 1 183 ? -13.727 -13.648 6.191 1 98.81 183 MET B O 1
ATOM 5275 N N . VAL B 1 184 ? -11.711 -14.609 6 1 98.44 184 VAL B N 1
ATOM 5276 C CA . VAL B 1 184 ? -11.562 -14.641 7.449 1 98.44 184 VAL B CA 1
ATOM 5277 C C . VAL B 1 184 ? -11.438 -13.211 7.984 1 98.44 184 VAL B C 1
ATOM 5279 O O . VAL B 1 184 ? -11.789 -12.945 9.141 1 98.44 184 VAL B O 1
ATOM 5282 N N . CYS B 1 185 ? -10.969 -12.266 7.141 1 98.5 185 CYS B N 1
ATOM 5283 C CA . CYS B 1 185 ? -10.891 -10.859 7.52 1 98.5 185 CYS B CA 1
ATOM 5284 C C . CYS B 1 185 ? -12.273 -10.219 7.52 1 98.5 185 CYS B C 1
ATOM 5286 O O . CYS B 1 185 ? -12.438 -9.102 8.008 1 98.5 185 CYS B O 1
ATOM 5288 N N . GLY B 1 186 ? -13.266 -10.875 6.91 1 98.69 186 GLY B N 1
ATOM 5289 C CA . GLY B 1 186 ? -14.641 -10.422 6.992 1 98.69 186 GLY B CA 1
ATOM 5290 C C . GLY B 1 186 ? -15.156 -9.836 5.688 1 98.69 186 GLY B C 1
ATOM 5291 O O . GLY B 1 186 ? -16.188 -9.164 5.668 1 98.69 186 GLY B O 1
ATOM 5292 N N . ASN B 1 187 ? -14.43 -10.055 4.582 1 98.88 187 ASN B N 1
ATOM 5293 C CA . ASN B 1 187 ? -14.836 -9.531 3.283 1 98.88 187 ASN B CA 1
ATOM 5294 C C . ASN B 1 187 ? -15.594 -10.57 2.465 1 98.88 187 ASN B C 1
ATOM 5296 O O . ASN B 1 187 ? -15.398 -11.773 2.648 1 98.88 187 ASN B O 1
ATOM 5300 N N . SER B 1 188 ? -16.469 -10.125 1.624 1 98.81 188 SER B N 1
ATOM 5301 C CA . SER B 1 188 ? -16.922 -10.961 0.515 1 98.81 188 SER B CA 1
ATOM 5302 C C . SER B 1 188 ? -15.969 -10.852 -0.676 1 98.81 188 SER B C 1
ATOM 5304 O O . SER B 1 188 ? -15.156 -9.93 -0.743 1 98.81 188 SER B O 1
ATOM 5306 N N . VAL B 1 189 ? -16.031 -11.883 -1.593 1 98.88 189 VAL B N 1
ATOM 5307 C CA . VAL B 1 189 ? -15.055 -11.961 -2.67 1 98.88 189 VAL B CA 1
ATOM 5308 C C . VAL B 1 189 ? -15.773 -12.117 -4.012 1 98.88 189 VAL B C 1
ATOM 5310 O O . VAL B 1 189 ? -16.688 -12.922 -4.141 1 98.88 189 VAL B O 1
ATOM 5313 N N . LEU B 1 190 ? -15.445 -11.312 -4.98 1 98.88 190 LEU B N 1
ATOM 5314 C CA . LEU B 1 190 ? -15.836 -11.461 -6.379 1 98.88 190 LEU B CA 1
ATOM 5315 C C . LEU B 1 190 ? -14.648 -11.922 -7.227 1 98.88 190 LEU B C 1
ATOM 5317 O O . LEU B 1 190 ? -13.641 -11.227 -7.316 1 98.88 190 LEU B O 1
ATOM 5321 N N . TRP B 1 191 ? -14.82 -13.086 -7.906 1 98.88 191 TRP B N 1
ATOM 5322 C CA . TRP B 1 191 ? -13.695 -13.742 -8.555 1 98.88 191 TRP B CA 1
ATOM 5323 C C . TRP B 1 191 ? -13.867 -13.75 -10.07 1 98.88 191 TRP B C 1
ATOM 5325 O O . TRP B 1 191 ? -14.922 -14.133 -10.578 1 98.88 191 TRP B O 1
ATOM 5335 N N . LYS B 1 192 ? -12.938 -13.234 -10.75 1 98.81 192 LYS B N 1
ATOM 5336 C CA . LYS B 1 192 ? -12.773 -13.43 -12.188 1 98.81 192 LYS B CA 1
ATOM 5337 C C . LYS B 1 192 ? -11.523 -14.25 -12.492 1 98.81 192 LYS B C 1
ATOM 5339 O O . LYS B 1 192 ? -10.406 -13.742 -12.383 1 98.81 192 LYS B O 1
ATOM 5344 N N . GLY B 1 193 ? -11.672 -15.469 -12.914 1 98.25 193 GLY B N 1
ATOM 5345 C CA . GLY B 1 193 ? -10.539 -16.281 -13.336 1 98.25 193 GLY B CA 1
ATOM 5346 C C . GLY B 1 193 ? -10.031 -15.93 -14.719 1 98.25 193 GLY B C 1
ATOM 5347 O O . GLY B 1 193 ? -10.641 -15.133 -15.43 1 98.25 193 GLY B O 1
ATOM 5348 N N . ALA B 1 194 ? -8.898 -16.5 -15.07 1 97.94 194 ALA B N 1
ATOM 5349 C CA . ALA B 1 194 ? -8.344 -16.281 -16.406 1 97.94 194 ALA B CA 1
ATOM 5350 C C . ALA B 1 194 ? -9.273 -16.828 -17.484 1 97.94 194 ALA B C 1
ATOM 5352 O O . ALA B 1 194 ? -9.867 -17.906 -17.297 1 97.94 194 ALA B O 1
ATOM 5353 N N . PRO B 1 195 ? -9.352 -16.203 -18.625 1 96.62 195 PRO B N 1
ATOM 5354 C CA . PRO B 1 195 ? -10.281 -16.625 -19.672 1 96.62 195 PRO B CA 1
ATOM 5355 C C . PRO B 1 195 ? -9.945 -18.016 -20.219 1 96.62 195 PRO B C 1
ATOM 5357 O O . PRO B 1 195 ? -10.812 -18.688 -20.781 1 96.62 195 PRO B O 1
ATOM 5360 N N . SER B 1 196 ? -8.734 -18.453 -20.047 1 97.19 196 SER B N 1
ATOM 5361 C CA . SER B 1 196 ? -8.32 -19.719 -20.641 1 97.19 196 SER B CA 1
ATOM 5362 C C . SER B 1 196 ? -8.422 -20.859 -19.656 1 97.19 196 SER B C 1
ATOM 5364 O O . SER B 1 196 ? -8.148 -22.016 -20 1 97.19 196 SER B O 1
ATOM 5366 N N . THR B 1 197 ? -8.812 -20.594 -18.359 1 98.31 197 THR B N 1
ATOM 5367 C CA . THR B 1 197 ? -8.961 -21.656 -17.375 1 98.31 197 THR B CA 1
ATOM 5368 C C . THR B 1 197 ? -10.289 -21.516 -16.625 1 98.31 197 THR B C 1
ATOM 5370 O O . THR B 1 197 ? -10.336 -21.609 -15.398 1 98.31 197 THR B O 1
ATOM 5373 N N . GLN B 1 198 ? -11.336 -21.375 -17.328 1 97.88 198 GLN B N 1
ATOM 5374 C CA . GLN B 1 198 ? -12.641 -21.062 -16.766 1 97.88 198 GLN B CA 1
ATOM 5375 C C . GLN B 1 198 ? -13.289 -22.297 -16.156 1 97.88 198 GLN B C 1
ATOM 5377 O O . GLN B 1 198 ? -14.062 -22.203 -15.203 1 97.88 198 GLN B O 1
ATOM 5382 N N . LEU B 1 199 ? -12.992 -23.5 -16.734 1 98.81 199 LEU B N 1
ATOM 5383 C CA . LEU B 1 199 ? -13.562 -24.719 -16.172 1 98.81 199 LEU B CA 1
ATOM 5384 C C . LEU B 1 199 ? -13.047 -24.953 -14.75 1 98.81 199 LEU B C 1
ATOM 5386 O O . LEU B 1 199 ? -13.812 -25.344 -13.867 1 98.81 199 LEU B O 1
ATOM 5390 N N . VAL B 1 200 ? -11.773 -24.625 -14.547 1 98.81 200 VAL B N 1
ATOM 5391 C CA . VAL B 1 200 ? -11.188 -24.703 -13.211 1 98.81 200 VAL B CA 1
ATOM 5392 C C . VAL B 1 200 ? -11.898 -23.734 -12.273 1 98.81 200 VAL B C 1
ATOM 5394 O O . VAL B 1 200 ? -12.211 -24.078 -11.133 1 98.81 200 VAL B O 1
ATOM 5397 N N . SER B 1 201 ? -12.195 -22.531 -12.75 1 98.75 201 SER B N 1
ATOM 5398 C CA . SER B 1 201 ? -12.883 -21.531 -11.938 1 98.75 201 SER B CA 1
ATOM 5399 C C . SER B 1 201 ? -14.273 -22 -11.531 1 98.75 201 SER B C 1
ATOM 5401 O O . SER B 1 201 ? -14.656 -21.891 -10.367 1 98.75 201 SER B O 1
ATOM 5403 N N . VAL B 1 202 ? -14.984 -22.562 -12.477 1 98.88 202 VAL B N 1
ATOM 5404 C CA . VAL B 1 202 ? -16.344 -23.031 -12.227 1 98.88 202 VAL B CA 1
ATOM 5405 C C . VAL B 1 202 ? -16.312 -24.188 -11.219 1 98.88 202 VAL B C 1
ATOM 5407 O O . VAL B 1 202 ? -17.047 -24.172 -10.234 1 98.88 202 VAL B O 1
ATOM 5410 N N . ALA B 1 203 ? -15.438 -25.156 -11.477 1 98.88 203 ALA B N 1
ATOM 5411 C CA . ALA B 1 203 ? -15.344 -26.328 -10.609 1 98.88 203 ALA B CA 1
ATOM 5412 C C . ALA B 1 203 ? -14.953 -25.922 -9.188 1 98.88 203 ALA B C 1
ATOM 5414 O O . ALA B 1 203 ? -15.531 -26.422 -8.219 1 98.88 203 ALA B O 1
ATOM 5415 N N . THR B 1 204 ? -13.984 -25.016 -9.055 1 98.88 204 THR B N 1
ATOM 5416 C CA . THR B 1 204 ? -13.539 -24.547 -7.754 1 98.88 204 THR B CA 1
ATOM 5417 C C . THR B 1 204 ? -14.656 -23.781 -7.043 1 98.88 204 THR B C 1
ATOM 5419 O O . THR B 1 204 ? -14.891 -23.984 -5.848 1 98.88 204 THR B O 1
ATOM 5422 N N . ALA B 1 205 ? -15.336 -22.906 -7.781 1 98.75 205 ALA B N 1
ATOM 5423 C CA . ALA B 1 205 ? -16.438 -22.141 -7.207 1 98.75 205 ALA B CA 1
ATOM 5424 C C . ALA B 1 205 ? -17.531 -23.062 -6.672 1 98.75 205 ALA B C 1
ATOM 5426 O O . ALA B 1 205 ? -18.109 -22.812 -5.613 1 98.75 205 ALA B O 1
ATOM 5427 N N . LYS B 1 206 ? -17.812 -24.188 -7.391 1 98.62 206 LYS B N 1
ATOM 5428 C CA . LYS B 1 206 ? -18.828 -25.141 -6.953 1 98.62 206 LYS B CA 1
ATOM 5429 C C . LYS B 1 206 ? -18.453 -25.75 -5.602 1 98.62 206 LYS B C 1
ATOM 5431 O O . LYS B 1 206 ? -19.297 -25.891 -4.723 1 98.62 206 LYS B O 1
ATOM 5436 N N . VAL B 1 207 ? -17.188 -26.094 -5.484 1 98.56 207 VAL B N 1
ATOM 5437 C CA . VAL B 1 207 ? -16.719 -26.688 -4.234 1 98.56 207 VAL B CA 1
ATOM 5438 C C . VAL B 1 207 ? -16.875 -25.672 -3.096 1 98.56 207 VAL B C 1
ATOM 5440 O O . VAL B 1 207 ? -17.438 -26 -2.045 1 98.56 207 VAL B O 1
ATOM 5443 N N . VAL B 1 208 ? -16.422 -24.438 -3.281 1 98.69 208 VAL B N 1
ATOM 5444 C CA . VAL B 1 208 ? -16.406 -23.391 -2.26 1 98.69 208 VAL B CA 1
ATOM 5445 C C . VAL B 1 208 ? -17.828 -23.031 -1.861 1 98.69 208 VAL B C 1
ATOM 5447 O O . VAL B 1 208 ? -18.156 -23 -0.674 1 98.69 208 VAL B O 1
ATOM 5450 N N . THR B 1 209 ? -18.719 -22.797 -2.848 1 97.75 209 THR B N 1
ATOM 5451 C CA . THR B 1 209 ? -20.047 -22.281 -2.564 1 97.75 209 THR B CA 1
ATOM 5452 C C . THR B 1 209 ? -20.938 -23.391 -1.993 1 97.75 209 THR B C 1
ATOM 5454 O O . THR B 1 209 ? -21.875 -23.109 -1.246 1 97.75 209 THR B O 1
ATOM 5457 N N . GLY B 1 210 ? -20.594 -24.656 -2.295 1 98.12 210 GLY B N 1
ATOM 5458 C CA . GLY B 1 210 ? -21.297 -25.75 -1.634 1 98.12 210 GLY B CA 1
ATOM 5459 C C . GLY B 1 210 ? -21.156 -25.719 -0.123 1 98.12 210 GLY B C 1
ATOM 5460 O O . GLY B 1 210 ? -22.125 -26 0.595 1 98.12 210 GLY B O 1
ATOM 5461 N N . VAL B 1 211 ? -19.984 -25.344 0.355 1 98.69 211 VAL B N 1
ATOM 5462 C CA . VAL B 1 211 ? -19.719 -25.25 1.789 1 98.69 211 VAL B CA 1
ATOM 5463 C C . VAL B 1 211 ? -20.5 -24.078 2.379 1 98.69 211 VAL B C 1
ATOM 5465 O O . VAL B 1 211 ? -21.078 -24.188 3.465 1 98.69 211 VAL B O 1
ATOM 5468 N N . LEU B 1 212 ? -20.5 -22.953 1.653 1 98.62 212 LEU B N 1
ATOM 5469 C CA . LEU B 1 212 ? -21.25 -21.797 2.127 1 98.62 212 LEU B CA 1
ATOM 5470 C C . LEU B 1 212 ? -22.719 -22.125 2.27 1 98.62 212 LEU B C 1
ATOM 5472 O O . LEU B 1 212 ? -23.344 -21.812 3.295 1 98.62 212 LEU B O 1
ATOM 5476 N N . GLU B 1 213 ? -23.25 -22.781 1.293 1 97.69 213 GLU B N 1
ATOM 5477 C CA . GLU B 1 213 ? -24.656 -23.172 1.308 1 97.69 213 GLU B CA 1
ATOM 5478 C C . GLU B 1 213 ? -24.969 -24.109 2.473 1 97.69 213 GLU B C 1
ATOM 5480 O O . GLU B 1 213 ? -25.984 -23.953 3.15 1 97.69 213 GLU B O 1
ATOM 5485 N N . ALA B 1 214 ? -24.109 -25.016 2.699 1 98.25 214 ALA B N 1
ATOM 5486 C CA . ALA B 1 214 ? -24.297 -25.984 3.773 1 98.25 214 ALA B CA 1
ATOM 5487 C C . ALA B 1 214 ? -24.312 -25.297 5.137 1 98.25 214 ALA B C 1
ATOM 5489 O O . ALA B 1 214 ? -24.875 -25.828 6.102 1 98.25 214 ALA B O 1
ATOM 5490 N N . ASN B 1 215 ? -23.703 -24.141 5.25 1 98.31 215 ASN B N 1
ATOM 5491 C CA . ASN B 1 215 ? -23.625 -23.391 6.504 1 98.31 215 ASN B CA 1
ATOM 5492 C C . ASN B 1 215 ? -24.703 -22.297 6.562 1 98.31 215 ASN B C 1
ATOM 5494 O O . ASN B 1 215 ? -24.703 -21.484 7.484 1 98.31 215 ASN B O 1
ATOM 5498 N N . GLY B 1 216 ? -25.562 -22.203 5.57 1 97.94 216 GLY B N 1
ATOM 5499 C CA . GLY B 1 216 ? -26.594 -21.172 5.52 1 97.94 216 GLY B CA 1
ATOM 5500 C C . GLY B 1 216 ? -26.047 -19.797 5.207 1 97.94 216 GLY B C 1
ATOM 5501 O O . GLY B 1 216 ? -26.641 -18.781 5.582 1 97.94 216 GLY B O 1
ATOM 5502 N N . ILE B 1 217 ? -24.875 -19.719 4.688 1 98.44 217 ILE B N 1
ATOM 5503 C CA . ILE B 1 217 ? -24.234 -18.469 4.301 1 98.44 217 ILE B CA 1
ATOM 5504 C C . ILE B 1 217 ? -24.578 -18.141 2.852 1 98.44 217 ILE B C 1
ATOM 5506 O O . ILE B 1 217 ? -24.531 -19.016 1.979 1 98.44 217 ILE B O 1
ATOM 5510 N N . PRO B 1 218 ? -25 -16.859 2.543 1 98.25 218 PRO B N 1
ATOM 5511 C CA . PRO B 1 218 ? -25.266 -16.5 1.146 1 98.25 218 PRO B CA 1
ATOM 5512 C C . PRO B 1 218 ? -24.094 -16.828 0.223 1 98.25 218 PRO B C 1
ATOM 5514 O O . PRO B 1 218 ? -22.953 -16.516 0.535 1 98.25 218 PRO B O 1
ATOM 5517 N N . GLY B 1 219 ? -24.406 -17.438 -0.921 1 98.06 219 GLY B N 1
ATOM 5518 C CA . GLY B 1 219 ? -23.375 -17.828 -1.864 1 98.06 219 GLY B CA 1
ATOM 5519 C C . GLY B 1 219 ? -22.578 -16.656 -2.396 1 98.06 219 GLY B C 1
ATOM 5520 O O . GLY B 1 219 ? -21.391 -16.797 -2.713 1 98.06 219 GLY B O 1
ATOM 5521 N N . ALA B 1 220 ? -23.172 -15.469 -2.355 1 98.62 220 ALA B N 1
ATOM 5522 C CA . ALA B 1 220 ? -22.547 -14.273 -2.922 1 98.62 220 ALA B CA 1
ATOM 5523 C C . ALA B 1 220 ? -21.391 -13.797 -2.057 1 98.62 220 ALA B C 1
ATOM 5525 O O . ALA B 1 220 ? -20.672 -12.867 -2.432 1 98.62 220 ALA B O 1
ATOM 5526 N N . VAL B 1 221 ? -21.156 -14.43 -0.88 1 98.88 221 VAL B N 1
ATOM 5527 C CA . VAL B 1 221 ? -19.922 -14.188 -0.132 1 98.88 221 VAL B CA 1
ATOM 5528 C C . VAL B 1 221 ? -18.719 -14.555 -0.99 1 98.88 221 VAL B C 1
ATOM 5530 O O . VAL B 1 221 ? -17.656 -13.938 -0.873 1 98.88 221 VAL B O 1
ATOM 5533 N N . CYS B 1 222 ? -18.891 -15.555 -1.84 1 98.81 222 CYS B N 1
ATOM 5534 C CA . CYS B 1 222 ? -17.922 -15.906 -2.883 1 98.81 222 CYS B CA 1
ATOM 5535 C C . CYS B 1 222 ? -18.609 -15.977 -4.246 1 98.81 222 CYS B C 1
ATOM 5537 O O . CYS B 1 222 ? -19.078 -17.031 -4.652 1 98.81 222 CYS B O 1
ATOM 5539 N N . ALA B 1 223 ? -18.578 -14.898 -4.926 1 98.81 223 ALA B N 1
ATOM 5540 C CA . ALA B 1 223 ? -19.219 -14.836 -6.242 1 98.81 223 ALA B CA 1
ATOM 5541 C C . ALA B 1 223 ? -18.203 -15.062 -7.355 1 98.81 223 ALA B C 1
ATOM 5543 O O . ALA B 1 223 ? -17 -14.812 -7.176 1 98.81 223 ALA B O 1
ATOM 5544 N N . LEU B 1 224 ? -18.656 -15.641 -8.461 1 98.81 224 LEU B N 1
ATOM 5545 C CA . LEU B 1 224 ? -17.828 -15.898 -9.641 1 98.81 224 LEU B CA 1
ATOM 5546 C C . LEU B 1 224 ? -18.328 -15.078 -10.828 1 98.81 224 LEU B C 1
ATOM 5548 O O . LEU B 1 224 ? -19.531 -15.008 -11.078 1 98.81 224 LEU B O 1
ATOM 5552 N N . CYS B 1 225 ? -17.453 -14.422 -11.438 1 98.31 225 CYS B N 1
ATOM 5553 C CA . CYS B 1 225 ? -17.75 -13.648 -12.641 1 98.31 225 CYS B CA 1
ATOM 5554 C C . CYS B 1 225 ? -16.75 -13.945 -13.742 1 98.31 225 CYS B C 1
ATOM 5556 O O . CYS B 1 225 ? -15.711 -13.281 -13.836 1 98.31 225 CYS B O 1
ATOM 5558 N N . SER B 1 226 ? -17.125 -14.867 -14.602 1 97.56 226 SER B N 1
ATOM 5559 C CA . SER B 1 226 ? -16.266 -15.18 -15.734 1 97.56 226 SER B CA 1
ATOM 5560 C C . SER B 1 226 ? -16.422 -14.156 -16.844 1 97.56 226 SER B C 1
ATOM 5562 O O . SER B 1 226 ? -17.5 -13.602 -17.047 1 97.56 226 SER B O 1
ATOM 5564 N N . GLY B 1 227 ? -15.367 -13.859 -17.547 1 95.69 227 GLY B N 1
ATOM 5565 C CA . GLY B 1 227 ? -15.375 -12.922 -18.672 1 95.69 227 GLY B CA 1
ATOM 5566 C C . GLY B 1 227 ? -13.984 -12.57 -19.156 1 95.69 227 GLY B C 1
ATOM 5567 O O . GLY B 1 227 ? -13 -13.164 -18.719 1 95.69 227 GLY B O 1
ATOM 5568 N N . GLY B 1 228 ? -13.938 -11.742 -20.188 1 94.81 228 GLY B N 1
ATOM 5569 C CA . GLY B 1 228 ? -12.672 -11.297 -20.75 1 94.81 228 GLY B CA 1
ATOM 5570 C C . GLY B 1 228 ? -12.195 -9.977 -20.172 1 94.81 228 GLY B C 1
ATOM 5571 O O . GLY B 1 228 ? -12.398 -9.703 -18.984 1 94.81 228 GLY B O 1
ATOM 5572 N N . SER B 1 229 ? -11.445 -9.25 -20.969 1 94.69 229 SER B N 1
ATOM 5573 C CA . SER B 1 229 ? -10.82 -8 -20.531 1 94.69 229 SER B CA 1
ATOM 5574 C C . SER B 1 229 ? -11.867 -6.945 -20.188 1 94.69 229 SER B C 1
ATOM 5576 O O . SER B 1 229 ? -11.633 -6.078 -19.359 1 94.69 229 SER B O 1
ATOM 5578 N N . ASP B 1 230 ? -13.031 -7.043 -20.75 1 96.12 230 ASP B N 1
ATOM 5579 C CA . ASP B 1 230 ? -14.102 -6.09 -20.469 1 96.12 230 ASP B CA 1
ATOM 5580 C C . ASP B 1 230 ? -14.547 -6.184 -19 1 96.12 230 ASP B C 1
ATOM 5582 O O . ASP B 1 230 ? -14.672 -5.16 -18.328 1 96.12 230 ASP B O 1
ATOM 5586 N N . ILE B 1 231 ? -14.773 -7.414 -18.531 1 97.44 231 ILE B N 1
ATOM 5587 C CA . ILE B 1 231 ? -15.141 -7.625 -17.141 1 97.44 231 ILE B CA 1
ATOM 5588 C C . ILE B 1 231 ? -13.992 -7.195 -16.234 1 97.44 231 ILE B C 1
ATOM 5590 O O . ILE B 1 231 ? -14.211 -6.594 -15.18 1 97.44 231 ILE B O 1
ATOM 5594 N N . GLY B 1 232 ? -12.766 -7.551 -16.656 1 98 232 GLY B N 1
ATOM 5595 C CA . GLY B 1 232 ? -11.609 -7.121 -15.891 1 98 232 GLY B CA 1
ATOM 5596 C C . GLY B 1 232 ? -11.523 -5.617 -15.727 1 98 232 GLY B C 1
ATOM 5597 O O . GLY B 1 232 ? -11.219 -5.121 -14.641 1 98 232 GLY B O 1
ATOM 5598 N N . GLU B 1 233 ? -11.773 -4.895 -16.75 1 98.12 233 GLU B N 1
ATOM 5599 C CA . GLU B 1 233 ? -11.734 -3.436 -16.719 1 98.12 233 GLU B CA 1
ATOM 5600 C C . GLU B 1 233 ? -12.859 -2.877 -15.852 1 98.12 233 GLU B C 1
ATOM 5602 O O . GLU B 1 233 ? -12.664 -1.9 -15.125 1 98.12 233 GLU B O 1
ATOM 5607 N N . MET B 1 234 ? -14.07 -3.482 -15.938 1 98.44 234 MET B N 1
ATOM 5608 C CA . MET B 1 234 ? -15.18 -3.074 -15.078 1 98.44 234 MET B CA 1
ATOM 5609 C C . MET B 1 234 ? -14.805 -3.219 -13.609 1 98.44 234 MET B C 1
ATOM 5611 O O . MET B 1 234 ? -15.078 -2.324 -12.805 1 98.44 234 MET B O 1
ATOM 5615 N N . MET B 1 235 ? -14.172 -4.301 -13.297 1 98.69 235 MET B N 1
ATOM 5616 C CA . MET B 1 235 ? -13.734 -4.531 -11.922 1 98.69 235 MET B CA 1
ATOM 5617 C C . MET B 1 235 ? -12.75 -3.457 -11.484 1 98.69 235 MET B C 1
ATOM 5619 O O . MET B 1 235 ? -12.844 -2.943 -10.367 1 98.69 235 MET B O 1
ATOM 5623 N N . ALA B 1 236 ? -11.805 -3.127 -12.359 1 98.75 236 ALA B N 1
ATOM 5624 C CA . ALA B 1 236 ? -10.742 -2.18 -12.023 1 98.75 236 ALA B CA 1
ATOM 5625 C C . ALA B 1 236 ? -11.312 -0.785 -11.781 1 98.75 236 ALA B C 1
ATOM 5627 O O . ALA B 1 236 ? -10.82 -0.051 -10.922 1 98.75 236 ALA B O 1
ATOM 5628 N N . ARG B 1 237 ? -12.367 -0.424 -12.438 1 98.5 237 ARG B N 1
ATOM 5629 C CA . ARG B 1 237 ? -12.922 0.924 -12.391 1 98.5 237 ARG B CA 1
ATOM 5630 C C . ARG B 1 237 ? -13.992 1.032 -11.305 1 98.5 237 ARG B C 1
ATOM 5632 O O . ARG B 1 237 ? -14.398 2.137 -10.938 1 98.5 237 ARG B O 1
ATOM 5639 N N . ASP B 1 238 ? -14.461 -0.064 -10.797 1 98.69 238 ASP B N 1
ATOM 5640 C CA . ASP B 1 238 ? -15.664 -0.086 -9.969 1 98.69 238 ASP B CA 1
ATOM 5641 C C . ASP B 1 238 ? -15.367 0.368 -8.547 1 98.69 238 ASP B C 1
ATOM 5643 O O . ASP B 1 238 ? -14.664 -0.324 -7.805 1 98.69 238 ASP B O 1
ATOM 5647 N N . THR B 1 239 ? -15.914 1.514 -8.125 1 97.44 239 THR B N 1
ATOM 5648 C CA . THR B 1 239 ? -15.664 2.08 -6.805 1 97.44 239 THR B CA 1
ATOM 5649 C C . THR B 1 239 ? -16.344 1.241 -5.723 1 97.44 239 THR B C 1
ATOM 5651 O O . THR B 1 239 ? -16.047 1.39 -4.535 1 97.44 239 THR B O 1
ATOM 5654 N N . ARG B 1 240 ? -17.25 0.323 -6.078 1 98 240 ARG B N 1
ATOM 5655 C CA . ARG B 1 240 ? -17.906 -0.564 -5.125 1 98 240 ARG B CA 1
ATOM 5656 C C . ARG B 1 240 ? -16.953 -1.667 -4.66 1 98 240 ARG B C 1
ATOM 5658 O O . ARG B 1 240 ? -17.25 -2.371 -3.689 1 98 240 ARG B O 1
ATOM 5665 N N . LEU B 1 241 ? -15.773 -1.903 -5.285 1 98.56 241 LEU B N 1
ATOM 5666 C CA . LEU B 1 241 ? -14.711 -2.822 -4.895 1 98.56 241 LEU B CA 1
ATOM 5667 C C . LEU B 1 241 ? -13.523 -2.064 -4.32 1 98.56 241 LEU B C 1
ATOM 5669 O O . LEU B 1 241 ? -12.602 -1.689 -5.055 1 98.56 241 LEU B O 1
ATOM 5673 N N . PRO B 1 242 ? -13.477 -1.945 -3.016 1 98 242 PRO B N 1
ATOM 5674 C CA . PRO B 1 242 ? -12.406 -1.145 -2.418 1 98 242 PRO B CA 1
ATOM 5675 C C . PRO B 1 242 ? -11.016 -1.721 -2.689 1 98 242 PRO B C 1
ATOM 5677 O O . PRO B 1 242 ? -10.023 -0.984 -2.688 1 98 242 PRO B O 1
ATOM 5680 N N . LEU B 1 243 ? -10.906 -3.006 -2.898 1 98.56 243 LEU B N 1
ATOM 5681 C CA . LEU B 1 243 ? -9.648 -3.68 -3.201 1 98.56 243 LEU B CA 1
ATOM 5682 C C . LEU B 1 243 ? -9.789 -4.574 -4.43 1 98.56 243 LEU B C 1
ATOM 5684 O O . LEU B 1 243 ? -10.773 -5.312 -4.555 1 98.56 243 LEU B O 1
ATOM 5688 N N . LEU B 1 244 ? -8.859 -4.426 -5.367 1 98.81 244 LEU B N 1
ATOM 5689 C CA . LEU B 1 244 ? -8.742 -5.367 -6.477 1 98.81 244 LEU B CA 1
ATOM 5690 C C . LEU B 1 244 ? -7.379 -6.051 -6.465 1 98.81 244 LEU B C 1
ATOM 5692 O O . LEU B 1 244 ? -6.348 -5.383 -6.555 1 98.81 244 LEU B O 1
ATOM 5696 N N . SER B 1 245 ? -7.395 -7.359 -6.27 1 98.69 245 SER B N 1
ATOM 5697 C CA . SER B 1 245 ? -6.195 -8.164 -6.441 1 98.69 245 SER B CA 1
ATOM 5698 C C . SER B 1 245 ? -6.055 -8.648 -7.883 1 98.69 245 SER B C 1
ATOM 5700 O O . SER B 1 245 ? -7.004 -9.18 -8.461 1 98.69 245 SER B O 1
ATOM 5702 N N . PHE B 1 246 ? -4.91 -8.414 -8.438 1 98.62 246 PHE B N 1
ATOM 5703 C CA . PHE B 1 246 ? -4.625 -8.859 -9.797 1 98.62 246 PHE B CA 1
ATOM 5704 C C . PHE B 1 246 ? -3.305 -9.617 -9.852 1 98.62 246 PHE B C 1
ATOM 5706 O O . PHE B 1 246 ? -2.262 -9.094 -9.461 1 98.62 246 PHE B O 1
ATOM 5713 N N . THR B 1 247 ? -3.359 -10.805 -10.273 1 98.19 247 THR B N 1
ATOM 5714 C CA . THR B 1 247 ? -2.172 -11.594 -10.586 1 98.19 247 THR B CA 1
ATOM 5715 C C . THR B 1 247 ? -2.084 -11.867 -12.086 1 98.19 247 THR B C 1
ATOM 5717 O O . THR B 1 247 ? -3.002 -12.453 -12.664 1 98.19 247 THR B O 1
ATOM 5720 N N . GLY B 1 248 ? -1.028 -11.422 -12.719 1 96.94 248 GLY B N 1
ATOM 5721 C CA . GLY B 1 248 ? -0.86 -11.586 -14.156 1 96.94 248 GLY B CA 1
ATOM 5722 C C . GLY B 1 248 ? 0.37 -10.891 -14.695 1 96.94 248 GLY B C 1
ATOM 5723 O O . GLY B 1 248 ? 1.366 -10.734 -13.984 1 96.94 248 GLY B O 1
ATOM 5724 N N . SER B 1 249 ? 0.325 -10.531 -15.969 1 96 249 SER B N 1
ATOM 5725 C CA . SER B 1 249 ? 1.484 -9.922 -16.609 1 96 249 SER B CA 1
ATOM 5726 C C . SER B 1 249 ? 1.717 -8.5 -16.094 1 96 249 SER B C 1
ATOM 5728 O O . SER B 1 249 ? 0.776 -7.824 -15.68 1 96 249 SER B O 1
ATOM 5730 N N . THR B 1 250 ? 2.947 -8.086 -16.172 1 96.75 250 THR B N 1
ATOM 5731 C CA . THR B 1 250 ? 3.314 -6.738 -15.766 1 96.75 250 THR B CA 1
ATOM 5732 C C . THR B 1 250 ? 2.566 -5.699 -16.594 1 96.75 250 THR B C 1
ATOM 5734 O O . THR B 1 250 ? 2.104 -4.688 -16.062 1 96.75 250 THR B O 1
ATOM 5737 N N . GLN B 1 251 ? 2.408 -5.988 -17.844 1 95.88 251 GLN B N 1
ATOM 5738 C CA . GLN B 1 251 ? 1.755 -5.051 -18.75 1 95.88 251 GLN B CA 1
ATOM 5739 C C . GLN B 1 251 ? 0.306 -4.809 -18.344 1 95.88 251 GLN B C 1
ATOM 5741 O O . GLN B 1 251 ? -0.125 -3.658 -18.219 1 95.88 251 GLN B O 1
ATOM 5746 N N . ILE B 1 252 ? -0.434 -5.891 -18.156 1 96.94 252 ILE B N 1
ATOM 5747 C CA . ILE B 1 252 ? -1.837 -5.75 -17.781 1 96.94 252 ILE B CA 1
ATOM 5748 C C . ILE B 1 252 ? -1.938 -5.199 -16.359 1 96.94 252 ILE B C 1
ATOM 5750 O O . ILE B 1 252 ? -2.805 -4.371 -16.062 1 96.94 252 ILE B O 1
ATOM 5754 N N . GLY B 1 253 ? -1.039 -5.695 -15.492 1 98 253 GLY B N 1
ATOM 5755 C CA . GLY B 1 253 ? -1.008 -5.176 -14.133 1 98 253 GLY B CA 1
ATOM 5756 C C . GLY B 1 253 ? -0.781 -3.68 -14.07 1 98 253 GLY B C 1
ATOM 5757 O O . GLY B 1 253 ? -1.323 -3 -13.195 1 98 253 GLY B O 1
ATOM 5758 N N . HIS B 1 254 ? 0.074 -3.176 -14.969 1 98.06 254 HIS B N 1
ATOM 5759 C CA . HIS B 1 254 ? 0.316 -1.741 -15.062 1 98.06 254 HIS B CA 1
ATOM 5760 C C . HIS B 1 254 ? -0.978 -0.98 -15.336 1 98.06 254 HIS B C 1
ATOM 5762 O O . HIS B 1 254 ? -1.272 0.01 -14.664 1 98.06 254 HIS B O 1
ATOM 5768 N N . GLN B 1 255 ? -1.8 -1.452 -16.203 1 98.25 255 GLN B N 1
ATOM 5769 C CA . GLN B 1 255 ? -3.074 -0.833 -16.562 1 98.25 255 GLN B CA 1
ATOM 5770 C C . GLN B 1 255 ? -4.062 -0.915 -15.398 1 98.25 255 GLN B C 1
ATOM 5772 O O . GLN B 1 255 ? -4.707 0.077 -15.055 1 98.25 255 GLN B O 1
ATOM 5777 N N . VAL B 1 256 ? -4.164 -2.09 -14.828 1 98.44 256 VAL B N 1
ATOM 5778 C CA . VAL B 1 256 ? -5.07 -2.311 -13.703 1 98.44 256 VAL B CA 1
ATOM 5779 C C . VAL B 1 256 ? -4.703 -1.379 -12.555 1 98.44 256 VAL B C 1
ATOM 5781 O O . VAL B 1 256 ? -5.574 -0.726 -11.977 1 98.44 256 VAL B O 1
ATOM 5784 N N . GLY B 1 257 ? -3.385 -1.31 -12.25 1 98.38 257 GLY B N 1
ATOM 5785 C CA . GLY B 1 257 ? -2.928 -0.445 -11.172 1 98.38 257 GLY B CA 1
ATOM 5786 C C . GLY B 1 257 ? -3.32 1.008 -11.359 1 98.38 257 GLY B C 1
ATOM 5787 O O . GLY B 1 257 ? -3.756 1.669 -10.422 1 98.38 257 GLY B O 1
ATOM 5788 N N . LEU B 1 258 ? -3.182 1.5 -12.555 1 98.44 258 LEU B N 1
ATOM 5789 C CA . LEU B 1 258 ? -3.502 2.891 -12.852 1 98.44 258 LEU B CA 1
ATOM 5790 C C . LEU B 1 258 ? -5 3.143 -12.727 1 98.44 258 LEU B C 1
ATOM 5792 O O . LEU B 1 258 ? -5.422 4.16 -12.172 1 98.44 258 LEU B O 1
ATOM 5796 N N . LEU B 1 259 ? -5.832 2.203 -13.242 1 98.56 259 LEU B N 1
ATOM 5797 C CA . LEU B 1 259 ? -7.281 2.359 -13.18 1 98.56 259 LEU B CA 1
ATOM 5798 C C . LEU B 1 259 ? -7.762 2.361 -11.734 1 98.56 259 LEU B C 1
ATOM 5800 O O . LEU B 1 259 ? -8.617 3.17 -11.359 1 98.56 259 LEU B O 1
ATOM 5804 N N . VAL B 1 260 ? -7.223 1.426 -10.953 1 98.56 260 VAL B N 1
ATOM 5805 C CA . VAL B 1 260 ? -7.625 1.334 -9.555 1 98.56 260 VAL B CA 1
ATOM 5806 C C . VAL B 1 260 ? -7.176 2.584 -8.797 1 98.56 260 VAL B C 1
ATOM 5808 O O . VAL B 1 260 ? -7.922 3.129 -7.98 1 98.56 260 VAL B O 1
ATOM 5811 N N . GLN B 1 261 ? -5.93 3.055 -9.062 1 97.94 261 GLN B N 1
ATOM 5812 C CA . GLN B 1 261 ? -5.395 4.25 -8.422 1 97.94 261 GLN B CA 1
ATOM 5813 C C . GLN B 1 261 ? -6.223 5.484 -8.773 1 97.94 261 GLN B C 1
ATOM 5815 O O . GLN B 1 261 ? -6.391 6.383 -7.945 1 97.94 261 GLN B O 1
ATOM 5820 N N . GLU B 1 262 ? -6.719 5.516 -9.945 1 97.75 262 GLU B N 1
ATOM 5821 C CA . GLU B 1 262 ? -7.492 6.66 -10.406 1 97.75 262 GLU B CA 1
ATOM 5822 C C . GLU B 1 262 ? -8.688 6.922 -9.5 1 97.75 262 GLU B C 1
ATOM 5824 O O . GLU B 1 262 ? -9.086 8.07 -9.289 1 97.75 262 GLU B O 1
ATOM 5829 N N . ARG B 1 263 ? -9.25 5.891 -8.922 1 97.38 263 ARG B N 1
ATOM 5830 C CA . ARG B 1 263 ? -10.398 6.043 -8.039 1 97.38 263 ARG B CA 1
ATOM 5831 C C . ARG B 1 263 ? -9.984 5.926 -6.578 1 97.38 263 ARG B C 1
ATOM 5833 O O . ARG B 1 263 ? -10.828 5.676 -5.711 1 97.38 263 ARG B O 1
ATOM 5840 N N . PHE B 1 264 ? -8.703 5.969 -6.293 1 97.31 264 PHE B N 1
ATOM 5841 C CA . PHE B 1 264 ? -8.133 5.852 -4.957 1 97.31 264 PHE B CA 1
ATOM 5842 C C . PHE B 1 264 ? -8.461 4.492 -4.348 1 97.31 264 PHE B C 1
ATOM 5844 O O . PHE B 1 264 ? -8.648 4.379 -3.135 1 97.31 264 PHE B O 1
ATOM 5851 N N . GLY B 1 265 ? -8.688 3.504 -5.254 1 97.38 265 GLY B N 1
ATOM 5852 C CA . GLY B 1 265 ? -8.844 2.143 -4.766 1 97.38 265 GLY B CA 1
ATOM 5853 C C . GLY B 1 265 ? -7.539 1.51 -4.328 1 97.38 265 GLY B C 1
ATOM 5854 O O . GLY B 1 265 ? -6.465 2.039 -4.605 1 97.38 265 GLY B O 1
ATOM 5855 N N . ARG B 1 266 ? -7.668 0.398 -3.615 1 97.38 266 ARG B N 1
ATOM 5856 C CA . ARG B 1 266 ? -6.512 -0.419 -3.264 1 97.38 266 ARG B CA 1
ATOM 5857 C C . ARG B 1 266 ? -6.254 -1.486 -4.32 1 97.38 266 ARG B C 1
ATOM 5859 O O . ARG B 1 266 ? -7.191 -2.104 -4.828 1 97.38 266 ARG B O 1
ATOM 5866 N N . HIS B 1 267 ? -5.055 -1.586 -4.707 1 97.62 267 HIS B N 1
ATOM 5867 C CA . HIS B 1 267 ? -4.715 -2.719 -5.562 1 97.62 267 HIS B CA 1
ATOM 5868 C C . HIS B 1 267 ? -3.674 -3.617 -4.898 1 97.62 267 HIS B C 1
ATOM 5870 O O . HIS B 1 267 ? -2.832 -3.139 -4.133 1 97.62 267 HIS B O 1
ATOM 5876 N N . LEU B 1 268 ? -3.797 -4.883 -5.031 1 98.12 268 LEU B N 1
ATOM 5877 C CA . LEU B 1 268 ? -2.82 -5.922 -4.734 1 98.12 268 LEU B CA 1
ATOM 5878 C C . LEU B 1 268 ? -2.305 -6.566 -6.016 1 98.12 268 LEU B C 1
ATOM 5880 O O . LEU B 1 268 ? -2.949 -7.461 -6.57 1 98.12 268 LEU B O 1
ATOM 5884 N N . LEU B 1 269 ? -1.107 -6.117 -6.457 1 98.31 269 LEU B N 1
ATOM 5885 C CA . LEU B 1 269 ? -0.556 -6.562 -7.734 1 98.31 269 LEU B CA 1
ATOM 5886 C C . LEU B 1 269 ? 0.547 -7.594 -7.523 1 98.31 269 LEU B C 1
ATOM 5888 O O . LEU B 1 269 ? 1.504 -7.34 -6.785 1 98.31 269 LEU B O 1
ATOM 5892 N N . GLU B 1 270 ? 0.378 -8.719 -7.98 1 97.5 270 GLU B N 1
ATOM 5893 C CA . GLU B 1 270 ? 1.392 -9.758 -8.125 1 97.5 270 GLU B CA 1
ATOM 5894 C C . GLU B 1 270 ? 1.676 -10.055 -9.594 1 97.5 270 GLU B C 1
ATOM 5896 O O . GLU B 1 270 ? 0.866 -10.688 -10.273 1 97.5 270 GLU B O 1
ATOM 5901 N N . LEU B 1 271 ? 2.838 -9.617 -10.07 1 97.81 271 LEU B N 1
ATOM 5902 C CA . LEU B 1 271 ? 3.07 -9.594 -11.516 1 97.81 271 LEU B CA 1
ATOM 5903 C C . LEU B 1 271 ? 4.324 -10.383 -11.875 1 97.81 271 LEU B C 1
ATOM 5905 O O . LEU B 1 271 ? 4.652 -11.367 -11.219 1 97.81 271 LEU B O 1
ATOM 5909 N N . GLY B 1 272 ? 4.855 -10.078 -13 1 95.12 272 GLY B N 1
ATOM 5910 C CA . GLY B 1 272 ? 5.922 -10.891 -13.562 1 95.12 272 GLY B CA 1
ATOM 5911 C C . GLY B 1 272 ? 7.207 -10.828 -12.758 1 95.12 272 GLY B C 1
ATOM 5912 O O . GLY B 1 272 ? 7.387 -9.938 -11.93 1 95.12 272 GLY B O 1
ATOM 5913 N N . GLY B 1 273 ? 8.047 -11.812 -12.977 1 96.12 273 GLY B N 1
ATOM 5914 C CA . GLY B 1 273 ? 9.398 -11.883 -12.438 1 96.12 273 GLY B CA 1
ATOM 5915 C C . GLY B 1 273 ? 10.445 -12.148 -13.5 1 96.12 273 GLY B C 1
ATOM 5916 O O . GLY B 1 273 ? 10.148 -12.75 -14.539 1 96.12 273 GLY B O 1
ATOM 5917 N N . ASN B 1 274 ? 11.609 -11.594 -13.344 1 97.81 274 ASN B N 1
ATOM 5918 C CA . ASN B 1 274 ? 12.812 -11.93 -14.094 1 97.81 274 ASN B CA 1
ATOM 5919 C C . ASN B 1 274 ? 13.914 -12.453 -13.172 1 97.81 274 ASN B C 1
ATOM 5921 O O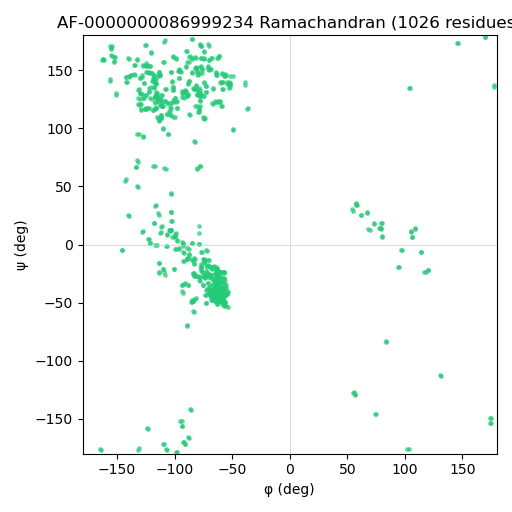 . ASN B 1 274 ? 14.961 -11.828 -13.031 1 97.81 274 ASN B O 1
ATOM 5925 N N . ASN B 1 275 ? 13.602 -13.625 -12.648 1 98.69 275 ASN B N 1
ATOM 5926 C CA . ASN B 1 275 ? 14.266 -14.156 -11.461 1 98.69 275 ASN B CA 1
ATOM 5927 C C . ASN B 1 275 ? 15.672 -14.656 -11.781 1 98.69 275 ASN B C 1
ATOM 5929 O O . ASN B 1 275 ? 15.898 -15.266 -12.828 1 98.69 275 ASN B O 1
ATOM 5933 N N . ALA B 1 276 ? 16.594 -14.367 -10.883 1 98.81 276 ALA B N 1
ATOM 5934 C CA . ALA B 1 276 ? 17.984 -14.789 -11.047 1 98.81 276 ALA B CA 1
ATOM 5935 C C . ALA B 1 276 ? 18.406 -15.758 -9.953 1 98.81 276 ALA B C 1
ATOM 5937 O O . ALA B 1 276 ? 17.984 -15.625 -8.797 1 98.81 276 ALA B O 1
ATOM 5938 N N . LEU B 1 277 ? 19.109 -16.719 -10.336 1 98.88 277 LEU B N 1
ATOM 5939 C CA . LEU B 1 277 ? 19.828 -17.609 -9.438 1 98.88 277 LEU B CA 1
ATOM 5940 C C . LEU B 1 277 ? 21.328 -17.422 -9.57 1 98.88 277 LEU B C 1
ATOM 5942 O O . LEU B 1 277 ? 21.906 -17.672 -10.641 1 98.88 277 LEU B O 1
ATOM 5946 N N . ILE B 1 278 ? 21.938 -16.875 -8.531 1 98.94 278 ILE B N 1
ATOM 5947 C CA . ILE B 1 278 ? 23.359 -16.578 -8.5 1 98.94 278 ILE B CA 1
ATOM 5948 C C . ILE B 1 278 ? 24.109 -17.75 -7.887 1 98.94 278 ILE B C 1
ATOM 5950 O O . ILE B 1 278 ? 23.734 -18.266 -6.832 1 98.94 278 ILE B O 1
ATOM 5954 N N . VAL B 1 279 ? 25.188 -18.188 -8.57 1 98.94 279 VAL B N 1
ATOM 5955 C CA . VAL B 1 279 ? 26.062 -19.234 -8.062 1 98.94 279 VAL B CA 1
ATOM 5956 C C . VAL B 1 279 ? 27.453 -18.672 -7.773 1 98.94 279 VAL B C 1
ATOM 5958 O O . VAL B 1 279 ? 28.188 -18.344 -8.695 1 98.94 279 VAL B O 1
ATOM 5961 N N . HIS B 1 280 ? 27.75 -18.578 -6.492 1 98.62 280 HIS B N 1
ATOM 5962 C CA . HIS B 1 280 ? 29.062 -18.109 -6.078 1 98.62 280 HIS B CA 1
ATOM 5963 C C . HIS B 1 280 ? 30.109 -19.203 -6.211 1 98.62 280 HIS B C 1
ATOM 5965 O O . HIS B 1 280 ? 29.766 -20.375 -6.449 1 98.62 280 HIS B O 1
ATOM 5971 N N . HIS B 1 281 ? 31.438 -18.906 -6.02 1 98.25 281 HIS B N 1
ATOM 5972 C CA . HIS B 1 281 ? 32.531 -19.828 -6.297 1 98.25 281 HIS B CA 1
ATOM 5973 C C . HIS B 1 281 ? 32.594 -20.938 -5.254 1 98.25 281 HIS B C 1
ATOM 5975 O O . HIS B 1 281 ? 33.156 -22 -5.504 1 98.25 281 HIS B O 1
ATOM 5981 N N . ASP B 1 282 ? 31.938 -20.703 -4.102 1 98 282 ASP B N 1
ATOM 5982 C CA . ASP B 1 282 ? 32.031 -21.672 -3.014 1 98 282 ASP B CA 1
ATOM 5983 C C . ASP B 1 282 ? 30.734 -22.484 -2.9 1 98 282 ASP B C 1
ATOM 5985 O O . ASP B 1 282 ? 30.531 -23.188 -1.909 1 98 282 ASP B O 1
ATOM 5989 N N . ALA B 1 283 ? 29.844 -22.422 -3.891 1 98 283 ALA B N 1
ATOM 5990 C CA . ALA B 1 283 ? 28.531 -23.078 -3.861 1 98 283 ALA B CA 1
ATOM 5991 C C . ALA B 1 283 ? 28.672 -24.594 -3.973 1 98 283 ALA B C 1
ATOM 5993 O O . ALA B 1 283 ? 29.641 -25.094 -4.559 1 98 283 ALA B O 1
ATOM 5994 N N . ASP B 1 284 ? 27.734 -25.328 -3.393 1 97.12 284 ASP B N 1
ATOM 5995 C CA . ASP B 1 284 ? 27.609 -26.766 -3.639 1 97.12 284 ASP B CA 1
ATOM 5996 C C . ASP B 1 284 ? 27 -27.031 -5.02 1 97.12 284 ASP B C 1
ATOM 5998 O O . ASP B 1 284 ? 25.797 -26.875 -5.215 1 97.12 284 ASP B O 1
ATOM 6002 N N . LEU B 1 285 ? 27.781 -27.531 -5.934 1 96.81 285 LEU B N 1
ATOM 6003 C CA . LEU B 1 285 ? 27.375 -27.609 -7.332 1 96.81 285 LEU B CA 1
ATOM 6004 C C . LEU B 1 285 ? 26.312 -28.703 -7.527 1 96.81 285 LEU B C 1
ATOM 6006 O O . LEU B 1 285 ? 25.516 -28.625 -8.461 1 96.81 285 LEU B O 1
ATOM 6010 N N . ASP B 1 286 ? 26.297 -29.719 -6.66 1 94.69 286 ASP B N 1
ATOM 6011 C CA . ASP B 1 286 ? 25.25 -30.734 -6.734 1 94.69 286 ASP B CA 1
ATOM 6012 C C . ASP B 1 286 ? 23.875 -30.109 -6.445 1 94.69 286 ASP B C 1
ATOM 6014 O O . ASP B 1 286 ? 22.906 -30.359 -7.172 1 94.69 286 ASP B O 1
ATOM 6018 N N . LEU B 1 287 ? 23.875 -29.328 -5.445 1 94.81 287 LEU B N 1
ATOM 6019 C CA . LEU B 1 287 ? 22.641 -28.625 -5.074 1 94.81 287 LEU B CA 1
ATOM 6020 C C . LEU B 1 287 ? 22.219 -27.641 -6.164 1 94.81 287 LEU B C 1
ATOM 6022 O O . LEU B 1 287 ? 21.047 -27.531 -6.488 1 94.81 287 LEU B O 1
ATOM 6026 N N . VAL B 1 288 ? 23.203 -27 -6.727 1 96.94 288 VAL B N 1
ATOM 6027 C CA . VAL B 1 288 ? 22.969 -25.969 -7.738 1 96.94 288 VAL B CA 1
ATOM 6028 C C . VAL B 1 288 ? 22.281 -26.594 -8.953 1 96.94 288 VAL B C 1
ATOM 6030 O O . VAL B 1 288 ? 21.25 -26.078 -9.43 1 96.94 288 VAL B O 1
ATOM 6033 N N . VAL B 1 289 ? 22.797 -27.672 -9.445 1 95.94 289 VAL B N 1
ATOM 6034 C CA . VAL B 1 289 ? 22.297 -28.266 -10.68 1 95.94 289 VAL B CA 1
ATOM 6035 C C . VAL B 1 289 ? 20.875 -28.797 -10.461 1 95.94 289 VAL B C 1
ATOM 6037 O O . VAL B 1 289 ? 19.984 -28.562 -11.281 1 95.94 289 VAL B O 1
ATOM 6040 N N . ARG B 1 290 ? 20.672 -29.453 -9.383 1 92.81 290 ARG B N 1
ATOM 6041 C CA . ARG B 1 290 ? 19.328 -29.953 -9.062 1 92.81 290 ARG B CA 1
ATOM 6042 C C . ARG B 1 290 ? 18.328 -28.812 -8.953 1 92.81 290 ARG B C 1
ATOM 6044 O O . ARG B 1 290 ? 17.234 -28.891 -9.523 1 92.81 290 ARG B O 1
ATOM 6051 N N . ALA B 1 291 ? 18.703 -27.797 -8.211 1 94.94 291 ALA B N 1
ATOM 6052 C CA . ALA B 1 291 ? 17.844 -26.641 -8.008 1 94.94 291 ALA B CA 1
ATOM 6053 C C . ALA B 1 291 ? 17.562 -25.922 -9.328 1 94.94 291 ALA B C 1
ATOM 6055 O O . ALA B 1 291 ? 16.422 -25.562 -9.609 1 94.94 291 ALA B O 1
ATOM 6056 N N . ALA B 1 292 ? 18.562 -25.766 -10.102 1 96.69 292 ALA B N 1
ATOM 6057 C CA . ALA B 1 292 ? 18.453 -25 -11.344 1 96.69 292 ALA B CA 1
ATOM 6058 C C . ALA B 1 292 ? 17.531 -25.703 -12.336 1 96.69 292 ALA B C 1
ATOM 6060 O O . ALA B 1 292 ? 16.719 -25.062 -13 1 96.69 292 ALA B O 1
ATOM 6061 N N . VAL B 1 293 ? 17.656 -27.016 -12.43 1 95 293 VAL B N 1
ATOM 6062 C CA . VAL B 1 293 ? 16.828 -27.75 -13.375 1 95 293 VAL B CA 1
ATOM 6063 C C . VAL B 1 293 ? 15.352 -27.547 -13.039 1 95 293 VAL B C 1
ATOM 6065 O O . VAL B 1 293 ? 14.555 -27.156 -13.898 1 95 293 VAL B O 1
ATOM 6068 N N . PHE B 1 294 ? 15 -27.703 -11.875 1 91.5 294 PHE B N 1
ATOM 6069 C CA . PHE B 1 294 ? 13.617 -27.547 -11.43 1 91.5 294 PHE B CA 1
ATOM 6070 C C . PHE B 1 294 ? 13.148 -26.109 -11.609 1 91.5 294 PHE B C 1
ATOM 6072 O O . PHE B 1 294 ? 12.047 -25.859 -12.102 1 91.5 294 PHE B O 1
ATOM 6079 N N . ALA B 1 295 ? 14.016 -25.203 -11.172 1 96.12 295 ALA B N 1
ATOM 6080 C CA . ALA B 1 295 ? 13.664 -23.797 -11.195 1 96.12 295 ALA B CA 1
ATOM 6081 C C . ALA B 1 295 ? 13.445 -23.312 -12.625 1 96.12 295 ALA B C 1
ATOM 6083 O O . ALA B 1 295 ? 12.609 -22.422 -12.867 1 96.12 295 ALA B O 1
ATOM 6084 N N . CYS B 1 296 ? 14.102 -23.859 -13.578 1 97.25 296 CYS B N 1
ATOM 6085 C CA . CYS B 1 296 ? 14.078 -23.375 -14.961 1 97.25 296 CYS B CA 1
ATOM 6086 C C . CYS B 1 296 ? 12.969 -24.062 -15.758 1 97.25 296 CYS B C 1
ATOM 6088 O O . CYS B 1 296 ? 12.336 -23.438 -16.609 1 97.25 296 CYS B O 1
ATOM 6090 N N . VAL B 1 297 ? 12.703 -25.312 -15.438 1 96 297 VAL B N 1
ATOM 6091 C CA . VAL B 1 297 ? 11.914 -26.078 -16.406 1 96 297 VAL B CA 1
ATOM 6092 C C . VAL B 1 297 ? 10.555 -26.422 -15.797 1 96 297 VAL B C 1
ATOM 6094 O O . VAL B 1 297 ? 9.641 -26.844 -16.516 1 96 297 VAL B O 1
ATOM 6097 N N . GLY B 1 298 ? 10.477 -26.266 -14.398 1 94.5 298 GLY B N 1
ATOM 6098 C CA . GLY B 1 298 ? 9.203 -26.578 -13.766 1 94.5 298 GLY B CA 1
ATOM 6099 C C . GLY B 1 298 ? 8.031 -25.875 -14.414 1 94.5 298 GLY B C 1
ATOM 6100 O O . GLY B 1 298 ? 8.133 -24.688 -14.773 1 94.5 298 GLY B O 1
ATOM 6101 N N . THR B 1 299 ? 6.91 -26.609 -14.594 1 96.75 299 THR B N 1
ATOM 6102 C CA . THR B 1 299 ? 5.699 -26.109 -15.234 1 96.75 299 THR B CA 1
ATOM 6103 C C . THR B 1 299 ? 6.012 -25.547 -16.625 1 96.75 299 THR B C 1
ATOM 6105 O O . THR B 1 299 ? 5.441 -24.531 -17.031 1 96.75 299 THR B O 1
ATOM 6108 N N . ALA B 1 300 ? 7.066 -26.109 -17.25 1 97.56 300 ALA B N 1
ATOM 6109 C CA . ALA B 1 300 ? 7.531 -25.672 -18.562 1 97.56 300 ALA B CA 1
ATOM 6110 C C . ALA B 1 300 ? 7.906 -24.203 -18.562 1 97.56 300 ALA B C 1
ATOM 6112 O O . ALA B 1 300 ? 7.641 -23.484 -19.531 1 97.56 300 ALA B O 1
ATOM 6113 N N . GLY B 1 301 ? 8.406 -23.719 -17.5 1 97.56 301 GLY B N 1
ATOM 6114 C CA . GLY B 1 301 ? 8.867 -22.344 -17.391 1 97.56 301 GLY B CA 1
ATOM 6115 C C . GLY B 1 301 ? 7.738 -21.344 -17.203 1 97.56 301 GLY B C 1
ATOM 6116 O O . GLY B 1 301 ? 7.934 -20.141 -17.359 1 97.56 301 GLY B O 1
ATOM 6117 N N . GLN B 1 302 ? 6.539 -21.828 -16.875 1 97.88 302 GLN B N 1
ATOM 6118 C CA . GLN B 1 302 ? 5.371 -20.953 -16.828 1 97.88 302 GLN B CA 1
ATOM 6119 C C . GLN B 1 302 ? 4.996 -20.609 -15.383 1 97.88 302 GLN B C 1
ATOM 6121 O O . GLN B 1 302 ? 3.824 -20.688 -15.008 1 97.88 302 GLN B O 1
ATOM 6126 N N . ARG B 1 303 ? 5.969 -20.281 -14.578 1 97 303 ARG B N 1
ATOM 6127 C CA . ARG B 1 303 ? 5.801 -19.734 -13.234 1 97 303 ARG B CA 1
ATOM 6128 C C . ARG B 1 303 ? 6.332 -18.297 -13.164 1 97 303 ARG B C 1
ATOM 6130 O O . ARG B 1 303 ? 7.344 -17.984 -13.789 1 97 303 ARG B O 1
ATOM 6137 N N . CYS B 1 304 ? 5.684 -17.5 -12.375 1 96.75 304 CYS B N 1
ATOM 6138 C CA . CYS B 1 304 ? 6.203 -16.156 -12.188 1 96.75 304 CYS B CA 1
ATOM 6139 C C . CYS B 1 304 ? 7.582 -16.188 -11.531 1 96.75 304 CYS B C 1
ATOM 6141 O O . CYS B 1 304 ? 8.383 -15.273 -11.727 1 96.75 304 CYS B O 1
ATOM 6143 N N . THR B 1 305 ? 7.875 -17.297 -10.789 1 97.44 305 THR B N 1
ATOM 6144 C CA . THR B 1 305 ? 9.117 -17.422 -10.039 1 97.44 305 THR B CA 1
ATOM 6145 C C . THR B 1 305 ? 10.133 -18.266 -10.797 1 97.44 305 THR B C 1
ATOM 6147 O O . THR B 1 305 ? 11.18 -18.641 -10.25 1 97.44 305 THR B O 1
ATOM 6150 N N . THR B 1 306 ? 9.898 -18.609 -12.016 1 98.06 306 THR B N 1
ATOM 6151 C CA . THR B 1 306 ? 10.836 -19.391 -12.828 1 98.06 306 THR B CA 1
ATOM 6152 C C . THR B 1 306 ? 12.172 -18.672 -12.945 1 98.06 306 THR B C 1
ATOM 6154 O O . THR B 1 306 ? 12.219 -17.453 -13.133 1 98.06 306 THR B O 1
ATOM 6157 N N . THR B 1 307 ? 13.273 -19.469 -12.742 1 98.5 307 THR B N 1
ATOM 6158 C CA . THR B 1 307 ? 14.602 -18.906 -12.969 1 98.5 307 THR B CA 1
ATOM 6159 C C . THR B 1 307 ? 14.812 -18.609 -14.445 1 98.5 307 THR B C 1
ATOM 6161 O O . THR B 1 307 ? 14.773 -19.516 -15.281 1 98.5 307 THR B O 1
ATOM 6164 N N . ARG B 1 308 ? 15.078 -17.422 -14.773 1 98.56 308 ARG B N 1
ATOM 6165 C CA . ARG B 1 308 ? 15.242 -17 -16.156 1 98.56 308 ARG B CA 1
ATOM 6166 C C . ARG B 1 308 ? 16.688 -16.562 -16.438 1 98.56 308 ARG B C 1
ATOM 6168 O O . ARG B 1 308 ? 17.125 -16.562 -17.578 1 98.56 308 ARG B O 1
ATOM 6175 N N . ARG B 1 309 ? 17.391 -16.156 -15.383 1 98.81 309 ARG B N 1
ATOM 6176 C CA . ARG B 1 309 ? 18.797 -15.781 -15.477 1 98.81 309 ARG B CA 1
ATOM 6177 C C . ARG B 1 309 ? 19.641 -16.578 -14.492 1 98.81 309 ARG B C 1
ATOM 6179 O O . ARG B 1 309 ? 19.375 -16.562 -13.281 1 98.81 309 ARG B O 1
ATOM 6186 N N . LEU B 1 310 ? 20.516 -17.344 -14.992 1 98.81 310 LEU B N 1
ATOM 6187 C CA . LEU B 1 310 ? 21.516 -18.031 -14.188 1 98.81 310 LEU B CA 1
ATOM 6188 C C . LEU B 1 310 ? 22.859 -17.297 -14.242 1 98.81 310 LEU B C 1
ATOM 6190 O O . LEU B 1 310 ? 23.516 -17.281 -15.289 1 98.81 310 LEU B O 1
ATOM 6194 N N . ILE B 1 311 ? 23.25 -16.672 -13.133 1 98.94 311 ILE B N 1
ATOM 6195 C CA . ILE B 1 311 ? 24.469 -15.875 -13.062 1 98.94 311 ILE B CA 1
ATOM 6196 C C . ILE B 1 311 ? 25.547 -16.656 -12.328 1 98.94 311 ILE B C 1
ATOM 6198 O O . ILE B 1 311 ? 25.469 -16.859 -11.109 1 98.94 311 ILE B O 1
ATOM 6202 N N . LEU B 1 312 ? 26.578 -17.062 -13.062 1 98.88 312 LEU B N 1
ATOM 6203 C CA . LEU B 1 312 ? 27.594 -17.984 -12.555 1 98.88 312 LEU B CA 1
ATOM 6204 C C . LEU B 1 312 ? 28.938 -17.281 -12.375 1 98.88 312 LEU B C 1
ATOM 6206 O O . LEU B 1 312 ? 29.406 -16.594 -13.281 1 98.88 312 LEU B O 1
ATOM 6210 N N . HIS B 1 313 ? 29.469 -17.453 -11.188 1 98.81 313 HIS B N 1
ATOM 6211 C CA . HIS B 1 313 ? 30.844 -17 -11.008 1 98.81 313 HIS B CA 1
ATOM 6212 C C . HIS B 1 313 ? 31.766 -17.656 -12.023 1 98.81 313 HIS B C 1
ATOM 6214 O O . HIS B 1 313 ? 31.641 -18.844 -12.328 1 98.81 313 HIS B O 1
ATOM 6220 N N . THR B 1 314 ? 32.781 -16.922 -12.438 1 98.5 314 THR B N 1
ATOM 6221 C CA . THR B 1 314 ? 33.688 -17.359 -13.484 1 98.5 314 THR B CA 1
ATOM 6222 C C . THR B 1 314 ? 34.344 -18.688 -13.117 1 98.5 314 THR B C 1
ATOM 6224 O O . THR B 1 314 ? 34.594 -19.516 -13.992 1 98.5 314 THR B O 1
ATOM 6227 N N . LYS B 1 315 ? 34.531 -18.984 -11.93 1 98.5 315 LYS B N 1
ATOM 6228 C CA . LYS B 1 315 ? 35.281 -20.156 -11.461 1 98.5 315 LYS B CA 1
ATOM 6229 C C . LYS B 1 315 ? 34.438 -21.422 -11.594 1 98.5 315 LYS B C 1
ATOM 6231 O O . LYS B 1 315 ? 34.969 -22.531 -11.602 1 98.5 315 LYS B O 1
ATOM 6236 N N . VAL B 1 316 ? 33.094 -21.281 -11.688 1 98.56 316 VAL B N 1
ATOM 6237 C CA . VAL B 1 316 ? 32.25 -22.469 -11.711 1 98.56 316 VAL B CA 1
ATOM 6238 C C . VAL B 1 316 ? 31.422 -22.5 -12.992 1 98.56 316 VAL B C 1
ATOM 6240 O O . VAL B 1 316 ? 30.641 -23.422 -13.219 1 98.56 316 VAL B O 1
ATOM 6243 N N . TYR B 1 317 ? 31.578 -21.547 -13.867 1 98.5 317 TYR B N 1
ATOM 6244 C CA . TYR B 1 317 ? 30.734 -21.328 -15.047 1 98.5 317 TYR B CA 1
ATOM 6245 C C . TYR B 1 317 ? 30.703 -22.562 -15.93 1 98.5 317 TYR B C 1
ATOM 6247 O O . TYR B 1 317 ? 29.625 -23.109 -16.188 1 98.5 317 TYR B O 1
ATOM 6255 N N . ASP B 1 318 ? 31.859 -23.094 -16.312 1 98.38 318 ASP B N 1
ATOM 6256 C CA . ASP B 1 318 ? 31.938 -24.188 -17.281 1 98.38 318 ASP B CA 1
ATOM 6257 C C . ASP B 1 318 ? 31.375 -25.484 -16.703 1 98.38 318 ASP B C 1
ATOM 6259 O O . ASP B 1 318 ? 30.672 -26.234 -17.375 1 98.38 318 ASP B O 1
ATOM 6263 N N . GLN B 1 319 ? 31.672 -25.672 -15.469 1 98.44 319 GLN B N 1
ATOM 6264 C CA . GLN B 1 319 ? 31.219 -26.891 -14.82 1 98.44 319 GLN B CA 1
ATOM 6265 C C . GLN B 1 319 ? 29.703 -26.906 -14.672 1 98.44 319 GLN B C 1
ATOM 6267 O O . GLN B 1 319 ? 29.047 -27.922 -14.945 1 98.44 319 GLN B O 1
ATOM 6272 N N . VAL B 1 320 ? 29.125 -25.844 -14.258 1 98.5 320 VAL B N 1
ATOM 6273 C CA . VAL B 1 320 ? 27.672 -25.766 -14.062 1 98.5 320 VAL B CA 1
ATOM 6274 C C . VAL B 1 320 ? 26.969 -25.875 -15.406 1 98.5 320 VAL B C 1
ATOM 6276 O O . VAL B 1 320 ? 25.984 -26.609 -15.531 1 98.5 320 VAL B O 1
ATOM 6279 N N . LEU B 1 321 ? 27.469 -25.172 -16.422 1 98.38 321 LEU B N 1
ATOM 6280 C CA . LEU B 1 321 ? 26.859 -25.234 -17.75 1 98.38 321 LEU B CA 1
ATOM 6281 C C . LEU B 1 321 ? 26.859 -26.656 -18.281 1 98.38 321 LEU B C 1
ATOM 6283 O O . LEU B 1 321 ? 25.844 -27.141 -18.781 1 98.38 321 LEU B O 1
ATOM 6287 N N . MET B 1 322 ? 28 -27.328 -18.156 1 98.38 322 MET B N 1
ATOM 6288 C CA . MET B 1 322 ? 28.125 -28.703 -18.625 1 98.38 322 MET B CA 1
ATOM 6289 C C . MET B 1 322 ? 27.141 -29.625 -17.922 1 98.38 322 MET B C 1
ATOM 6291 O O . MET B 1 322 ? 26.422 -30.391 -18.562 1 98.38 322 MET B O 1
ATOM 6295 N N . ARG B 1 323 ? 27.078 -29.516 -16.656 1 97.94 323 ARG B N 1
ATOM 6296 C CA . ARG B 1 323 ? 26.219 -30.375 -15.867 1 97.94 323 ARG B CA 1
ATOM 6297 C C . ARG B 1 323 ? 24.75 -30.062 -16.125 1 97.94 323 ARG B C 1
ATOM 6299 O O . ARG B 1 323 ? 23.906 -30.984 -16.125 1 97.94 323 ARG B O 1
ATOM 6306 N N . LEU B 1 324 ? 24.438 -28.812 -16.266 1 97.94 324 LEU B N 1
ATOM 6307 C CA . LEU B 1 324 ? 23.062 -28.406 -16.547 1 97.94 324 LEU B CA 1
ATOM 6308 C C . LEU B 1 324 ? 22.594 -28.953 -17.891 1 97.94 324 LEU B C 1
ATOM 6310 O O . LEU B 1 324 ? 21.469 -29.453 -18.016 1 97.94 324 LEU B O 1
ATOM 6314 N N . LYS B 1 325 ? 23.469 -28.906 -18.922 1 97.94 325 LYS B N 1
ATOM 6315 C CA . LYS B 1 325 ? 23.141 -29.469 -20.234 1 97.94 325 LYS B CA 1
ATOM 6316 C C . LYS B 1 325 ? 22.844 -30.969 -20.141 1 97.94 325 LYS B C 1
ATOM 6318 O O . LYS B 1 325 ? 21.906 -31.453 -20.75 1 97.94 325 LYS B O 1
ATOM 6323 N N . ALA B 1 326 ? 23.672 -31.578 -19.375 1 97.19 326 ALA B N 1
ATOM 6324 C CA . ALA B 1 326 ? 23.484 -33.031 -19.188 1 97.19 326 ALA B CA 1
ATOM 6325 C C . ALA B 1 326 ? 22.156 -33.312 -18.516 1 97.19 326 ALA B C 1
ATOM 6327 O O . ALA B 1 326 ? 21.438 -34.219 -18.906 1 97.19 326 ALA B O 1
ATOM 6328 N N . ALA B 1 327 ? 21.875 -32.562 -17.484 1 95.75 327 ALA B N 1
ATOM 6329 C CA . ALA B 1 327 ? 20.625 -32.75 -16.766 1 95.75 327 ALA B CA 1
ATOM 6330 C C . ALA B 1 327 ? 19.422 -32.469 -17.672 1 95.75 327 ALA B C 1
ATOM 6332 O O . ALA B 1 327 ? 18.422 -33.188 -17.641 1 95.75 327 ALA B O 1
ATOM 6333 N N . TYR B 1 328 ? 19.469 -31.406 -18.5 1 96.88 328 TYR B N 1
ATOM 6334 C CA . TYR B 1 328 ? 18.422 -31.094 -19.469 1 96.88 328 TYR B CA 1
ATOM 6335 C C . TYR B 1 328 ? 18.203 -32.25 -20.438 1 96.88 328 TYR B C 1
ATOM 6337 O O . TYR B 1 328 ? 17.062 -32.531 -20.812 1 96.88 328 TYR B O 1
ATOM 6345 N N . GLY B 1 329 ? 19.266 -32.844 -20.875 1 95.88 329 GLY B N 1
ATOM 6346 C CA . GLY B 1 329 ? 19.172 -33.969 -21.766 1 95.88 329 GLY B CA 1
ATOM 6347 C C . GLY B 1 329 ? 18.328 -35.125 -21.203 1 95.88 329 GLY B C 1
ATOM 6348 O O . GLY B 1 329 ? 17.594 -35.75 -21.953 1 95.88 329 GLY B O 1
ATOM 6349 N N . LYS B 1 330 ? 18.391 -35.281 -19.938 1 92.12 330 LYS B N 1
ATOM 6350 C CA . LYS B 1 330 ? 17.688 -36.375 -19.281 1 92.12 330 LYS B CA 1
ATOM 6351 C C . LYS B 1 330 ? 16.188 -36.094 -19.219 1 92.12 330 LYS B C 1
ATOM 6353 O O . LYS B 1 330 ? 15.383 -37.031 -19.188 1 92.12 330 LYS B O 1
ATOM 6358 N N . VAL B 1 331 ? 15.773 -34.875 -19.203 1 92.38 331 VAL B N 1
ATOM 6359 C CA . VAL B 1 331 ? 14.367 -34.562 -19 1 92.38 331 VAL B CA 1
ATOM 6360 C C . VAL B 1 331 ? 13.641 -34.531 -20.344 1 92.38 331 VAL B C 1
ATOM 6362 O O . VAL B 1 331 ? 12.406 -34.531 -20.391 1 92.38 331 VAL B O 1
ATOM 6365 N N . LEU B 1 332 ? 14.336 -34.531 -21.453 1 93.88 332 LEU B N 1
ATOM 6366 C CA . LEU B 1 332 ? 13.719 -34.469 -22.766 1 93.88 332 LEU B CA 1
ATOM 6367 C C . LEU B 1 332 ? 12.797 -35.656 -23.016 1 93.88 332 LEU B C 1
ATOM 6369 O O . LEU B 1 332 ? 11.766 -35.5 -23.672 1 93.88 332 LEU B O 1
ATOM 6373 N N . SER B 1 333 ? 13.156 -36.781 -22.516 1 92.56 333 SER B N 1
ATOM 6374 C CA . SER B 1 333 ? 12.383 -38 -22.75 1 92.56 333 SER B CA 1
ATOM 6375 C C . SER B 1 333 ? 11.125 -38.031 -21.891 1 92.56 333 SER B C 1
ATOM 6377 O O . SER B 1 333 ? 10.273 -38.906 -22.062 1 92.56 333 SER B O 1
ATOM 6379 N N . ARG B 1 334 ? 11.016 -37.094 -21.047 1 94.81 334 ARG B N 1
ATOM 6380 C CA . ARG B 1 334 ? 9.891 -37.062 -20.109 1 94.81 334 ARG B CA 1
ATOM 6381 C C . ARG B 1 334 ? 8.984 -35.875 -20.406 1 94.81 334 ARG B C 1
ATOM 6383 O O . ARG B 1 334 ? 8.367 -35.312 -19.484 1 94.81 334 ARG B O 1
ATOM 6390 N N . ILE B 1 335 ? 8.945 -35.375 -21.594 1 96.75 335 ILE B N 1
ATOM 6391 C CA . ILE B 1 335 ? 8.016 -34.375 -22.078 1 96.75 335 ILE B CA 1
ATOM 6392 C C . ILE B 1 335 ? 6.797 -35.031 -22.703 1 96.75 335 ILE B C 1
ATOM 6394 O O . ILE B 1 335 ? 6.938 -35.938 -23.531 1 96.75 335 ILE B O 1
ATOM 6398 N N . GLY B 1 336 ? 5.594 -34.656 -22.234 1 97.12 336 GLY B N 1
ATOM 6399 C CA . GLY B 1 336 ? 4.43 -35.312 -22.828 1 97.12 336 GLY B CA 1
ATOM 6400 C C . GLY B 1 336 ? 3.129 -34.938 -22.141 1 97.12 336 GLY B C 1
ATOM 6401 O O . GLY B 1 336 ? 2.969 -33.812 -21.688 1 97.12 336 GLY B O 1
ATOM 6402 N N . ASP B 1 337 ? 2.193 -35.875 -22.156 1 96.75 337 ASP B N 1
ATOM 6403 C CA . ASP B 1 337 ? 0.857 -35.656 -21.609 1 96.75 337 ASP B CA 1
ATOM 6404 C C . ASP B 1 337 ? 0.917 -35.406 -20.094 1 96.75 337 ASP B C 1
ATOM 6406 O O . ASP B 1 337 ? 1.34 -36.281 -19.344 1 96.75 337 ASP B O 1
ATOM 6410 N N . PRO B 1 338 ? 0.381 -34.25 -19.672 1 96.69 338 PRO B N 1
ATOM 6411 C CA . PRO B 1 338 ? 0.505 -33.906 -18.266 1 96.69 338 PRO B CA 1
ATOM 6412 C C . PRO B 1 338 ? -0.188 -34.875 -17.328 1 96.69 338 PRO B C 1
ATOM 6414 O O . PRO B 1 338 ? 0.135 -34.969 -16.141 1 96.69 338 PRO B O 1
ATOM 6417 N N . LEU B 1 339 ? -1.133 -35.625 -17.766 1 96.75 339 LEU B N 1
ATOM 6418 C CA . LEU B 1 339 ? -1.881 -36.562 -16.922 1 96.75 339 LEU B CA 1
ATOM 6419 C C . LEU B 1 339 ? -1.135 -37.875 -16.766 1 96.75 339 LEU B C 1
ATOM 6421 O O . LEU B 1 339 ? -1.51 -38.719 -15.938 1 96.75 339 LEU B O 1
ATOM 6425 N N . ASP B 1 340 ? -0.078 -38.031 -17.609 1 95.25 340 ASP B N 1
ATOM 6426 C CA . ASP B 1 340 ? 0.79 -39.219 -17.453 1 95.25 340 ASP B CA 1
ATOM 6427 C C . ASP B 1 340 ? 1.75 -39.031 -16.281 1 95.25 340 ASP B C 1
ATOM 6429 O O . ASP B 1 340 ? 2.525 -38.062 -16.25 1 95.25 340 ASP B O 1
ATOM 6433 N N . LYS B 1 341 ? 1.795 -39.969 -15.391 1 91.25 341 LYS B N 1
ATOM 6434 C CA . LYS B 1 341 ? 2.529 -39.844 -14.133 1 91.25 341 LYS B CA 1
ATOM 6435 C C . LYS B 1 341 ? 4.035 -39.812 -14.375 1 91.25 341 LYS B C 1
ATOM 6437 O O . LYS B 1 341 ? 4.801 -39.375 -13.508 1 91.25 341 LYS B O 1
ATOM 6442 N N . GLU B 1 342 ? 4.473 -40.281 -15.516 1 91.88 342 GLU B N 1
ATOM 6443 C CA . GLU B 1 342 ? 5.902 -40.344 -15.805 1 91.88 342 GLU B CA 1
ATOM 6444 C C . GLU B 1 342 ? 6.422 -39.062 -16.422 1 91.88 342 GLU B C 1
ATOM 6446 O O . GLU B 1 342 ? 7.633 -38.875 -16.547 1 91.88 342 GLU B O 1
ATOM 6451 N N . ILE B 1 343 ? 5.523 -38.25 -16.797 1 94.94 343 ILE B N 1
ATOM 6452 C CA . ILE B 1 343 ? 5.895 -37 -17.484 1 94.94 343 ILE B CA 1
ATOM 6453 C C . ILE B 1 343 ? 6.305 -35.938 -16.469 1 94.94 343 ILE B C 1
ATOM 6455 O O . ILE B 1 343 ? 5.668 -35.812 -15.422 1 94.94 343 ILE B O 1
ATOM 6459 N N . LEU B 1 344 ? 7.41 -35.219 -16.797 1 94.5 344 LEU B N 1
ATOM 6460 C CA . LEU B 1 344 ? 7.945 -34.188 -15.906 1 94.5 344 LEU B CA 1
ATOM 6461 C C . LEU B 1 344 ? 7.734 -32.781 -16.484 1 94.5 344 LEU B C 1
ATOM 6463 O O . LEU B 1 344 ? 7.852 -31.797 -15.781 1 94.5 344 LEU B O 1
ATOM 6467 N N . ILE B 1 345 ? 7.535 -32.719 -17.781 1 96.75 345 ILE B N 1
ATOM 6468 C CA . ILE B 1 345 ? 7.336 -31.422 -18.422 1 96.75 345 ILE B CA 1
ATOM 6469 C C . ILE B 1 345 ? 6.113 -31.484 -19.344 1 96.75 345 ILE B C 1
ATOM 6471 O O . ILE B 1 345 ? 6.031 -32.344 -20.219 1 96.75 345 ILE B O 1
ATOM 6475 N N . GLY B 1 346 ? 5.152 -30.641 -19.078 1 98.06 346 GLY B N 1
ATOM 6476 C CA . GLY B 1 346 ? 3.969 -30.516 -19.906 1 98.06 346 GLY B CA 1
ATOM 6477 C C . GLY B 1 346 ? 4.117 -29.484 -21 1 98.06 346 GLY B C 1
ATOM 6478 O O . GLY B 1 346 ? 5.227 -29.016 -21.281 1 98.06 346 GLY B O 1
ATOM 6479 N N . PRO B 1 347 ? 3.041 -29.203 -21.672 1 98.69 347 PRO B N 1
ATOM 6480 C CA . PRO B 1 347 ? 3.055 -28.219 -22.766 1 98.69 347 PRO B CA 1
ATOM 6481 C C . PRO B 1 347 ? 3.064 -26.781 -22.25 1 98.69 347 PRO B C 1
ATOM 6483 O O . PRO B 1 347 ? 2.779 -26.531 -21.078 1 98.69 347 PRO B O 1
ATOM 6486 N N . LEU B 1 348 ? 3.486 -25.859 -23.156 1 98.69 348 LEU B N 1
ATOM 6487 C CA . LEU B 1 348 ? 3.088 -24.469 -22.938 1 98.69 348 LEU B CA 1
ATOM 6488 C C . LEU B 1 348 ? 1.572 -24.328 -23.016 1 98.69 348 LEU B C 1
ATOM 6490 O O . LEU B 1 348 ? 0.884 -25.188 -23.547 1 98.69 348 LEU B O 1
ATOM 6494 N N . HIS B 1 349 ? 1.048 -23.281 -22.484 1 98.44 349 HIS B N 1
ATOM 6495 C CA . HIS B 1 349 ? -0.381 -23.109 -22.234 1 98.44 349 HIS B CA 1
ATOM 6496 C C . HIS B 1 349 ? -1.133 -22.844 -23.531 1 98.44 349 HIS B C 1
ATOM 6498 O O . HIS B 1 349 ? -2.307 -23.188 -23.672 1 98.44 349 HIS B O 1
ATOM 6504 N N . SER B 1 350 ? -0.461 -22.219 -24.578 1 97.69 350 SER B N 1
ATOM 6505 C CA . SER B 1 350 ? -1.174 -21.797 -25.766 1 97.69 350 SER B CA 1
ATOM 6506 C C . SER B 1 350 ? -0.238 -21.719 -26.969 1 97.69 350 SER B C 1
ATOM 6508 O O . SER B 1 350 ? 0.984 -21.766 -26.828 1 97.69 350 SER B O 1
ATOM 6510 N N . ALA B 1 351 ? -0.901 -21.562 -28.141 1 97.31 351 ALA B N 1
ATOM 6511 C CA . ALA B 1 351 ? -0.139 -21.359 -29.359 1 97.31 351 ALA B CA 1
ATOM 6512 C C . ALA B 1 351 ? 0.635 -20.047 -29.312 1 97.31 351 ALA B C 1
ATOM 6514 O O . ALA B 1 351 ? 1.75 -19.953 -29.828 1 97.31 351 ALA B O 1
ATOM 6515 N N . ALA B 1 352 ? 0.054 -19.109 -28.719 1 97.19 352 ALA B N 1
ATOM 6516 C CA . ALA B 1 352 ? 0.717 -17.812 -28.578 1 97.19 352 ALA B CA 1
ATOM 6517 C C . ALA B 1 352 ? 1.994 -17.938 -27.75 1 97.19 352 ALA B C 1
ATOM 6519 O O . ALA B 1 352 ? 2.988 -17.266 -28.031 1 97.19 352 ALA B O 1
ATOM 6520 N N . ALA B 1 353 ? 1.963 -18.75 -26.719 1 98 353 ALA B N 1
ATOM 6521 C CA . ALA B 1 353 ? 3.143 -18.984 -25.891 1 98 353 ALA B CA 1
ATOM 6522 C C . ALA B 1 353 ? 4.254 -19.656 -26.688 1 98 353 ALA B C 1
ATOM 6524 O O . ALA B 1 353 ? 5.434 -19.328 -26.516 1 98 353 ALA B O 1
ATOM 6525 N N . VAL B 1 354 ? 3.887 -20.578 -27.594 1 98.44 354 VAL B N 1
ATOM 6526 C CA . VAL B 1 354 ? 4.867 -21.234 -28.469 1 98.44 354 VAL B CA 1
ATOM 6527 C C . VAL B 1 354 ? 5.516 -20.203 -29.375 1 98.44 354 VAL B C 1
ATOM 6529 O O . VAL B 1 354 ? 6.738 -20.188 -29.547 1 98.44 354 VAL B O 1
ATOM 6532 N N . LYS B 1 355 ? 4.68 -19.391 -29.922 1 98.38 355 LYS B N 1
ATOM 6533 C CA . LYS B 1 355 ? 5.195 -18.328 -30.797 1 98.38 355 LYS B CA 1
ATOM 6534 C C . LYS B 1 355 ? 6.145 -17.406 -30.047 1 98.38 355 LYS B C 1
ATOM 6536 O O . LYS B 1 355 ? 7.203 -17.047 -30.562 1 98.38 355 LYS B O 1
ATOM 6541 N N . SER B 1 356 ? 5.766 -17.047 -28.859 1 98.19 356 SER B N 1
ATOM 6542 C CA . SER B 1 356 ? 6.625 -16.203 -28.016 1 98.19 356 SER B CA 1
ATOM 6543 C C . SER B 1 356 ? 7.961 -16.891 -27.734 1 98.19 356 SER B C 1
ATOM 6545 O O . SER B 1 356 ? 9.008 -16.234 -27.734 1 98.19 356 SER B O 1
ATOM 6547 N N . TYR B 1 357 ? 7.945 -18.172 -27.484 1 98.56 357 TYR B N 1
ATOM 6548 C CA . TYR B 1 357 ? 9.148 -18.984 -27.281 1 98.56 357 TYR B CA 1
ATOM 6549 C C . TYR B 1 357 ? 10.055 -18.891 -28.5 1 98.56 357 TYR B C 1
ATOM 6551 O O . TYR B 1 357 ? 11.242 -18.578 -28.375 1 98.56 357 TYR B O 1
ATOM 6559 N N . GLN B 1 358 ? 9.461 -19.078 -29.625 1 98.62 358 GLN B N 1
ATOM 6560 C CA . GLN B 1 358 ? 10.227 -19.062 -30.875 1 98.62 358 GLN B CA 1
ATOM 6561 C C . GLN B 1 358 ? 10.781 -17.672 -31.156 1 98.62 358 GLN B C 1
ATOM 6563 O O . GLN B 1 358 ? 11.953 -17.516 -31.516 1 98.62 358 GLN B O 1
ATOM 6568 N N . ASP B 1 359 ? 9.945 -16.688 -31 1 98.69 359 ASP B N 1
ATOM 6569 C CA . ASP B 1 359 ? 10.352 -15.312 -31.25 1 98.69 359 ASP B CA 1
ATOM 6570 C C . ASP B 1 359 ? 11.477 -14.891 -30.312 1 98.69 359 ASP B C 1
ATOM 6572 O O . ASP B 1 359 ? 12.414 -14.203 -30.734 1 98.69 359 ASP B O 1
ATOM 6576 N N . THR B 1 360 ? 11.391 -15.281 -29.094 1 98.62 360 THR B N 1
ATOM 6577 C CA . THR B 1 360 ? 12.391 -14.93 -28.094 1 98.62 360 THR B CA 1
ATOM 6578 C C . THR B 1 360 ? 13.742 -15.562 -28.438 1 98.62 360 THR B C 1
ATOM 6580 O O . THR B 1 360 ? 14.781 -14.906 -28.328 1 98.62 360 THR B O 1
ATOM 6583 N N . LEU B 1 361 ? 13.758 -16.781 -28.797 1 98.69 361 LEU B N 1
ATOM 6584 C CA . LEU B 1 361 ? 15 -17.453 -29.172 1 98.69 361 LEU B CA 1
ATOM 6585 C C . LEU B 1 361 ? 15.625 -16.812 -30.391 1 98.69 361 LEU B C 1
ATOM 6587 O O . LEU B 1 361 ? 16.844 -16.625 -30.453 1 98.69 361 LEU B O 1
ATOM 6591 N N . SER B 1 362 ? 14.766 -16.484 -31.344 1 98.56 362 SER B N 1
ATOM 6592 C CA . SER B 1 362 ? 15.258 -15.766 -32.531 1 98.56 362 SER B CA 1
ATOM 6593 C C . SER B 1 362 ? 15.906 -14.438 -32.125 1 98.56 362 SER B C 1
ATOM 6595 O O . SER B 1 362 ? 16.969 -14.086 -32.625 1 98.56 362 SER B O 1
ATOM 6597 N N . GLU B 1 363 ? 15.281 -13.758 -31.266 1 98.5 363 GLU B N 1
ATOM 6598 C CA . GLU B 1 363 ? 15.82 -12.492 -30.766 1 98.5 363 GLU B CA 1
ATOM 6599 C C . GLU B 1 363 ? 17.141 -12.703 -30.047 1 98.5 363 GLU B C 1
ATOM 6601 O O . GLU B 1 363 ? 18.078 -11.914 -30.203 1 98.5 363 GLU B O 1
ATOM 6606 N N . ALA B 1 364 ? 17.219 -13.703 -29.203 1 98.62 364 ALA B N 1
ATOM 6607 C CA . ALA B 1 364 ? 18.422 -14 -28.453 1 98.62 364 ALA B CA 1
ATOM 6608 C C . ALA B 1 364 ? 19.609 -14.289 -29.375 1 98.62 364 ALA B C 1
ATOM 6610 O O . ALA B 1 364 ? 20.703 -13.789 -29.172 1 98.62 364 ALA B O 1
ATOM 6611 N N . VAL B 1 365 ? 19.344 -15.062 -30.406 1 98.56 365 VAL B N 1
ATOM 6612 C CA . VAL B 1 365 ? 20.391 -15.406 -31.359 1 98.56 365 VAL B CA 1
ATOM 6613 C C . VAL B 1 365 ? 20.828 -14.156 -32.125 1 98.56 365 VAL B C 1
ATOM 6615 O O . VAL B 1 365 ? 22.016 -13.93 -32.344 1 98.56 365 VAL B O 1
ATOM 6618 N N . LYS B 1 366 ? 19.891 -13.367 -32.531 1 98.31 366 LYS B N 1
ATOM 6619 C CA . LYS B 1 366 ? 20.188 -12.125 -33.25 1 98.31 366 LYS B CA 1
ATOM 6620 C C . LYS B 1 366 ? 21.031 -11.188 -32.406 1 98.31 366 LYS B C 1
ATOM 6622 O O . LYS B 1 366 ? 21.859 -10.438 -32.906 1 98.31 366 LYS B O 1
ATOM 6627 N N . ALA B 1 367 ? 20.828 -11.305 -31.141 1 98 367 ALA B N 1
ATOM 6628 C CA . ALA B 1 367 ? 21.547 -10.43 -30.203 1 98 367 ALA B CA 1
ATOM 6629 C C . ALA B 1 367 ? 22.922 -11 -29.875 1 98 367 ALA B C 1
ATOM 6631 O O . ALA B 1 367 ? 23.672 -10.414 -29.094 1 98 367 ALA B O 1
ATOM 6632 N N . GLY B 1 368 ? 23.266 -12.086 -30.438 1 98 368 GLY B N 1
ATOM 6633 C CA . GLY B 1 368 ? 24.594 -12.648 -30.266 1 98 368 GLY B CA 1
ATOM 6634 C C . GLY B 1 368 ? 24.609 -13.867 -29.359 1 98 368 GLY B C 1
ATOM 6635 O O . GLY B 1 368 ? 25.688 -14.406 -29.062 1 98 368 GLY B O 1
ATOM 6636 N N . GLY B 1 369 ? 23.469 -14.336 -28.953 1 98.5 369 GLY B N 1
ATOM 6637 C CA . GLY B 1 369 ? 23.391 -15.5 -28.094 1 98.5 369 GLY B CA 1
ATOM 6638 C C . GLY B 1 369 ? 23.609 -16.812 -28.828 1 98.5 369 GLY B C 1
ATOM 6639 O O . GLY B 1 369 ? 23.359 -16.891 -30.031 1 98.5 369 GLY B O 1
ATOM 6640 N N . THR B 1 370 ? 24.062 -17.75 -28.078 1 98.56 370 THR B N 1
ATOM 6641 C CA . THR B 1 370 ? 24.234 -19.109 -28.578 1 98.56 370 THR B CA 1
ATOM 6642 C C . THR B 1 370 ? 23.297 -20.062 -27.844 1 98.56 370 THR B C 1
ATOM 6644 O O . THR B 1 370 ? 23.297 -20.141 -26.625 1 98.56 370 THR B O 1
ATOM 6647 N N . ILE B 1 371 ? 22.531 -20.781 -28.625 1 98.75 371 ILE B N 1
ATOM 6648 C CA . ILE B 1 371 ? 21.719 -21.828 -28.031 1 98.75 371 ILE B CA 1
ATOM 6649 C C . ILE B 1 371 ? 22.594 -23.016 -27.641 1 98.75 371 ILE B C 1
ATOM 6651 O O . ILE B 1 371 ? 23.078 -23.734 -28.516 1 98.75 371 ILE B O 1
ATOM 6655 N N . GLU B 1 372 ? 22.797 -23.188 -26.391 1 98.56 372 GLU B N 1
ATOM 6656 C CA . GLU B 1 372 ? 23.656 -24.25 -25.859 1 98.56 372 GLU B CA 1
ATOM 6657 C C . GLU B 1 372 ? 22.906 -25.578 -25.781 1 98.56 372 GLU B C 1
ATOM 6659 O O . GLU B 1 372 ? 23.531 -26.641 -25.781 1 98.56 372 GLU B O 1
ATOM 6664 N N . PHE B 1 373 ? 21.641 -25.516 -25.641 1 98.56 373 PHE B N 1
ATOM 6665 C CA . PHE B 1 373 ? 20.797 -26.703 -25.531 1 98.56 373 PHE B CA 1
ATOM 6666 C C . PHE B 1 373 ? 19.375 -26.391 -25.953 1 98.56 373 PHE B C 1
ATOM 6668 O O . PHE B 1 373 ? 18.844 -25.312 -25.641 1 98.56 373 PHE B O 1
ATOM 6675 N N . GLY B 1 374 ? 18.719 -27.297 -26.609 1 98.31 374 GLY B N 1
ATOM 6676 C CA . GLY B 1 374 ? 17.312 -27.172 -26.953 1 98.31 374 GLY B CA 1
ATOM 6677 C C . GLY B 1 374 ? 17.062 -26.188 -28.078 1 98.31 374 GLY B C 1
ATOM 6678 O O . GLY B 1 374 ? 17.797 -26.156 -29.062 1 98.31 374 GLY B O 1
ATOM 6679 N N . GLY B 1 375 ? 15.93 -25.484 -28.016 1 98.06 375 GLY B N 1
ATOM 6680 C CA . GLY B 1 375 ? 15.633 -24.406 -28.969 1 98.06 375 GLY B CA 1
ATOM 6681 C C . GLY B 1 375 ? 14.586 -24.797 -30 1 98.06 375 GLY B C 1
ATOM 6682 O O . GLY B 1 375 ? 14.297 -24.031 -30.906 1 98.06 375 GLY B O 1
ATOM 6683 N N . ASN B 1 376 ? 13.945 -25.922 -29.766 1 97.94 376 ASN B N 1
ATOM 6684 C CA . ASN B 1 376 ? 13.039 -26.391 -30.812 1 97.94 376 ASN B CA 1
ATOM 6685 C C . ASN B 1 376 ? 11.617 -26.547 -30.281 1 97.94 376 ASN B C 1
ATOM 6687 O O . ASN B 1 376 ? 11.414 -26.844 -29.109 1 97.94 376 ASN B O 1
ATOM 6691 N N . VAL B 1 377 ? 10.688 -26.312 -31.188 1 98.25 377 VAL B N 1
ATOM 6692 C CA . VAL B 1 377 ? 9.32 -26.766 -30.953 1 98.25 377 VAL B CA 1
ATOM 6693 C C . VAL B 1 377 ? 9.211 -28.25 -31.234 1 98.25 377 VAL B C 1
ATOM 6695 O O . VAL B 1 377 ? 9.711 -28.75 -32.25 1 98.25 377 VAL B O 1
ATOM 6698 N N . ILE B 1 378 ? 8.648 -28.969 -30.312 1 97.81 378 ILE B N 1
ATOM 6699 C CA . ILE B 1 378 ? 8.555 -30.422 -30.469 1 97.81 378 ILE B CA 1
ATOM 6700 C C . ILE B 1 378 ? 7.398 -30.766 -31.391 1 97.81 378 ILE B C 1
ATOM 6702 O O . ILE B 1 378 ? 6.285 -30.266 -31.219 1 97.81 378 ILE B O 1
ATOM 6706 N N . LYS B 1 379 ? 7.637 -31.594 -32.344 1 94.94 379 LYS B N 1
ATOM 6707 C CA . LYS B 1 379 ? 6.637 -31.969 -33.344 1 94.94 379 LYS B CA 1
ATOM 6708 C C . LYS B 1 379 ? 5.707 -33.062 -32.812 1 94.94 379 LYS B C 1
ATOM 6710 O O . LYS B 1 379 ? 5.887 -34.25 -33.125 1 94.94 379 LYS B O 1
ATOM 6715 N N . MET B 1 380 ? 4.68 -32.781 -32.188 1 94 380 MET B N 1
ATOM 6716 C CA . MET B 1 380 ? 3.598 -33.594 -31.688 1 94 380 MET B CA 1
ATOM 6717 C C . MET B 1 380 ? 2.357 -32.781 -31.375 1 94 380 MET B C 1
ATOM 6719 O O . MET B 1 380 ? 2.424 -31.547 -31.359 1 94 380 MET B O 1
ATOM 6723 N N . PRO B 1 381 ? 1.243 -33.406 -31.328 1 94.88 381 PRO B N 1
ATOM 6724 C CA . PRO B 1 381 ? 0.064 -32.625 -30.969 1 94.88 381 PRO B CA 1
ATOM 6725 C C . PRO B 1 381 ? 0.233 -31.875 -29.641 1 94.88 381 PRO B C 1
ATOM 6727 O O . PRO B 1 381 ? 0.807 -32.406 -28.703 1 94.88 381 PRO B O 1
ATOM 6730 N N . GLY B 1 382 ? -0.24 -30.641 -29.641 1 97.19 382 GLY B N 1
ATOM 6731 C CA . GLY B 1 382 ? -0.13 -29.828 -28.438 1 97.19 382 GLY B CA 1
ATOM 6732 C C . GLY B 1 382 ? 0.974 -28.797 -28.531 1 97.19 382 GLY B C 1
ATOM 6733 O O . GLY B 1 382 ? 1.551 -28.578 -29.594 1 97.19 382 GLY B O 1
ATOM 6734 N N . PHE B 1 383 ? 1.195 -28.078 -27.469 1 98.38 383 PHE B N 1
ATOM 6735 C CA . PHE B 1 383 ? 2.084 -26.922 -27.453 1 98.38 383 PHE B CA 1
ATOM 6736 C C . PHE B 1 383 ? 3.369 -27.234 -26.703 1 98.38 383 PHE B C 1
ATOM 6738 O O . PHE B 1 383 ? 3.66 -26.609 -25.672 1 98.38 383 PHE B O 1
ATOM 6745 N N . PHE B 1 384 ? 4.18 -28.156 -27.219 1 98.56 384 PHE B N 1
ATOM 6746 C CA . PHE B 1 384 ? 5.375 -28.641 -26.547 1 98.56 384 PHE B CA 1
ATOM 6747 C C . PHE B 1 384 ? 6.625 -28 -27.125 1 98.56 384 PHE B C 1
ATOM 6749 O O . PHE B 1 384 ? 6.746 -27.844 -28.344 1 98.56 384 PHE B O 1
ATOM 6756 N N . VAL B 1 385 ? 7.504 -27.578 -26.219 1 98.69 385 VAL B N 1
ATOM 6757 C CA . VAL B 1 385 ? 8.789 -27 -26.625 1 98.69 385 VAL B CA 1
ATOM 6758 C C . VAL B 1 385 ? 9.906 -27.641 -25.797 1 98.69 385 VAL B C 1
ATOM 6760 O O . VAL B 1 385 ? 9.648 -28.234 -24.734 1 98.69 385 VAL B O 1
ATOM 6763 N N . GLU B 1 386 ? 11.102 -27.562 -26.266 1 98.44 386 GLU B N 1
ATOM 6764 C CA . GLU B 1 386 ? 12.273 -28.031 -25.531 1 98.44 386 GLU B CA 1
ATOM 6765 C C . GLU B 1 386 ? 12.75 -26.969 -24.531 1 98.44 386 GLU B C 1
ATOM 6767 O O . GLU B 1 386 ? 12.805 -25.781 -24.859 1 98.44 386 GLU B O 1
ATOM 6772 N N . PRO B 1 387 ? 13.047 -27.422 -23.25 1 98.31 387 PRO B N 1
ATOM 6773 C CA . PRO B 1 387 ? 13.797 -26.484 -22.406 1 98.31 387 PRO B CA 1
ATOM 6774 C C . PRO B 1 387 ? 15.078 -25.984 -23.094 1 98.31 387 PRO B C 1
ATOM 6776 O O . PRO B 1 387 ? 15.75 -26.75 -23.781 1 98.31 387 PRO B O 1
ATOM 6779 N N . THR B 1 388 ? 15.367 -24.688 -22.922 1 98.88 388 THR B N 1
ATOM 6780 C CA . THR B 1 388 ? 16.422 -24.109 -23.734 1 98.88 388 THR B CA 1
ATOM 6781 C C . THR B 1 388 ? 17.391 -23.312 -22.875 1 98.88 388 THR B C 1
ATOM 6783 O O . THR B 1 388 ? 16.984 -22.578 -21.969 1 98.88 388 THR B O 1
ATOM 6786 N N . ILE B 1 389 ? 18.688 -23.547 -23.094 1 98.81 389 ILE B N 1
ATOM 6787 C CA . ILE B 1 389 ? 19.766 -22.797 -22.453 1 98.81 389 ILE B CA 1
ATOM 6788 C C . ILE B 1 389 ? 20.438 -21.875 -23.484 1 98.81 389 ILE B C 1
ATOM 6790 O O . ILE B 1 389 ? 20.859 -22.344 -24.547 1 98.81 389 ILE B O 1
ATOM 6794 N N . VAL B 1 390 ? 20.484 -20.625 -23.219 1 98.88 390 VAL B N 1
ATOM 6795 C CA . VAL B 1 390 ? 21.141 -19.656 -24.078 1 98.88 390 VAL B CA 1
ATOM 6796 C C . VAL B 1 390 ? 22.312 -19.016 -23.344 1 98.88 390 VAL B C 1
ATOM 6798 O O . VAL B 1 390 ? 22.156 -18.562 -22.203 1 98.88 390 VAL B O 1
ATOM 6801 N N . ALA B 1 391 ? 23.5 -19.016 -23.922 1 98.62 391 ALA B N 1
ATOM 6802 C CA . ALA B 1 391 ? 24.688 -18.375 -23.359 1 98.62 391 ALA B CA 1
ATOM 6803 C C . ALA B 1 391 ? 25.234 -17.312 -24.312 1 98.62 391 ALA B C 1
ATOM 6805 O O . ALA B 1 391 ? 24.75 -17.172 -25.438 1 98.62 391 ALA B O 1
ATOM 6806 N N . GLY B 1 392 ? 26.109 -16.469 -23.797 1 97.94 392 GLY B N 1
ATOM 6807 C CA . GLY B 1 392 ? 26.875 -15.562 -24.641 1 97.94 392 GLY B CA 1
ATOM 6808 C C . GLY B 1 392 ? 26.266 -14.172 -24.719 1 97.94 392 GLY B C 1
ATOM 6809 O O . GLY B 1 392 ? 26.844 -13.273 -25.328 1 97.94 392 GLY B O 1
ATOM 6810 N N . LEU B 1 393 ? 25.141 -13.922 -24.156 1 98.5 393 LEU B N 1
ATOM 6811 C CA . LEU B 1 393 ? 24.5 -12.617 -24.188 1 98.5 393 LEU B CA 1
ATOM 6812 C C . LEU B 1 393 ? 25.078 -11.695 -23.125 1 98.5 393 LEU B C 1
ATOM 6814 O O . LEU B 1 393 ? 25.562 -12.156 -22.078 1 98.5 393 LEU B O 1
ATOM 6818 N N . SER B 1 394 ? 25 -10.422 -23.469 1 98.19 394 SER B N 1
ATOM 6819 C CA . SER B 1 394 ? 25.312 -9.422 -22.453 1 98.19 394 SER B CA 1
ATOM 6820 C C . SER B 1 394 ? 24.25 -9.398 -21.359 1 98.19 394 SER B C 1
ATOM 6822 O O . SER B 1 394 ? 23.078 -9.68 -21.625 1 98.19 394 SER B O 1
ATOM 6824 N N . HIS B 1 395 ? 24.672 -9.016 -20.109 1 97.88 395 HIS B N 1
ATOM 6825 C CA . HIS B 1 395 ? 23.766 -9 -18.953 1 97.88 395 HIS B CA 1
ATOM 6826 C C . HIS B 1 395 ? 22.609 -8.039 -19.172 1 97.88 395 HIS B C 1
ATOM 6828 O O . HIS B 1 395 ? 21.547 -8.203 -18.594 1 97.88 395 HIS B O 1
ATOM 6834 N N . ASN B 1 396 ? 22.766 -7.039 -20.016 1 97.75 396 ASN B N 1
ATOM 6835 C CA . ASN B 1 396 ? 21.75 -6.012 -20.203 1 97.75 396 ASN B CA 1
ATOM 6836 C C . ASN B 1 396 ? 21.109 -6.098 -21.578 1 97.75 396 ASN B C 1
ATOM 6838 O O . ASN B 1 396 ? 20.562 -5.113 -22.078 1 97.75 396 ASN B O 1
ATOM 6842 N N . ALA B 1 397 ? 21.297 -7.25 -22.312 1 98.06 397 ALA B N 1
ATOM 6843 C CA . ALA B 1 397 ? 20.562 -7.445 -23.547 1 98.06 397 ALA B CA 1
ATOM 6844 C C . ALA B 1 397 ? 19.062 -7.348 -23.312 1 98.06 397 ALA B C 1
ATOM 6846 O O . ALA B 1 397 ? 18.547 -7.785 -22.281 1 98.06 397 ALA B O 1
ATOM 6847 N N . SER B 1 398 ? 18.344 -6.793 -24.312 1 97.5 398 SER B N 1
ATOM 6848 C CA . SER B 1 398 ? 16.906 -6.559 -24.156 1 97.5 398 SER B CA 1
ATOM 6849 C C . SER B 1 398 ? 16.172 -7.855 -23.859 1 97.5 398 SER B C 1
ATOM 6851 O O . SER B 1 398 ? 15.266 -7.883 -23.031 1 97.5 398 SER B O 1
ATOM 6853 N N . VAL B 1 399 ? 16.578 -8.922 -24.484 1 97.94 399 VAL B N 1
ATOM 6854 C CA . VAL B 1 399 ? 15.898 -10.203 -24.344 1 97.94 399 VAL B CA 1
ATOM 6855 C C . VAL B 1 399 ? 16.141 -10.758 -22.938 1 97.94 399 VAL B C 1
ATOM 6857 O O . VAL B 1 399 ? 15.281 -11.438 -22.375 1 97.94 399 VAL B O 1
ATOM 6860 N N . VAL B 1 400 ? 17.297 -10.406 -22.297 1 98.25 400 VAL B N 1
ATOM 6861 C CA . VAL B 1 400 ? 17.625 -10.844 -20.953 1 98.25 400 VAL B CA 1
ATOM 6862 C C . VAL B 1 400 ? 16.781 -10.094 -19.938 1 98.25 400 VAL B C 1
ATOM 6864 O O . VAL B 1 400 ? 16.438 -10.641 -18.875 1 98.25 400 VAL B O 1
ATOM 6867 N N . HIS B 1 401 ? 16.359 -8.891 -20.234 1 97.56 401 HIS B N 1
ATOM 6868 C CA . HIS B 1 401 ? 15.617 -8.047 -19.312 1 97.56 401 HIS B CA 1
ATOM 6869 C C . HIS B 1 401 ? 14.109 -8.227 -19.484 1 97.56 401 HIS B C 1
ATOM 6871 O O . HIS B 1 401 ? 13.32 -7.625 -18.75 1 97.56 401 HIS B O 1
ATOM 6877 N N . LYS B 1 402 ? 13.719 -9.07 -20.375 1 95.44 402 LYS B N 1
ATOM 6878 C CA . LYS B 1 402 ? 12.305 -9.289 -20.672 1 95.44 402 LYS B CA 1
ATOM 6879 C C . LYS B 1 402 ? 11.844 -10.648 -20.156 1 95.44 402 LYS B C 1
ATOM 6881 O O . LYS B 1 402 ? 12.539 -11.656 -20.328 1 95.44 402 LYS B O 1
ATOM 6886 N N . GLU B 1 403 ? 10.695 -10.664 -19.484 1 96.25 403 GLU B N 1
ATOM 6887 C CA . GLU B 1 403 ? 10.141 -11.938 -19.047 1 96.25 403 GLU B CA 1
ATOM 6888 C C . GLU B 1 403 ? 9.461 -12.672 -20.203 1 96.25 403 GLU B C 1
ATOM 6890 O O . GLU B 1 403 ? 8.625 -12.094 -20.906 1 96.25 403 GLU B O 1
ATOM 6895 N N . THR B 1 404 ? 9.852 -13.852 -20.469 1 96.5 404 THR B N 1
ATOM 6896 C CA . THR B 1 404 ? 9.156 -14.766 -21.375 1 96.5 404 THR B CA 1
ATOM 6897 C C . THR B 1 404 ? 8.68 -16 -20.609 1 96.5 404 THR B C 1
ATOM 6899 O O . THR B 1 404 ? 9.484 -16.734 -20.031 1 96.5 404 THR B O 1
ATOM 6902 N N . PHE B 1 405 ? 7.402 -16.25 -20.641 1 97 405 PHE B N 1
ATOM 6903 C CA . PHE B 1 405 ? 6.781 -17.359 -19.922 1 97 405 PHE B CA 1
ATOM 6904 C C . PHE B 1 405 ? 6.984 -18.672 -20.641 1 97 405 PHE B C 1
ATOM 6906 O O . PHE B 1 405 ? 6.031 -19.25 -21.172 1 97 405 PHE B O 1
ATOM 6913 N N . ALA B 1 406 ? 8.188 -19.141 -20.703 1 98.38 406 ALA B N 1
ATOM 6914 C CA . ALA B 1 406 ? 8.656 -20.344 -21.359 1 98.38 406 ALA B CA 1
ATOM 6915 C C . ALA B 1 406 ? 9.938 -20.875 -20.719 1 98.38 406 ALA B C 1
ATOM 6917 O O . ALA B 1 406 ? 10.555 -20.172 -19.906 1 98.38 406 ALA B O 1
ATOM 6918 N N . PRO B 1 407 ? 10.289 -22.094 -20.953 1 98.38 407 PRO B N 1
ATOM 6919 C CA . PRO B 1 407 ? 11.477 -22.656 -20.297 1 98.38 407 PRO B CA 1
ATOM 6920 C C . PRO B 1 407 ? 12.781 -22.266 -20.969 1 98.38 407 PRO B C 1
ATOM 6922 O O . PRO B 1 407 ? 13.484 -23.109 -21.516 1 98.38 407 PRO B O 1
ATOM 6925 N N . ILE B 1 408 ? 13.109 -20.984 -20.922 1 98.81 408 ILE B N 1
ATOM 6926 C CA . ILE B 1 408 ? 14.352 -20.422 -21.453 1 98.81 408 ILE B CA 1
ATOM 6927 C C . ILE B 1 408 ? 15.18 -19.859 -20.297 1 98.81 408 ILE B C 1
ATOM 6929 O O . ILE B 1 408 ? 14.672 -19.078 -19.484 1 98.81 408 ILE B O 1
ATOM 6933 N N . VAL B 1 409 ? 16.422 -20.266 -20.188 1 98.81 409 VAL B N 1
ATOM 6934 C CA . VAL B 1 409 ? 17.312 -19.688 -19.172 1 98.81 409 VAL B CA 1
ATOM 6935 C C . VAL B 1 409 ? 18.531 -19.094 -19.859 1 98.81 409 VAL B C 1
ATOM 6937 O O . VAL B 1 409 ? 19.078 -19.688 -20.797 1 98.81 409 VAL B O 1
ATOM 6940 N N . TYR B 1 410 ? 18.875 -17.906 -19.516 1 98.88 410 TYR B N 1
ATOM 6941 C CA . TYR B 1 410 ? 20.094 -17.234 -19.953 1 98.88 410 TYR B CA 1
ATOM 6942 C C . TYR B 1 410 ? 21.219 -17.453 -18.953 1 98.88 410 TYR B C 1
ATOM 6944 O O . TYR B 1 410 ? 21.047 -17.219 -17.75 1 98.88 410 TYR B O 1
ATOM 6952 N N . ILE B 1 411 ? 22.344 -17.859 -19.422 1 98.69 411 ILE B N 1
ATOM 6953 C CA . ILE B 1 411 ? 23.516 -18.047 -18.562 1 98.69 411 ILE B CA 1
ATOM 6954 C C . ILE B 1 411 ? 24.453 -16.875 -18.719 1 98.69 411 ILE B C 1
ATOM 6956 O O . ILE B 1 411 ? 24.875 -16.531 -19.828 1 98.69 411 ILE B O 1
ATOM 6960 N N . LEU B 1 412 ? 24.766 -16.25 -17.594 1 98.81 412 LEU B N 1
ATOM 6961 C CA . LEU B 1 412 ? 25.672 -15.094 -17.547 1 98.81 412 LEU B CA 1
ATOM 6962 C C . LEU B 1 412 ? 26.906 -15.398 -16.719 1 98.81 412 LEU B C 1
ATOM 6964 O O . LEU B 1 412 ? 26.828 -16.172 -15.758 1 98.81 412 LEU B O 1
ATOM 6968 N N . ARG B 1 413 ? 28.016 -14.867 -17.078 1 98.62 413 ARG B N 1
ATOM 6969 C CA . ARG B 1 413 ? 29.281 -15.047 -16.391 1 98.62 413 ARG B CA 1
ATOM 6970 C C . ARG B 1 413 ? 29.656 -13.805 -15.594 1 98.62 413 ARG B C 1
ATOM 6972 O O . ARG B 1 413 ? 29.891 -12.734 -16.172 1 98.62 413 ARG B O 1
ATOM 6979 N N . ALA B 1 414 ? 29.688 -13.945 -14.305 1 98.69 414 ALA B N 1
ATOM 6980 C CA . ALA B 1 414 ? 30.062 -12.828 -13.438 1 98.69 414 ALA B CA 1
ATOM 6981 C C . ALA B 1 414 ? 31.438 -13.07 -12.805 1 98.69 414 ALA B C 1
ATOM 6983 O O . ALA B 1 414 ? 31.828 -14.219 -12.578 1 98.69 414 ALA B O 1
ATOM 6984 N N . GLU B 1 415 ? 32.125 -11.938 -12.383 1 98.38 415 GLU B N 1
ATOM 6985 C CA . GLU B 1 415 ? 33.469 -12.023 -11.828 1 98.38 415 GLU B CA 1
ATOM 6986 C C . GLU B 1 415 ? 33.438 -11.953 -10.305 1 98.38 415 GLU B C 1
ATOM 6988 O O . GLU B 1 415 ? 34.406 -12.305 -9.648 1 98.38 415 GLU B O 1
ATOM 6993 N N . SER B 1 416 ? 32.344 -11.414 -9.789 1 98.38 416 SER B N 1
ATOM 6994 C CA . SER B 1 416 ? 32.25 -11.234 -8.344 1 98.38 416 SER B CA 1
ATOM 6995 C C . SER B 1 416 ? 30.797 -11.258 -7.887 1 98.38 416 SER B C 1
ATOM 6997 O O . SER B 1 416 ? 29.891 -11.133 -8.703 1 98.38 416 SER B O 1
ATOM 6999 N N . LEU B 1 417 ? 30.625 -11.484 -6.59 1 98.44 417 LEU B N 1
ATOM 7000 C CA . LEU B 1 417 ? 29.297 -11.438 -6.012 1 98.44 417 LEU B CA 1
ATOM 7001 C C . LEU B 1 417 ? 28.672 -10.062 -6.191 1 98.44 417 LEU B C 1
ATOM 7003 O O . LEU B 1 417 ? 27.484 -9.945 -6.504 1 98.44 417 LEU B O 1
ATOM 7007 N N . ASP B 1 418 ? 29.484 -8.945 -6.031 1 98.31 418 ASP B N 1
ATOM 7008 C CA . ASP B 1 418 ? 28.984 -7.582 -6.188 1 98.31 418 ASP B CA 1
ATOM 7009 C C . ASP B 1 418 ? 28.422 -7.359 -7.59 1 98.31 418 ASP B C 1
ATOM 7011 O O . ASP B 1 418 ? 27.359 -6.75 -7.758 1 98.31 418 ASP B O 1
ATOM 7015 N N . GLN B 1 419 ? 29.141 -7.848 -8.516 1 98.62 419 GLN B N 1
ATOM 7016 C CA . GLN B 1 419 ? 28.703 -7.723 -9.898 1 98.62 419 GLN B CA 1
ATOM 7017 C C . GLN B 1 419 ? 27.406 -8.5 -10.133 1 98.62 419 GLN B C 1
ATOM 7019 O O . GLN B 1 419 ? 26.484 -8.008 -10.781 1 98.62 419 GLN B O 1
ATOM 7024 N N . ALA B 1 420 ? 27.328 -9.711 -9.625 1 98.81 420 ALA B N 1
ATOM 7025 C CA . ALA B 1 420 ? 26.141 -10.555 -9.773 1 98.81 420 ALA B CA 1
ATOM 7026 C C . ALA B 1 420 ? 24.922 -9.898 -9.133 1 98.81 420 ALA B C 1
ATOM 7028 O O . ALA B 1 420 ? 23.828 -9.922 -9.695 1 98.81 420 ALA B O 1
ATOM 7029 N N . ILE B 1 421 ? 25.125 -9.328 -7.945 1 98.75 421 ILE B N 1
ATOM 7030 C CA . ILE B 1 421 ? 24.031 -8.641 -7.25 1 98.75 421 ILE B CA 1
ATOM 7031 C C . ILE B 1 421 ? 23.562 -7.445 -8.078 1 98.75 421 ILE B C 1
ATOM 7033 O O . ILE B 1 421 ? 22.359 -7.207 -8.203 1 98.75 421 ILE B O 1
ATOM 7037 N N . MET B 1 422 ? 24.531 -6.699 -8.602 1 98.38 422 MET B N 1
ATOM 7038 C CA . MET B 1 422 ? 24.203 -5.566 -9.461 1 98.38 422 MET B CA 1
ATOM 7039 C C . MET B 1 422 ? 23.344 -6.016 -10.641 1 98.38 422 MET B C 1
ATOM 7041 O O . MET B 1 422 ? 22.359 -5.355 -10.984 1 98.38 422 MET B O 1
ATOM 7045 N N . TRP B 1 423 ? 23.703 -7.133 -11.273 1 98.69 423 TRP B N 1
ATOM 7046 C CA . TRP B 1 423 ? 22.953 -7.656 -12.406 1 98.69 423 TRP B CA 1
ATOM 7047 C C . TRP B 1 423 ? 21.562 -8.133 -11.969 1 98.69 423 TRP B C 1
ATOM 7049 O O . TRP B 1 423 ? 20.578 -7.93 -12.68 1 98.69 423 TRP B O 1
ATOM 7059 N N . ASN B 1 424 ? 21.469 -8.781 -10.828 1 98.69 424 ASN B N 1
ATOM 7060 C CA . ASN B 1 424 ? 20.172 -9.18 -10.281 1 98.69 424 ASN B CA 1
ATOM 7061 C C . ASN B 1 424 ? 19.234 -7.988 -10.156 1 98.69 424 ASN B C 1
ATOM 7063 O O . ASN B 1 424 ? 18.047 -8.078 -10.516 1 98.69 424 ASN B O 1
ATOM 7067 N N . ASN B 1 425 ? 19.75 -6.844 -9.688 1 98.06 425 ASN B N 1
ATOM 7068 C CA . ASN B 1 425 ? 18.938 -5.699 -9.289 1 98.06 425 ASN B CA 1
ATOM 7069 C C . ASN B 1 425 ? 18.641 -4.781 -10.469 1 98.06 425 ASN B C 1
ATOM 7071 O O . ASN B 1 425 ? 17.812 -3.869 -10.367 1 98.06 425 ASN B O 1
ATOM 7075 N N . GLU B 1 426 ? 19.266 -5.004 -11.594 1 97.31 426 GLU B N 1
ATOM 7076 C CA . GLU B 1 426 ? 19.203 -4.02 -12.664 1 97.31 426 GLU B CA 1
ATOM 7077 C C . GLU B 1 426 ? 17.938 -4.207 -13.508 1 97.31 426 GLU B C 1
ATOM 7079 O O . GLU B 1 426 ? 17.578 -3.34 -14.305 1 97.31 426 GLU B O 1
ATOM 7084 N N . VAL B 1 427 ? 17.234 -5.367 -13.352 1 97.44 427 VAL B N 1
ATOM 7085 C CA . VAL B 1 427 ? 16.016 -5.602 -14.125 1 97.44 427 VAL B CA 1
ATOM 7086 C C . VAL B 1 427 ? 14.836 -4.902 -13.453 1 97.44 427 VAL B C 1
ATOM 7088 O O . VAL B 1 427 ? 14.891 -4.59 -12.266 1 97.44 427 VAL B O 1
ATOM 7091 N N . HIS B 1 428 ? 13.766 -4.691 -14.219 1 96.31 428 HIS B N 1
ATOM 7092 C CA . HIS B 1 428 ? 12.617 -3.941 -13.719 1 96.31 428 HIS B CA 1
ATOM 7093 C C . HIS B 1 428 ? 11.844 -4.746 -12.68 1 96.31 428 HIS B C 1
ATOM 7095 O O . HIS B 1 428 ? 11.289 -4.176 -11.734 1 96.31 428 HIS B O 1
ATOM 7101 N N . GLN B 1 429 ? 11.812 -6.047 -12.844 1 97.06 429 GLN B N 1
ATOM 7102 C CA . GLN B 1 429 ? 11.047 -6.902 -11.945 1 97.06 429 GLN B CA 1
ATOM 7103 C C . GLN B 1 429 ? 11.82 -7.191 -10.656 1 97.06 429 GLN B C 1
ATOM 7105 O O . GLN B 1 429 ? 13.055 -7.191 -10.664 1 97.06 429 GLN B O 1
ATOM 7110 N N . GLY B 1 430 ? 11.195 -7.445 -9.531 1 97.88 430 GLY B N 1
ATOM 7111 C CA . GLY B 1 430 ? 11.805 -7.785 -8.258 1 97.88 430 GLY B CA 1
ATOM 7112 C C . GLY B 1 430 ? 11.023 -8.828 -7.48 1 97.88 430 GLY B C 1
ATOM 7113 O O . GLY B 1 430 ? 10.711 -8.633 -6.305 1 97.88 430 GLY B O 1
ATOM 7114 N N . LEU B 1 431 ? 10.773 -10 -8.102 1 98 431 LEU B N 1
ATOM 7115 C CA . LEU B 1 431 ? 9.938 -11.016 -7.465 1 98 431 LEU B CA 1
ATOM 7116 C C . LEU B 1 431 ? 10.781 -11.953 -6.605 1 98 431 LEU B C 1
ATOM 7118 O O . LEU B 1 431 ? 10.758 -11.859 -5.379 1 98 431 LEU B O 1
ATOM 7122 N N . SER B 1 432 ? 11.586 -12.789 -7.27 1 98.31 432 SER B N 1
ATOM 7123 C CA . SER B 1 432 ? 12.352 -13.805 -6.555 1 98.31 432 SER B CA 1
ATOM 7124 C C . SER B 1 432 ? 13.797 -13.852 -7.035 1 98.31 432 SER B C 1
ATOM 7126 O O . SER B 1 432 ? 14.078 -13.57 -8.203 1 98.31 432 SER B O 1
ATOM 7128 N N . SER B 1 433 ? 14.711 -14.141 -6.164 1 98.56 433 SER B N 1
ATOM 7129 C CA . SER B 1 433 ? 16.109 -14.359 -6.492 1 98.56 433 SER B CA 1
ATOM 7130 C C . SER B 1 433 ? 16.781 -15.297 -5.48 1 98.56 433 SER B C 1
ATOM 7132 O O . SER B 1 433 ? 16.25 -15.5 -4.383 1 98.56 433 SER B O 1
ATOM 7134 N N . SER B 1 434 ? 17.844 -15.914 -5.891 1 98.69 434 SER B N 1
ATOM 7135 C CA . SER B 1 434 ? 18.531 -16.875 -5.039 1 98.69 434 SER B CA 1
ATOM 7136 C C . SER B 1 434 ? 20.047 -16.75 -5.148 1 98.69 434 SER B C 1
ATOM 7138 O O . SER B 1 434 ? 20.562 -16.422 -6.219 1 98.69 434 SER B O 1
ATOM 7140 N N . LEU B 1 435 ? 20.703 -16.953 -4.023 1 98.88 435 LEU B N 1
ATOM 7141 C CA . LEU B 1 435 ? 22.156 -17.078 -3.971 1 98.88 435 LEU B CA 1
ATOM 7142 C C . LEU B 1 435 ? 22.578 -18.438 -3.422 1 98.88 435 LEU B C 1
ATOM 7144 O O . LEU B 1 435 ? 22.094 -18.859 -2.371 1 98.88 435 LEU B O 1
ATOM 7148 N N . PHE B 1 436 ? 23.375 -19.125 -4.172 1 98.75 436 PHE B N 1
ATOM 7149 C CA . PHE B 1 436 ? 24.016 -20.328 -3.676 1 98.75 436 PHE B CA 1
ATOM 7150 C C . PHE B 1 436 ? 25.438 -20.047 -3.205 1 98.75 436 PHE B C 1
ATOM 7152 O O . PHE B 1 436 ? 26.281 -19.594 -3.988 1 98.75 436 PHE B O 1
ATOM 7159 N N . THR B 1 437 ? 25.719 -20.25 -1.956 1 98.56 437 THR B N 1
ATOM 7160 C CA . THR B 1 437 ? 27.016 -19.953 -1.345 1 98.56 437 THR B CA 1
ATOM 7161 C C . THR B 1 437 ? 27.156 -20.688 -0.014 1 98.56 437 THR B C 1
ATOM 7163 O O . THR B 1 437 ? 26.172 -21.188 0.54 1 98.56 437 THR B O 1
ATOM 7166 N N . ALA B 1 438 ? 28.391 -20.844 0.417 1 97.06 438 ALA B N 1
ATOM 7167 C CA . ALA B 1 438 ? 28.688 -21.359 1.751 1 97.06 438 ALA B CA 1
ATOM 7168 C C . ALA B 1 438 ? 29.188 -20.25 2.666 1 97.06 438 ALA B C 1
ATOM 7170 O O . ALA B 1 438 ? 29.406 -20.469 3.861 1 97.06 438 ALA B O 1
ATOM 7171 N N . GLY B 1 439 ? 29.312 -19.047 2.146 1 96.75 439 GLY B N 1
ATOM 7172 C CA . GLY B 1 439 ? 29.953 -17.969 2.891 1 96.75 439 GLY B CA 1
ATOM 7173 C C . GLY B 1 439 ? 28.969 -17.172 3.746 1 96.75 439 GLY B C 1
ATOM 7174 O O . GLY B 1 439 ? 27.969 -16.672 3.242 1 96.75 439 GLY B O 1
ATOM 7175 N N . LEU B 1 440 ? 29.375 -17.094 4.977 1 96 440 LEU B N 1
ATOM 7176 C CA . LEU B 1 440 ? 28.562 -16.344 5.926 1 96 440 LEU B CA 1
ATOM 7177 C C . LEU B 1 440 ? 28.469 -14.875 5.508 1 96 440 LEU B C 1
ATOM 7179 O O . LEU B 1 440 ? 27.375 -14.281 5.574 1 96 440 LEU B O 1
ATOM 7183 N N . ASP B 1 441 ? 29.531 -14.281 5.125 1 96.44 441 ASP B N 1
ATOM 7184 C CA . ASP B 1 441 ? 29.562 -12.883 4.703 1 96.44 441 ASP B CA 1
ATOM 7185 C C . ASP B 1 441 ? 28.703 -12.656 3.463 1 96.44 441 ASP B C 1
ATOM 7187 O O . ASP B 1 441 ? 28 -11.656 3.361 1 96.44 441 ASP B O 1
ATOM 7191 N N . CYS B 1 442 ? 28.688 -13.68 2.535 1 97.88 442 CYS B N 1
ATOM 7192 C CA . CYS B 1 442 ? 27.906 -13.594 1.304 1 97.88 442 CYS B CA 1
ATOM 7193 C C . CYS B 1 442 ? 26.406 -13.633 1.596 1 97.88 442 CYS B C 1
ATOM 7195 O O . CYS B 1 442 ? 25.641 -12.891 0.992 1 97.88 442 CYS B O 1
ATOM 7197 N N . ILE B 1 443 ? 26.031 -14.492 2.516 1 97.88 443 ILE B N 1
ATOM 7198 C CA . ILE B 1 443 ? 24.625 -14.664 2.867 1 97.88 443 ILE B CA 1
ATOM 7199 C C . ILE B 1 443 ? 24.062 -13.344 3.404 1 97.88 443 ILE B C 1
ATOM 7201 O O . ILE B 1 443 ? 23.016 -12.875 2.947 1 97.88 443 ILE B O 1
ATOM 7205 N N . PHE B 1 444 ? 24.766 -12.672 4.293 1 96.44 444 PHE B N 1
ATOM 7206 C CA . PHE B 1 444 ? 24.219 -11.5 4.965 1 96.44 444 PHE B CA 1
ATOM 7207 C C . PHE B 1 444 ? 24.391 -10.258 4.102 1 96.44 444 PHE B C 1
ATOM 7209 O O . PHE B 1 444 ? 23.609 -9.305 4.223 1 96.44 444 PHE B O 1
ATOM 7216 N N . LYS B 1 445 ? 25.406 -10.258 3.193 1 97.5 445 LYS B N 1
ATOM 7217 C CA . LYS B 1 445 ? 25.422 -9.227 2.156 1 97.5 445 LYS B CA 1
ATOM 7218 C C . LYS B 1 445 ? 24.203 -9.344 1.241 1 97.5 445 LYS B C 1
ATOM 7220 O O . LYS B 1 445 ? 23.562 -8.344 0.924 1 97.5 445 LYS B O 1
ATOM 7225 N N . TRP B 1 446 ? 23.844 -10.555 0.911 1 98.62 446 TRP B N 1
ATOM 7226 C CA . TRP B 1 446 ? 22.766 -10.883 -0.028 1 98.62 446 TRP B CA 1
ATOM 7227 C C . TRP B 1 446 ? 21.406 -10.492 0.541 1 98.62 446 TRP B C 1
ATOM 7229 O O . TRP B 1 446 ? 20.594 -9.883 -0.151 1 98.62 446 TRP B O 1
ATOM 7239 N N . ILE B 1 447 ? 21.078 -10.734 1.782 1 98.19 447 ILE B N 1
ATOM 7240 C CA . ILE B 1 447 ? 19.766 -10.492 2.34 1 98.19 447 ILE B CA 1
ATOM 7241 C C . ILE B 1 447 ? 19.719 -9.102 2.975 1 98.19 447 ILE B C 1
ATOM 7243 O O . ILE B 1 447 ? 18.672 -8.68 3.494 1 98.19 447 ILE B O 1
ATOM 7247 N N . GLY B 1 448 ? 20.859 -8.297 2.9 1 96.94 448 GLY B N 1
ATOM 7248 C CA . GLY B 1 448 ? 21 -7.012 3.562 1 96.94 448 GLY B CA 1
ATOM 7249 C C . GLY B 1 448 ? 20.578 -5.844 2.688 1 96.94 448 GLY B C 1
ATOM 7250 O O . GLY B 1 448 ? 19.969 -6.035 1.638 1 96.94 448 GLY B O 1
ATOM 7251 N N . PRO B 1 449 ? 20.844 -4.609 3.1 1 96.75 449 PRO B N 1
ATOM 7252 C CA . PRO B 1 449 ? 20.359 -3.387 2.461 1 96.75 449 PRO B CA 1
ATOM 7253 C C . PRO B 1 449 ? 20.859 -3.223 1.03 1 96.75 449 PRO B C 1
ATOM 7255 O O . PRO B 1 449 ? 20.188 -2.596 0.204 1 96.75 449 PRO B O 1
ATOM 7258 N N . LYS B 1 450 ? 21.984 -3.77 0.724 1 96.69 450 LYS B N 1
ATOM 7259 C CA . LYS B 1 450 ? 22.562 -3.588 -0.607 1 96.69 450 LYS B CA 1
ATOM 7260 C C . LYS B 1 450 ? 22.562 -4.898 -1.392 1 96.69 450 LYS B C 1
ATOM 7262 O O . LYS B 1 450 ? 23.266 -5.031 -2.393 1 96.69 450 LYS B O 1
ATOM 7267 N N . GLY B 1 451 ? 21.859 -5.926 -0.861 1 98.19 451 GLY B N 1
ATOM 7268 C CA . GLY B 1 451 ? 21.719 -7.211 -1.522 1 98.19 451 GLY B CA 1
ATOM 7269 C C . GLY B 1 451 ? 20.562 -7.25 -2.504 1 98.19 451 GLY B C 1
ATOM 7270 O O . GLY B 1 451 ? 20.297 -6.262 -3.193 1 98.19 451 GLY B O 1
ATOM 7271 N N . SER B 1 452 ? 19.875 -8.367 -2.545 1 98.62 452 SER B N 1
ATOM 7272 C CA . SER B 1 452 ? 18.75 -8.539 -3.459 1 98.62 452 SER B CA 1
ATOM 7273 C C . SER B 1 452 ? 17.656 -7.523 -3.18 1 98.62 452 SER B C 1
ATOM 7275 O O . SER B 1 452 ? 17.328 -7.25 -2.021 1 98.62 452 SER B O 1
ATOM 7277 N N . ASP B 1 453 ? 17.078 -7 -4.207 1 97.81 453 ASP B N 1
ATOM 7278 C CA . ASP B 1 453 ? 15.961 -6.074 -4.062 1 97.81 453 ASP B CA 1
ATOM 7279 C C . ASP B 1 453 ? 14.633 -6.762 -4.371 1 97.81 453 ASP B C 1
ATOM 7281 O O . ASP B 1 453 ? 13.648 -6.102 -4.699 1 97.81 453 ASP B O 1
ATOM 7285 N N . CYS B 1 454 ? 14.617 -8.109 -4.309 1 98.19 454 CYS B N 1
ATOM 7286 C CA . CYS B 1 454 ? 13.414 -8.883 -4.578 1 98.19 454 CYS B CA 1
ATOM 7287 C C . CYS B 1 454 ? 12.57 -9.047 -3.316 1 98.19 454 CYS B C 1
ATOM 7289 O O . CYS B 1 454 ? 13.07 -8.836 -2.207 1 98.19 454 CYS B O 1
ATOM 7291 N N . GLY B 1 455 ? 11.305 -9.398 -3.521 1 97.56 455 GLY B N 1
ATOM 7292 C CA . GLY B 1 455 ? 10.422 -9.68 -2.404 1 97.56 455 GLY B CA 1
ATOM 7293 C C . GLY B 1 455 ? 10.641 -11.055 -1.801 1 97.56 455 GLY B C 1
ATOM 7294 O O . GLY B 1 455 ? 10.328 -11.281 -0.63 1 97.56 455 GLY B O 1
ATOM 7295 N N . ILE B 1 456 ? 11.102 -11.969 -2.574 1 97.88 456 ILE B N 1
ATOM 7296 C CA . ILE B 1 456 ? 11.477 -13.312 -2.143 1 97.88 456 ILE B CA 1
ATOM 7297 C C . ILE B 1 456 ? 12.977 -13.523 -2.361 1 97.88 456 ILE B C 1
ATOM 7299 O O . ILE B 1 456 ? 13.461 -13.438 -3.492 1 97.88 456 ILE B O 1
ATOM 7303 N N . VAL B 1 457 ? 13.688 -13.734 -1.301 1 98.38 457 VAL B N 1
ATOM 7304 C CA . VAL B 1 457 ? 15.141 -13.844 -1.345 1 98.38 457 VAL B CA 1
ATOM 7305 C C . VAL B 1 457 ? 15.578 -15.195 -0.768 1 98.38 457 VAL B C 1
ATOM 7307 O O . VAL B 1 457 ? 15.391 -15.453 0.423 1 98.38 457 VAL B O 1
ATOM 7310 N N . ASN B 1 458 ? 16.203 -16 -1.609 1 98.19 458 ASN B N 1
ATOM 7311 C CA . ASN B 1 458 ? 16.531 -17.375 -1.242 1 98.19 458 ASN B CA 1
ATOM 7312 C C . ASN B 1 458 ? 18.047 -17.578 -1.136 1 98.19 458 ASN B C 1
ATOM 7314 O O . ASN B 1 458 ? 18.812 -16.906 -1.819 1 98.19 458 ASN B O 1
ATOM 7318 N N . VAL B 1 459 ? 18.391 -18.484 -0.235 1 98.12 459 VAL B N 1
ATOM 7319 C CA . VAL B 1 459 ? 19.766 -18.953 -0.127 1 98.12 459 VAL B CA 1
ATOM 7320 C C . VAL B 1 459 ? 19.812 -20.469 -0.213 1 98.12 459 VAL B C 1
ATOM 7322 O O . VAL B 1 459 ? 19.172 -21.156 0.59 1 98.12 459 VAL B O 1
ATOM 7325 N N . ASN B 1 460 ? 20.438 -20.984 -1.208 1 97.19 460 ASN B N 1
ATOM 7326 C CA . ASN B 1 460 ? 20.672 -22.422 -1.407 1 97.19 460 ASN B CA 1
ATOM 7327 C C . ASN B 1 460 ? 19.375 -23.172 -1.664 1 97.19 460 ASN B C 1
ATOM 7329 O O . ASN B 1 460 ? 19.25 -24.344 -1.282 1 97.19 460 ASN B O 1
ATOM 7333 N N . ILE B 1 461 ? 18.453 -22.531 -2.182 1 95.88 461 ILE B N 1
ATOM 7334 C CA . ILE B 1 461 ? 17.234 -23.109 -2.73 1 95.88 461 ILE B CA 1
ATOM 7335 C C . ILE B 1 461 ? 16.859 -22.391 -4.023 1 95.88 461 ILE B C 1
ATOM 7337 O O . ILE B 1 461 ? 17.328 -21.281 -4.281 1 95.88 461 ILE B O 1
ATOM 7341 N N . PRO B 1 462 ? 16.047 -23.031 -4.84 1 96.31 462 PRO B N 1
ATOM 7342 C CA . PRO B 1 462 ? 15.695 -22.406 -6.117 1 96.31 462 PRO B CA 1
ATOM 7343 C C . PRO B 1 462 ? 14.773 -21.203 -5.949 1 96.31 462 PRO B C 1
ATOM 7345 O O . PRO B 1 462 ? 14.297 -20.938 -4.844 1 96.31 462 PRO B O 1
ATOM 7348 N N . THR B 1 463 ? 14.531 -20.469 -7.07 1 97.19 463 THR B N 1
ATOM 7349 C CA . THR B 1 463 ? 13.68 -19.281 -7.078 1 97.19 463 THR B CA 1
ATOM 7350 C C . THR B 1 463 ? 12.211 -19.656 -6.953 1 97.19 463 THR B C 1
ATOM 7352 O O . THR B 1 463 ? 11.375 -18.828 -6.594 1 97.19 463 THR B O 1
ATOM 7355 N N . ASN B 1 464 ? 11.898 -20.875 -7.32 1 92.81 464 ASN B N 1
ATOM 7356 C CA . ASN B 1 464 ? 10.508 -21.312 -7.227 1 92.81 464 ASN B CA 1
ATOM 7357 C C . ASN B 1 464 ? 10.18 -21.828 -5.828 1 92.81 464 ASN B C 1
ATOM 7359 O O . ASN B 1 464 ? 11.055 -22.312 -5.113 1 92.81 464 ASN B O 1
ATOM 7363 N N . GLY B 1 465 ? 9.023 -21.656 -5.406 1 79.38 465 GLY B N 1
ATOM 7364 C CA . GLY B 1 465 ? 8.555 -22.156 -4.121 1 79.38 465 GLY B CA 1
ATOM 7365 C C . GLY B 1 465 ? 8.453 -21.078 -3.062 1 79.38 465 GLY B C 1
ATOM 7366 O O . GLY B 1 465 ? 9.242 -20.125 -3.059 1 79.38 465 GLY B O 1
ATOM 7367 N N . ALA B 1 466 ? 7.488 -21.078 -2.424 1 81.69 466 ALA B N 1
ATOM 7368 C CA . ALA B 1 466 ? 7.258 -20.172 -1.304 1 81.69 466 ALA B CA 1
ATOM 7369 C C . ALA B 1 466 ? 6.535 -20.875 -0.161 1 81.69 466 ALA B C 1
ATOM 7371 O O . ALA B 1 466 ? 5.844 -21.875 -0.381 1 81.69 466 ALA B O 1
ATOM 7372 N N . GLU B 1 467 ? 6.977 -20.547 0.959 1 89.5 467 GLU B N 1
ATOM 7373 C CA . GLU B 1 467 ? 6.277 -21.078 2.129 1 89.5 467 GLU B CA 1
ATOM 7374 C C . GLU B 1 467 ? 5.125 -20.156 2.539 1 89.5 467 GLU B C 1
ATOM 7376 O O . GLU B 1 467 ? 5.281 -18.938 2.588 1 89.5 467 GLU B O 1
ATOM 7381 N N . ILE B 1 468 ? 4.066 -20.719 2.877 1 90.69 468 ILE B N 1
ATOM 7382 C CA . ILE B 1 468 ? 2.801 -20.031 3.078 1 90.69 468 ILE B CA 1
ATOM 7383 C C . ILE B 1 468 ? 2.928 -19.047 4.246 1 90.69 468 ILE B C 1
ATOM 7385 O O . ILE B 1 468 ? 2.266 -18.016 4.266 1 90.69 468 ILE B O 1
ATOM 7389 N N . GLY B 1 469 ? 3.789 -19.406 5.18 1 91.38 469 GLY B N 1
ATOM 7390 C CA . GLY B 1 469 ? 3.936 -18.562 6.352 1 91.38 469 GLY B CA 1
ATOM 7391 C C . GLY B 1 469 ? 4.562 -17.219 6.043 1 91.38 469 GLY B C 1
ATOM 7392 O O . GLY B 1 469 ? 4.402 -16.266 6.805 1 91.38 469 GLY B O 1
ATOM 7393 N N . GLY B 1 470 ? 5.371 -17.203 4.957 1 93.62 470 GLY B N 1
ATOM 7394 C CA . GLY B 1 470 ? 5.977 -15.953 4.512 1 93.62 470 GLY B CA 1
ATOM 7395 C C . GLY B 1 470 ? 5.176 -15.258 3.428 1 93.62 470 GLY B C 1
ATOM 7396 O O . GLY B 1 470 ? 4.539 -15.914 2.6 1 93.62 470 GLY B O 1
ATOM 7397 N N . ALA B 1 471 ? 5.258 -13.984 3.439 1 92.44 471 ALA B N 1
ATOM 7398 C CA . ALA B 1 471 ? 4.527 -13.234 2.42 1 92.44 471 ALA B CA 1
ATOM 7399 C C . ALA B 1 471 ? 5.102 -13.5 1.03 1 92.44 471 ALA B C 1
ATOM 7401 O O . ALA B 1 471 ? 6.32 -13.578 0.857 1 92.44 471 ALA B O 1
ATOM 7402 N N . PHE B 1 472 ? 4.207 -13.727 0.117 1 95.31 472 PHE B N 1
ATOM 7403 C CA . PHE B 1 472 ? 4.57 -13.938 -1.279 1 95.31 472 PHE B CA 1
ATOM 7404 C C . PHE B 1 472 ? 4.316 -12.672 -2.098 1 95.31 472 PHE B C 1
ATOM 7406 O O . PHE B 1 472 ? 3.246 -12.07 -2.004 1 95.31 472 PHE B O 1
ATOM 7413 N N . GLY B 1 473 ? 5.262 -12.266 -2.92 1 94.5 473 GLY B N 1
ATOM 7414 C CA . GLY B 1 473 ? 5.141 -11.094 -3.771 1 94.5 473 GLY B CA 1
ATOM 7415 C C . GLY B 1 473 ? 6.453 -10.352 -3.951 1 94.5 473 GLY B C 1
ATOM 7416 O O . GLY B 1 473 ? 7.48 -10.75 -3.404 1 94.5 473 GLY B O 1
ATOM 7417 N N . GLY B 1 474 ? 6.422 -9.398 -4.797 1 94.94 474 GLY B N 1
ATOM 7418 C CA . GLY B 1 474 ? 7.688 -8.773 -5.16 1 94.94 474 GLY B CA 1
ATOM 7419 C C . GLY B 1 474 ? 7.656 -7.262 -5.082 1 94.94 474 GLY B C 1
ATOM 7420 O O . GLY B 1 474 ? 6.727 -6.684 -4.516 1 94.94 474 GLY B O 1
ATOM 7421 N N . GLU B 1 475 ? 8.758 -6.66 -5.5 1 96 475 GLU B N 1
ATOM 7422 C CA . GLU B 1 475 ? 9.023 -5.223 -5.516 1 96 475 GLU B CA 1
ATOM 7423 C C . GLU B 1 475 ? 9.039 -4.684 -6.945 1 96 475 GLU B C 1
ATOM 7425 O O . GLU B 1 475 ? 9.023 -5.453 -7.906 1 96 475 GLU B O 1
ATOM 7430 N N . LYS B 1 476 ? 9.156 -3.396 -7.145 1 96.75 476 LYS B N 1
ATOM 7431 C CA . LYS B 1 476 ? 9.336 -2.746 -8.438 1 96.75 476 LYS B CA 1
ATOM 7432 C C . LYS B 1 476 ? 8.219 -3.129 -9.406 1 96.75 476 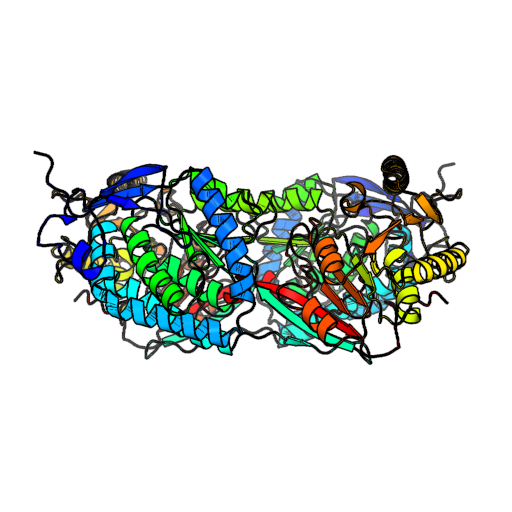LYS B C 1
ATOM 7434 O O . LYS B 1 476 ? 7.035 -2.992 -9.078 1 96.75 476 LYS B O 1
ATOM 7439 N N . HIS B 1 477 ? 8.492 -3.605 -10.602 1 97.75 477 HIS B N 1
ATOM 7440 C CA . HIS B 1 477 ? 7.473 -3.846 -11.617 1 97.75 477 HIS B CA 1
ATOM 7441 C C . HIS B 1 477 ? 6.727 -5.148 -11.352 1 97.75 477 HIS B C 1
ATOM 7443 O O . HIS B 1 477 ? 5.828 -5.52 -12.117 1 97.75 477 HIS B O 1
ATOM 7449 N N . THR B 1 478 ? 7.078 -5.836 -10.297 1 97.5 478 THR B N 1
ATOM 7450 C CA . THR B 1 478 ? 6.293 -6.98 -9.859 1 97.5 478 THR B CA 1
ATOM 7451 C C . THR B 1 478 ? 5.027 -6.527 -9.133 1 97.5 478 THR B C 1
ATOM 7453 O O . THR B 1 478 ? 4.074 -7.297 -9 1 97.5 478 THR B O 1
ATOM 7456 N N . GLY B 1 479 ? 4.926 -5.297 -8.695 1 95.38 479 GLY B N 1
ATOM 7457 C CA . GLY B 1 479 ? 3.648 -4.695 -8.352 1 95.38 479 GLY B CA 1
ATOM 7458 C C . GLY B 1 479 ? 3.533 -4.332 -6.887 1 95.38 479 GLY B C 1
ATOM 7459 O O . GLY B 1 479 ? 2.635 -3.584 -6.496 1 95.38 479 GLY B O 1
ATOM 7460 N N . GLY B 1 480 ? 4.363 -5.023 -5.957 1 93.25 480 GLY B N 1
ATOM 7461 C CA . GLY B 1 480 ? 4.438 -4.605 -4.566 1 93.25 480 GLY B CA 1
ATOM 7462 C C . GLY B 1 480 ? 3.482 -5.363 -3.666 1 93.25 480 GLY B C 1
ATOM 7463 O O . GLY B 1 480 ? 3.629 -5.344 -2.441 1 93.25 480 GLY B O 1
ATOM 7464 N N . GLY B 1 481 ? 2.469 -5.984 -4.195 1 93.88 481 GLY B N 1
ATOM 7465 C CA . GLY B 1 481 ? 1.523 -6.754 -3.404 1 93.88 481 GLY B CA 1
ATOM 7466 C C . GLY B 1 481 ? 2.154 -7.953 -2.721 1 93.88 481 GLY B C 1
ATOM 7467 O O . GLY B 1 481 ? 3.102 -8.547 -3.242 1 93.88 481 GLY B O 1
ATOM 7468 N N . ARG B 1 482 ? 1.605 -8.242 -1.583 1 94.31 482 ARG B N 1
ATOM 7469 C CA . ARG B 1 482 ? 2.029 -9.422 -0.834 1 94.31 482 ARG B CA 1
ATOM 7470 C C . ARG B 1 482 ? 0.837 -10.312 -0.493 1 94.31 482 ARG B C 1
ATOM 7472 O O . ARG B 1 482 ? -0.219 -9.812 -0.095 1 94.31 482 ARG B O 1
ATOM 7479 N N . GLU B 1 483 ? 1.029 -11.594 -0.614 1 92.69 483 GLU B N 1
ATOM 7480 C CA . GLU B 1 483 ? -0.06 -12.547 -0.411 1 92.69 483 GLU B CA 1
ATOM 7481 C C . GLU B 1 483 ? 0.309 -13.594 0.636 1 92.69 483 GLU B C 1
ATOM 7483 O O . GLU B 1 483 ? 1.491 -13.828 0.891 1 92.69 483 GLU B O 1
ATOM 7488 N N . SER B 1 484 ? -0.72 -14.164 1.31 1 89.31 484 SER B N 1
ATOM 7489 C CA . SER B 1 484 ? -0.685 -15.375 2.123 1 89.31 484 SER B CA 1
ATOM 7490 C C . SER B 1 484 ? -0.194 -15.078 3.537 1 89.31 484 SER B C 1
ATOM 7492 O O . SER B 1 484 ? -0.996 -14.828 4.438 1 89.31 484 SER B O 1
ATOM 7494 N N . GLY B 1 485 ? 1.089 -15.008 3.75 1 91 485 GLY B N 1
ATOM 7495 C CA . GLY B 1 485 ? 1.655 -15.102 5.086 1 91 485 GLY B CA 1
ATOM 7496 C C . GLY B 1 485 ? 1.994 -13.75 5.684 1 91 485 GLY B C 1
ATOM 7497 O O . GLY B 1 485 ? 1.7 -12.711 5.086 1 91 485 GLY B O 1
ATOM 7498 N N . SER B 1 486 ? 2.539 -13.844 6.887 1 92.44 486 SER B N 1
ATOM 7499 C CA . SER B 1 486 ? 2.938 -12.68 7.672 1 92.44 486 SER B CA 1
ATOM 7500 C C . SER B 1 486 ? 1.767 -11.727 7.883 1 92.44 486 SER B C 1
ATOM 7502 O O . SER B 1 486 ? 0.715 -12.133 8.383 1 92.44 486 SER B O 1
ATOM 7504 N N . ASP B 1 487 ? 1.938 -10.5 7.609 1 93.19 487 ASP B N 1
ATOM 7505 C CA . ASP B 1 487 ? 0.872 -9.547 7.879 1 93.19 487 ASP B CA 1
ATOM 7506 C C . ASP B 1 487 ? 0.145 -9.156 6.594 1 93.19 487 ASP B C 1
ATOM 7508 O O . ASP B 1 487 ? -0.406 -8.055 6.496 1 93.19 487 ASP B O 1
ATOM 7512 N N . SER B 1 488 ? 0.167 -10.117 5.641 1 94.62 488 SER B N 1
ATOM 7513 C CA . SER B 1 488 ? -0.491 -9.852 4.367 1 94.62 488 SER B CA 1
ATOM 7514 C C . SER B 1 488 ? -1.986 -9.617 4.555 1 94.62 488 SER B C 1
ATOM 7516 O O . SER B 1 488 ? -2.629 -8.977 3.721 1 94.62 488 SER B O 1
ATOM 7518 N N . TRP B 1 489 ? -2.584 -10.188 5.699 1 97.25 489 TRP B N 1
ATOM 7519 C CA . TRP B 1 489 ? -4.008 -10.031 5.977 1 97.25 489 TRP B CA 1
ATOM 7520 C C . TRP B 1 489 ? -4.375 -8.562 6.121 1 97.25 489 TRP B C 1
ATOM 7522 O O . TRP B 1 489 ? -5.512 -8.164 5.844 1 97.25 489 TRP B O 1
ATOM 7532 N N . LYS B 1 490 ? -3.43 -7.738 6.461 1 96.75 490 LYS B N 1
ATOM 7533 C CA . LYS B 1 490 ? -3.689 -6.316 6.656 1 96.75 490 LYS B CA 1
ATOM 7534 C C . LYS B 1 490 ? -4.133 -5.652 5.355 1 96.75 490 LYS B C 1
ATOM 7536 O O . LYS B 1 490 ? -4.891 -4.68 5.375 1 96.75 490 LYS B O 1
ATOM 7541 N N . GLN B 1 491 ? -3.705 -6.188 4.184 1 96.44 491 GLN B N 1
ATOM 7542 C CA . GLN B 1 491 ? -4.062 -5.609 2.893 1 96.44 491 GLN B CA 1
ATOM 7543 C C . GLN B 1 491 ? -5.562 -5.727 2.637 1 96.44 491 GLN B C 1
ATOM 7545 O O . GLN B 1 491 ? -6.121 -4.988 1.823 1 96.44 491 GLN B O 1
ATOM 7550 N N . TYR B 1 492 ? -6.23 -6.633 3.371 1 98.12 492 TYR B N 1
ATOM 7551 C CA . TYR B 1 492 ? -7.648 -6.898 3.156 1 98.12 492 TYR B CA 1
ATOM 7552 C C . TYR B 1 492 ? -8.508 -6.164 4.18 1 98.12 492 TYR B C 1
ATOM 7554 O O . TYR B 1 492 ? -9.703 -6.422 4.293 1 98.12 492 TYR B O 1
ATOM 7562 N N . MET B 1 493 ? -7.871 -5.32 4.961 1 97.94 493 MET B N 1
ATOM 7563 C CA . MET B 1 493 ? -8.586 -4.617 6.027 1 97.94 493 MET B CA 1
ATOM 7564 C C . MET B 1 493 ? -8.211 -3.139 6.051 1 97.94 493 MET B C 1
ATOM 7566 O O . MET B 1 493 ? -7.176 -2.748 5.504 1 97.94 493 MET B O 1
ATOM 7570 N N . ARG B 1 494 ? -9.086 -2.344 6.551 1 97.19 494 ARG B N 1
ATOM 7571 C CA . ARG B 1 494 ? -8.758 -0.954 6.844 1 97.19 494 ARG B CA 1
ATOM 7572 C C . ARG B 1 494 ? -8.375 -0.779 8.312 1 97.19 494 ARG B C 1
ATOM 7574 O O . ARG B 1 494 ? -8.953 -1.424 9.188 1 97.19 494 ARG B O 1
ATOM 7581 N N . ARG B 1 495 ? -7.43 0.075 8.516 1 96 495 ARG B N 1
ATOM 7582 C CA . ARG B 1 495 ? -6.914 0.365 9.844 1 96 495 ARG B CA 1
ATOM 7583 C C . ARG B 1 495 ? -7.473 1.681 10.375 1 96 495 ARG B C 1
ATOM 7585 O O . ARG B 1 495 ? -7.598 2.654 9.633 1 96 495 ARG B O 1
ATOM 7592 N N . SER B 1 496 ? -7.809 1.705 11.641 1 96.88 496 SER B N 1
ATOM 7593 C CA . SER B 1 496 ? -8.195 2.936 12.32 1 96.88 496 SER B CA 1
ATOM 7594 C C . SER B 1 496 ? -7.375 3.15 13.586 1 96.88 496 SER B C 1
ATOM 7596 O O . SER B 1 496 ? -7.219 2.234 14.391 1 96.88 496 SER B O 1
ATOM 7598 N N . THR B 1 497 ? -6.762 4.281 13.688 1 97.62 497 THR B N 1
ATOM 7599 C CA . THR B 1 497 ? -6.27 4.738 14.977 1 97.62 497 THR B CA 1
ATOM 7600 C C . THR B 1 497 ? -7.406 5.324 15.812 1 97.62 497 THR B C 1
ATOM 7602 O O . THR B 1 497 ? -8.008 6.332 15.43 1 97.62 497 THR B O 1
ATOM 7605 N N . VAL B 1 498 ? -7.703 4.695 16.922 1 97.56 498 VAL B N 1
ATOM 7606 C CA . VAL B 1 498 ? -8.859 5.043 17.734 1 97.56 498 VAL B CA 1
ATOM 7607 C C . VAL B 1 498 ? -8.391 5.676 19.047 1 97.56 498 VAL B C 1
ATOM 7609 O O . VAL B 1 498 ? -7.582 5.09 19.766 1 97.56 498 VAL B O 1
ATOM 7612 N N . THR B 1 499 ? -8.797 6.793 19.297 1 97.44 499 THR B N 1
ATOM 7613 C CA . THR B 1 499 ? -8.578 7.414 20.594 1 97.44 499 THR B CA 1
ATOM 7614 C C . THR B 1 499 ? -9.891 7.578 21.359 1 97.44 499 THR B C 1
ATOM 7616 O O . THR B 1 499 ? -10.852 8.133 20.812 1 97.44 499 THR B O 1
ATOM 7619 N N . ILE B 1 500 ? -9.992 7.078 22.562 1 96.06 500 ILE B N 1
ATOM 7620 C CA . ILE B 1 500 ? -11.188 7.152 23.391 1 96.06 500 ILE B CA 1
ATOM 7621 C C . ILE B 1 500 ? -10.883 7.957 24.656 1 96.06 500 ILE B C 1
ATOM 7623 O O . ILE B 1 500 ? -10 7.594 25.438 1 96.06 500 ILE B O 1
ATOM 7627 N N . ASN B 1 501 ? -11.531 9.039 24.812 1 96.56 501 ASN B N 1
ATOM 7628 C CA . ASN B 1 501 ? -11.516 9.781 26.062 1 96.56 501 ASN B CA 1
ATOM 7629 C C . ASN B 1 501 ? -12.578 9.266 27.031 1 96.56 501 ASN B C 1
ATOM 7631 O O . ASN 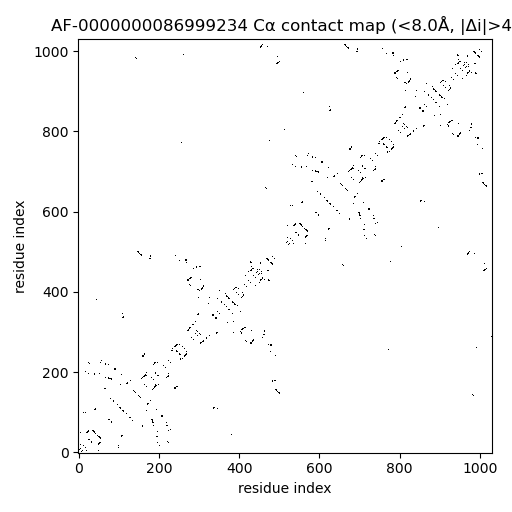B 1 501 ? -13.773 9.461 26.797 1 96.56 501 ASN B O 1
ATOM 7635 N N . TYR B 1 502 ? -12.172 8.641 28.141 1 93.44 502 TYR B N 1
ATOM 7636 C CA . TYR B 1 502 ? -13.125 8.109 29.109 1 93.44 502 TYR B CA 1
ATOM 7637 C C . TYR B 1 502 ? -13.203 9.008 30.328 1 93.44 502 TYR B C 1
ATOM 7639 O O . TYR B 1 502 ? -13.711 8.594 31.375 1 93.44 502 TYR B O 1
ATOM 7647 N N . SER B 1 503 ? -12.625 10.195 30.25 1 92.25 503 SER B N 1
ATOM 7648 C CA . SER B 1 503 ? -12.672 11.195 31.312 1 92.25 503 SER B CA 1
ATOM 7649 C C . SER B 1 503 ? -13.602 12.352 30.938 1 92.25 503 SER B C 1
ATOM 7651 O O . SER B 1 503 ? -14.281 12.305 29.922 1 92.25 503 SER B O 1
ATOM 7653 N N . LYS B 1 504 ? -13.609 13.312 31.844 1 88.88 504 LYS B N 1
ATOM 7654 C CA . LYS B 1 504 ? -14.406 14.516 31.609 1 88.88 504 LYS B CA 1
ATOM 7655 C C . LYS B 1 504 ? -13.523 15.703 31.266 1 88.88 504 LYS B C 1
ATOM 7657 O O . LYS B 1 504 ? -14.023 16.812 31.047 1 88.88 504 LYS B O 1
ATOM 7662 N N . GLU B 1 505 ? -12.242 15.367 31.062 1 86.5 505 GLU B N 1
ATOM 7663 C CA . GLU B 1 505 ? -11.289 16.422 30.719 1 86.5 505 GLU B CA 1
ATOM 7664 C C . GLU B 1 505 ? -10.953 16.406 29.234 1 86.5 505 GLU B C 1
ATOM 7666 O O . GLU B 1 505 ? -11.016 15.359 28.578 1 86.5 505 GLU B O 1
ATOM 7671 N N . LEU B 1 506 ? -10.672 17.641 28.719 1 86.19 506 LEU B N 1
ATOM 7672 C CA . LEU B 1 506 ? -10.297 17.75 27.312 1 86.19 506 LEU B CA 1
ATOM 7673 C C . LEU B 1 506 ? -9.055 18.609 27.141 1 86.19 506 LEU B C 1
ATOM 7675 O O . LEU B 1 506 ? -9.156 19.781 26.75 1 86.19 506 LEU B O 1
ATOM 7679 N N . PRO B 1 507 ? -7.953 18.109 27.531 1 74.06 507 PRO B N 1
ATOM 7680 C CA . PRO B 1 507 ? -6.758 18.875 27.188 1 74.06 507 PRO B CA 1
ATOM 7681 C C . PRO B 1 507 ? -6.594 19.078 25.688 1 74.06 507 PRO B C 1
ATOM 7683 O O . PRO B 1 507 ? -6.734 18.125 24.906 1 74.06 507 PRO B O 1
ATOM 7686 N N . LEU B 1 508 ? -6.586 20.359 25.203 1 68.62 508 LEU B N 1
ATOM 7687 C CA . LEU B 1 508 ? -6.477 20.656 23.781 1 68.62 508 LEU B CA 1
ATOM 7688 C C . LEU B 1 508 ? -5.023 20.578 23.328 1 68.62 508 LEU B C 1
ATOM 7690 O O . LEU B 1 508 ? -4.105 20.734 24.125 1 68.62 508 LEU B O 1
ATOM 7694 N N . ALA B 1 509 ? -4.91 20.203 22.109 1 61.81 509 ALA B N 1
ATOM 7695 C CA . ALA B 1 509 ? -3.59 20.109 21.5 1 61.81 509 ALA B CA 1
ATOM 7696 C C . ALA B 1 509 ? -2.793 21.391 21.672 1 61.81 509 ALA B C 1
ATOM 7698 O O . ALA B 1 509 ? -3.355 22.484 21.625 1 61.81 509 ALA B O 1
ATOM 7699 N N . GLN B 1 510 ? -1.522 21.281 21.969 1 58.38 510 GLN B N 1
ATOM 7700 C CA . GLN B 1 510 ? -0.516 22.328 22.047 1 58.38 510 GLN B CA 1
ATOM 7701 C C . GLN B 1 510 ? -0.781 23.266 23.234 1 58.38 510 GLN B C 1
ATOM 7703 O O . GLN B 1 510 ? -0.292 24.391 23.25 1 58.38 510 GLN B O 1
ATOM 7708 N N . GLY B 1 511 ? -1.738 22.828 24.203 1 59.81 511 GLY B N 1
ATOM 7709 C CA . GLY B 1 511 ? -1.987 23.562 25.422 1 59.81 511 GLY B CA 1
ATOM 7710 C C . GLY B 1 511 ? -2.891 24.766 25.234 1 59.81 511 GLY B C 1
ATOM 7711 O O . GLY B 1 511 ? -2.928 25.672 26.078 1 59.81 511 GLY B O 1
ATOM 7712 N N . ILE B 1 512 ? -3.643 24.844 24.156 1 63.66 512 ILE B N 1
ATOM 7713 C CA . ILE B 1 512 ? -4.504 25.969 23.828 1 63.66 512 ILE B CA 1
ATOM 7714 C C . ILE B 1 512 ? -5.746 25.953 24.719 1 63.66 512 ILE B C 1
ATOM 7716 O O . ILE B 1 512 ? -6.281 24.875 25.016 1 63.66 512 ILE B O 1
ATOM 7720 N N . ARG B 1 513 ? -6.086 27.078 25.422 1 63.75 513 ARG B N 1
ATOM 7721 C CA . ARG B 1 513 ? -7.293 27.234 26.219 1 63.75 513 ARG B CA 1
ATOM 7722 C C . ARG B 1 513 ? -8.234 28.266 25.609 1 63.75 513 ARG B C 1
ATOM 7724 O O . ARG B 1 513 ? -7.852 29.406 25.406 1 63.75 513 ARG B O 1
ATOM 7731 N N . PHE B 1 514 ? -9.391 27.812 25.016 1 60.94 514 PHE B N 1
ATOM 7732 C CA . PHE B 1 514 ? -10.375 28.719 24.453 1 60.94 514 PHE B CA 1
ATOM 7733 C C . PHE B 1 514 ? -11.242 29.328 25.547 1 60.94 514 PHE B C 1
ATOM 7735 O O . PHE B 1 514 ? -12.297 29.922 25.266 1 60.94 514 PHE B O 1
ATOM 7742 N N . GLU B 1 515 ? -10.922 29.312 26.938 1 54.69 515 GLU B N 1
ATOM 7743 C CA . GLU B 1 515 ? -11.742 29.953 27.953 1 54.69 515 GLU B CA 1
ATOM 7744 C C . GLU B 1 515 ? -11.688 31.469 27.844 1 54.69 515 GLU B C 1
ATOM 7746 O O . GLU B 1 515 ? -10.68 32.031 27.406 1 54.69 515 GLU B O 1
#

Sequence (1030 aa):
MSALPLINDPKYAFLKDELDLKEENSGMFDGTWFASGDVVASVCPANGRIIAKVRTGNASDYNRCVEAAQQAWHIWADLPAPRRGDIVRQIGDALRSKLEPLGKLVSLEMGKILAEGVGEVQEYVDVCDFACGLSRTLRGQVLPSERPGHVLLENWNPLGVVGVISAFNFPVAVYGWNSAIAMVCGNSVLWKGAPSTQLVSVATAKVVTGVLEANGIPGAVCALCSGGSDIGEMMARDTRLPLLSFTGSTQIGHQVGLLVQERFGRHLLELGGNNALIVHHDADLDLVVRAAVFACVGTAGQRCTTTRRLILHTKVYDQVLMRLKAAYGKVLSRIGDPLDKEILIGPLHSAAAVKSYQDTLSEAVKAGGTIEFGGNVIKMPGFFVEPTIVAGLSHNASVVHKETFAPIVYILRAESLDQAIMWNNEVHQGLSSSLFTAGLDCIFKWIGPKGSDCGIVNVNIPTNGAEIGGAFGGEKHTGGGRESGSDSWKQYMRRSTVTINYSKELPLAQGIRFEMSALPLINDPKYAFLKDELDLKEENSGMFDGTWFASGDVVASVCPANGRIIAKVRTGNASDYNRCVEAAQQAWHIWADLPAPRRGDIVRQIGDALRSKLEPLGKLVSLEMGKILAEGVGEVQEYVDVCDFACGLSRTLRGQVLPSERPGHVLLENWNPLGVVGVISAFNFPVAVYGWNSAIAMVCGNSVLWKGAPSTQLVSVATAKVVTGVLEANGIPGAVCALCSGGSDIGEMMARDTRLPLLSFTGSTQIGHQVGLLVQERFGRHLLELGGNNALIVHHDADLDLVVRAAVFACVGTAGQRCTTTRRLILHTKVYDQVLMRLKAAYGKVLSRIGDPLDKEILIGPLHSAAAVKSYQDTLSEAVKAGGTIEFGGNVIKMPGFFVEPTIVAGLSHNASVVHKETFAPIVYILRAESLDQAIMWNNEVHQGLSSSLFTAGLDCIFKWIGPKGSDCGIVNVNIPTNGAEIGGAFGGEKHTGGGRESGSDSWKQYMRRSTVTINYSKELPLAQGIRFE

Foldseek 3Di:
DQPPACCPPPVLVCLCPVLVDDLEAAQWFLLDGDADADKDFAAFQQFGHTNHIYHAHDPVSLVVLLVSQQVLLVVLQPDQLLVLLVLLLVLLVLLVVCLQSLLVLLCRRQWAASVVSSVLSVLLSVLSVVLNVVLVVDDKDWDDDPDPQKTKIKDWAFDEEAEEEEESNRQNNSCSLPLSLLSSRRYAYEYEYDQNRSSSVRSSLCSSLVSCVVVVRGSSSYIGGYDDVVSVLCQLQPVSHLEYEDEEALVVLVVSVVNNVVSPGHYFFFYADLEEEEEDLAFDLVLVLVQLLCLQCRQQQQDSLRHAEYEYEQNCQVVSLVSNQVVLVVLVVQEHRSHDPSHRHTFHRDPVLLVLLLVLVVLCVVQPKDWPHFNDFDPDRGHHGRQTEIEDHDLVPPSSLDDRRGRYHYYHYDHDLLRVQCSQAVHQWAFFYEYGHPDPVSVCCQVDPSHRQWQYYYYSHHSDDDDQQDWHFTDGSSNPHTTRHDVSSSSRIDMDTDMDRNDPDDQDPPRDDPD/DQPPACCPPPVLVCLCPVLVDDLEAAQWDQLDGDADADKDFAAFQQFGHTNHIYHAHDPVSLVVLLVSQQVLLVVLQPDQLLVLLVLLLVLLVLLVVCLQSLLVLLCRRQWAASVVSSVLSVLLSVLSVVLNVVLVVDDKDWDDDPDPQKTKIKDWAFDEEAEEEEESNRQNNSCSLPLSLLSSRRYAYEYEYDQNRSSSVRSSLCSSLVSCVVVVRGSSSYIGGYDDVVSVLCQLQPVSHLEYEDEEALVVLVVSVVNNVVSPGHYFFFYADLEEEEEDLAFDLVLVLVQLLCLQCRQQQQDSLRHAEYEYEPNCQVVSLVSNQVVLVVLVVQEHRSHDPSHRHTFHRDPVLLVLLLVLVVLLVVQPKDWPHFNDFDPDRRHHGRQTEIEDHDLPPPSSLDDRRGRYHYYHYDHDLLRVQCSQAVHQWAFFYEYGHPDPVSVCCQVDPSHRQWPYYYYSHHSDDDDQQDWHHTDGSSNPHTTRHDVSSSSRIDMDTDMDRNDPDDQDPPRDDPD

Secondary structure (DSSP, 8-state):
-----GGGSGGGTHHHHTT---SEEE-EESSSEE--S-EEEEE-TTT--EEEEEE---HHHHHHHHHHHHHHHHHHTTS-HHHHHHHHHHHHHHHHTTHHHHHHHHHHHH---HHHHHHHHHHHHHHHHHHHHHTTT---EEE--SSTTEEEEEEEEE-SEEEEE--SSSHHHHHHHHHHHHHHHT-EEEEE--TT-HHHHHHHHHHHHHHHHHTT--GGGEEEE---HHHHHHHHH-TT-SEEEEES-HHHHHHHHHHHHHTT-EEEEE----EEEEE-TTS-HHHHHHHHHHHHHGGGG-STT-EEEEEEETTTHHHHHHHHHHHHHHHGGGBS-TTSTT-SB---S-HHHHHHHHHHHHHHHHTT-EEEE---B--SSSS-B--EEEES--TT-TTTTS--SSSEEEEEEESSHHHHHHHHHTSSEESEEEEE---HHHHHHHTSTTS--SSEEEESS-SS---TTSEEE-EETT-S-EEESTTGGGGGEEEEEEEEE-SS--PPGGG----/-----GGGSGGGTHHHHTT---SEEE-EESSSEE--S-EEEEE-TTT--EEEEEE---HHHHHHHHHHHHHHHHHHTTS-HHHHHHHHHHHHHHHHHTHHHHHHHHHHHH---HHHHHHHHHHHHHHHHHHHHHTTT---EEE--SSTTEEEEEEEEE-SEEEEE--SSSHHHHHHHHHHHHHHHT-EEEEE--TT-HHHHHHHHHHHHHHHHHTT--GGGEEEE---HHHHHHHHH-TT-SEEEEES-HHHHHHHHHHHHHTT-EEEEE----EEEEE-TTS-HHHHHHHHHHHHHGGGG-STT-EEEEEEETTTHHHHHHHHHHHHHHHGGGBS-TTSTT-SB---S-HHHHHHHHHHHHHHHHTT-EEEE---B--SSSS-B--EEEES--TT-TTTTS--SSSEEEEEEESSHHHHHHHHHTSSEESEEEEE---HHHHHHHHSTTS--SSEEEESS-SS---TTSEEE-EETT-S-EEESTTGGGGGEEEEEEEEE-SS--PPGGG----

Solvent-accessible surface area (backbone atoms only — not comparable to full-atom values): 49527 Å² total; per-residue (Å²): 124,83,75,72,40,42,57,77,38,76,92,35,41,50,46,40,78,73,48,72,49,50,68,67,32,57,27,20,30,39,68,55,80,40,54,79,36,61,74,44,78,34,45,20,16,49,60,66,44,44,37,34,29,35,24,16,32,41,72,68,53,48,52,52,35,53,54,36,16,54,59,26,18,65,57,52,48,67,50,55,36,55,59,41,7,53,53,38,35,48,32,21,52,53,46,59,76,38,26,62,61,53,4,45,46,40,12,46,37,40,8,32,23,35,57,54,19,28,37,34,42,46,46,27,29,51,38,14,51,51,25,28,55,42,24,72,62,73,74,66,46,80,49,83,51,94,47,90,56,42,46,29,36,37,40,72,27,34,65,41,30,36,34,38,36,27,29,53,76,46,52,59,29,52,43,28,43,48,47,35,42,31,37,27,50,28,23,10,33,41,34,27,43,24,73,67,33,47,67,56,45,43,41,50,47,52,54,46,35,51,46,30,50,76,69,73,39,63,25,8,32,58,18,38,44,27,35,57,71,66,53,51,50,50,58,36,64,35,80,80,33,48,33,38,34,40,34,45,50,37,71,59,47,52,54,44,48,47,44,17,45,72,71,44,34,43,69,36,28,38,30,35,23,65,8,29,39,34,37,46,75,65,33,62,63,72,58,48,46,58,30,48,51,49,18,25,37,43,56,26,8,48,45,54,33,24,28,35,33,38,37,22,21,62,86,41,37,67,61,50,52,54,52,41,51,54,52,53,59,64,49,61,81,22,53,44,53,18,82,41,88,78,33,70,26,21,18,34,60,35,70,66,47,49,49,49,49,52,52,48,52,53,50,36,43,75,68,54,27,40,76,76,35,67,75,44,74,50,94,55,74,35,31,38,62,45,61,24,38,34,31,70,47,59,88,80,35,71,68,68,62,46,73,65,74,32,24,50,30,37,44,37,81,25,88,44,71,69,56,42,44,51,59,57,55,69,40,63,34,14,24,23,26,18,40,28,59,72,46,69,69,56,54,55,45,39,75,32,72,84,26,63,64,26,11,27,39,26,29,56,47,41,34,44,78,80,56,64,63,39,41,43,36,11,24,48,49,3,51,56,18,52,38,61,9,70,70,30,57,52,80,48,34,43,59,22,26,31,40,38,43,80,51,94,74,76,87,43,75,69,73,57,73,93,122,127,83,75,72,42,41,56,77,37,78,92,34,41,50,46,41,78,72,48,71,48,51,68,66,35,57,27,21,29,40,66,54,80,41,54,80,36,61,75,44,77,32,44,20,17,50,60,65,44,44,38,34,29,33,24,16,33,41,72,68,54,48,52,51,35,53,54,36,15,51,59,27,20,65,58,52,49,69,48,56,34,53,59,40,7,52,54,39,36,48,32,21,51,52,45,59,75,37,28,63,61,53,5,46,46,39,11,45,36,39,7,32,22,34,59,56,18,27,37,32,42,46,45,25,27,51,37,13,50,51,26,28,57,40,23,75,61,73,73,66,46,82,47,84,51,94,48,90,55,43,47,29,37,37,42,72,29,34,66,41,32,34,36,37,36,27,28,54,76,45,51,59,28,52,43,27,44,49,48,37,43,32,39,27,52,28,23,10,31,41,35,26,43,24,72,66,32,47,68,56,44,43,42,50,48,52,54,48,35,50,46,30,50,76,68,74,38,63,25,8,34,59,17,37,45,28,34,57,68,66,54,54,51,48,56,35,62,35,82,79,32,46,33,38,34,40,36,44,49,38,72,59,49,52,53,44,48,47,44,18,45,72,71,43,34,44,68,36,27,37,30,35,22,64,9,31,39,35,36,45,76,67,32,61,63,70,58,48,45,59,30,47,51,49,17,25,36,42,55,27,7,47,45,55,33,23,29,34,33,40,37,22,21,62,86,43,36,69,60,51,53,52,50,41,51,54,54,51,60,65,50,62,83,22,54,44,53,19,82,42,87,79,31,70,26,21,19,35,62,36,68,66,46,49,50,49,47,54,51,49,51,53,48,37,41,75,67,55,26,40,77,76,35,68,75,43,75,48,94,55,73,35,31,38,61,46,60,23,38,34,32,70,46,59,88,80,35,70,68,69,63,46,75,65,73,32,25,50,31,37,43,38,80,27,88,41,70,69,55,43,45,52,58,57,55,70,40,63,34,13,22,26,26,16,40,27,59,72,46,69,68,56,53,54,46,39,75,32,72,84,25,64,63,26,10,27,38,26,29,56,46,45,34,45,78,78,57,64,63,40,40,43,38,12,24,49,48,3,50,54,20,55,40,61,9,71,72,30,58,54,79,47,35,44,59,22,26,31,42,39,44,82,52,93,73,76,89,43,76,66,72,57,74,93,122

pLDDT: mean 96.38, std 6.13, range [38.19, 98.94]